Protein AF-0000000084954095 (afdb_homodimer)

pLDDT: mean 93.56, std 13.25, range [27.11, 98.94]

Secondary structure (DSSP, 8-state):
----SSSGGGGS--------------HHHHHHHTSGGGTT-EEEEEEEETTT--EEEEESTT--B--GGGHHHHHHHHHHHHT-TT---EEEEEE-SEEETTEEES-EEEE-SS-S-TT-TTS-SPTTHHHHHHHHHHHHTT-SEESS-EEEE-TTS-S--S-TTSBGGGTTSSS-----SS--GGGEEEEEEE--STTPPPEEEEEES--TT-EEEE--EE-S--TTSEEEEE-TT--EEEEEEEE-TT-S-EEEEEE-S-HHHHHHHHHHHHHHHTT-EE-SPPEEHHHHHHTT-------EEEEEEEPPPHHHHHHHHHHS--HHHHHHHHHHHHTT----TT----HHHHHHHHHHHHHHHTT---TT-B-S-SSS-STT-BB-HHHHHHHHHHHHHT-TTHHHHHHTSPBTTTSGGGTTTTTTSTTTTTEEEEEEEETTEEEEEEEEEETTEEEEEEEEEES--S-HHHHHHHHHHHHHHH-/----TTSSGGGS--------------HHHHHHHTSGGGTT-EEEEEEEETTT--EEEEESTT--B--GGGHHHHHHHHHHHHT-TT---EEEEEE-SEEETTEEES-EEEE-SS-S-TT-TTS-SPTTHHHHHHHHHHHHTT-SEESS-EEEE-TTS-S--S-TTSBGGGTTSSS-----SS--GGGEEEEEEE--STTSPPEEEEEES--TT-EEEE--EE-S--TTSEEEEE-TT--EEEEEEEE-TT-S-EEEEEE-S-HHHHHHHHHHHHHHHTT-EE-SPPEEHHHHHHTT-------EEEEEEEPPPHHHHHHHHHHS--HHHHHHHHHHHHTT----TT----HHHHHHHHHHHHHHHTT---TT-B-S-SSS-STT-BB-HHHHHHHHHHHHHT-TTHHHHHHHSPBTTTSGGGTTTTTTSTTTTTEEEEEEEETTEEEEEEEEEETTEEEEEEEEEES--S-HHHHHHHHHHHHHHH-

InterPro domains:
  IPR000667 Peptidase S13, D-Ala-D-Ala carboxypeptidase C [PF02113] (32-472)
  IPR000667 Peptidase S13, D-Ala-D-Ala carboxypeptidase C [PR00922] (65-84)
  IPR000667 Peptidase S13, D-Ala-D-Ala carboxypeptidase C [PR00922] (367-381)
  IPR000667 Peptidase S13, D-Ala-D-Ala carboxypeptidase C [PR00922] (382-396)
  IPR000667 Peptidase S13, D-Ala-D-Ala carboxypeptidase C [PTHR30023] (18-483)
  IPR000667 Peptidase S13, D-Ala-D-Ala carboxypeptidase C [TIGR00666] (53-467)
  IPR012338 Beta-lactamase/transpeptidase-like [G3DSA:3.40.710.10] (32-93)
  IPR012338 Beta-lactamase/transpeptidase-like [G3DSA:3.40.710.10] (299-486)
  IPR012338 Beta-lactamase/transpeptidase-like [SSF56601] (24-474)

Structure (mmCIF, N/CA/C/O backbone):
data_AF-0000000084954095-model_v1
#
loop_
_entity.id
_entity.type
_entity.pdbx_description
1 polymer 'D-alanyl-D-alanine carboxypeptidase/D-alanyl-D-alanine-endopeptidase'
#
loop_
_atom_site.group_PDB
_atom_site.id
_atom_site.type_symbol
_atom_site.label_atom_id
_atom_site.label_alt_id
_atom_site.label_comp_id
_atom_site.label_asym_id
_atom_site.label_entity_id
_atom_site.label_seq_id
_atom_site.pdbx_PDB_ins_code
_atom_site.Cartn_x
_atom_site.Cartn_y
_atom_site.Cartn_z
_atom_site.occupancy
_atom_site.B_iso_or_equiv
_atom_site.auth_seq_id
_atom_site.auth_comp_id
_atom_site.auth_asym_id
_atom_site.auth_atom_id
_atom_site.pdbx_PDB_model_num
ATOM 1 N N . MET A 1 1 ? -80.188 -20.078 -24.359 1 28.31 1 MET A N 1
ATOM 2 C CA . MET A 1 1 ? -79.625 -18.781 -23.938 1 28.31 1 MET A CA 1
ATOM 3 C C . MET A 1 1 ? -79.062 -18.859 -22.531 1 28.31 1 MET A C 1
ATOM 5 O O . MET A 1 1 ? -79 -17.844 -21.828 1 28.31 1 MET A O 1
ATOM 9 N N . ILE A 1 2 ? -78.75 -20.188 -22.078 1 27.12 2 ILE A N 1
ATOM 10 C CA . ILE A 1 2 ? -78.25 -20.531 -20.75 1 27.12 2 ILE A CA 1
ATOM 11 C C . ILE A 1 2 ? -77 -19.719 -20.422 1 27.12 2 ILE A C 1
ATOM 13 O O . ILE A 1 2 ? -76.375 -19.203 -21.328 1 27.12 2 ILE A O 1
ATOM 17 N N . ASP A 1 3 ? -76.188 -20.219 -19.453 1 28.67 3 ASP A N 1
ATOM 18 C CA . ASP A 1 3 ? -75.562 -19.938 -18.188 1 28.67 3 ASP A CA 1
ATOM 19 C C . ASP A 1 3 ? -74.062 -19.641 -18.406 1 28.67 3 ASP A C 1
ATOM 21 O O . ASP A 1 3 ? -73.25 -20.547 -18.344 1 28.67 3 ASP A O 1
ATOM 25 N N . ARG A 1 4 ? -73.688 -18.75 -19.5 1 38.44 4 ARG A N 1
ATOM 26 C CA . ARG A 1 4 ? -72.312 -18.344 -19.891 1 38.44 4 ARG A CA 1
ATOM 27 C C . ARG A 1 4 ? -71.625 -17.672 -18.719 1 38.44 4 ARG A C 1
ATOM 29 O O . ARG A 1 4 ? -70.5 -17.172 -18.891 1 38.44 4 ARG A O 1
ATOM 36 N N . TRP A 1 5 ? -72.438 -17.297 -17.672 1 32.91 5 TRP A N 1
ATOM 37 C CA . TRP A 1 5 ? -71.812 -16.375 -16.734 1 32.91 5 TRP A CA 1
ATOM 38 C C . TRP A 1 5 ? -70.812 -17.094 -15.836 1 32.91 5 TRP A C 1
ATOM 40 O O . TRP A 1 5 ? -70.188 -16.484 -14.953 1 32.91 5 TRP A O 1
ATOM 50 N N . LYS A 1 6 ? -70.812 -18.453 -15.711 1 36.31 6 LYS A N 1
ATOM 51 C CA . LYS A 1 6 ? -70.062 -19.094 -14.625 1 36.31 6 LYS A CA 1
ATOM 52 C C . LYS A 1 6 ? -68.562 -18.984 -14.844 1 36.31 6 LYS A C 1
ATOM 54 O O . LYS A 1 6 ? -67.812 -19.125 -13.898 1 36.31 6 LYS A O 1
ATOM 59 N N . ILE A 1 7 ? -68.125 -18.922 -16.078 1 35.81 7 ILE A N 1
ATOM 60 C CA . ILE A 1 7 ? -66.75 -19.344 -16.188 1 35.81 7 ILE A CA 1
ATOM 61 C C . ILE A 1 7 ? -65.812 -18.203 -15.781 1 35.81 7 ILE A C 1
ATOM 63 O O . ILE A 1 7 ? -64.625 -18.438 -15.461 1 35.81 7 ILE A O 1
ATOM 67 N N . ILE A 1 8 ? -66.375 -16.922 -15.859 1 37.31 8 ILE A N 1
ATOM 68 C CA . ILE A 1 8 ? -65.312 -15.938 -15.875 1 37.31 8 ILE A CA 1
ATOM 69 C C . ILE A 1 8 ? -64.75 -15.742 -14.453 1 37.31 8 ILE A C 1
ATOM 71 O O . ILE A 1 8 ? -63.688 -15.164 -14.266 1 37.31 8 ILE A O 1
ATOM 75 N N . LEU A 1 9 ? -65.562 -16.109 -13.414 1 33.28 9 LEU A N 1
ATOM 76 C CA . LEU A 1 9 ? -65.188 -15.5 -12.156 1 33.28 9 LEU A CA 1
ATOM 77 C C . LEU A 1 9 ? -63.938 -16.203 -11.594 1 33.28 9 LEU A C 1
ATOM 79 O O . LEU A 1 9 ? -63.312 -15.727 -10.633 1 33.28 9 LEU A O 1
ATOM 83 N N . ALA A 1 10 ? -63.719 -17.453 -11.727 1 36.88 10 ALA A N 1
ATOM 84 C CA . ALA A 1 10 ? -62.812 -18.172 -10.844 1 36.88 10 ALA A CA 1
ATOM 85 C C . ALA A 1 10 ? -61.344 -17.859 -11.195 1 36.88 10 ALA A C 1
ATOM 87 O O . ALA A 1 10 ? -60.438 -18.406 -10.594 1 36.88 10 ALA A O 1
ATOM 88 N N . ALA A 1 11 ? -61.156 -17.297 -12.336 1 38.41 11 ALA A N 1
ATOM 89 C CA . ALA A 1 11 ? -59.75 -17.25 -12.602 1 38.41 11 ALA A CA 1
ATOM 90 C C . ALA A 1 11 ? -59.062 -16.188 -11.742 1 38.41 11 ALA A C 1
ATOM 92 O O . ALA A 1 11 ? -57.938 -15.773 -12.016 1 38.41 11 ALA A O 1
ATOM 93 N N .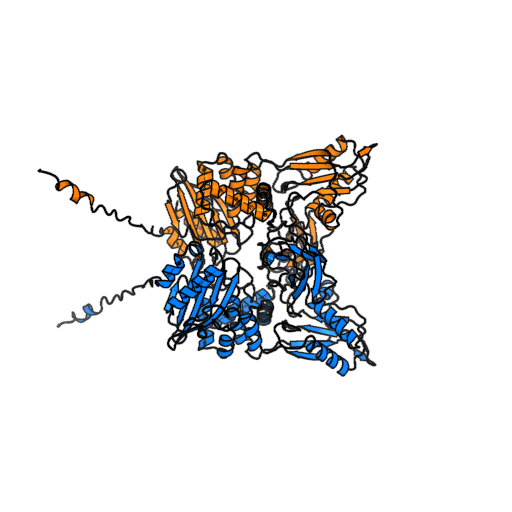 CYS A 1 12 ? -59.906 -15.414 -10.977 1 33.56 12 CYS A N 1
ATOM 94 C CA . CYS A 1 12 ? -59.188 -14.25 -10.492 1 33.56 12 CYS A CA 1
ATOM 95 C C . CYS A 1 12 ? -57.906 -14.672 -9.758 1 33.56 12 CYS A C 1
ATOM 97 O O . CYS A 1 12 ? -56.812 -14.195 -10.055 1 33.56 12 CYS A O 1
ATOM 99 N N . LEU A 1 13 ? -57.812 -14.391 -8.328 1 35.56 13 LEU A N 1
ATOM 100 C CA . LEU A 1 13 ? -56.812 -13.641 -7.57 1 35.56 13 LEU A CA 1
ATOM 101 C C . LEU A 1 13 ? -55.781 -14.578 -6.965 1 35.56 13 LEU A C 1
ATOM 103 O O . LEU A 1 13 ? -55.906 -15 -5.812 1 35.56 13 LEU A O 1
ATOM 107 N N . CYS A 1 14 ? -55.469 -15.734 -7.523 1 41.28 14 CYS A N 1
ATOM 108 C CA . CYS A 1 14 ? -54.344 -16.266 -6.793 1 41.28 14 CYS A CA 1
ATOM 109 C C . CYS A 1 14 ? -53.156 -15.32 -6.855 1 41.28 14 CYS A C 1
ATOM 111 O O . CYS A 1 14 ? -52.312 -15.414 -7.758 1 41.28 14 CYS A O 1
ATOM 113 N N . PHE A 1 15 ? -53.375 -14.062 -6.465 1 41.75 15 PHE A N 1
ATOM 114 C CA . PHE A 1 15 ? -52.125 -13.336 -6.145 1 41.75 15 PHE A CA 1
ATOM 115 C C . PHE A 1 15 ? -51.312 -14.102 -5.129 1 41.75 15 PHE A C 1
ATOM 117 O O . PHE A 1 15 ? -51.625 -14.141 -3.941 1 41.75 15 PHE A O 1
ATOM 124 N N . GLY A 1 16 ? -50.625 -15.156 -5.535 1 41.41 16 GLY A N 1
ATOM 125 C CA . GLY A 1 16 ? -49.562 -15.609 -4.676 1 41.41 16 GLY A CA 1
ATOM 126 C C . GLY A 1 16 ? -48.688 -14.469 -4.145 1 41.41 16 GLY A C 1
ATOM 127 O O . GLY A 1 16 ? -48.031 -13.773 -4.914 1 41.41 16 GLY A O 1
ATOM 128 N N . THR A 1 17 ? -49.062 -13.914 -3.035 1 39.91 17 THR A N 1
ATOM 129 C CA . THR A 1 17 ? -48.094 -13.133 -2.273 1 39.91 17 THR A CA 1
ATOM 130 C C . THR A 1 17 ? -46.781 -13.891 -2.148 1 39.91 17 THR A C 1
ATOM 132 O O . THR A 1 17 ? -46.688 -14.93 -1.484 1 39.91 17 THR A O 1
ATOM 135 N N . GLN A 1 18 ? -45.969 -13.805 -3.129 1 38.97 18 GLN A N 1
ATOM 136 C CA . GLN A 1 18 ? -44.562 -14.094 -2.793 1 38.97 18 GLN A CA 1
ATOM 137 C C . GLN A 1 18 ? -44.125 -13.305 -1.564 1 38.97 18 GLN A C 1
ATOM 139 O O . GLN A 1 18 ? -43.938 -12.086 -1.638 1 38.97 18 GLN A O 1
ATOM 144 N N . THR A 1 19 ? -44.406 -13.734 -0.431 1 38.66 19 THR A N 1
ATOM 145 C CA . THR A 1 19 ? -43.719 -13.219 0.749 1 38.66 19 THR A CA 1
ATOM 146 C C . THR A 1 19 ? -42.219 -13.156 0.517 1 38.66 19 THR A C 1
ATOM 148 O O . THR A 1 19 ? -41.562 -14.188 0.294 1 38.66 19 THR A O 1
ATOM 151 N N . ILE A 1 20 ? -41.812 -12.141 -0.044 1 39.41 20 ILE A N 1
ATOM 152 C CA . ILE A 1 20 ? -40.375 -11.883 0.166 1 39.41 20 ILE A CA 1
ATOM 153 C C . ILE A 1 20 ? -40.031 -12.094 1.638 1 39.41 20 ILE A C 1
ATOM 155 O O . ILE A 1 20 ? -40.406 -11.289 2.492 1 39.41 20 ILE A O 1
ATOM 159 N N . PHE A 1 21 ? -39.906 -13.266 2.092 1 37.78 21 PHE A N 1
ATOM 160 C CA . PHE A 1 21 ? -39.281 -13.508 3.387 1 37.78 21 PHE A CA 1
ATOM 161 C C . PHE A 1 21 ? -37.938 -12.75 3.5 1 37.78 21 PHE A C 1
ATOM 163 O O . PHE A 1 21 ? -37 -13.047 2.779 1 37.78 21 PHE A O 1
ATOM 170 N N . SER A 1 22 ? -38.031 -11.586 3.691 1 46.19 22 SER A N 1
ATOM 171 C CA . SER A 1 22 ? -36.781 -11.086 4.246 1 46.19 22 SER A CA 1
ATOM 172 C C . SER A 1 22 ? -36.188 -12.062 5.254 1 46.19 22 SER A C 1
ATOM 174 O O . SER A 1 22 ? -36.75 -12.312 6.309 1 46.19 22 SER A O 1
ATOM 176 N N . GLN A 1 23 ? -35.594 -13.125 4.863 1 54 23 GLN A N 1
ATOM 177 C CA . GLN A 1 23 ? -35.062 -14.125 5.777 1 54 23 GLN A CA 1
ATOM 178 C C . GLN A 1 23 ? -34.469 -13.477 7.016 1 54 23 GLN A C 1
ATOM 180 O O . GLN A 1 23 ? -33.562 -12.656 6.906 1 54 23 GLN A O 1
ATOM 185 N N . SER A 1 24 ? -35.094 -13.391 8.156 1 71.94 24 SER A N 1
ATOM 186 C CA . SER A 1 24 ? -34.656 -12.953 9.484 1 71.94 24 SER A CA 1
ATOM 187 C C . SER A 1 24 ? -33.25 -13.469 9.805 1 71.94 24 SER A C 1
ATOM 189 O O . SER A 1 24 ? -32.875 -14.562 9.375 1 71.94 24 SER A O 1
ATOM 191 N N . VAL A 1 25 ? -32.344 -12.594 10.266 1 87 25 VAL A N 1
ATOM 192 C CA . VAL A 1 25 ? -31 -12.961 10.711 1 87 25 VAL A CA 1
ATOM 193 C C . VAL A 1 25 ? -31.094 -14.062 11.766 1 87 25 VAL A C 1
ATOM 195 O O . VAL A 1 25 ? -31.75 -13.891 12.797 1 87 25 VAL A O 1
ATOM 198 N N . PRO A 1 26 ? -30.578 -15.258 11.453 1 90.81 26 PRO A N 1
ATOM 199 C CA . PRO A 1 26 ? -30.609 -16.312 12.461 1 90.81 26 PRO A CA 1
ATOM 200 C C . PRO A 1 26 ? -30.031 -15.875 13.805 1 90.81 26 PRO A C 1
ATOM 202 O O . PRO A 1 26 ? -29.109 -15.047 13.844 1 90.81 26 PRO A O 1
ATOM 205 N N . ALA A 1 27 ? -30.406 -16.438 14.852 1 92.31 27 ALA A N 1
ATOM 206 C CA . ALA A 1 27 ? -30.094 -16.016 16.219 1 92.31 27 ALA A CA 1
ATOM 207 C C . ALA A 1 27 ? -28.578 -16.047 16.453 1 92.31 27 ALA A C 1
ATOM 209 O O . ALA A 1 27 ? -28.016 -15.094 17 1 92.31 27 ALA A O 1
ATOM 210 N N . PRO A 1 28 ? -27.922 -17.156 16.078 1 94.81 28 PRO A N 1
ATOM 211 C CA . PRO A 1 28 ? -26.469 -17.156 16.312 1 94.81 28 PRO A CA 1
ATOM 212 C C . PRO A 1 28 ? -25.75 -16 15.617 1 94.81 28 PRO A C 1
ATOM 214 O O . PRO A 1 28 ? -24.797 -15.438 16.156 1 94.81 28 PRO A O 1
ATOM 217 N N . LEU A 1 29 ? -26.203 -15.633 14.438 1 96.31 29 LEU A N 1
ATOM 218 C CA . LEU A 1 29 ? -25.594 -14.523 13.711 1 96.31 29 LEU A CA 1
ATOM 219 C C . LEU A 1 29 ? -25.906 -13.195 14.383 1 96.31 29 LEU A C 1
ATOM 221 O O . LEU A 1 29 ? -25.062 -12.305 14.445 1 96.31 29 LEU A O 1
ATOM 225 N N . LYS A 1 30 ? -27.141 -13.102 14.82 1 95.94 30 LYS A N 1
ATOM 226 C CA . LYS A 1 30 ? -27.516 -11.883 15.539 1 95.94 30 LYS A CA 1
ATOM 227 C C . LYS A 1 30 ? -26.625 -11.672 16.75 1 95.94 30 LYS A C 1
ATOM 229 O O . LYS A 1 30 ? -26.141 -10.562 17 1 95.94 30 LYS A O 1
ATOM 234 N N . CYS A 1 31 ? -26.406 -12.75 17.531 1 96.44 31 CYS A N 1
ATOM 235 C CA . CYS A 1 31 ? -25.516 -12.695 18.703 1 96.44 31 CYS A CA 1
ATOM 236 C C . CYS A 1 31 ? -24.109 -12.266 18.297 1 96.44 31 CYS A C 1
ATOM 238 O O . CYS A 1 31 ? -23.469 -11.492 19 1 96.44 31 CYS A O 1
ATOM 240 N N . PHE A 1 32 ? -23.656 -12.758 17.188 1 97.56 32 PHE A N 1
ATOM 241 C CA . PHE A 1 32 ? -22.344 -12.422 16.672 1 97.56 32 PHE A CA 1
ATOM 242 C C . PHE A 1 32 ? -22.266 -10.945 16.297 1 97.56 32 PHE A C 1
ATOM 244 O O . PHE A 1 32 ? -21.312 -10.258 16.656 1 97.56 32 PHE A O 1
ATOM 251 N N . LEU A 1 33 ? -23.281 -10.438 15.594 1 96.88 33 LEU A N 1
ATOM 252 C CA . LEU A 1 33 ? -23.297 -9.07 15.078 1 96.88 33 LEU A CA 1
ATOM 253 C C . LEU A 1 33 ? -23.406 -8.062 16.219 1 96.88 33 LEU A C 1
ATOM 255 O O . LEU A 1 33 ? -22.969 -6.914 16.078 1 96.88 33 LEU A O 1
ATOM 259 N N . ASP A 1 34 ? -23.891 -8.508 17.375 1 95.81 34 ASP A N 1
ATOM 260 C CA . ASP A 1 34 ? -24.156 -7.609 18.5 1 95.81 34 ASP A CA 1
ATOM 261 C C . ASP A 1 34 ? -22.906 -7.457 19.359 1 95.81 34 ASP A C 1
ATOM 263 O O . ASP A 1 34 ? -22.859 -6.605 20.266 1 95.81 34 ASP A O 1
ATOM 267 N N . LYS A 1 35 ? -21.938 -8.242 19.062 1 96.38 35 LYS A N 1
ATOM 268 C CA . LYS A 1 35 ? -20.719 -8.133 19.844 1 96.38 35 LYS A CA 1
ATOM 269 C C . LYS A 1 35 ? -20.062 -6.766 19.656 1 96.38 35 LYS A C 1
ATOM 271 O O . LYS A 1 35 ? -20.047 -6.227 18.547 1 96.38 35 LYS A O 1
ATOM 276 N N . PRO A 1 36 ? -19.422 -6.234 20.719 1 94.56 36 PRO A N 1
ATOM 277 C CA . PRO A 1 36 ? -18.812 -4.902 20.641 1 94.56 36 PRO A CA 1
ATOM 278 C C . PRO A 1 36 ? -17.734 -4.809 19.562 1 94.56 36 PRO A C 1
ATOM 280 O O . PRO A 1 36 ? -17.641 -3.801 18.859 1 94.56 36 PRO A O 1
ATOM 283 N N . MET A 1 37 ? -17.031 -5.82 19.328 1 95.25 37 MET A N 1
ATOM 284 C CA . MET A 1 37 ? -15.914 -5.785 18.375 1 95.25 37 MET A CA 1
ATOM 285 C C . MET A 1 37 ? -16.422 -5.801 16.938 1 95.25 37 MET A C 1
ATOM 287 O O . MET A 1 37 ? -15.664 -5.535 16 1 95.25 37 MET A O 1
ATOM 291 N N . VAL A 1 38 ? -17.797 -6.023 16.781 1 96.94 38 VAL A N 1
ATOM 292 C CA . VAL A 1 38 ? -18.359 -6.148 15.43 1 96.94 38 VAL A CA 1
ATOM 293 C C . VAL A 1 38 ? -19.203 -4.922 15.117 1 96.94 38 VAL A C 1
ATOM 295 O O . VAL A 1 38 ? -19.703 -4.773 13.992 1 96.94 38 VAL A O 1
ATOM 298 N N . ARG A 1 39 ? -19.484 -3.996 16.047 1 91.19 39 ARG A N 1
ATOM 299 C CA . ARG A 1 39 ? -20.406 -2.873 15.922 1 91.19 39 ARG A CA 1
ATOM 300 C C . ARG A 1 39 ? -20.078 -2.031 14.695 1 91.19 39 ARG A C 1
ATOM 302 O O . ARG A 1 39 ? -20.984 -1.616 13.961 1 91.19 39 ARG A O 1
ATOM 309 N N . GLY A 1 40 ? -18.922 -1.797 14.328 1 95.06 40 GLY A N 1
ATOM 310 C CA . GLY A 1 40 ? -18.562 -0.995 13.172 1 95.06 40 GLY A CA 1
ATOM 311 C C . GLY A 1 40 ? -18 -1.817 12.031 1 95.06 40 GLY A C 1
ATOM 312 O O . GLY A 1 40 ? -17.672 -1.276 10.969 1 95.06 40 GLY A O 1
ATOM 313 N N . ALA A 1 41 ? -18.062 -3.133 12.164 1 97.69 41 ALA A N 1
ATOM 314 C CA . ALA A 1 41 ? -17.453 -4.023 11.172 1 97.69 41 ALA A CA 1
ATOM 315 C C . ALA A 1 41 ? -18.406 -4.289 10.016 1 97.69 41 ALA A C 1
ATOM 317 O O . ALA A 1 41 ? -19.609 -4 10.117 1 97.69 41 ALA A O 1
ATOM 318 N N . SER A 1 42 ? -17.922 -4.641 8.914 1 98.12 42 SER A N 1
ATOM 319 C CA . SER A 1 42 ? -18.688 -5.207 7.805 1 98.12 42 SER A CA 1
ATOM 320 C C . SER A 1 42 ? -18.594 -6.73 7.793 1 98.12 42 SER A C 1
ATOM 322 O O . SER A 1 42 ? -17.484 -7.289 7.809 1 98.12 42 SER A O 1
ATOM 324 N N . VAL A 1 43 ? -19.75 -7.344 7.797 1 98.38 43 VAL A N 1
ATOM 325 C CA . VAL A 1 43 ? -19.812 -8.805 7.859 1 98.38 43 VAL A CA 1
ATOM 326 C C . VAL A 1 43 ? -20.641 -9.336 6.695 1 98.38 43 VAL A C 1
ATOM 328 O O . VAL A 1 43 ? -21.672 -8.758 6.344 1 98.38 43 VAL A O 1
ATOM 331 N N . ALA A 1 44 ? -20.172 -10.344 6.066 1 98.5 44 ALA A N 1
ATOM 332 C CA . ALA A 1 44 ? -20.938 -11.102 5.078 1 98.5 44 ALA A CA 1
ATOM 333 C C . ALA A 1 44 ? -20.875 -12.602 5.371 1 98.5 44 ALA A C 1
ATOM 335 O O . ALA A 1 44 ? -19.828 -13.117 5.77 1 98.5 44 ALA A O 1
ATOM 336 N N . LEU A 1 45 ? -22 -13.25 5.258 1 98.56 45 LEU A N 1
ATOM 337 C CA . LEU A 1 45 ? -22.109 -14.688 5.488 1 98.56 45 LEU A CA 1
ATOM 338 C C . LEU A 1 45 ? -22.969 -15.344 4.418 1 98.56 45 LEU A C 1
ATOM 340 O O . LEU A 1 45 ? -24.016 -14.812 4.039 1 98.56 45 LEU A O 1
ATOM 344 N N . MET A 1 46 ? -22.5 -16.438 3.896 1 98.19 46 MET A N 1
ATOM 345 C CA . MET A 1 46 ? -23.344 -17.281 3.062 1 98.19 46 MET A CA 1
ATOM 346 C C . MET A 1 46 ? -23.031 -18.766 3.309 1 98.19 46 MET A C 1
ATOM 348 O O . MET A 1 46 ? -21.875 -19.141 3.43 1 98.19 46 MET A O 1
ATOM 352 N N . VAL A 1 47 ? -24.016 -19.562 3.5 1 98.19 47 VAL A N 1
ATOM 353 C CA . VAL A 1 47 ? -23.969 -21.016 3.574 1 98.19 47 VAL A CA 1
ATOM 354 C C . VAL A 1 47 ? -24.922 -21.625 2.535 1 98.19 47 VAL A C 1
ATOM 356 O O . VAL A 1 47 ? -26.125 -21.359 2.557 1 98.19 47 VAL A O 1
ATOM 359 N N . LYS A 1 48 ? -24.359 -22.391 1.662 1 97.69 48 LYS A N 1
ATOM 360 C CA . LYS A 1 48 ? -25.141 -23.062 0.618 1 97.69 48 LYS A CA 1
ATOM 361 C C . LYS A 1 48 ? -24.969 -24.578 0.698 1 97.69 48 LYS A C 1
ATOM 363 O O . LYS A 1 48 ? -23.859 -25.078 0.896 1 97.69 48 LYS A O 1
ATOM 368 N N . GLU A 1 49 ? -26.094 -25.266 0.604 1 98 49 GLU A N 1
ATOM 369 C CA . GLU A 1 49 ? -25.984 -26.703 0.401 1 98 49 GLU A CA 1
ATOM 370 C C . GLU A 1 49 ? -25.484 -27.031 -1.003 1 98 49 GLU A C 1
ATOM 372 O O . GLU A 1 49 ? -26.078 -26.609 -1.994 1 98 49 GLU A O 1
ATOM 377 N N . VAL A 1 50 ? -24.438 -27.766 -1.105 1 97.06 50 VAL A N 1
ATOM 378 C CA . VAL A 1 50 ? -23.672 -27.922 -2.334 1 97.06 50 VAL A CA 1
ATOM 379 C C . VAL A 1 50 ? -24.484 -28.703 -3.365 1 97.06 50 VAL A C 1
ATOM 381 O O . VAL A 1 50 ? -24.531 -28.328 -4.539 1 97.06 50 VAL A O 1
ATOM 384 N N . SER A 1 51 ? -25.203 -29.766 -3.029 1 93.94 51 SER A N 1
ATOM 385 C CA . SER A 1 51 ? -25.844 -30.688 -3.967 1 93.94 51 SER A CA 1
ATOM 386 C C . SER A 1 51 ? -27.047 -30.016 -4.641 1 93.94 51 SER A C 1
ATOM 388 O O . SER A 1 51 ? -27.234 -30.156 -5.852 1 93.94 51 SER A O 1
ATOM 390 N N . LYS A 1 52 ? -27.812 -29.141 -3.916 1 91.44 52 LYS A N 1
ATOM 391 C CA . LYS A 1 52 ? -29.031 -28.547 -4.449 1 91.44 52 LYS A CA 1
ATOM 392 C C . LYS A 1 52 ? -28.828 -27.062 -4.746 1 91.44 52 LYS A C 1
ATOM 394 O O . LYS A 1 52 ? -29.609 -26.453 -5.477 1 91.44 52 LYS A O 1
ATOM 399 N N . GLY A 1 53 ? -27.828 -26.578 -4.164 1 89.69 53 GLY A N 1
ATOM 400 C CA . GLY A 1 53 ? -27.562 -25.156 -4.367 1 89.69 53 GLY A CA 1
ATOM 401 C C . GLY A 1 53 ? -28.422 -24.25 -3.504 1 89.69 53 GLY A C 1
ATOM 402 O O . GLY A 1 53 ? -28.406 -23.031 -3.676 1 89.69 53 GLY A O 1
ATOM 403 N N . ASP A 1 54 ? -29.125 -24.781 -2.521 1 94.31 54 ASP A N 1
ATOM 404 C CA . ASP A 1 54 ? -30.016 -24.016 -1.659 1 94.31 54 ASP A CA 1
ATOM 405 C C . ASP A 1 54 ? -29.219 -23.125 -0.692 1 94.31 54 ASP A C 1
ATOM 407 O O . ASP A 1 54 ? -28.234 -23.578 -0.098 1 94.31 54 ASP A O 1
ATOM 411 N N . VAL A 1 55 ? -29.672 -21.922 -0.573 1 96.5 55 VAL A N 1
ATOM 412 C CA . VAL A 1 55 ? -29.109 -21.016 0.421 1 96.5 55 VAL A CA 1
ATOM 413 C C . VAL A 1 55 ? -29.719 -21.312 1.792 1 96.5 55 VAL A C 1
ATOM 415 O O . VAL A 1 55 ? -30.922 -21.203 1.977 1 96.5 55 VAL A O 1
ATOM 418 N N . ILE A 1 56 ? -28.875 -21.703 2.744 1 96.31 56 ILE A N 1
ATOM 419 C CA . ILE A 1 56 ? -29.328 -22.047 4.09 1 96.31 56 ILE A CA 1
ATOM 420 C C . ILE A 1 56 ? -29.25 -20.812 4.988 1 96.31 56 ILE A C 1
ATOM 422 O O . ILE A 1 56 ? -30.188 -20.547 5.754 1 96.31 56 ILE A O 1
ATOM 426 N N . TYR A 1 57 ? -28.156 -20.109 4.984 1 96.62 57 TYR A N 1
ATOM 427 C CA . TYR A 1 57 ? -27.953 -18.844 5.695 1 96.62 57 TYR A CA 1
ATOM 428 C C . TYR A 1 57 ? -27.359 -17.781 4.77 1 96.62 57 TYR A C 1
ATOM 430 O O . TYR A 1 57 ? -26.516 -18.094 3.928 1 96.62 57 TYR A O 1
ATOM 438 N N . GLU A 1 58 ? -27.875 -16.562 4.914 1 96.94 58 GLU A N 1
ATOM 439 C CA . GLU A 1 58 ? -27.375 -15.445 4.117 1 96.94 58 GLU A CA 1
ATOM 440 C C . GLU A 1 58 ? -27.438 -14.133 4.887 1 96.94 58 GLU A C 1
ATOM 442 O O . GLU A 1 58 ? -28.438 -13.867 5.57 1 96.94 58 GLU A O 1
ATOM 447 N N . TYR A 1 59 ? -26.391 -13.398 4.871 1 97.31 59 TYR A N 1
ATOM 448 C CA . TYR A 1 59 ? -26.328 -12.055 5.43 1 97.31 59 TYR A CA 1
ATOM 449 C C . TYR A 1 59 ? -25.359 -11.18 4.633 1 97.31 59 TYR A C 1
ATOM 451 O O . TYR A 1 59 ? -24.156 -11.461 4.582 1 97.31 59 TYR A O 1
ATOM 459 N N . GLU A 1 60 ? -25.844 -10.148 3.99 1 96.75 60 GLU A N 1
ATOM 460 C CA . GLU A 1 60 ? -25.062 -9.203 3.201 1 96.75 60 GLU A CA 1
ATOM 461 C C . GLU A 1 60 ? -24.125 -9.922 2.227 1 96.75 60 GLU A C 1
ATOM 463 O O . GLU A 1 60 ? -22.953 -9.562 2.104 1 96.75 60 GLU A O 1
ATOM 468 N N . SER A 1 61 ? -24.641 -10.93 1.575 1 97.19 61 SER A N 1
ATOM 469 C CA . SER A 1 61 ? -23.828 -11.82 0.756 1 97.19 61 SER A CA 1
ATOM 470 C C . SER A 1 61 ? -23.328 -11.117 -0.501 1 97.19 61 SER A C 1
ATOM 472 O O . SER A 1 61 ? -22.422 -11.602 -1.166 1 97.19 61 SER A O 1
ATOM 474 N N . LYS A 1 62 ? -23.906 -9.953 -0.83 1 97 62 LYS A N 1
ATOM 475 C CA . LYS A 1 62 ? -23.516 -9.242 -2.045 1 97 62 LYS A CA 1
ATOM 476 C C . LYS A 1 62 ? -22.594 -8.07 -1.728 1 97 62 LYS A C 1
ATOM 478 O O . LYS A 1 62 ? -22.141 -7.367 -2.633 1 97 62 LYS A O 1
ATOM 483 N N . ARG A 1 63 ? -22.266 -7.891 -0.43 1 97.56 63 ARG A N 1
ATOM 484 C CA . ARG A 1 63 ? -21.375 -6.816 -0.014 1 97.56 63 ARG A CA 1
ATOM 485 C C . ARG A 1 63 ? -19.938 -7.102 -0.438 1 97.56 63 ARG A C 1
ATOM 487 O O . ARG A 1 63 ? -19.453 -8.219 -0.257 1 97.56 63 ARG A O 1
ATOM 494 N N . LEU A 1 64 ? -19.328 -6.102 -1.065 1 98.19 64 LEU A N 1
ATOM 495 C CA . LEU A 1 64 ? -17.922 -6.23 -1.441 1 98.19 64 LEU A CA 1
ATOM 496 C C . LEU A 1 64 ? -17.016 -6.082 -0.224 1 98.19 64 LEU A C 1
ATOM 498 O O . LEU A 1 64 ? -17.016 -5.035 0.427 1 98.19 64 LEU A O 1
ATOM 502 N N . LEU A 1 65 ? -16.266 -7.137 0.07 1 98.62 65 LEU A N 1
ATOM 503 C CA . LEU A 1 65 ? -15.359 -7.117 1.219 1 98.62 65 LEU A CA 1
ATOM 504 C C . LEU A 1 65 ? -13.992 -7.684 0.849 1 98.62 65 LEU A C 1
ATOM 506 O O . LEU A 1 65 ? -13.859 -8.383 -0.161 1 98.62 65 LEU A O 1
ATOM 510 N N . THR A 1 66 ? -12.992 -7.297 1.581 1 98.69 66 THR A N 1
ATOM 511 C CA . THR A 1 66 ? -11.641 -7.828 1.44 1 98.69 66 THR A CA 1
ATOM 512 C C . THR A 1 66 ? -11.562 -9.258 1.963 1 98.69 66 THR A C 1
ATOM 514 O O . THR A 1 66 ? -11.852 -9.516 3.133 1 98.69 66 THR A O 1
ATOM 517 N N . PRO A 1 67 ? -11.133 -10.125 1.159 1 98.81 67 PRO A N 1
ATOM 518 C CA . PRO A 1 67 ? -11.117 -11.523 1.605 1 98.81 67 PRO A CA 1
ATOM 519 C C . PRO A 1 67 ? -9.789 -11.922 2.242 1 98.81 67 PRO A C 1
ATOM 521 O O . PRO A 1 67 ? -9.695 -12.977 2.865 1 98.81 67 PRO A O 1
ATOM 524 N N . ALA A 1 68 ? -8.734 -11.062 2.045 1 98.56 68 ALA A N 1
ATOM 525 C CA . ALA A 1 68 ? -7.375 -11.477 2.383 1 98.56 68 ALA A CA 1
ATOM 526 C C . ALA A 1 68 ? -7.008 -12.781 1.691 1 98.56 68 ALA A C 1
ATOM 528 O O . ALA A 1 68 ? -7.23 -12.938 0.489 1 98.56 68 ALA A O 1
ATOM 529 N N . SER A 1 69 ? -6.426 -13.789 2.385 1 98.69 69 SER A N 1
ATOM 530 C CA . SER A 1 69 ? -5.871 -14.992 1.778 1 98.69 69 SER A CA 1
ATOM 531 C C . SER A 1 69 ? -6.973 -15.945 1.335 1 98.69 69 SER A C 1
ATOM 533 O O . SER A 1 69 ? -6.699 -16.953 0.673 1 98.69 69 SER A O 1
ATOM 535 N N . VAL A 1 70 ? -8.195 -15.688 1.638 1 98.88 70 VAL A N 1
ATOM 536 C CA . VAL A 1 70 ? -9.266 -16.484 1.049 1 98.88 70 VAL A CA 1
ATOM 537 C C . VAL A 1 70 ? -9.242 -16.344 -0.472 1 98.88 70 VAL A C 1
ATOM 539 O O . VAL A 1 70 ? -9.703 -17.234 -1.192 1 98.88 70 VAL A O 1
ATOM 542 N N . MET A 1 71 ? -8.633 -15.273 -0.929 1 98.88 71 MET A N 1
ATOM 543 C CA . MET A 1 71 ? -8.461 -15.039 -2.359 1 98.88 71 MET A CA 1
ATOM 544 C C . MET A 1 71 ? -7.715 -16.203 -3.014 1 98.88 71 MET A C 1
ATOM 546 O O . MET A 1 71 ? -7.961 -16.531 -4.176 1 98.88 71 MET A O 1
ATOM 550 N N . LYS A 1 72 ? -6.867 -16.875 -2.279 1 98.88 72 LYS A N 1
ATOM 551 C CA . LYS A 1 72 ? -6.07 -17.969 -2.814 1 98.88 72 LYS A CA 1
ATOM 552 C C . LYS A 1 72 ? -6.965 -19.094 -3.316 1 98.88 72 LYS A C 1
ATOM 554 O O . LYS A 1 72 ? -6.566 -19.875 -4.195 1 98.88 72 LYS A O 1
ATOM 559 N N . THR A 1 73 ? -8.188 -19.203 -2.801 1 98.94 73 THR A N 1
ATOM 560 C CA . THR A 1 73 ? -9.086 -20.25 -3.256 1 98.94 73 THR A CA 1
ATOM 561 C C . THR A 1 73 ? -9.547 -20 -4.688 1 98.94 73 THR A C 1
ATOM 563 O O . THR A 1 73 ? -9.742 -20.922 -5.465 1 98.94 73 THR A O 1
ATOM 566 N N . ILE A 1 74 ? -9.695 -18.734 -5.031 1 98.94 74 ILE A N 1
ATOM 567 C CA . ILE A 1 74 ? -10.117 -18.375 -6.383 1 98.94 74 ILE A CA 1
ATOM 568 C C . ILE A 1 74 ? -8.977 -18.656 -7.363 1 98.94 74 ILE A C 1
ATOM 570 O O . ILE A 1 74 ? -9.203 -19.156 -8.461 1 98.94 74 ILE A O 1
ATOM 574 N N . THR A 1 75 ? -7.773 -18.344 -6.949 1 98.94 75 THR A N 1
ATOM 575 C CA . THR A 1 75 ? -6.594 -18.656 -7.754 1 98.94 75 THR A CA 1
ATOM 576 C C . THR A 1 75 ? -6.445 -20.156 -7.949 1 98.94 75 THR A C 1
ATOM 578 O O . THR A 1 75 ? -6.246 -20.625 -9.07 1 98.94 75 THR A O 1
ATOM 581 N N . ALA A 1 76 ? -6.594 -20.875 -6.867 1 98.94 76 ALA A N 1
ATOM 582 C CA . ALA A 1 76 ? -6.477 -22.328 -6.922 1 98.94 76 ALA A CA 1
ATOM 583 C C . ALA A 1 76 ? -7.543 -22.938 -7.836 1 98.94 76 ALA A C 1
ATOM 585 O O . ALA A 1 76 ? -7.23 -23.75 -8.711 1 98.94 76 ALA A O 1
ATOM 586 N N . ALA A 1 77 ? -8.773 -22.5 -7.645 1 98.94 77 ALA A N 1
ATOM 587 C CA . ALA A 1 77 ? -9.891 -23.031 -8.422 1 98.94 77 ALA A CA 1
ATOM 588 C C . ALA A 1 77 ? -9.688 -22.781 -9.914 1 98.94 77 ALA A C 1
ATOM 590 O O . ALA A 1 77 ? -9.781 -23.719 -10.719 1 98.94 77 ALA A O 1
ATOM 591 N N . ALA A 1 78 ? -9.375 -21.562 -10.266 1 98.94 78 ALA A N 1
ATOM 592 C CA . ALA A 1 78 ? -9.188 -21.219 -11.672 1 98.94 78 ALA A CA 1
ATOM 593 C C . ALA A 1 78 ? -8.008 -21.969 -12.266 1 98.94 78 ALA A C 1
ATOM 595 O O . ALA A 1 78 ? -8.078 -22.453 -13.398 1 98.94 78 ALA A O 1
ATOM 596 N N . ALA A 1 79 ? -6.945 -22.078 -11.516 1 98.94 79 ALA A N 1
ATOM 597 C CA . ALA A 1 79 ? -5.746 -22.734 -12.016 1 98.94 79 ALA A CA 1
ATOM 598 C C . ALA A 1 79 ? -6.008 -24.219 -12.281 1 98.94 79 ALA A C 1
ATOM 600 O O . ALA A 1 79 ? -5.598 -24.766 -13.305 1 98.94 79 ALA A O 1
ATOM 601 N N . LEU A 1 80 ? -6.648 -24.859 -11.352 1 98.94 80 LEU A N 1
ATOM 602 C CA . LEU A 1 80 ? -6.965 -26.281 -11.508 1 98.94 80 LEU A CA 1
ATOM 603 C C . LEU A 1 80 ? -7.863 -26.5 -12.719 1 98.94 80 LEU A C 1
ATOM 605 O O . LEU A 1 80 ? -7.699 -27.484 -13.445 1 98.94 80 LEU A O 1
ATOM 609 N N . GLU A 1 81 ? -8.75 -25.594 -12.945 1 98.81 81 GLU A N 1
ATOM 610 C CA . GLU A 1 81 ? -9.68 -25.703 -14.07 1 98.81 81 GLU A CA 1
ATOM 611 C C . GLU A 1 81 ? -8.984 -25.438 -15.398 1 98.81 81 GLU A C 1
ATOM 613 O O . GLU A 1 81 ? -9.227 -26.125 -16.391 1 98.81 81 GLU A O 1
ATOM 618 N N . ILE A 1 82 ? -8.109 -24.484 -15.43 1 98.75 82 ILE A N 1
ATOM 619 C CA . ILE A 1 82 ? -7.578 -23.969 -16.688 1 98.75 82 ILE A CA 1
ATOM 620 C C . ILE A 1 82 ? -6.297 -24.719 -17.047 1 98.75 82 ILE A C 1
ATOM 622 O O . ILE A 1 82 ? -6.129 -25.156 -18.188 1 98.75 82 ILE A O 1
ATOM 626 N N . LEU A 1 83 ? -5.43 -24.875 -16.062 1 98.75 83 LEU A N 1
ATOM 627 C CA . LEU A 1 83 ? -4.129 -25.484 -16.328 1 98.75 83 LEU A CA 1
ATOM 628 C C . LEU A 1 83 ? -4.184 -27 -16.156 1 98.75 83 LEU A C 1
ATOM 630 O O . LEU A 1 83 ? -3.408 -27.734 -16.766 1 98.75 83 LEU A O 1
ATOM 634 N N . GLY A 1 84 ? -5.098 -27.453 -15.273 1 98.62 84 GLY A N 1
ATOM 635 C CA . GLY A 1 84 ? -5.188 -28.875 -14.961 1 98.62 84 GLY A CA 1
ATOM 636 C C . GLY A 1 84 ? -4.355 -29.266 -13.758 1 98.62 84 GLY A C 1
ATOM 637 O O . GLY A 1 84 ? -3.312 -28.672 -13.492 1 98.62 84 GLY A O 1
ATOM 638 N N . GLU A 1 85 ? -4.754 -30.328 -13.094 1 98.12 85 GLU A N 1
ATOM 639 C CA . GLU A 1 85 ? -4.156 -30.75 -11.828 1 98.12 85 GLU A CA 1
ATOM 640 C C . GLU A 1 85 ? -2.727 -31.25 -12.031 1 98.12 85 GLU A C 1
ATOM 642 O O . GLU A 1 85 ? -1.915 -31.203 -11.102 1 98.12 85 GLU A O 1
ATOM 647 N N . ASN A 1 86 ? -2.377 -31.625 -13.258 1 98.5 86 ASN A N 1
ATOM 648 C CA . ASN A 1 86 ? -1.074 -32.219 -13.508 1 98.5 86 ASN A CA 1
ATOM 649 C C . ASN A 1 86 ? -0.105 -31.219 -14.133 1 98.5 86 ASN A C 1
ATOM 651 O O . ASN A 1 86 ? 1.03 -31.578 -14.461 1 98.5 86 ASN A O 1
ATOM 655 N N . PHE A 1 87 ? -0.572 -30.016 -14.281 1 98.69 87 PHE A N 1
ATOM 656 C CA . PHE A 1 87 ? 0.327 -28.969 -14.766 1 98.69 87 PHE A CA 1
ATOM 657 C C . PHE A 1 87 ? 1.581 -28.891 -13.898 1 98.69 87 PHE A C 1
ATOM 659 O O . PHE A 1 87 ? 1.508 -29.031 -12.68 1 98.69 87 PHE A O 1
ATOM 666 N N . ARG A 1 88 ? 2.723 -28.672 -14.523 1 98.88 88 ARG A N 1
ATOM 667 C CA . ARG A 1 88 ? 3.992 -28.438 -13.844 1 98.88 88 ARG A CA 1
ATOM 668 C C . ARG A 1 88 ? 4.738 -27.25 -14.453 1 98.88 88 ARG A C 1
ATOM 670 O O . ARG A 1 88 ? 4.723 -27.062 -15.672 1 98.88 88 ARG A O 1
ATOM 677 N N . PHE A 1 89 ? 5.355 -26.453 -13.602 1 98.81 89 PHE A N 1
ATOM 678 C CA . PHE A 1 89 ? 6.262 -25.422 -14.086 1 98.81 89 PHE A CA 1
ATOM 679 C C . PHE A 1 89 ? 7.531 -26.031 -14.656 1 98.81 89 PHE A C 1
ATOM 681 O O . PHE A 1 89 ? 8.055 -27 -14.109 1 98.81 89 PHE A O 1
ATOM 688 N N . GLU A 1 90 ? 8.008 -25.406 -15.695 1 98.5 90 GLU A N 1
ATOM 689 C CA . GLU A 1 90 ? 9.273 -25.828 -16.297 1 98.5 90 GLU A CA 1
ATOM 690 C C . GLU A 1 90 ? 10.375 -24.797 -16.031 1 98.5 90 GLU A C 1
ATOM 692 O O . GLU A 1 90 ? 10.133 -23.594 -16.062 1 98.5 90 GLU A O 1
ATOM 697 N N . THR A 1 91 ? 11.523 -25.266 -15.664 1 98.75 91 THR A N 1
ATOM 698 C CA . THR A 1 91 ? 12.75 -24.484 -15.656 1 98.75 91 THR A CA 1
ATOM 699 C C . THR A 1 91 ? 13.844 -25.188 -16.469 1 98.75 91 THR A C 1
ATOM 701 O O . THR A 1 91 ? 14.125 -26.375 -16.266 1 98.75 91 THR A O 1
ATOM 704 N N . SER A 1 92 ? 14.453 -24.453 -17.422 1 98.56 92 SER A N 1
ATOM 705 C CA . SER A 1 92 ? 15.422 -25.109 -18.281 1 98.56 92 SER A CA 1
ATOM 706 C C . SER A 1 92 ? 16.766 -24.375 -18.266 1 98.56 92 SER A C 1
ATOM 708 O O . SER A 1 92 ? 16.828 -23.188 -17.938 1 98.56 92 SER A O 1
ATOM 710 N N . VAL A 1 93 ? 17.797 -25.125 -18.531 1 98.81 93 VAL A N 1
ATOM 711 C CA . VAL A 1 93 ? 19.125 -24.578 -18.844 1 98.81 93 VAL A CA 1
ATOM 712 C C . VAL A 1 93 ? 19.391 -24.734 -20.344 1 98.81 93 VAL A C 1
ATOM 714 O O . VAL A 1 93 ? 19.266 -25.828 -20.891 1 98.81 93 VAL A O 1
ATOM 717 N N . SER A 1 94 ? 19.672 -23.609 -20.953 1 98.62 94 SER A N 1
ATOM 718 C CA . SER A 1 94 ? 19.984 -23.594 -22.375 1 98.62 94 SER A CA 1
ATOM 719 C C . SER A 1 94 ? 21.266 -22.828 -22.656 1 98.62 94 SER A C 1
ATOM 721 O O . SER A 1 94 ? 21.875 -22.266 -21.75 1 98.62 94 SER A O 1
ATOM 723 N N . TYR A 1 95 ? 21.766 -22.938 -23.859 1 98.56 95 TYR A N 1
ATOM 724 C CA . TYR A 1 95 ? 22.953 -22.172 -24.25 1 98.56 95 TYR A CA 1
ATOM 725 C C . TYR A 1 95 ? 22.828 -21.656 -25.672 1 98.56 95 TYR A C 1
ATOM 727 O O . TYR A 1 95 ? 22.047 -22.188 -26.469 1 98.56 95 TYR A O 1
ATOM 735 N N . ASP A 1 96 ? 23.453 -20.562 -25.953 1 98.12 96 ASP A N 1
ATOM 736 C CA . ASP A 1 96 ? 23.672 -20.094 -27.312 1 98.12 96 ASP A CA 1
ATOM 737 C C . ASP A 1 96 ? 25.141 -20.266 -27.719 1 98.12 96 ASP A C 1
ATOM 739 O O . ASP A 1 96 ? 25.969 -20.641 -26.906 1 98.12 96 ASP A O 1
ATOM 743 N N . GLY A 1 97 ? 25.406 -20.156 -29.031 1 97.5 97 GLY A N 1
ATOM 744 C CA . GLY A 1 97 ? 26.766 -20.328 -29.516 1 97.5 97 GLY A CA 1
ATOM 745 C C . GLY A 1 97 ? 27.141 -21.766 -29.797 1 97.5 97 GLY A C 1
ATOM 746 O O . GLY A 1 97 ? 26.281 -22.562 -30.188 1 97.5 97 GLY A O 1
ATOM 747 N N . GLU A 1 98 ? 28.594 -22.062 -29.641 1 97.69 98 GLU A N 1
ATOM 748 C CA . GLU A 1 98 ? 29.094 -23.375 -30.031 1 97.69 98 GLU A CA 1
ATOM 749 C C . GLU A 1 98 ? 29.984 -23.953 -28.938 1 97.69 98 GLU A C 1
ATOM 751 O O . GLU A 1 98 ? 30.688 -23.219 -28.234 1 97.69 98 GLU A O 1
ATOM 756 N N . ILE A 1 99 ? 29.938 -25.25 -28.859 1 98.06 99 ILE A N 1
ATOM 757 C CA . ILE A 1 99 ? 30.828 -25.969 -27.953 1 98.06 99 ILE A CA 1
ATOM 758 C C . ILE A 1 99 ? 32 -26.531 -28.734 1 98.06 99 ILE A C 1
ATOM 760 O O . ILE A 1 99 ? 31.844 -27.312 -29.672 1 98.06 99 ILE A O 1
ATOM 764 N N . ARG A 1 100 ? 33.219 -26.125 -28.391 1 98.06 100 ARG A N 1
ATOM 765 C CA . ARG A 1 100 ? 34.438 -26.609 -28.969 1 98.06 100 ARG A CA 1
ATOM 766 C C . ARG A 1 100 ? 35.469 -26.953 -27.891 1 98.06 100 ARG A C 1
ATOM 768 O O . ARG A 1 100 ? 35.812 -26.125 -27.062 1 98.06 100 ARG A O 1
ATOM 775 N N . ASP A 1 101 ? 35.875 -28.188 -27.938 1 97.31 101 ASP A N 1
ATOM 776 C CA . ASP A 1 101 ? 36.938 -28.656 -27.047 1 97.31 101 ASP A CA 1
ATOM 777 C C . ASP A 1 101 ? 36.562 -28.391 -25.578 1 97.31 101 ASP A C 1
ATOM 779 O O . ASP A 1 101 ? 37.375 -27.875 -24.828 1 97.31 101 ASP A O 1
ATOM 783 N N . GLY A 1 102 ? 35.25 -28.547 -25.281 1 97.81 102 GLY A N 1
ATOM 784 C CA . GLY A 1 102 ? 34.812 -28.453 -23.891 1 97.81 102 GLY A CA 1
ATOM 785 C C . GLY A 1 102 ? 34.5 -27.031 -23.469 1 97.81 102 GLY A C 1
ATOM 786 O O . GLY A 1 102 ? 34.125 -26.781 -22.328 1 97.81 102 GLY A O 1
ATOM 787 N N . ILE A 1 103 ? 34.719 -26.062 -24.391 1 98.56 103 ILE A N 1
ATOM 788 C CA . ILE A 1 103 ? 34.469 -24.656 -24.109 1 98.56 103 ILE A CA 1
ATOM 789 C C . ILE A 1 103 ? 33.219 -24.188 -24.859 1 98.56 103 ILE A C 1
ATOM 791 O O . ILE A 1 103 ? 33.125 -24.344 -26.078 1 98.56 103 ILE A O 1
ATOM 795 N N . LEU A 1 104 ? 32.219 -23.672 -24.078 1 98.75 104 LEU A N 1
ATOM 796 C CA . LEU A 1 104 ? 31.078 -23.016 -24.703 1 98.75 104 LEU A CA 1
ATOM 797 C C . LEU A 1 104 ? 31.406 -21.578 -25.094 1 98.75 104 LEU A C 1
ATOM 799 O O . LEU A 1 104 ? 31.625 -20.734 -24.234 1 98.75 104 LEU A O 1
ATOM 803 N N . HIS A 1 105 ? 31.516 -21.344 -26.422 1 98.38 105 HIS A N 1
ATOM 804 C CA . HIS A 1 105 ? 31.641 -19.984 -26.953 1 98.38 105 HIS A CA 1
ATOM 805 C C . HIS A 1 105 ? 30.266 -19.328 -27.094 1 98.38 105 HIS A C 1
ATOM 807 O O . HIS A 1 105 ? 29.781 -19.172 -28.219 1 98.38 105 HIS A O 1
ATOM 813 N N . GLY A 1 106 ? 29.75 -18.906 -26.094 1 98.12 106 GLY A N 1
ATOM 814 C CA . GLY A 1 106 ? 28.438 -18.328 -25.891 1 98.12 106 GLY A CA 1
ATOM 815 C C . GLY A 1 106 ? 28.047 -18.234 -24.422 1 98.12 106 GLY A C 1
ATOM 816 O O . GLY A 1 106 ? 28.922 -18.141 -23.547 1 98.12 106 GLY A O 1
ATOM 817 N N . ASN A 1 107 ? 26.734 -18.094 -24.172 1 98.69 107 ASN A N 1
ATOM 818 C CA . ASN A 1 107 ? 26.219 -17.938 -22.828 1 98.69 107 ASN A CA 1
ATOM 819 C C . ASN A 1 107 ? 25.375 -19.141 -22.406 1 98.69 107 ASN A C 1
ATOM 821 O O . ASN A 1 107 ? 24.891 -19.891 -23.25 1 98.69 107 ASN A O 1
ATOM 825 N N . LEU A 1 108 ? 25.297 -19.406 -21.141 1 98.69 108 LEU A N 1
ATOM 826 C CA . LEU A 1 108 ? 24.266 -20.25 -20.547 1 98.69 108 LEU A CA 1
ATOM 827 C C . LEU A 1 108 ? 23.062 -19.422 -20.109 1 98.69 108 LEU A C 1
ATOM 829 O O . LEU A 1 108 ? 23.219 -18.297 -19.641 1 98.69 108 LEU A O 1
ATOM 833 N N . TYR A 1 109 ? 21.906 -19.984 -20.25 1 98.81 109 TYR A N 1
ATOM 834 C CA . TYR A 1 109 ? 20.672 -19.328 -19.844 1 98.81 109 TYR A CA 1
ATOM 835 C C . TYR A 1 109 ? 19.891 -20.188 -18.859 1 98.81 109 TYR A C 1
ATOM 837 O O . TYR A 1 109 ? 19.703 -21.375 -19.078 1 98.81 109 TYR A O 1
ATOM 845 N N . LEU A 1 110 ? 19.578 -19.625 -17.75 1 98.81 110 LEU A N 1
ATOM 846 C CA . LEU A 1 110 ? 18.562 -20.188 -16.859 1 98.81 110 LEU A CA 1
ATOM 847 C C . LEU A 1 110 ? 17.188 -19.641 -17.188 1 98.81 110 LEU A C 1
ATOM 849 O O . LEU A 1 110 ? 16.844 -18.516 -16.828 1 98.81 110 LEU A O 1
ATOM 853 N N . CYS A 1 111 ? 16.359 -20.453 -17.75 1 98.62 111 CYS A N 1
ATOM 854 C CA . CYS A 1 111 ? 15.07 -20.016 -18.281 1 98.62 111 CYS A CA 1
ATOM 855 C C . CYS A 1 111 ? 13.945 -20.344 -17.312 1 98.62 111 CYS A C 1
ATOM 857 O O . CYS A 1 111 ? 13.641 -21.531 -17.094 1 98.62 111 CYS A O 1
ATOM 859 N N . GLY A 1 112 ? 13.328 -19.297 -16.797 1 98.62 112 GLY A N 1
ATOM 860 C CA . GLY A 1 112 ? 12.266 -19.5 -15.828 1 98.62 112 GLY A CA 1
ATOM 861 C C . GLY A 1 112 ? 10.875 -19.375 -16.438 1 98.62 112 GLY A C 1
ATOM 862 O O . GLY A 1 112 ? 10.672 -18.625 -17.391 1 98.62 112 GLY A O 1
ATOM 863 N N . SER A 1 113 ? 9.945 -20.078 -15.812 1 98.56 113 SER A N 1
ATOM 864 C CA . SER A 1 113 ? 8.547 -20.016 -16.203 1 98.56 113 SER A CA 1
ATOM 865 C C . SER A 1 113 ? 7.672 -19.516 -15.062 1 98.56 113 SER A C 1
ATOM 867 O O . SER A 1 113 ? 6.453 -19.688 -15.086 1 98.56 113 SER A O 1
ATOM 869 N N . GLY A 1 114 ? 8.281 -18.984 -14.047 1 98.75 114 GLY A N 1
ATOM 870 C CA . GLY A 1 114 ? 7.551 -18.516 -12.875 1 98.75 114 GLY A CA 1
ATOM 871 C C . GLY A 1 114 ? 7.527 -19.531 -11.742 1 98.75 114 GLY A C 1
ATOM 872 O O . GLY A 1 114 ? 6.906 -19.297 -10.703 1 98.75 114 GLY A O 1
ATOM 873 N N . ASP A 1 115 ? 8.281 -20.656 -11.836 1 98.81 115 ASP A N 1
ATOM 874 C CA . ASP A 1 115 ? 8.32 -21.734 -10.852 1 98.81 115 ASP A CA 1
ATOM 875 C C . ASP A 1 115 ? 8.695 -21.203 -9.469 1 98.81 115 ASP A C 1
ATOM 877 O O . ASP A 1 115 ? 9.812 -20.719 -9.273 1 98.81 115 ASP A O 1
ATOM 881 N N . PRO A 1 116 ? 7.785 -21.375 -8.523 1 98.69 116 PRO A N 1
ATOM 882 C CA . PRO A 1 116 ? 8.109 -20.875 -7.188 1 98.69 116 PRO A CA 1
ATOM 883 C C . PRO A 1 116 ? 8.859 -21.906 -6.34 1 98.69 116 PRO A C 1
ATOM 885 O O . PRO A 1 1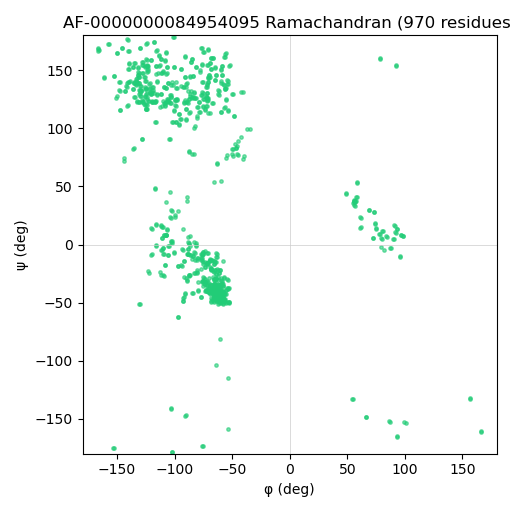16 ? 9.156 -21.641 -5.168 1 98.69 116 PRO A O 1
ATOM 888 N N . THR A 1 117 ? 9.266 -23.047 -6.863 1 98.5 117 THR A N 1
ATOM 889 C CA . THR A 1 117 ? 9.578 -24.188 -6.004 1 98.5 117 THR A CA 1
ATOM 890 C C . THR A 1 117 ? 11.086 -24.391 -5.914 1 98.5 117 THR A C 1
ATOM 892 O O . THR A 1 117 ? 11.555 -25.203 -5.113 1 98.5 117 THR A O 1
ATOM 895 N N . LEU A 1 118 ? 11.883 -23.672 -6.73 1 98.19 118 LEU A N 1
ATOM 896 C CA . LEU A 1 118 ? 13.32 -23.891 -6.707 1 98.19 118 LEU A CA 1
ATOM 897 C C . LEU A 1 118 ? 13.891 -23.625 -5.32 1 98.19 118 LEU A C 1
ATOM 899 O O . LEU A 1 118 ? 13.836 -22.5 -4.824 1 98.19 118 LEU A O 1
ATOM 903 N N . ASN A 1 119 ? 14.414 -24.688 -4.633 1 98.12 119 ASN A N 1
ATOM 904 C CA . ASN A 1 119 ? 14.977 -24.641 -3.287 1 98.12 119 ASN A CA 1
ATOM 905 C C . ASN A 1 119 ? 13.977 -24.062 -2.287 1 98.12 119 ASN A C 1
ATOM 907 O O . ASN A 1 119 ? 14.352 -23.328 -1.378 1 98.12 119 ASN A O 1
ATOM 911 N N . SER A 1 120 ? 12.719 -24.328 -2.49 1 97.94 120 SER A N 1
ATOM 912 C CA . SER A 1 120 ? 11.672 -23.875 -1.578 1 97.94 120 SER A CA 1
ATOM 913 C C . SER A 1 120 ? 11.711 -24.641 -0.261 1 97.94 120 SER A C 1
ATOM 915 O O . SER A 1 120 ? 11.945 -25.859 -0.25 1 97.94 120 SER A O 1
ATOM 917 N N . SER A 1 121 ? 11.43 -23.938 0.808 1 95.88 121 SER A N 1
ATOM 918 C CA . SER A 1 121 ? 11.375 -24.562 2.125 1 95.88 121 SER A CA 1
ATOM 919 C C . SER A 1 121 ? 10.094 -25.375 2.301 1 95.88 121 SER A C 1
ATOM 921 O O . SER A 1 121 ? 9.969 -26.156 3.25 1 95.88 121 SER A O 1
ATOM 923 N N . GLU A 1 122 ? 9.211 -25.266 1.385 1 95.88 122 GLU A N 1
ATOM 924 C CA . GLU A 1 122 ? 7.914 -25.922 1.491 1 95.88 122 GLU A CA 1
ATOM 925 C C . GLU A 1 122 ? 7.969 -27.328 0.903 1 95.88 122 GLU A C 1
ATOM 927 O O . GLU A 1 122 ? 7.012 -28.109 1.03 1 95.88 122 GLU A O 1
ATOM 932 N N . LEU A 1 123 ? 9.055 -27.625 0.277 1 96.19 123 LEU A N 1
ATOM 933 C CA . LEU A 1 123 ? 9.219 -28.938 -0.33 1 96.19 123 LEU A CA 1
ATOM 934 C C . LEU A 1 123 ? 10.258 -29.766 0.429 1 96.19 123 LEU A C 1
ATOM 936 O O . LEU A 1 123 ? 11.227 -29.203 0.961 1 96.19 123 LEU A O 1
ATOM 940 N N . ASP A 1 124 ? 10.039 -31.094 0.414 1 91.81 124 ASP A N 1
ATOM 941 C CA . ASP A 1 124 ? 10.992 -32 1.053 1 91.81 124 ASP A CA 1
ATOM 942 C C . ASP A 1 124 ? 12.086 -32.438 0.08 1 91.81 124 ASP A C 1
ATOM 944 O O . ASP A 1 124 ? 12.625 -33.531 0.183 1 91.81 124 ASP A O 1
ATOM 948 N N . THR A 1 125 ? 12.508 -31.641 -0.723 1 92.31 125 THR A N 1
ATOM 949 C CA . THR A 1 125 ? 13.617 -31.922 -1.635 1 92.31 125 THR A CA 1
ATOM 950 C C . THR A 1 125 ? 14.922 -31.344 -1.091 1 92.31 125 THR A C 1
ATOM 952 O O . THR A 1 125 ? 14.938 -30.25 -0.529 1 92.31 125 THR A O 1
ATOM 955 N N . PRO A 1 126 ? 16 -32.094 -1.235 1 95.94 126 PRO A N 1
ATOM 956 C CA . PRO A 1 126 ? 17.281 -31.562 -0.739 1 95.94 126 PRO A CA 1
ATOM 957 C C . PRO A 1 126 ? 17.672 -30.25 -1.399 1 95.94 126 PRO A C 1
ATOM 959 O O . PRO A 1 126 ? 17.469 -30.078 -2.604 1 95.94 126 PRO A O 1
ATOM 962 N N . LYS A 1 127 ? 18.188 -29.406 -0.616 1 96.88 127 LYS A N 1
ATOM 963 C CA . LYS A 1 127 ? 18.719 -28.141 -1.136 1 96.88 127 LYS A CA 1
ATOM 964 C C . LYS A 1 127 ? 19.656 -28.391 -2.314 1 96.88 127 LYS A C 1
ATOM 966 O O . LYS A 1 127 ? 20.516 -29.266 -2.262 1 96.88 127 LYS A O 1
ATOM 971 N N . ASP A 1 128 ? 19.5 -27.75 -3.408 1 98.06 128 ASP A N 1
ATOM 972 C CA . ASP A 1 128 ? 20.359 -27.688 -4.59 1 98.06 128 ASP A CA 1
ATOM 973 C C . ASP A 1 128 ? 20.266 -28.969 -5.402 1 98.06 128 ASP A C 1
ATOM 975 O O . ASP A 1 128 ? 21.109 -29.234 -6.262 1 98.06 128 ASP A O 1
ATOM 979 N N . SER A 1 129 ? 19.266 -29.797 -5.102 1 97.88 129 SER A N 1
ATOM 980 C CA . SER A 1 129 ? 19.109 -31.031 -5.863 1 97.88 129 SER A CA 1
ATOM 981 C C . SER A 1 129 ? 18.844 -30.75 -7.34 1 97.88 129 SER A C 1
ATOM 983 O O . SER A 1 129 ? 19.391 -31.422 -8.211 1 97.88 129 SER A O 1
ATOM 985 N N . VAL A 1 130 ? 18.078 -29.75 -7.59 1 98.06 130 VAL A N 1
ATOM 986 C CA . VAL A 1 130 ? 17.797 -29.375 -8.969 1 98.06 130 VAL A CA 1
ATOM 987 C C . VAL A 1 130 ? 19.062 -28.828 -9.625 1 98.06 130 VAL A C 1
ATOM 989 O O . VAL A 1 130 ? 19.328 -29.094 -10.797 1 98.06 130 VAL A O 1
ATOM 992 N N . LEU A 1 131 ? 19.828 -28.062 -8.898 1 98.44 131 LEU A N 1
ATOM 993 C CA . LEU A 1 131 ? 21.062 -27.5 -9.422 1 98.44 131 LEU A CA 1
ATOM 994 C C . LEU A 1 131 ? 22.047 -28.609 -9.773 1 98.44 131 LEU A C 1
ATOM 996 O O . LEU A 1 131 ? 22.812 -28.5 -10.734 1 98.44 131 LEU A O 1
ATOM 1000 N N . MET A 1 132 ? 22.047 -29.672 -8.977 1 98.38 132 MET A N 1
ATOM 1001 C CA . MET A 1 132 ? 22.891 -30.828 -9.266 1 98.38 132 MET A CA 1
ATOM 1002 C C . MET A 1 132 ? 22.516 -31.453 -10.609 1 98.38 132 MET A C 1
ATOM 1004 O O . MET A 1 132 ? 23.391 -31.844 -11.383 1 98.38 132 MET A O 1
ATOM 1008 N N . LEU A 1 133 ? 21.219 -31.484 -10.867 1 98.44 133 LEU A N 1
ATOM 1009 C CA . LEU A 1 133 ? 20.766 -32 -12.156 1 98.44 133 LEU A CA 1
ATOM 1010 C C . LEU A 1 133 ? 21.203 -31.094 -13.297 1 98.44 133 LEU A C 1
ATOM 1012 O O . LEU A 1 133 ? 21.609 -31.578 -14.359 1 98.44 133 LEU A O 1
ATOM 1016 N N . TRP A 1 134 ? 21.125 -29.812 -13.086 1 98.62 134 TRP A N 1
ATOM 1017 C CA . TRP A 1 134 ? 21.578 -28.859 -14.102 1 98.62 134 TRP A CA 1
ATOM 1018 C C . TRP A 1 134 ? 23.062 -29.031 -14.391 1 98.62 134 TRP A C 1
ATOM 1020 O O . TRP A 1 134 ? 23.484 -29.047 -15.555 1 98.62 134 TRP A O 1
ATOM 1030 N N . ALA A 1 135 ? 23.891 -29.172 -13.344 1 98.5 135 ALA A N 1
ATOM 1031 C CA . ALA A 1 135 ? 25.328 -29.391 -13.508 1 98.5 135 ALA A CA 1
ATOM 1032 C C . ALA A 1 135 ? 25.594 -30.672 -14.312 1 98.5 135 ALA A C 1
ATOM 1034 O O . ALA A 1 135 ? 26.453 -30.688 -15.195 1 98.5 135 ALA A O 1
ATOM 1035 N N . ALA A 1 136 ? 24.859 -31.656 -14 1 98.19 136 ALA A N 1
ATOM 1036 C CA . ALA A 1 136 ? 25 -32.938 -14.711 1 98.19 136 ALA A CA 1
ATOM 1037 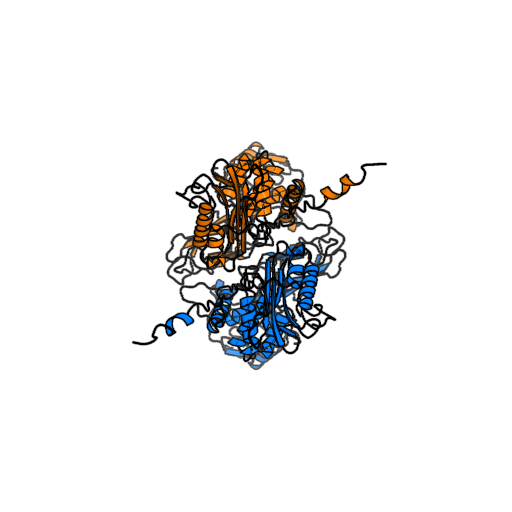C C . ALA A 1 136 ? 24.641 -32.781 -16.188 1 98.19 136 ALA A C 1
ATOM 1039 O O . ALA A 1 136 ? 25.312 -33.344 -17.062 1 98.19 136 ALA A O 1
ATOM 1040 N N . GLY A 1 137 ? 23.562 -32 -16.391 1 98.12 137 GLY A N 1
ATOM 1041 C CA . GLY A 1 137 ? 23.156 -31.734 -17.766 1 98.12 137 GLY A CA 1
ATOM 1042 C C . GLY A 1 137 ? 24.203 -30.969 -18.547 1 98.12 137 GLY A C 1
ATOM 1043 O O . GLY A 1 137 ? 24.453 -31.266 -19.719 1 98.12 137 GLY A O 1
ATOM 1044 N N . ILE A 1 138 ? 24.812 -30.047 -17.953 1 98.62 138 ILE A N 1
ATOM 1045 C CA . ILE A 1 138 ? 25.844 -29.25 -18.578 1 98.62 138 ILE A CA 1
ATOM 1046 C C . ILE A 1 138 ? 27.062 -30.125 -18.875 1 98.62 138 ILE A C 1
ATOM 1048 O O . ILE A 1 138 ? 27.609 -30.062 -19.984 1 98.62 138 ILE A O 1
ATOM 1052 N N . ARG A 1 139 ? 27.453 -31 -18.016 1 97.69 139 ARG A N 1
ATOM 1053 C CA . ARG A 1 139 ? 28.594 -31.891 -18.188 1 97.69 139 ARG A CA 1
ATOM 1054 C C . ARG A 1 139 ? 28.328 -32.906 -19.297 1 97.69 139 ARG A C 1
ATOM 1056 O O . ARG A 1 139 ? 29.234 -33.25 -20.062 1 97.69 139 ARG A O 1
ATOM 1063 N N . LYS A 1 140 ? 27.141 -33.312 -19.297 1 97.75 140 LYS A N 1
ATOM 1064 C CA . LYS A 1 140 ? 26.766 -34.312 -20.312 1 97.75 140 LYS A CA 1
ATOM 1065 C C . LYS A 1 140 ? 26.938 -33.75 -21.719 1 97.75 140 LYS A C 1
ATOM 1067 O O . LYS A 1 140 ? 27.25 -34.469 -22.656 1 97.75 140 LYS A O 1
ATOM 1072 N N . ALA A 1 141 ? 26.797 -32.469 -21.781 1 97.5 141 ALA A N 1
ATOM 1073 C CA . ALA A 1 141 ? 26.953 -31.797 -23.078 1 97.5 141 ALA A CA 1
ATOM 1074 C C . ALA A 1 141 ? 28.422 -31.547 -23.406 1 97.5 141 ALA A C 1
ATOM 1076 O O . ALA A 1 141 ? 28.75 -31.062 -24.484 1 97.5 141 ALA A O 1
ATOM 1077 N N . GLY A 1 142 ? 29.281 -31.812 -22.484 1 97.25 142 GLY A N 1
ATOM 1078 C CA . GLY A 1 142 ? 30.719 -31.688 -22.703 1 97.25 142 GLY A CA 1
ATOM 1079 C C . GLY A 1 142 ? 31.25 -30.312 -22.328 1 97.25 142 GLY A C 1
ATOM 1080 O O . GLY A 1 142 ? 32.375 -29.953 -22.703 1 97.25 142 GLY A O 1
ATOM 1081 N N . ILE A 1 143 ? 30.484 -29.562 -21.594 1 98.44 143 ILE A N 1
ATOM 1082 C CA . ILE A 1 143 ? 30.891 -28.203 -21.266 1 98.44 143 ILE A CA 1
ATOM 1083 C C . ILE A 1 143 ? 31.656 -28.203 -19.953 1 98.44 143 ILE A C 1
ATOM 1085 O O . ILE A 1 143 ? 31.125 -28.562 -18.906 1 98.44 143 ILE A O 1
ATOM 1089 N N . ARG A 1 144 ? 32.844 -27.719 -20.016 1 97.88 144 ARG A N 1
ATOM 1090 C CA . ARG A 1 144 ? 33.688 -27.562 -18.828 1 97.88 144 ARG A CA 1
ATOM 1091 C C . ARG A 1 144 ? 33.906 -26.094 -18.516 1 97.88 144 ARG A C 1
ATOM 1093 O O . ARG A 1 144 ? 34.219 -25.719 -17.375 1 97.88 144 ARG A O 1
ATOM 1100 N N . GLU A 1 145 ? 33.812 -25.328 -19.562 1 98.44 145 GLU A N 1
ATOM 1101 C CA . GLU A 1 145 ? 34.031 -23.891 -19.453 1 98.44 145 GLU A CA 1
ATOM 1102 C C . GLU A 1 145 ? 33.062 -23.109 -20.328 1 98.44 145 GLU A C 1
ATOM 1104 O O . GLU A 1 145 ? 32.75 -23.531 -21.438 1 98.44 145 GLU A O 1
ATOM 1109 N N . VAL A 1 146 ? 32.594 -22.047 -19.781 1 98.81 146 VAL A N 1
ATOM 1110 C CA . VAL A 1 146 ? 31.719 -21.109 -20.516 1 98.81 146 VAL A CA 1
ATOM 1111 C C . VAL A 1 146 ? 32.469 -19.797 -20.75 1 98.81 146 VAL A C 1
ATOM 1113 O O . VAL A 1 146 ? 32.781 -19.078 -19.797 1 98.81 146 VAL A O 1
ATOM 1116 N N . ALA A 1 147 ? 32.656 -19.438 -21.969 1 98.56 147 ALA A N 1
ATOM 1117 C CA . ALA A 1 147 ? 33.375 -18.188 -22.281 1 98.56 147 ALA A CA 1
ATOM 1118 C C . ALA A 1 147 ? 32.5 -16.969 -21.984 1 98.56 147 ALA A C 1
ATOM 1120 O O . ALA A 1 147 ? 33.031 -15.906 -21.641 1 98.56 147 ALA A O 1
ATOM 1121 N N . GLY A 1 148 ? 31.25 -17.188 -22.125 1 98.38 148 GLY A N 1
ATOM 1122 C CA . GLY A 1 148 ? 30.297 -16.125 -21.828 1 98.38 148 GLY A CA 1
ATOM 1123 C C . GLY A 1 148 ? 29.828 -16.141 -20.391 1 98.38 148 GLY A C 1
ATOM 1124 O O . GLY A 1 148 ? 30.609 -16.375 -19.469 1 98.38 148 GLY A O 1
ATOM 1125 N N . ALA A 1 149 ? 28.547 -15.719 -20.266 1 98.62 149 ALA A N 1
ATOM 1126 C CA . ALA A 1 149 ? 27.969 -15.531 -18.938 1 98.62 149 ALA A CA 1
ATOM 1127 C C . ALA A 1 149 ? 26.859 -16.531 -18.672 1 98.62 149 ALA A C 1
ATOM 1129 O O . ALA A 1 149 ? 26.438 -17.266 -19.578 1 98.62 149 ALA A O 1
ATOM 1130 N N . LEU A 1 150 ? 26.516 -16.703 -17.406 1 98.81 150 LEU A N 1
ATOM 1131 C CA . LEU A 1 150 ? 25.25 -17.297 -17 1 98.81 150 LEU A CA 1
ATOM 1132 C C . LEU A 1 150 ? 24.172 -16.219 -16.844 1 98.81 150 LEU A C 1
ATOM 1134 O O . LEU A 1 150 ? 24.297 -15.336 -16 1 98.81 150 LEU A O 1
ATOM 1138 N N . ILE A 1 151 ? 23.125 -16.266 -17.656 1 98.81 151 ILE A N 1
ATOM 1139 C CA . ILE A 1 151 ? 22.109 -15.227 -17.734 1 98.81 151 ILE A CA 1
ATOM 1140 C C . ILE A 1 151 ? 20.766 -15.805 -17.312 1 98.81 151 ILE A C 1
ATOM 1142 O O . ILE A 1 151 ? 20.312 -16.828 -17.844 1 98.81 151 ILE A O 1
ATOM 1146 N N . ALA A 1 152 ? 20.156 -15.227 -16.312 1 98.88 152 ALA A N 1
ATOM 1147 C CA . ALA A 1 152 ? 18.797 -15.578 -15.969 1 98.88 152 ALA A CA 1
ATOM 1148 C C . ALA A 1 152 ? 17.797 -14.977 -16.953 1 98.88 152 ALA A C 1
ATOM 1150 O O . ALA A 1 152 ? 17.828 -13.773 -17.234 1 98.88 152 ALA A O 1
ATOM 1151 N N . ASP A 1 153 ? 17.016 -15.789 -17.5 1 98.75 153 ASP A N 1
ATOM 1152 C CA . ASP A 1 153 ? 15.938 -15.352 -18.391 1 98.75 153 ASP A CA 1
ATOM 1153 C C . ASP A 1 153 ? 14.586 -15.422 -17.688 1 98.75 153 ASP A C 1
ATOM 1155 O O . ASP A 1 153 ? 13.914 -16.453 -17.719 1 98.75 153 ASP A O 1
ATOM 1159 N N . GLU A 1 154 ? 14.227 -14.297 -17.062 1 98.5 154 GLU A N 1
ATOM 1160 C CA . GLU A 1 154 ? 12.977 -14.195 -16.312 1 98.5 154 GLU A CA 1
ATOM 1161 C C . GLU A 1 154 ? 11.898 -13.492 -17.141 1 98.5 154 GLU A C 1
ATOM 1163 O O . GLU A 1 154 ? 10.891 -13.039 -16.594 1 98.5 154 GLU A O 1
ATOM 1168 N N . SER A 1 155 ? 11.977 -13.5 -18.453 1 97.62 155 SER A N 1
ATOM 1169 C CA . SER A 1 155 ? 11.219 -12.602 -19.328 1 97.62 155 SER A CA 1
ATOM 1170 C C . SER A 1 155 ? 9.797 -13.125 -19.547 1 97.62 155 SER A C 1
ATOM 1172 O O . SER A 1 155 ? 9 -12.484 -20.234 1 97.62 155 SER A O 1
ATOM 1174 N N . ILE A 1 156 ? 9.461 -14.25 -18.922 1 97.94 156 ILE A N 1
ATOM 1175 C CA . ILE A 1 156 ? 8.109 -14.797 -19.062 1 97.94 156 ILE A CA 1
ATOM 1176 C C . ILE A 1 156 ? 7.102 -13.852 -18.422 1 97.94 156 ILE A C 1
ATOM 1178 O O . ILE A 1 156 ? 5.934 -13.82 -18.812 1 97.94 156 ILE A O 1
ATOM 1182 N N . PHE A 1 157 ? 7.559 -13.117 -17.391 1 97.94 157 PHE A N 1
ATOM 1183 C CA . PHE A 1 157 ? 6.746 -12.094 -16.75 1 97.94 157 PHE A CA 1
ATOM 1184 C C . PHE A 1 157 ? 7.363 -10.711 -16.953 1 97.94 157 PHE A C 1
ATOM 1186 O O . PHE A 1 157 ? 8.508 -10.594 -17.375 1 97.94 157 PHE A O 1
ATOM 1193 N N . ASP A 1 158 ? 6.566 -9.664 -16.641 1 95.12 158 ASP A N 1
ATOM 1194 C CA . ASP A 1 158 ? 7.074 -8.297 -16.672 1 95.12 158 ASP A CA 1
ATOM 1195 C C . ASP A 1 158 ? 7.945 -8.016 -15.445 1 95.12 158 ASP A C 1
ATOM 1197 O O . ASP A 1 158 ? 8.312 -8.938 -14.711 1 95.12 158 ASP A O 1
ATOM 1201 N N . THR A 1 159 ? 8.359 -6.801 -15.266 1 93.25 159 THR A N 1
ATOM 1202 C CA . THR A 1 159 ? 9.266 -6.426 -14.188 1 93.25 159 THR A CA 1
ATOM 1203 C C . THR A 1 159 ? 8.492 -6.082 -12.922 1 93.25 159 THR A C 1
ATOM 1205 O O . THR A 1 159 ? 9.086 -5.699 -11.906 1 93.25 159 THR A O 1
ATOM 1208 N N . GLU A 1 160 ? 7.168 -6.195 -12.984 1 94.44 160 GLU A N 1
ATOM 1209 C CA . GLU A 1 160 ? 6.344 -5.93 -11.805 1 94.44 160 GLU A CA 1
ATOM 1210 C C . GLU A 1 160 ? 6.184 -7.184 -10.953 1 94.44 160 GLU A C 1
ATOM 1212 O O . GLU A 1 160 ? 5.129 -7.82 -10.969 1 94.44 160 GLU A O 1
ATOM 1217 N N . GLY A 1 161 ? 7.219 -7.422 -10.164 1 96.75 161 GLY A N 1
ATOM 1218 C CA . GLY A 1 161 ? 7.195 -8.602 -9.312 1 96.75 161 GLY A CA 1
ATOM 1219 C C . GLY A 1 161 ? 6.254 -8.469 -8.133 1 96.75 161 GLY A C 1
ATOM 1220 O O . GLY A 1 161 ? 5.887 -9.461 -7.508 1 96.75 161 GLY A O 1
ATOM 1221 N N . VAL A 1 162 ? 5.883 -7.23 -7.773 1 97.75 162 VAL A N 1
ATOM 1222 C CA . VAL A 1 162 ? 4.957 -6.934 -6.684 1 97.75 162 VAL A CA 1
ATOM 1223 C C . VAL A 1 162 ? 3.787 -6.109 -7.207 1 97.75 162 VAL A C 1
ATOM 1225 O O . VAL A 1 162 ? 3.934 -5.359 -8.18 1 97.75 162 VAL A O 1
ATOM 1228 N N . SER A 1 163 ? 2.648 -6.289 -6.602 1 97.75 163 SER A N 1
ATOM 1229 C CA . SER A 1 163 ? 1.445 -5.582 -7.031 1 97.75 163 SER A CA 1
ATOM 1230 C C . SER A 1 163 ? 1.527 -4.098 -6.695 1 97.75 163 SER A C 1
ATOM 1232 O O . SER A 1 163 ? 2.07 -3.717 -5.66 1 97.75 163 SER A O 1
ATOM 1234 N N . MET A 1 164 ? 0.923 -3.283 -7.586 1 96.31 164 MET A N 1
ATOM 1235 C CA . MET A 1 164 ? 0.814 -1.844 -7.363 1 96.31 164 MET A CA 1
ATOM 1236 C C . MET A 1 164 ? -0.073 -1.544 -6.16 1 96.31 164 MET A C 1
ATOM 1238 O O . MET A 1 164 ? -0.038 -0.438 -5.617 1 96.31 164 MET A O 1
ATOM 1242 N N . LYS A 1 165 ? -0.803 -2.562 -5.73 1 97.62 165 LYS A N 1
ATOM 1243 C CA . LYS A 1 165 ? -1.818 -2.336 -4.707 1 97.62 165 LYS A CA 1
ATOM 1244 C C . LYS A 1 165 ? -1.38 -2.91 -3.361 1 97.62 165 LYS A C 1
ATOM 1246 O O . LYS A 1 165 ? -2.174 -2.979 -2.42 1 97.62 165 LYS A O 1
ATOM 1251 N N . TRP A 1 166 ? -0.135 -3.352 -3.252 1 98.19 166 TRP A N 1
ATOM 1252 C CA . TRP A 1 166 ? 0.406 -3.758 -1.959 1 98.19 166 TRP A CA 1
ATOM 1253 C C . TRP A 1 166 ? 0.865 -2.545 -1.156 1 98.19 166 TRP A C 1
ATOM 1255 O O . TRP A 1 166 ? 1.235 -1.518 -1.728 1 98.19 166 TRP A O 1
ATOM 1265 N N . MET A 1 167 ? 0.854 -2.658 0.139 1 97.31 167 MET A N 1
ATOM 1266 C CA . MET A 1 167 ? 1.227 -1.567 1.034 1 97.31 167 MET A CA 1
ATOM 1267 C C . MET A 1 167 ? 2.738 -1.522 1.235 1 97.31 167 MET A C 1
ATOM 1269 O O . MET A 1 167 ? 3.42 -2.535 1.077 1 97.31 167 MET A O 1
ATOM 1273 N N . ARG A 1 168 ? 3.188 -0.406 1.647 1 96.62 168 ARG A N 1
ATOM 1274 C CA . ARG A 1 168 ? 4.609 -0.251 1.943 1 96.62 168 ARG A CA 1
ATOM 1275 C C . ARG A 1 168 ? 5.074 -1.295 2.953 1 96.62 168 ARG A C 1
ATOM 1277 O O . ARG A 1 168 ? 6.156 -1.864 2.809 1 96.62 168 ARG A O 1
ATOM 1284 N N . GLU A 1 169 ? 4.273 -1.589 3.938 1 95.56 169 GLU A N 1
ATOM 1285 C CA . GLU A 1 169 ? 4.676 -2.512 4.996 1 95.56 169 GLU A CA 1
ATOM 1286 C C . GLU A 1 169 ? 4.871 -3.922 4.453 1 95.56 169 GLU A C 1
ATOM 1288 O O . GLU A 1 169 ? 5.512 -4.758 5.098 1 95.56 169 GLU A O 1
ATOM 1293 N N . ASP A 1 170 ? 4.312 -4.172 3.236 1 96.75 170 ASP A N 1
ATOM 1294 C CA . ASP A 1 170 ? 4.441 -5.492 2.631 1 96.75 170 ASP A CA 1
ATOM 1295 C C . ASP A 1 170 ? 5.73 -5.602 1.822 1 96.75 170 ASP A C 1
ATOM 1297 O O . ASP A 1 170 ? 6.254 -6.699 1.622 1 96.75 170 ASP A O 1
ATOM 1301 N N . LEU A 1 171 ? 6.207 -4.504 1.341 1 97.5 171 LEU A N 1
ATOM 1302 C CA . LEU A 1 171 ? 7.336 -4.508 0.416 1 97.5 171 LEU A CA 1
ATOM 1303 C C . LEU A 1 171 ? 8.633 -4.859 1.14 1 97.5 171 LEU A C 1
ATOM 1305 O O . LEU A 1 171 ? 9.039 -4.164 2.072 1 97.5 171 LEU A O 1
ATOM 1309 N N . GLY A 1 172 ? 9.242 -5.93 0.715 1 96.75 172 GLY A N 1
ATOM 1310 C CA . GLY A 1 172 ? 10.5 -6.355 1.312 1 96.75 172 GLY A CA 1
ATOM 1311 C C . GLY A 1 172 ? 10.312 -7.293 2.488 1 96.75 172 GLY A C 1
ATOM 1312 O O . GLY A 1 172 ? 11.289 -7.73 3.102 1 96.75 172 GLY A O 1
ATOM 1313 N N . SER A 1 173 ? 9.117 -7.664 2.752 1 94.94 173 SER A N 1
ATOM 1314 C CA . SER A 1 173 ? 8.789 -8.469 3.924 1 94.94 173 SER A CA 1
ATOM 1315 C C . SER A 1 173 ? 8.578 -9.93 3.549 1 94.94 173 SER A C 1
ATOM 1317 O O . SER A 1 173 ? 8.695 -10.305 2.377 1 94.94 173 SER A O 1
ATOM 1319 N N . GLU A 1 174 ? 8.25 -10.688 4.539 1 91.88 174 GLU A N 1
ATOM 1320 C CA . GLU A 1 174 ? 7.977 -12.109 4.363 1 91.88 174 GLU A CA 1
ATOM 1321 C C . GLU A 1 174 ? 6.715 -12.328 3.535 1 91.88 174 GLU A C 1
ATOM 1323 O O . GLU A 1 174 ? 6.574 -13.352 2.867 1 91.88 174 GLU A O 1
ATOM 1328 N N . TYR A 1 175 ? 5.848 -11.352 3.498 1 91.88 175 TYR A N 1
ATOM 1329 C CA . TYR A 1 175 ? 4.57 -11.516 2.814 1 91.88 175 TYR A CA 1
ATOM 1330 C C . TYR A 1 175 ? 4.621 -10.938 1.407 1 91.88 175 TYR A C 1
ATOM 1332 O O . TYR A 1 175 ? 3.777 -11.258 0.566 1 91.88 175 TYR A O 1
ATOM 1340 N N . GLY A 1 176 ? 5.609 -10.078 1.197 1 95.81 176 GLY A N 1
ATOM 1341 C CA . GLY A 1 176 ? 5.688 -9.391 -0.082 1 95.81 176 GLY A CA 1
ATOM 1342 C C . GLY A 1 176 ? 6.945 -9.727 -0.863 1 95.81 176 GLY A C 1
ATOM 1343 O O . GLY A 1 176 ? 7.652 -8.828 -1.321 1 95.81 176 GLY A O 1
ATOM 1344 N N . GLN A 1 177 ? 7.254 -10.977 -0.981 1 95.12 177 GLN A N 1
ATOM 1345 C CA . GLN A 1 177 ? 8.484 -11.414 -1.618 1 95.12 177 GLN A CA 1
ATOM 1346 C C . GLN A 1 177 ? 8.438 -11.203 -3.129 1 95.12 177 GLN A C 1
ATOM 1348 O O . GLN A 1 177 ? 9.477 -11.148 -3.789 1 95.12 177 GLN A O 1
ATOM 1353 N N . GLY A 1 178 ? 7.344 -10.992 -3.686 1 96.94 178 GLY A N 1
ATOM 1354 C CA . GLY A 1 178 ? 7.199 -10.805 -5.121 1 96.94 178 GLY A CA 1
ATOM 1355 C C . GLY A 1 178 ? 7.238 -12.109 -5.898 1 96.94 178 GLY A C 1
ATOM 1356 O O . GLY A 1 178 ? 7.68 -13.133 -5.379 1 96.94 178 GLY A O 1
ATOM 1357 N N . SER A 1 179 ? 6.727 -12.094 -7.09 1 98.69 179 SER A N 1
ATOM 1358 C CA . SER A 1 179 ? 6.715 -13.227 -8.016 1 98.69 179 SER A CA 1
ATOM 1359 C C . SER A 1 179 ? 7.336 -12.844 -9.359 1 98.69 179 SER A C 1
ATOM 1361 O O . SER A 1 179 ? 6.871 -11.914 -10.023 1 98.69 179 SER A O 1
ATOM 1363 N N . TYR A 1 180 ? 8.367 -13.547 -9.695 1 98.69 180 TYR A N 1
ATOM 1364 C CA . TYR A 1 180 ? 9.141 -13.242 -10.898 1 98.69 180 TYR A CA 1
ATOM 1365 C C . TYR A 1 180 ? 9.227 -14.461 -11.812 1 98.69 180 TYR A C 1
ATOM 1367 O O . TYR A 1 180 ? 8.711 -15.531 -11.484 1 98.69 180 TYR A O 1
ATOM 1375 N N . GLY A 1 181 ? 9.812 -14.188 -13.016 1 98.81 181 GLY A N 1
ATOM 1376 C CA . GLY A 1 181 ? 9.961 -15.297 -13.945 1 98.81 181 GLY A CA 1
ATOM 1377 C C . GLY A 1 181 ? 10.883 -16.391 -13.43 1 98.81 181 GLY A C 1
ATOM 1378 O O . GLY A 1 181 ? 10.797 -17.547 -13.859 1 98.81 181 GLY A O 1
ATOM 1379 N N . LEU A 1 182 ? 11.773 -16.016 -12.555 1 98.81 182 LEU A N 1
ATOM 1380 C CA . LEU A 1 182 ? 12.633 -16.953 -11.82 1 98.81 182 LEU A CA 1
ATOM 1381 C C . LEU A 1 182 ? 12.586 -16.656 -10.328 1 98.81 182 LEU A C 1
ATOM 1383 O O . LEU A 1 182 ? 12.75 -15.516 -9.898 1 98.81 182 LEU A O 1
ATOM 1387 N N . ASN A 1 183 ? 12.305 -17.703 -9.562 1 98.81 183 ASN A N 1
ATOM 1388 C CA . ASN A 1 183 ? 12.227 -17.656 -8.102 1 98.81 183 ASN A CA 1
ATOM 1389 C C . ASN A 1 183 ? 13.094 -18.719 -7.453 1 98.81 183 ASN A C 1
ATOM 1391 O O . ASN A 1 183 ? 13.258 -19.812 -8.008 1 98.81 183 ASN A O 1
ATOM 1395 N N . ILE A 1 184 ? 13.602 -18.391 -6.312 1 98.69 184 ILE A N 1
ATOM 1396 C CA . ILE A 1 184 ? 14.43 -19.359 -5.586 1 98.69 184 ILE A CA 1
ATOM 1397 C C . ILE A 1 184 ? 14.352 -19.062 -4.086 1 98.69 184 ILE A C 1
ATOM 1399 O O . ILE A 1 184 ? 14.195 -17.922 -3.678 1 98.69 184 ILE A O 1
ATOM 1403 N N . PHE A 1 185 ? 14.391 -20.094 -3.281 1 98.5 185 PHE A N 1
ATOM 1404 C CA . PHE A 1 185 ? 14.375 -19.969 -1.828 1 98.5 185 PHE A CA 1
ATOM 1405 C C . PHE A 1 185 ? 13.148 -19.203 -1.363 1 98.5 185 PHE A C 1
ATOM 1407 O O . PHE A 1 185 ? 13.25 -18.312 -0.519 1 98.5 185 PHE A O 1
ATOM 1414 N N . ASP A 1 186 ? 11.984 -19.406 -2.031 1 98.5 186 ASP A N 1
ATOM 1415 C CA . ASP A 1 186 ? 10.742 -18.734 -1.665 1 98.5 186 ASP A CA 1
ATOM 1416 C C . ASP A 1 186 ? 10.883 -17.219 -1.803 1 98.5 186 ASP A C 1
ATOM 1418 O O . ASP A 1 186 ? 10.102 -16.469 -1.217 1 98.5 186 ASP A O 1
ATOM 1422 N N . ASN A 1 187 ? 11.969 -16.75 -2.521 1 98.69 187 ASN A N 1
ATOM 1423 C CA . ASN A 1 187 ? 12.336 -15.352 -2.666 1 98.69 187 ASN A CA 1
ATOM 1424 C C . ASN A 1 187 ? 12.516 -14.68 -1.31 1 98.69 187 ASN A C 1
ATOM 1426 O O . ASN A 1 187 ? 12.102 -13.531 -1.12 1 98.69 187 ASN A O 1
ATOM 1430 N N . GLN A 1 188 ? 13.094 -15.477 -0.369 1 98.12 188 GLN A N 1
ATOM 1431 C CA . GLN A 1 188 ? 13.234 -14.953 0.989 1 98.12 188 GLN A CA 1
ATOM 1432 C C . GLN A 1 188 ? 14.641 -15.18 1.527 1 98.12 188 GLN A C 1
ATOM 1434 O O . GLN A 1 188 ? 15.352 -16.078 1.061 1 98.12 188 GLN A O 1
ATOM 1439 N N . PHE A 1 189 ? 15.023 -14.336 2.402 1 98 189 PHE A N 1
ATOM 1440 C CA . PHE A 1 189 ? 16.172 -14.594 3.27 1 98 189 PHE A CA 1
ATOM 1441 C C . PHE A 1 189 ? 15.789 -14.406 4.734 1 98 189 PHE A C 1
ATOM 1443 O O . PHE A 1 189 ? 14.773 -13.773 5.043 1 98 189 PHE A O 1
ATOM 1450 N N . ARG A 1 190 ? 16.516 -15.016 5.602 1 97.56 190 ARG A N 1
ATOM 1451 C CA . ARG A 1 190 ? 16.391 -14.867 7.047 1 97.56 190 ARG A CA 1
ATOM 1452 C C . ARG A 1 190 ? 17.5 -14 7.613 1 97.56 190 ARG A C 1
ATOM 1454 O O . ARG A 1 190 ? 18.688 -14.242 7.348 1 97.56 190 ARG A O 1
ATOM 1461 N N . LEU A 1 191 ? 17.078 -12.945 8.25 1 97.56 191 LEU A N 1
ATOM 1462 C CA . LEU A 1 191 ? 18.016 -12.055 8.93 1 97.56 191 LEU A CA 1
ATOM 1463 C C . LEU A 1 191 ? 18.078 -12.359 10.422 1 97.56 191 LEU A C 1
ATOM 1465 O O . LEU A 1 191 ? 17.047 -12.367 11.102 1 97.56 191 LEU A O 1
ATOM 1469 N N . TYR A 1 192 ? 19.234 -12.617 10.906 1 97.56 192 TYR A N 1
ATOM 1470 C CA . TYR A 1 192 ? 19.406 -12.938 12.312 1 97.56 192 TYR A CA 1
ATOM 1471 C C . TYR A 1 192 ? 20 -11.75 13.07 1 97.56 192 TYR A C 1
ATOM 1473 O O . TYR A 1 192 ? 20.984 -11.148 12.633 1 97.56 192 TYR A O 1
ATOM 1481 N N . LEU A 1 193 ? 19.312 -11.414 14.156 1 97 193 LEU A N 1
ATOM 1482 C CA . LEU A 1 193 ? 19.672 -10.25 14.961 1 97 193 LEU A CA 1
ATOM 1483 C C . LEU A 1 193 ? 19.938 -10.648 16.406 1 97 193 LEU A C 1
ATOM 1485 O O . LEU A 1 193 ? 19.453 -11.688 16.875 1 97 193 LEU A O 1
ATOM 1489 N N . GLU A 1 194 ? 20.734 -9.891 17.078 1 97.44 194 GLU A N 1
ATOM 1490 C CA . GLU A 1 194 ? 20.984 -9.984 18.516 1 97.44 194 GLU A CA 1
ATOM 1491 C C . GLU A 1 194 ? 20.594 -8.688 19.219 1 97.44 194 GLU A C 1
ATOM 1493 O O . GLU A 1 194 ? 21.016 -7.602 18.812 1 97.44 194 GLU A O 1
ATOM 1498 N N . SER A 1 195 ? 19.703 -8.805 20.172 1 94.94 195 SER A N 1
ATOM 1499 C CA . SER A 1 195 ? 19.266 -7.613 20.891 1 94.94 195 SER A CA 1
ATOM 1500 C C . SER A 1 195 ? 19.844 -7.582 22.297 1 94.94 195 SER A C 1
ATOM 1502 O O . SER A 1 195 ? 20.078 -8.633 22.906 1 94.94 195 SER A O 1
ATOM 1504 N N . GLY A 1 196 ? 20.125 -6.371 22.828 1 94.94 196 GLY A N 1
ATOM 1505 C CA . GLY A 1 196 ? 20.594 -6.145 24.188 1 94.94 196 GLY A CA 1
ATOM 1506 C C . GLY A 1 196 ? 19.5 -5.621 25.109 1 94.94 196 GLY A C 1
ATOM 1507 O O . GLY A 1 196 ? 18.375 -6.109 25.094 1 94.94 196 GLY A O 1
ATOM 1508 N N . VAL A 1 197 ? 19.922 -4.715 25.953 1 92.31 197 VAL A N 1
ATOM 1509 C CA . VAL A 1 197 ? 19 -4.156 26.938 1 92.31 197 VAL A CA 1
ATOM 1510 C C . VAL A 1 197 ? 18.047 -3.174 26.25 1 92.31 197 VAL A C 1
ATOM 1512 O O . VAL A 1 197 ? 18.281 -2.764 25.109 1 92.31 197 VAL A O 1
ATOM 1515 N N . ALA A 1 198 ? 17 -2.834 26.938 1 90.56 198 ALA A N 1
ATOM 1516 C CA . ALA A 1 198 ? 15.969 -1.942 26.406 1 90.56 198 ALA A CA 1
ATOM 1517 C C . ALA A 1 198 ? 16.578 -0.625 25.938 1 90.56 198 ALA A C 1
ATOM 1519 O O . ALA A 1 198 ? 17.438 -0.056 26.609 1 90.56 198 ALA A O 1
ATOM 1520 N N . GLY A 1 199 ? 16.125 -0.215 24.75 1 88.88 199 GLY A N 1
ATOM 1521 C CA . GLY A 1 199 ? 16.547 1.074 24.234 1 88.88 199 GLY A CA 1
ATOM 1522 C C . GLY A 1 199 ? 17.734 0.976 23.281 1 88.88 199 GLY A C 1
ATOM 1523 O O . GLY A 1 199 ? 18.031 1.922 22.562 1 88.88 199 GLY A O 1
ATOM 1524 N N . THR A 1 200 ? 18.328 -0.182 23.234 1 92 200 THR A N 1
ATOM 1525 C CA . THR A 1 200 ? 19.5 -0.345 22.375 1 92 200 THR A CA 1
ATOM 1526 C C . THR A 1 200 ? 19.094 -0.819 20.984 1 92 200 THR A C 1
ATOM 1528 O O . THR A 1 200 ? 17.969 -1.305 20.797 1 92 200 THR A O 1
ATOM 1531 N N . THR A 1 201 ? 20 -0.622 20.078 1 93.06 201 THR A N 1
ATOM 1532 C CA . THR A 1 201 ? 19.781 -1.091 18.703 1 93.06 201 THR A CA 1
ATOM 1533 C C . THR A 1 201 ? 20.266 -2.527 18.547 1 93.06 201 THR A C 1
ATOM 1535 O O . THR A 1 201 ? 21.438 -2.82 18.781 1 93.06 201 THR A O 1
ATOM 1538 N N . PRO A 1 202 ? 19.406 -3.418 18.156 1 95.75 202 PRO A N 1
ATOM 1539 C CA . PRO A 1 202 ? 19.844 -4.793 17.922 1 95.75 202 PRO A CA 1
ATOM 1540 C C . PRO A 1 202 ? 20.938 -4.887 16.859 1 95.75 202 PRO A C 1
ATOM 1542 O O . PRO A 1 202 ? 20.906 -4.152 15.867 1 95.75 202 PRO A O 1
ATOM 1545 N N . ALA A 1 203 ? 21.844 -5.812 17.031 1 97.44 203 ALA A N 1
ATOM 1546 C CA . ALA A 1 203 ? 22.922 -6.016 16.062 1 97.44 203 ALA A CA 1
ATOM 1547 C C . ALA A 1 203 ? 22.516 -7.008 14.984 1 97.44 203 ALA A C 1
ATOM 1549 O O . ALA A 1 203 ? 21.859 -8.008 15.266 1 97.44 203 ALA A O 1
ATOM 1550 N N . ILE A 1 204 ? 22.875 -6.715 13.781 1 97.19 204 ILE A N 1
ATOM 1551 C CA . ILE A 1 204 ? 22.688 -7.641 12.672 1 97.19 204 ILE A CA 1
ATOM 1552 C C . ILE A 1 204 ? 23.828 -8.656 12.648 1 97.19 204 ILE A C 1
ATOM 1554 O O . ILE A 1 204 ? 25 -8.281 12.578 1 97.19 204 ILE A O 1
ATOM 1558 N N . LYS A 1 205 ? 23.5 -9.898 12.641 1 97.06 205 LYS A N 1
ATOM 1559 C CA . LYS A 1 205 ? 24.531 -10.93 12.688 1 97.06 205 LYS A CA 1
ATOM 1560 C C . LYS A 1 205 ? 24.844 -11.453 11.297 1 97.06 205 LYS A C 1
ATOM 1562 O O . LYS A 1 205 ? 25.969 -11.297 10.805 1 97.06 205 LYS A O 1
ATOM 1567 N N . TYR A 1 206 ? 23.891 -12.031 10.664 1 96.56 206 TYR A N 1
ATOM 1568 C CA . TYR A 1 206 ? 24.047 -12.555 9.312 1 96.56 206 TYR A CA 1
ATOM 1569 C C . TYR A 1 206 ? 22.688 -12.859 8.688 1 96.56 206 TYR A C 1
ATOM 1571 O O . TYR A 1 206 ? 21.656 -12.75 9.352 1 96.56 206 TYR A O 1
ATOM 1579 N N . CYS A 1 207 ? 22.656 -13.094 7.375 1 96.69 207 CYS A N 1
ATOM 1580 C CA . CYS A 1 207 ? 21.438 -13.555 6.73 1 96.69 207 CYS A CA 1
ATOM 1581 C C . CYS A 1 207 ? 21.672 -14.852 5.969 1 96.69 207 CYS A C 1
ATOM 1583 O O . CYS A 1 207 ? 22.812 -15.18 5.637 1 96.69 207 CYS A O 1
ATOM 1585 N N . GLU A 1 208 ? 20.609 -15.633 5.805 1 97 208 GLU A N 1
ATOM 1586 C CA . GLU A 1 208 ? 20.609 -16.891 5.062 1 97 208 GLU A CA 1
ATOM 1587 C C . GLU A 1 208 ? 19.469 -16.922 4.055 1 97 208 GLU A C 1
ATOM 1589 O O . GLU A 1 208 ? 18.297 -16.766 4.426 1 97 208 GLU A O 1
ATOM 1594 N N . PRO A 1 209 ? 19.734 -17.297 2.795 1 97.12 209 PRO A N 1
ATOM 1595 C CA . PRO A 1 209 ? 21.078 -17.375 2.203 1 97.12 209 PRO A CA 1
ATOM 1596 C C . PRO A 1 209 ? 21.828 -16.062 2.293 1 97.12 209 PRO A C 1
ATOM 1598 O O . PRO A 1 209 ? 21.234 -15.016 2.555 1 97.12 209 PRO A O 1
ATOM 1601 N N . ASP A 1 210 ? 23.109 -16.141 2.086 1 96.31 210 ASP A N 1
ATOM 1602 C CA . ASP A 1 210 ? 23.953 -14.938 2.096 1 96.31 210 ASP A CA 1
ATOM 1603 C C . ASP A 1 210 ? 23.719 -14.094 0.842 1 96.31 210 ASP A C 1
ATOM 1605 O O . ASP A 1 210 ? 23.719 -14.617 -0.274 1 96.31 210 ASP A O 1
ATOM 1609 N N . ILE A 1 211 ? 23.438 -12.844 1.084 1 97 211 ILE A N 1
ATOM 1610 C CA . ILE A 1 211 ? 23.281 -11.867 0.011 1 97 211 ILE A CA 1
ATOM 1611 C C . ILE A 1 211 ? 24.156 -10.648 0.29 1 97 211 ILE A C 1
ATOM 1613 O O . ILE A 1 211 ? 23.672 -9.625 0.771 1 97 211 ILE A O 1
ATOM 1617 N N . PRO A 1 212 ? 25.359 -10.641 -0.173 1 95.19 212 PRO A N 1
ATOM 1618 C CA . PRO A 1 212 ? 26.328 -9.633 0.235 1 95.19 212 PRO A CA 1
ATOM 1619 C C . PRO A 1 212 ? 25.984 -8.234 -0.27 1 95.19 212 PRO A C 1
ATOM 1621 O O . PRO A 1 212 ? 26.453 -7.238 0.296 1 95.19 212 PRO A O 1
ATOM 1624 N N . SER A 1 213 ? 25.219 -8.164 -1.254 1 95.06 213 SER A N 1
ATOM 1625 C CA . SER A 1 213 ? 24.922 -6.875 -1.863 1 95.06 213 SER A CA 1
ATOM 1626 C C . SER A 1 213 ? 23.922 -6.082 -1.021 1 95.06 213 SER A C 1
ATOM 1628 O O . SER A 1 213 ? 23.719 -4.891 -1.249 1 95.06 213 SER A O 1
ATOM 1630 N N . LEU A 1 214 ? 23.281 -6.703 -0.031 1 97.25 214 LEU A N 1
ATOM 1631 C CA . LEU A 1 214 ? 22.266 -6.02 0.768 1 97.25 214 LEU A CA 1
ATOM 1632 C C . LEU A 1 214 ? 22.906 -4.996 1.698 1 97.25 214 LEU A C 1
ATOM 1634 O O . LEU A 1 214 ? 23.984 -5.246 2.254 1 97.25 214 LEU A O 1
ATOM 1638 N N . THR A 1 215 ? 22.281 -3.836 1.788 1 96.19 215 THR A N 1
ATOM 1639 C CA . THR A 1 215 ? 22.609 -2.805 2.766 1 96.19 215 THR A CA 1
ATOM 1640 C C . THR A 1 215 ? 21.453 -2.586 3.729 1 96.19 215 THR A C 1
ATOM 1642 O O . THR A 1 215 ? 20.328 -2.332 3.301 1 96.19 215 THR A O 1
ATOM 1645 N N . PHE A 1 216 ? 21.734 -2.617 5.062 1 96.56 216 PHE A N 1
ATOM 1646 C CA . PHE A 1 216 ? 20.688 -2.504 6.062 1 96.56 216 PHE A CA 1
ATOM 1647 C C . PHE A 1 216 ? 20.75 -1.16 6.777 1 96.56 216 PHE A C 1
ATOM 1649 O O . PHE A 1 216 ? 21.828 -0.749 7.23 1 96.56 216 PHE A O 1
ATOM 1656 N N . HIS A 1 217 ? 19.688 -0.425 6.715 1 95.81 217 HIS A N 1
ATOM 1657 C CA . HIS A 1 217 ? 19.469 0.727 7.582 1 95.81 217 HIS A CA 1
ATOM 1658 C C . HIS A 1 217 ? 18.656 0.341 8.82 1 95.81 217 HIS A C 1
ATOM 1660 O O . HIS A 1 217 ? 17.438 0.111 8.727 1 95.81 217 HIS A O 1
ATOM 1666 N N . ASN A 1 218 ? 19.328 0.299 9.977 1 95.38 218 ASN A N 1
ATOM 1667 C CA . ASN A 1 218 ? 18.781 -0.335 11.172 1 95.38 218 ASN A CA 1
ATOM 1668 C C . ASN A 1 218 ? 18.234 0.698 12.156 1 95.38 218 ASN A C 1
ATOM 1670 O O . ASN A 1 218 ? 19 1.363 12.852 1 95.38 218 ASN A O 1
ATOM 1674 N N . TYR A 1 219 ? 16.922 0.773 12.203 1 92.69 219 TYR A N 1
ATOM 1675 C CA . TYR A 1 219 ? 16.266 1.682 13.133 1 92.69 219 TYR A CA 1
ATOM 1676 C C . TYR A 1 219 ? 15.523 0.908 14.219 1 92.69 219 TYR A C 1
ATOM 1678 O O . TYR A 1 219 ? 14.68 1.467 14.922 1 92.69 219 TYR A O 1
ATOM 1686 N N . LEU A 1 220 ? 15.82 -0.357 14.391 1 93.62 220 LEU A N 1
ATOM 1687 C CA . LEU A 1 220 ? 15.188 -1.209 15.383 1 93.62 220 LEU A CA 1
ATOM 1688 C C . LEU A 1 220 ? 15.578 -0.788 16.797 1 93.62 220 LEU A C 1
ATOM 1690 O O . LEU A 1 220 ? 16.688 -0.27 17.016 1 93.62 220 LEU A O 1
ATOM 1694 N N . LYS A 1 221 ? 14.656 -1.057 17.672 1 92.56 221 LYS A N 1
ATOM 1695 C CA . LYS A 1 221 ? 14.93 -0.905 19.109 1 92.56 221 LYS A CA 1
ATOM 1696 C C . LYS A 1 221 ? 14.633 -2.197 19.859 1 92.56 221 LYS A C 1
ATOM 1698 O O . LYS A 1 221 ? 13.664 -2.895 19.547 1 92.56 221 LYS A O 1
ATOM 1703 N N . ALA A 1 222 ? 15.516 -2.504 20.844 1 93.19 222 ALA A N 1
ATOM 1704 C CA . ALA A 1 222 ? 15.203 -3.551 21.812 1 93.19 222 ALA A CA 1
ATOM 1705 C C . ALA A 1 222 ? 14.234 -3.041 22.875 1 93.19 222 ALA A C 1
ATOM 1707 O O . ALA A 1 222 ? 14.531 -2.074 23.578 1 93.19 222 ALA A O 1
ATOM 1708 N N . LEU A 1 223 ? 13.055 -3.582 22.875 1 91.75 223 LEU A N 1
ATOM 1709 C CA . LEU A 1 223 ? 12.016 -3.217 23.828 1 91.75 223 LEU A CA 1
ATOM 1710 C C . LEU A 1 223 ? 11.258 -4.449 24.312 1 91.75 223 LEU A C 1
ATOM 1712 O O . LEU A 1 223 ? 11.305 -5.5 23.656 1 91.75 223 LEU A O 1
ATOM 1716 N N . PRO A 1 224 ? 10.641 -4.305 25.594 1 83 224 PRO A N 1
ATOM 1717 C CA . PRO A 1 224 ? 9.734 -5.402 25.953 1 83 224 PRO A CA 1
ATOM 1718 C C . PRO A 1 224 ? 8.539 -5.508 25.016 1 83 224 PRO A C 1
ATOM 1720 O O . PRO A 1 224 ? 7.492 -4.906 25.281 1 83 224 PRO A O 1
ATOM 1723 N N . ALA A 1 225 ? 8.766 -5.879 23.891 1 72.25 225 ALA A N 1
ATOM 1724 C CA . ALA A 1 225 ? 7.773 -5.867 22.812 1 72.25 225 ALA A CA 1
ATOM 1725 C C . ALA A 1 225 ? 7.473 -7.281 22.328 1 72.25 225 ALA A C 1
ATOM 1727 O O . ALA A 1 225 ? 8.234 -8.211 22.609 1 72.25 225 ALA A O 1
ATOM 1728 N N . SER A 1 226 ? 6.215 -7.312 21.797 1 66.75 226 SER A N 1
ATOM 1729 C CA . SER A 1 226 ? 5.879 -8.547 21.094 1 66.75 226 SER A CA 1
ATOM 1730 C C . SER A 1 226 ? 6.672 -8.688 19.797 1 66.75 226 SER A C 1
ATOM 1732 O O . SER A 1 226 ? 7.246 -7.715 19.312 1 66.75 226 SER A O 1
ATOM 1734 N N . THR A 1 227 ? 6.832 -9.891 19.328 1 53.62 227 THR A N 1
ATOM 1735 C CA . THR A 1 227 ? 7.633 -10.234 18.172 1 53.62 227 THR A CA 1
ATOM 1736 C C . THR A 1 227 ? 7.055 -9.602 16.906 1 53.62 227 THR A C 1
ATOM 1738 O O . THR A 1 227 ? 7.742 -9.5 15.883 1 53.62 227 THR A O 1
ATOM 1741 N N . ASP A 1 228 ? 5.941 -9.094 16.969 1 61.53 228 ASP A N 1
ATOM 1742 C CA . ASP A 1 228 ? 5.301 -8.633 15.742 1 61.53 228 ASP A CA 1
ATOM 1743 C C . ASP A 1 228 ? 5.395 -7.113 15.609 1 61.53 228 ASP A C 1
ATOM 1745 O O . ASP A 1 228 ? 4.637 -6.5 14.852 1 61.53 228 ASP A O 1
ATOM 1749 N N . SER A 1 229 ? 6.32 -6.625 16.109 1 78.12 229 SER A N 1
ATOM 1750 C CA . SER A 1 229 ? 6.379 -5.168 16.156 1 78.12 229 SER A CA 1
ATOM 1751 C C . SER A 1 229 ? 7.551 -4.637 15.336 1 78.12 229 SER A C 1
ATOM 1753 O O . SER A 1 229 ? 8.055 -3.543 15.602 1 78.12 229 SER A O 1
ATOM 1755 N N . CYS A 1 230 ? 8.047 -5.562 14.445 1 88.56 230 CYS A N 1
ATOM 1756 C CA . CYS A 1 230 ? 9.172 -5.102 13.633 1 88.56 230 CYS A CA 1
ATOM 1757 C C . CYS A 1 230 ? 8.906 -5.352 12.156 1 88.56 230 CYS A C 1
ATOM 1759 O O . CYS A 1 230 ? 8.078 -6.195 11.797 1 88.56 230 CYS A O 1
ATOM 1761 N N . PHE A 1 231 ? 9.562 -4.531 11.312 1 89.69 231 PHE A N 1
ATOM 1762 C CA . PHE A 1 231 ? 9.383 -4.57 9.867 1 89.69 231 PHE A CA 1
ATOM 1763 C C . PHE A 1 231 ? 10.734 -4.547 9.156 1 89.69 231 PHE A C 1
ATOM 1765 O O . PHE A 1 231 ? 11.656 -3.859 9.594 1 89.69 231 PHE A O 1
ATOM 1772 N N . ILE A 1 232 ? 10.875 -5.336 8.148 1 95.75 232 ILE A N 1
ATOM 1773 C CA . ILE A 1 232 ? 11.891 -5.121 7.125 1 95.75 232 ILE A CA 1
ATOM 1774 C C . ILE A 1 232 ? 11.234 -4.613 5.844 1 95.75 232 ILE A C 1
ATOM 1776 O O . ILE A 1 232 ? 10.312 -5.234 5.32 1 95.75 232 ILE A O 1
ATOM 1780 N N . ILE A 1 233 ? 11.688 -3.465 5.387 1 96.19 233 ILE A N 1
ATOM 1781 C CA . ILE A 1 233 ? 11.07 -2.781 4.254 1 96.19 233 ILE A CA 1
ATOM 1782 C C . ILE A 1 233 ? 12.109 -2.576 3.15 1 96.19 233 ILE A C 1
ATOM 1784 O O . ILE A 1 233 ? 13.266 -2.25 3.43 1 96.19 233 ILE A O 1
ATOM 1788 N N . GLY A 1 234 ? 11.68 -2.797 1.968 1 96.25 234 GLY A N 1
ATOM 1789 C CA . GLY A 1 234 ? 12.531 -2.545 0.816 1 96.25 234 GLY A CA 1
ATOM 1790 C C . GLY A 1 234 ? 11.773 -2.541 -0.498 1 96.25 234 GLY A C 1
ATOM 1791 O O . GLY A 1 234 ? 10.594 -2.889 -0.539 1 96.25 234 GLY A O 1
ATOM 1792 N N . PHE A 1 235 ? 12.406 -2.102 -1.527 1 96.25 235 PHE A N 1
ATOM 1793 C CA . PHE A 1 235 ? 11.812 -1.987 -2.855 1 96.25 235 PHE A CA 1
ATOM 1794 C C . PHE A 1 235 ? 12.422 -3.006 -3.811 1 96.25 235 PHE A C 1
ATOM 1796 O O . PHE A 1 235 ? 13.609 -3.342 -3.697 1 96.25 235 PHE A O 1
ATOM 1803 N N . PRO A 1 236 ? 11.617 -3.492 -4.77 1 96 236 PRO A N 1
ATOM 1804 C CA . PRO A 1 236 ? 12.172 -4.414 -5.762 1 96 236 PRO A CA 1
ATOM 1805 C C . PRO A 1 236 ? 13.406 -3.846 -6.473 1 96 236 PRO A C 1
ATOM 1807 O O . PRO A 1 236 ? 13.453 -2.648 -6.762 1 96 236 PRO A O 1
ATOM 1810 N N . PHE A 1 237 ? 14.43 -4.645 -6.688 1 96.44 237 PHE A N 1
ATOM 1811 C CA . PHE A 1 237 ? 15.625 -4.379 -7.477 1 96.44 237 PHE A CA 1
ATOM 1812 C C . PHE A 1 237 ? 16.531 -3.387 -6.766 1 96.44 237 PHE A C 1
ATOM 1814 O O . PHE A 1 237 ? 17.5 -2.898 -7.348 1 96.44 237 PHE A O 1
ATOM 1821 N N . SER A 1 238 ? 16.156 -3.021 -5.527 1 95.69 238 SER A N 1
ATOM 1822 C CA . SER A 1 238 ? 17.031 -2.219 -4.68 1 95.69 238 SER A CA 1
ATOM 1823 C C . SER A 1 238 ? 17.656 -3.062 -3.57 1 95.69 238 SER A C 1
ATOM 1825 O O . SER A 1 238 ? 16.969 -3.879 -2.947 1 95.69 238 SER A O 1
ATOM 1827 N N . ASN A 1 239 ? 18.922 -2.854 -3.281 1 95.94 239 ASN A N 1
ATOM 1828 C CA . ASN A 1 239 ? 19.609 -3.631 -2.262 1 95.94 239 ASN A CA 1
ATOM 1829 C C . ASN A 1 239 ? 19.422 -3.035 -0.871 1 95.94 239 ASN A C 1
ATOM 1831 O O . ASN A 1 239 ? 19.766 -3.66 0.132 1 95.94 239 ASN A O 1
ATOM 1835 N N . GLU A 1 240 ? 18.844 -1.838 -0.771 1 96.12 240 GLU A N 1
ATOM 1836 C CA . GLU A 1 240 ? 18.609 -1.192 0.519 1 96.12 240 GLU A CA 1
ATOM 1837 C C . GLU A 1 240 ? 17.438 -1.828 1.254 1 96.12 240 GLU A C 1
ATOM 1839 O O . GLU A 1 240 ? 16.375 -2.045 0.667 1 96.12 240 GLU A O 1
ATOM 1844 N N . ARG A 1 241 ? 17.641 -2.174 2.52 1 97 241 ARG A N 1
ATOM 1845 C CA . ARG A 1 241 ? 16.609 -2.658 3.43 1 97 241 ARG A CA 1
ATOM 1846 C C . ARG A 1 241 ? 16.562 -1.812 4.695 1 97 241 ARG A C 1
ATOM 1848 O O . ARG A 1 241 ? 17.594 -1.455 5.254 1 97 241 ARG A O 1
ATOM 1855 N N . TYR A 1 242 ? 15.383 -1.461 5.062 1 96.31 242 TYR A N 1
ATOM 1856 C CA . TYR A 1 242 ? 15.164 -0.649 6.254 1 96.31 242 TYR A CA 1
ATOM 1857 C C . TYR A 1 242 ? 14.469 -1.457 7.344 1 96.31 242 TYR A C 1
ATOM 1859 O O . TYR A 1 242 ? 13.469 -2.129 7.086 1 96.31 242 TYR A O 1
ATOM 1867 N N . LEU A 1 243 ? 15.016 -1.428 8.555 1 96.38 243 LEU A N 1
ATOM 1868 C CA . LEU A 1 243 ? 14.477 -2.146 9.703 1 96.38 243 LEU A CA 1
ATOM 1869 C C . LEU A 1 243 ? 13.844 -1.18 10.703 1 96.38 243 LEU A C 1
ATOM 1871 O O . LEU A 1 243 ? 14.516 -0.271 11.203 1 96.38 243 LEU A O 1
ATOM 1875 N N . TYR A 1 244 ? 12.586 -1.357 10.938 1 93.75 244 TYR A N 1
ATOM 1876 C CA . TYR A 1 244 ? 11.852 -0.49 11.844 1 93.75 244 TYR A CA 1
ATOM 1877 C C . TYR A 1 244 ? 11.18 -1.302 12.945 1 93.75 244 TYR A C 1
ATOM 1879 O O . TYR A 1 244 ? 10.961 -2.506 12.797 1 93.75 244 TYR A O 1
ATOM 1887 N N . GLY A 1 245 ? 10.859 -0.648 14.031 1 92.25 245 GLY A N 1
ATOM 1888 C CA . GLY A 1 245 ? 10.062 -1.248 15.086 1 92.25 245 GLY A CA 1
ATOM 1889 C C . GLY A 1 245 ? 10.898 -1.726 16.266 1 92.25 245 GLY A C 1
ATOM 1890 O O . GLY A 1 245 ? 11.914 -1.111 16.594 1 92.25 245 GLY A O 1
ATOM 1891 N N . ALA A 1 246 ? 10.367 -2.732 16.969 1 92.94 246 ALA A N 1
ATOM 1892 C CA . ALA A 1 246 ? 11 -3.221 18.188 1 92.94 246 ALA A CA 1
ATOM 1893 C C . ALA A 1 246 ? 11.078 -4.746 18.188 1 92.94 246 ALA A C 1
ATOM 1895 O O . ALA A 1 246 ? 10.195 -5.422 17.656 1 92.94 246 ALA A O 1
ATOM 1896 N N . ILE A 1 247 ? 12.164 -5.219 18.719 1 93.12 247 ILE A N 1
ATOM 1897 C CA . ILE A 1 247 ? 12.289 -6.648 18.953 1 93.12 247 ILE A CA 1
ATOM 1898 C C . ILE A 1 247 ? 12.523 -6.898 20.453 1 93.12 247 ILE A C 1
ATOM 1900 O O . ILE A 1 247 ? 12.93 -5.988 21.172 1 93.12 247 ILE A O 1
ATOM 1904 N N . PRO A 1 248 ? 12.25 -8.07 20.953 1 92.62 248 PRO A N 1
ATOM 1905 C CA . PRO A 1 248 ? 12.43 -8.344 22.375 1 92.62 248 PRO A CA 1
ATOM 1906 C C . PRO A 1 248 ? 13.867 -8.125 22.844 1 92.62 248 PRO A C 1
ATOM 1908 O O . PRO A 1 248 ? 14.812 -8.32 22.062 1 92.62 248 PRO A O 1
ATOM 1911 N N . THR A 1 249 ? 13.953 -7.816 24.141 1 92.5 249 THR A N 1
ATOM 1912 C CA . THR A 1 249 ? 15.258 -7.535 24.734 1 92.5 249 THR A CA 1
ATOM 1913 C C . THR A 1 249 ? 16.016 -8.828 25 1 92.5 249 THR A C 1
ATOM 1915 O O . THR A 1 249 ? 15.414 -9.883 25.188 1 92.5 249 THR A O 1
ATOM 1918 N N . ARG A 1 250 ? 17.312 -8.789 24.922 1 94.31 250 ARG A N 1
ATOM 1919 C CA . ARG A 1 250 ? 18.234 -9.844 25.328 1 94.31 250 ARG A CA 1
ATOM 1920 C C . ARG A 1 250 ? 17.953 -11.141 24.578 1 94.31 250 ARG A C 1
ATOM 1922 O O . ARG A 1 250 ? 17.828 -12.203 25.188 1 94.31 250 ARG A O 1
ATOM 1929 N N . CYS A 1 251 ? 17.672 -10.961 23.328 1 93.12 251 CYS A N 1
ATOM 1930 C CA . CYS A 1 251 ? 17.516 -12.102 22.438 1 93.12 251 CYS A CA 1
ATOM 1931 C C . CYS A 1 251 ? 18.781 -12.336 21.625 1 93.12 251 CYS A C 1
ATOM 1933 O O . CYS A 1 251 ? 19.25 -11.43 20.922 1 93.12 251 CYS A O 1
ATOM 1935 N N . SER A 1 252 ? 19.312 -13.523 21.719 1 93.38 252 SER A N 1
ATOM 1936 C CA . SER A 1 252 ? 20.578 -13.812 21.047 1 93.38 252 SER A CA 1
ATOM 1937 C C . SER A 1 252 ? 20.359 -14.148 19.578 1 93.38 252 SER A C 1
ATOM 1939 O O . SER A 1 252 ? 21.266 -13.992 18.766 1 93.38 252 SER A O 1
ATOM 1941 N N . HIS A 1 253 ? 19.172 -14.617 19.281 1 93.56 253 HIS A N 1
ATOM 1942 C CA . HIS A 1 253 ? 18.922 -15.07 17.922 1 93.56 253 HIS A CA 1
ATOM 1943 C C . HIS A 1 253 ? 17.484 -14.75 17.484 1 93.56 253 HIS A C 1
ATOM 1945 O O . HIS A 1 253 ? 16.688 -15.648 17.25 1 93.56 253 HIS A O 1
ATOM 1951 N N . PHE A 1 254 ? 17.281 -13.484 17.219 1 94.19 254 PHE A N 1
ATOM 1952 C CA . PHE A 1 254 ? 15.984 -13.078 16.688 1 94.19 254 PHE A CA 1
ATOM 1953 C C . PHE A 1 254 ? 15.977 -13.172 15.164 1 94.19 254 PHE A C 1
ATOM 1955 O O . PHE A 1 254 ? 16.922 -12.734 14.5 1 94.19 254 PHE A O 1
ATOM 1962 N N . LYS A 1 255 ? 14.961 -13.781 14.656 1 94.75 255 LYS A N 1
ATOM 1963 C CA . LYS A 1 255 ? 14.867 -14.016 13.211 1 94.75 255 LYS A CA 1
ATOM 1964 C C . LYS A 1 255 ? 13.844 -13.086 12.57 1 94.75 255 LYS A C 1
ATOM 1966 O O . LYS A 1 255 ? 12.695 -13.008 13.016 1 94.75 255 LYS A O 1
ATOM 1971 N N . LEU A 1 256 ? 14.266 -12.375 11.594 1 94.56 256 LEU A N 1
ATOM 1972 C CA . LEU A 1 256 ? 13.406 -11.562 10.734 1 94.56 256 LEU A CA 1
ATOM 1973 C C . LEU A 1 256 ? 13.5 -12.023 9.281 1 94.56 256 LEU A C 1
ATOM 1975 O O . LEU A 1 256 ? 14.594 -12.328 8.797 1 94.56 256 LEU A O 1
ATOM 1979 N N . ILE A 1 257 ? 12.406 -12.148 8.586 1 96.5 257 ILE A N 1
ATOM 1980 C CA . ILE A 1 257 ? 12.414 -12.648 7.215 1 96.5 257 ILE A CA 1
ATOM 1981 C C . ILE A 1 257 ? 12.25 -11.492 6.234 1 96.5 257 ILE A C 1
ATOM 1983 O O . ILE A 1 257 ? 11.359 -10.656 6.402 1 96.5 257 ILE A O 1
ATOM 1987 N N . GLY A 1 258 ? 13.109 -11.352 5.285 1 97.56 258 GLY A N 1
ATOM 1988 C CA . GLY A 1 258 ? 13.039 -10.391 4.195 1 97.56 258 GLY A CA 1
ATOM 1989 C C . GLY A 1 258 ? 12.961 -11.039 2.828 1 97.56 258 GLY A C 1
ATOM 1990 O O . GLY A 1 258 ? 13.008 -12.266 2.715 1 97.56 258 GLY A O 1
ATOM 1991 N N . ASP A 1 259 ? 12.773 -10.211 1.815 1 98.12 259 ASP A N 1
ATOM 1992 C CA . ASP A 1 259 ? 12.68 -10.727 0.453 1 98.12 259 ASP A CA 1
ATOM 1993 C C . ASP A 1 259 ? 14.031 -10.68 -0.25 1 98.12 259 ASP A C 1
ATOM 1995 O O . ASP A 1 259 ? 14.906 -9.898 0.131 1 98.12 259 ASP A O 1
ATOM 1999 N N . ILE A 1 260 ? 14.258 -11.562 -1.163 1 98.38 260 ILE A N 1
ATOM 2000 C CA . ILE A 1 260 ? 15.312 -11.383 -2.148 1 98.38 260 ILE A CA 1
ATOM 2001 C C . ILE A 1 260 ? 14.891 -10.328 -3.172 1 98.38 260 ILE A C 1
ATOM 2003 O O . ILE A 1 260 ? 13.961 -10.547 -3.947 1 98.38 260 ILE A O 1
ATOM 2007 N N . PRO A 1 261 ? 15.57 -9.211 -3.252 1 97 261 PRO A N 1
ATOM 2008 C CA . PRO A 1 261 ? 15.086 -8.07 -4.035 1 97 261 PRO A CA 1
ATOM 2009 C C . PRO A 1 261 ? 15.016 -8.367 -5.531 1 97 261 PRO A C 1
ATOM 2011 O O . PRO A 1 261 ? 14.195 -7.785 -6.242 1 97 261 PRO A O 1
ATOM 2014 N N . ASP A 1 262 ? 15.914 -9.172 -6.02 1 97.94 262 ASP A N 1
ATOM 2015 C CA . ASP A 1 262 ? 16.031 -9.531 -7.43 1 97.94 262 ASP A CA 1
ATOM 2016 C C . ASP A 1 262 ? 16.266 -11.031 -7.598 1 97.94 262 ASP A C 1
ATOM 2018 O O . ASP A 1 262 ? 17.375 -11.461 -7.887 1 97.94 262 ASP A O 1
ATOM 2022 N N . PRO A 1 263 ? 15.18 -11.742 -7.547 1 98.62 263 PRO A N 1
ATOM 2023 C CA . PRO A 1 263 ? 15.336 -13.195 -7.527 1 98.62 263 PRO A CA 1
ATOM 2024 C C . PRO A 1 263 ? 16 -13.734 -8.789 1 98.62 263 PRO A C 1
ATOM 2026 O O . PRO A 1 263 ? 16.766 -14.703 -8.727 1 98.62 263 PRO A O 1
ATOM 2029 N N . ALA A 1 264 ? 15.75 -13.125 -9.93 1 98.75 264 ALA A N 1
ATOM 2030 C CA . ALA A 1 264 ? 16.359 -13.602 -11.164 1 98.75 264 ALA A CA 1
ATOM 2031 C C . ALA A 1 264 ? 17.875 -13.406 -11.133 1 98.75 264 ALA A C 1
ATOM 2033 O O . ALA A 1 264 ? 18.641 -14.344 -11.398 1 98.75 264 ALA A O 1
ATOM 2034 N N . LEU A 1 265 ? 18.328 -12.211 -10.773 1 98.69 265 LEU A N 1
ATOM 2035 C CA . LEU A 1 265 ? 19.75 -11.945 -10.68 1 98.69 265 LEU A CA 1
ATOM 2036 C C . LEU A 1 265 ? 20.391 -12.805 -9.594 1 98.69 265 LEU A C 1
ATOM 2038 O O . LEU A 1 265 ? 21.484 -13.336 -9.781 1 98.69 265 LEU A O 1
ATOM 2042 N N . PHE A 1 266 ? 19.75 -12.961 -8.484 1 98.69 266 PHE A N 1
ATOM 2043 C CA . PHE A 1 266 ? 20.25 -13.797 -7.398 1 98.69 266 PHE A CA 1
ATOM 2044 C C . PHE A 1 266 ? 20.406 -15.242 -7.859 1 98.69 266 PHE A C 1
ATOM 2046 O O . PHE A 1 266 ? 21.391 -15.898 -7.539 1 98.69 266 PHE A O 1
ATOM 2053 N N . SER A 1 267 ? 19.406 -15.719 -8.602 1 98.81 267 SER A N 1
ATOM 2054 C CA . SER A 1 267 ? 19.469 -17.078 -9.125 1 98.81 267 SER A CA 1
ATOM 2055 C C . SER A 1 267 ? 20.703 -17.266 -10.008 1 98.81 267 SER A C 1
ATOM 2057 O O . SER A 1 267 ? 21.406 -18.281 -9.891 1 98.81 267 SER A O 1
ATOM 2059 N N . ALA A 1 268 ? 20.922 -16.297 -10.898 1 98.81 268 ALA A N 1
ATOM 2060 C CA . ALA A 1 268 ? 22.078 -16.375 -11.773 1 98.81 268 ALA A CA 1
ATOM 2061 C C . ALA A 1 268 ? 23.375 -16.422 -10.953 1 98.81 268 ALA A C 1
ATOM 2063 O O . ALA A 1 268 ? 24.266 -17.234 -11.219 1 98.81 268 ALA A O 1
ATOM 2064 N N . ARG A 1 269 ? 23.469 -15.57 -9.945 1 98.62 269 ARG A N 1
ATOM 2065 C CA . ARG A 1 269 ? 24.656 -15.5 -9.102 1 98.62 269 ARG A CA 1
ATOM 2066 C C . ARG A 1 269 ? 24.828 -16.781 -8.297 1 98.62 269 ARG A C 1
ATOM 2068 O O . ARG A 1 269 ? 25.938 -17.312 -8.195 1 98.62 269 ARG A O 1
ATOM 2075 N N . TYR A 1 270 ? 23.75 -17.234 -7.715 1 98.62 270 TYR A N 1
ATOM 2076 C CA . TYR A 1 270 ? 23.75 -18.438 -6.883 1 98.62 270 TYR A CA 1
ATOM 2077 C C . TYR A 1 270 ? 24.156 -19.656 -7.691 1 98.62 270 TYR A C 1
ATOM 2079 O O . TYR A 1 270 ? 25 -20.438 -7.266 1 98.62 270 TYR A O 1
ATOM 2087 N N . VAL A 1 271 ? 23.609 -19.828 -8.867 1 98.69 271 VAL A N 1
ATOM 2088 C CA . VAL A 1 271 ? 23.891 -20.984 -9.727 1 98.69 271 VAL A CA 1
ATOM 2089 C C . VAL A 1 271 ? 25.297 -20.875 -10.289 1 98.69 271 VAL A C 1
ATOM 2091 O O . VAL A 1 271 ? 26 -21.875 -10.438 1 98.69 271 VAL A O 1
ATOM 2094 N N . HIS A 1 272 ? 25.688 -19.625 -10.672 1 98.62 272 HIS A N 1
ATOM 2095 C CA . HIS A 1 272 ? 27.062 -19.391 -11.117 1 98.62 272 HIS A CA 1
ATOM 2096 C C . HIS A 1 272 ? 28.062 -19.906 -10.094 1 98.62 272 HIS A C 1
ATOM 2098 O O . HIS A 1 272 ? 28.984 -20.656 -10.445 1 98.62 272 HIS A O 1
ATOM 2104 N N . THR A 1 273 ? 27.891 -19.547 -8.859 1 98.19 273 THR A N 1
ATOM 2105 C CA . THR A 1 273 ? 28.781 -19.969 -7.781 1 98.19 273 THR A CA 1
ATOM 2106 C C . THR A 1 273 ? 28.719 -21.469 -7.586 1 98.19 273 THR A C 1
ATOM 2108 O O . THR A 1 273 ? 29.75 -22.125 -7.379 1 98.19 273 THR A O 1
ATOM 2111 N N . PHE A 1 274 ? 27.531 -22.031 -7.609 1 98.38 274 PHE A N 1
ATOM 2112 C CA . PHE A 1 274 ? 27.344 -23.469 -7.457 1 98.38 274 PHE A CA 1
ATOM 2113 C C . PHE A 1 274 ? 28.094 -24.234 -8.539 1 98.38 274 PHE A C 1
ATOM 2115 O O . PHE A 1 274 ? 28.797 -25.203 -8.25 1 98.38 274 PHE A O 1
ATOM 2122 N N . LEU A 1 275 ? 27.953 -23.797 -9.82 1 98.5 275 LEU A N 1
ATOM 2123 C CA . LEU A 1 275 ? 28.594 -24.484 -10.945 1 98.5 275 LEU A CA 1
ATOM 2124 C C . LEU A 1 275 ? 30.109 -24.391 -10.852 1 98.5 275 LEU A C 1
ATOM 2126 O O . LEU A 1 275 ? 30.812 -25.344 -11.18 1 98.5 275 LEU A O 1
ATOM 2130 N N . GLN A 1 276 ? 30.547 -23.266 -10.391 1 97.69 276 GLN A N 1
ATOM 2131 C CA . GLN A 1 276 ? 31.984 -23.125 -10.18 1 97.69 276 GLN A CA 1
ATOM 2132 C C . GLN A 1 276 ? 32.469 -24.156 -9.164 1 97.69 276 GLN A C 1
ATOM 2134 O O . GLN A 1 276 ? 33.531 -24.781 -9.359 1 97.69 276 GLN A O 1
ATOM 2139 N N . ARG A 1 277 ? 31.75 -24.328 -8.156 1 97.25 277 ARG A N 1
ATOM 2140 C CA . ARG A 1 277 ? 32.094 -25.312 -7.133 1 97.25 277 ARG A CA 1
ATOM 2141 C C . ARG A 1 277 ? 32.062 -26.719 -7.703 1 97.25 277 ARG A C 1
ATOM 2143 O O . ARG A 1 277 ? 32.812 -27.594 -7.254 1 97.25 277 ARG A O 1
ATOM 2150 N N . GLU A 1 278 ? 31.234 -26.922 -8.68 1 97 278 GLU A N 1
ATOM 2151 C CA . GLU A 1 278 ? 31.094 -28.219 -9.32 1 97 278 GLU A CA 1
ATOM 2152 C C . GLU A 1 278 ? 32.094 -28.391 -10.453 1 97 278 GLU A C 1
ATOM 2154 O O . GLU A 1 278 ? 32.062 -29.375 -11.195 1 97 278 GLU A O 1
ATOM 2159 N N . GLY A 1 279 ? 32.906 -27.422 -10.695 1 96.94 279 GLY A N 1
ATOM 2160 C CA . GLY A 1 279 ? 34 -27.562 -11.625 1 96.94 279 GLY A CA 1
ATOM 2161 C C . GLY A 1 279 ? 33.719 -27.016 -13.008 1 96.94 279 GLY A C 1
ATOM 2162 O O . GLY A 1 279 ? 34.469 -27.25 -13.961 1 96.94 279 GLY A O 1
ATOM 2163 N N . ILE A 1 280 ? 32.625 -26.375 -13.172 1 98.38 280 ILE A N 1
ATOM 2164 C CA . ILE A 1 280 ? 32.281 -25.719 -14.43 1 98.38 280 ILE A CA 1
ATOM 2165 C C . ILE A 1 280 ? 32.656 -24.234 -14.352 1 98.38 280 ILE A C 1
ATOM 2167 O O . ILE A 1 280 ? 32.031 -23.469 -13.625 1 98.38 280 ILE A O 1
ATOM 2171 N N . ARG A 1 281 ? 33.625 -23.766 -15.102 1 97.75 281 ARG A N 1
ATOM 2172 C CA . ARG A 1 281 ? 34.125 -22.406 -15.039 1 97.75 281 ARG A CA 1
ATOM 2173 C C . ARG A 1 281 ? 33.312 -21.484 -15.945 1 97.75 281 ARG A C 1
ATOM 2175 O O . ARG A 1 281 ? 33.094 -21.797 -17.109 1 97.75 281 ARG A O 1
ATOM 2182 N N . ILE A 1 282 ? 32.875 -20.438 -15.445 1 98.69 282 ILE A N 1
ATOM 2183 C CA . ILE A 1 282 ? 32.156 -19.438 -16.234 1 98.69 282 ILE A CA 1
ATOM 2184 C C . ILE A 1 282 ? 32.906 -18.109 -16.188 1 98.69 282 ILE A C 1
ATOM 2186 O O . ILE A 1 282 ? 33.062 -17.516 -15.109 1 98.69 282 ILE A O 1
ATOM 2190 N N . LYS A 1 283 ? 33.281 -17.516 -17.25 1 98.38 283 LYS A N 1
ATOM 2191 C CA . LYS A 1 283 ? 34.156 -16.359 -17.312 1 98.38 283 LYS A CA 1
ATOM 2192 C C . LYS A 1 283 ? 33.406 -15.062 -17.125 1 98.38 283 LYS A C 1
ATOM 2194 O O . LYS A 1 283 ? 33.875 -14.148 -16.438 1 98.38 283 LYS A O 1
ATOM 2199 N N . GLY A 1 284 ? 32.281 -15.047 -17.766 1 98.31 284 GLY A N 1
ATOM 2200 C CA . GLY A 1 284 ? 31.5 -13.82 -17.688 1 98.31 284 GLY A CA 1
ATOM 2201 C C . GLY A 1 284 ? 30.781 -13.648 -16.375 1 98.31 284 GLY A C 1
ATOM 2202 O O . GLY A 1 284 ? 30.484 -14.625 -15.68 1 98.31 284 GLY A O 1
ATOM 2203 N N . ALA A 1 285 ? 30.469 -12.398 -15.953 1 98.12 285 ALA A N 1
ATOM 2204 C CA . ALA A 1 285 ? 29.672 -12.109 -14.758 1 98.12 285 ALA A CA 1
ATOM 2205 C C . ALA A 1 285 ? 28.203 -12.492 -14.961 1 98.12 285 ALA A C 1
ATOM 2207 O O . ALA A 1 285 ? 27.656 -12.305 -16.047 1 98.12 285 ALA A O 1
ATOM 2208 N N . PRO A 1 286 ? 27.594 -13.07 -13.914 1 98.56 286 PRO A N 1
ATOM 2209 C CA . PRO A 1 286 ? 26.172 -13.367 -14.031 1 98.56 286 PRO A CA 1
ATOM 2210 C C . PRO A 1 286 ? 25.328 -12.125 -14.281 1 98.56 286 PRO A C 1
ATOM 2212 O O . PRO A 1 286 ? 25.672 -11.031 -13.828 1 98.56 286 PRO A O 1
ATOM 2215 N N . SER A 1 287 ? 24.203 -12.25 -14.977 1 98.5 287 SER A N 1
ATOM 2216 C CA . SER A 1 287 ? 23.266 -11.18 -15.273 1 98.5 287 SER A CA 1
ATOM 2217 C C . SER A 1 287 ? 21.859 -11.727 -15.453 1 98.5 287 SER A C 1
ATOM 2219 O O . SER A 1 287 ? 21.578 -12.875 -15.109 1 98.5 287 SER A O 1
ATOM 2221 N N . CYS A 1 288 ? 20.953 -10.898 -15.82 1 98.5 288 CYS A N 1
ATOM 2222 C CA . CYS A 1 288 ? 19.594 -11.344 -16.062 1 98.5 288 CYS A CA 1
ATOM 2223 C C . CYS A 1 288 ? 18.953 -10.547 -17.203 1 98.5 288 CYS A C 1
ATOM 2225 O O . CYS A 1 288 ? 19.531 -9.555 -17.672 1 98.5 288 CYS A O 1
ATOM 2227 N N . HIS A 1 289 ? 17.875 -10.969 -17.641 1 98.31 289 HIS A N 1
ATOM 2228 C CA . HIS A 1 289 ? 17.188 -10.375 -18.781 1 98.31 289 HIS A CA 1
ATOM 2229 C C . HIS A 1 289 ? 16.922 -8.891 -18.562 1 98.31 289 HIS A C 1
ATOM 2231 O O . HIS A 1 289 ? 17.172 -8.07 -19.438 1 98.31 289 HIS A O 1
ATOM 2237 N N . ARG A 1 290 ? 16.406 -8.477 -17.391 1 96.88 290 ARG A N 1
ATOM 2238 C CA . ARG A 1 290 ? 16.031 -7.094 -17.109 1 96.88 290 ARG A CA 1
ATOM 2239 C C . ARG A 1 290 ? 17.219 -6.164 -17.297 1 96.88 290 ARG A C 1
ATOM 2241 O O . ARG A 1 290 ? 17.125 -5.141 -17.969 1 96.88 290 ARG A O 1
ATOM 2248 N N . ILE A 1 291 ? 18.328 -6.535 -16.719 1 97 291 ILE A N 1
ATOM 2249 C CA . ILE A 1 291 ? 19.516 -5.699 -16.75 1 97 291 ILE A CA 1
ATOM 2250 C C . ILE A 1 291 ? 20.031 -5.562 -18.172 1 97 291 ILE A C 1
ATOM 2252 O O . ILE A 1 291 ? 20.328 -4.457 -18.641 1 97 291 ILE A O 1
ATOM 2256 N N . LEU A 1 292 ? 20.109 -6.695 -18.891 1 97.69 292 LEU A N 1
ATOM 2257 C CA . LEU A 1 292 ? 20.625 -6.672 -20.266 1 97.69 292 LEU A CA 1
ATOM 2258 C C . LEU A 1 292 ? 19.672 -5.914 -21.188 1 97.69 292 LEU A C 1
ATOM 2260 O O . LEU A 1 292 ? 20.109 -5.188 -22.078 1 97.69 292 LEU A O 1
ATOM 2264 N N . SER A 1 293 ? 18.359 -6.082 -20.969 1 95.5 293 SER A N 1
ATOM 2265 C CA . SER A 1 293 ? 17.375 -5.375 -21.797 1 95.5 293 SER A CA 1
ATOM 2266 C C . SER A 1 293 ? 17.453 -3.867 -21.562 1 95.5 293 SER A C 1
ATOM 2268 O O . SER A 1 293 ? 17.391 -3.084 -22.516 1 95.5 293 SER A O 1
ATOM 2270 N N . GLN A 1 294 ? 17.562 -3.465 -20.344 1 91.44 294 GLN A N 1
ATOM 2271 C CA . GLN A 1 294 ? 17.656 -2.049 -20 1 91.44 294 GLN A CA 1
ATOM 2272 C C . GLN A 1 294 ? 18.906 -1.412 -20.594 1 91.44 294 GLN A C 1
ATOM 2274 O O . GLN A 1 294 ? 18.906 -0.233 -20.953 1 91.44 294 GLN A O 1
ATOM 2279 N N . ALA A 1 295 ? 19.922 -2.262 -20.719 1 93.94 295 ALA A N 1
ATOM 2280 C CA . ALA A 1 295 ? 21.188 -1.771 -21.281 1 93.94 295 ALA A CA 1
ATOM 2281 C C . ALA A 1 295 ? 21.203 -1.88 -22.797 1 93.94 295 ALA A C 1
ATOM 2283 O O . ALA A 1 295 ? 22.188 -1.507 -23.453 1 93.94 295 ALA A O 1
ATOM 2284 N N . GLY A 1 296 ? 20.203 -2.436 -23.422 1 93.38 296 GLY A N 1
ATOM 2285 C CA . GLY A 1 296 ? 20.156 -2.658 -24.859 1 93.38 296 GLY A CA 1
ATOM 2286 C C . GLY A 1 296 ? 21.078 -3.779 -25.312 1 93.38 296 GLY A C 1
ATOM 2287 O O . GLY A 1 296 ? 21.531 -3.785 -26.453 1 93.38 296 GLY A O 1
ATOM 2288 N N . GLN A 1 297 ? 21.312 -4.734 -24.406 1 95.25 297 GLN A N 1
ATOM 2289 C CA . GLN A 1 297 ? 22.312 -5.766 -24.688 1 95.25 297 GLN A CA 1
ATOM 2290 C C . GLN A 1 297 ? 21.656 -7.145 -24.766 1 95.25 297 GLN A C 1
ATOM 2292 O O . GLN A 1 297 ? 22.344 -8.141 -25 1 95.25 297 GLN A O 1
ATOM 2297 N N . TRP A 1 298 ? 20.344 -7.168 -24.547 1 95.75 298 TRP A N 1
ATOM 2298 C CA . TRP A 1 298 ? 19.656 -8.453 -24.688 1 95.75 298 TRP A CA 1
ATOM 2299 C C . TRP A 1 298 ? 19.562 -8.867 -26.141 1 95.75 298 TRP A C 1
ATOM 2301 O O . TRP A 1 298 ? 19.062 -8.109 -26.984 1 95.75 298 TRP A O 1
ATOM 2311 N N . LYS A 1 299 ? 20 -10.008 -26.5 1 90.81 299 LYS A N 1
ATOM 2312 C CA . LYS A 1 299 ? 19.984 -10.508 -27.875 1 90.81 299 LYS A CA 1
ATOM 2313 C C . LYS A 1 299 ? 19.156 -11.781 -27.984 1 90.81 299 LYS A C 1
ATOM 2315 O O . LYS A 1 299 ? 19.234 -12.656 -27.125 1 90.81 299 LYS A O 1
ATOM 2320 N N . GLU A 1 300 ? 18.297 -11.742 -29 1 90.38 300 GLU A N 1
ATOM 2321 C CA . GLU A 1 300 ? 17.578 -12.977 -29.297 1 90.38 300 GLU A CA 1
ATOM 2322 C C . GLU A 1 300 ? 18.422 -13.906 -30.156 1 90.38 300 GLU A C 1
ATOM 2324 O O . GLU A 1 300 ? 18.609 -13.664 -31.344 1 90.38 300 GLU A O 1
ATOM 2329 N N . THR A 1 301 ? 18.969 -14.859 -29.562 1 92.62 301 THR A N 1
ATOM 2330 C CA . THR A 1 301 ? 19.781 -15.859 -30.266 1 92.62 301 THR A CA 1
ATOM 2331 C C . THR A 1 301 ? 19.141 -17.234 -30.156 1 92.62 301 THR A C 1
ATOM 2333 O O . THR A 1 301 ? 18.438 -17.531 -29.188 1 92.62 301 THR A O 1
ATOM 2336 N N . PRO A 1 302 ? 19.359 -17.984 -31.266 1 96.44 302 PRO A N 1
ATOM 2337 C CA . PRO A 1 302 ? 18.906 -19.359 -31.109 1 96.44 302 PRO A CA 1
ATOM 2338 C C . PRO A 1 302 ? 19.578 -20.078 -29.922 1 96.44 302 PRO A C 1
ATOM 2340 O O . PRO A 1 302 ? 20.766 -19.906 -29.688 1 96.44 302 PRO A O 1
ATOM 2343 N N . ARG A 1 303 ? 18.781 -20.812 -29.219 1 97.88 303 ARG A N 1
ATOM 2344 C CA . ARG A 1 303 ? 19.281 -21.5 -28.047 1 97.88 303 ARG A CA 1
ATOM 2345 C C . ARG A 1 303 ? 18.969 -23 -28.109 1 97.88 303 ARG A C 1
ATOM 2347 O O . ARG A 1 303 ? 17.984 -23.406 -28.719 1 97.88 303 ARG A O 1
ATOM 2354 N N . LYS A 1 304 ? 19.859 -23.734 -27.625 1 98.19 304 LYS A N 1
ATOM 2355 C CA . LYS A 1 304 ? 19.641 -25.172 -27.453 1 98.19 304 LYS A CA 1
ATOM 2356 C C . LYS A 1 304 ? 19.453 -25.547 -25.984 1 98.19 304 LYS A C 1
ATOM 2358 O O . LYS A 1 304 ? 20.234 -25.109 -25.125 1 98.19 304 LYS A O 1
ATOM 2363 N N . THR A 1 305 ? 18.469 -26.359 -25.703 1 98.56 305 THR A N 1
ATOM 2364 C CA . THR A 1 305 ? 18.172 -26.766 -24.328 1 98.56 305 THR A CA 1
ATOM 2365 C C . THR A 1 305 ? 19.062 -27.922 -23.906 1 98.56 305 THR A C 1
ATOM 2367 O O . THR A 1 305 ? 19.188 -28.922 -24.609 1 98.56 305 THR A O 1
ATOM 2370 N N . LEU A 1 306 ? 19.656 -27.797 -22.781 1 98.56 306 LEU A N 1
ATOM 2371 C CA . LEU A 1 306 ? 20.484 -28.859 -22.219 1 98.56 306 LEU A CA 1
ATOM 2372 C C . LEU A 1 306 ? 19.656 -29.766 -21.328 1 98.56 306 LEU A C 1
ATOM 2374 O O . LEU A 1 306 ? 19.828 -30.984 -21.344 1 98.56 306 LEU A O 1
ATOM 2378 N N . ILE A 1 307 ? 18.797 -29.188 -20.531 1 98.5 307 ILE A N 1
ATOM 2379 C CA . ILE A 1 307 ? 18.016 -29.938 -19.562 1 98.5 307 ILE A CA 1
ATOM 2380 C C . ILE A 1 307 ? 16.812 -29.109 -19.109 1 98.5 307 ILE A C 1
ATOM 2382 O O . ILE A 1 307 ? 16.891 -27.891 -19.031 1 98.5 307 ILE A O 1
ATOM 2386 N N . THR A 1 308 ? 15.711 -29.766 -18.891 1 98.69 308 THR A N 1
ATOM 2387 C CA . THR A 1 308 ? 14.5 -29.188 -18.312 1 98.69 308 THR A CA 1
ATOM 2388 C C . THR A 1 308 ? 14.117 -29.906 -17.031 1 98.69 308 THR A C 1
ATOM 2390 O O . THR A 1 308 ? 14.164 -31.125 -16.969 1 98.69 308 THR A O 1
ATOM 2393 N N . THR A 1 309 ? 13.891 -29.188 -16 1 98.44 309 THR A N 1
ATOM 2394 C CA . THR A 1 309 ? 13.375 -29.719 -14.75 1 98.44 309 THR A CA 1
ATOM 2395 C C . THR A 1 309 ? 11.961 -29.219 -14.484 1 98.44 309 THR A C 1
ATOM 2397 O O . THR A 1 309 ? 11.539 -28.203 -15.055 1 98.44 309 THR A O 1
ATOM 2400 N N . TYR A 1 310 ? 11.211 -29.938 -13.609 1 98.38 310 TYR A N 1
ATOM 2401 C CA . TYR A 1 310 ? 9.789 -29.656 -13.43 1 98.38 310 TYR A CA 1
ATOM 2402 C C . TYR A 1 310 ? 9.445 -29.531 -11.953 1 98.38 310 TYR A C 1
ATOM 2404 O O . TYR A 1 310 ? 10.023 -30.219 -11.109 1 98.38 310 TYR A O 1
ATOM 2412 N N . SER A 1 311 ? 8.547 -28.656 -11.672 1 98.56 311 SER A N 1
ATOM 2413 C CA . SER A 1 311 ? 7.98 -28.562 -10.328 1 98.56 311 SER A CA 1
ATOM 2414 C C . SER A 1 311 ? 7.078 -29.75 -10.023 1 98.56 311 SER A C 1
ATOM 2416 O O . SER A 1 311 ? 6.762 -30.531 -10.914 1 98.56 311 SER A O 1
ATOM 2418 N N . PRO A 1 312 ? 6.672 -29.922 -8.703 1 98.44 312 PRO A N 1
ATOM 2419 C CA . PRO A 1 312 ? 5.535 -30.812 -8.445 1 98.44 312 PRO A CA 1
ATOM 2420 C C . PRO A 1 312 ? 4.277 -30.391 -9.203 1 98.44 312 PRO A C 1
ATOM 2422 O O . PRO A 1 312 ? 4.203 -29.281 -9.719 1 98.44 312 PRO A O 1
ATOM 2425 N N . PRO A 1 313 ? 3.35 -31.312 -9.328 1 98.75 313 PRO A N 1
ATOM 2426 C CA . PRO A 1 313 ? 2.129 -30.969 -10.062 1 98.75 313 PRO A CA 1
ATOM 2427 C C . PRO A 1 313 ? 1.287 -29.922 -9.336 1 98.75 313 PRO A C 1
ATOM 2429 O O . PRO A 1 313 ? 1.425 -29.734 -8.125 1 98.75 313 PRO A O 1
ATOM 2432 N N . LEU A 1 314 ? 0.408 -29.266 -10.047 1 98.88 314 LEU A N 1
ATOM 2433 C CA . LEU A 1 314 ? -0.388 -28.141 -9.57 1 98.88 314 LEU A CA 1
ATOM 2434 C C . LEU A 1 314 ? -1.246 -28.547 -8.375 1 98.88 314 LEU A C 1
ATOM 2436 O O . LEU A 1 314 ? -1.47 -27.75 -7.461 1 98.88 314 LEU A O 1
ATOM 2440 N N . LYS A 1 315 ? -1.751 -29.797 -8.336 1 98.56 315 LYS A N 1
ATOM 2441 C CA . LYS A 1 315 ? -2.562 -30.234 -7.203 1 98.56 315 LYS A CA 1
ATOM 2442 C C . LYS A 1 315 ? -1.777 -30.156 -5.898 1 98.56 315 LYS A C 1
ATOM 2444 O O . LYS A 1 315 ? -2.338 -29.828 -4.848 1 98.56 315 LYS A O 1
ATOM 2449 N N . GLU A 1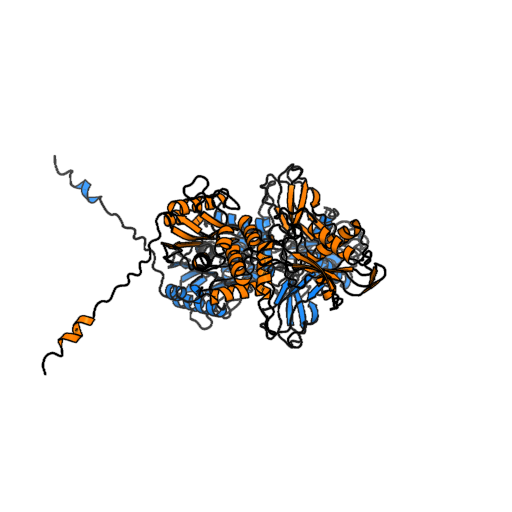 316 ? -0.486 -30.344 -5.98 1 98.25 316 GLU A N 1
ATOM 2450 C CA . GLU A 1 316 ? 0.365 -30.219 -4.801 1 98.25 316 GLU A CA 1
ATOM 2451 C C . GLU A 1 316 ? 0.668 -28.75 -4.492 1 98.25 316 GLU A C 1
ATOM 2453 O O . GLU A 1 316 ? 0.713 -28.359 -3.326 1 98.25 316 GLU A O 1
ATOM 2458 N N . LEU A 1 317 ? 0.901 -27.984 -5.539 1 98.69 317 LEU A N 1
ATOM 2459 C CA . LEU A 1 317 ? 1.206 -26.578 -5.348 1 98.69 317 LEU A CA 1
ATOM 2460 C C . LEU A 1 317 ? 0.021 -25.844 -4.73 1 98.69 317 LEU A C 1
ATOM 2462 O O . LEU A 1 317 ? 0.198 -25 -3.846 1 98.69 317 LEU A O 1
ATOM 2466 N N . THR A 1 318 ? -1.212 -26.125 -5.184 1 98.5 318 THR A N 1
ATOM 2467 C CA . THR A 1 318 ? -2.4 -25.5 -4.621 1 98.5 318 THR A CA 1
ATOM 2468 C C . THR A 1 318 ? -2.564 -25.859 -3.15 1 98.5 318 THR A C 1
ATOM 2470 O O . THR A 1 318 ? -2.986 -25.031 -2.34 1 98.5 318 THR A O 1
ATOM 2473 N N . ARG A 1 319 ? -2.234 -27.094 -2.805 1 97.56 319 ARG A N 1
ATOM 2474 C CA . ARG A 1 319 ? -2.273 -27.5 -1.401 1 97.56 319 ARG A CA 1
ATOM 2475 C C . ARG A 1 319 ? -1.293 -26.672 -0.573 1 97.56 319 ARG A C 1
ATOM 2477 O O . ARG A 1 319 ? -1.643 -26.172 0.498 1 97.56 319 ARG A O 1
ATOM 2484 N N . ILE A 1 320 ? -0.127 -26.469 -1.097 1 96.56 320 ILE A N 1
ATOM 2485 C CA . ILE A 1 320 ? 0.904 -25.734 -0.372 1 96.56 320 ILE A CA 1
ATOM 2486 C C . ILE A 1 320 ? 0.422 -24.312 -0.09 1 96.56 320 ILE A C 1
ATOM 2488 O O . ILE A 1 320 ? 0.402 -23.875 1.063 1 96.56 320 ILE A O 1
ATOM 2492 N N . PHE A 1 321 ? -0.086 -23.562 -1.147 1 96.25 321 PHE A N 1
ATOM 2493 C CA . PHE A 1 321 ? -0.325 -22.141 -0.893 1 96.25 321 PHE A CA 1
ATOM 2494 C C . PHE A 1 321 ? -1.663 -21.938 -0.195 1 96.25 321 PHE A C 1
ATOM 2496 O O . PHE A 1 321 ? -1.914 -20.875 0.378 1 96.25 321 PHE A O 1
ATOM 2503 N N . CYS A 1 322 ? -2.523 -22.953 -0.146 1 97.44 322 CYS A N 1
ATOM 2504 C CA . CYS A 1 322 ? -3.746 -22.828 0.64 1 97.44 322 CYS A CA 1
ATOM 2505 C C . CYS A 1 322 ? -3.518 -23.281 2.076 1 97.44 322 CYS A C 1
ATOM 2507 O O . CYS A 1 322 ? -4.133 -22.75 3.004 1 97.44 322 CYS A O 1
ATOM 2509 N N . PHE A 1 323 ? -2.605 -24.266 2.295 1 95.5 323 PHE A N 1
ATOM 2510 C CA . PHE A 1 323 ? -2.381 -24.859 3.611 1 95.5 323 PHE A CA 1
ATOM 2511 C C . PHE A 1 323 ? -1.557 -23.922 4.484 1 95.5 323 PHE A C 1
ATOM 2513 O O . PHE A 1 323 ? -1.884 -23.703 5.656 1 95.5 323 PHE A O 1
ATOM 2520 N N . VAL A 1 324 ? -0.516 -23.391 3.887 1 94 324 VAL A N 1
ATOM 2521 C CA . VAL A 1 324 ? 0.374 -22.562 4.699 1 94 324 VAL A CA 1
ATOM 2522 C C . VAL A 1 324 ? 0.253 -21.109 4.277 1 94 324 VAL A C 1
ATOM 2524 O O . VAL A 1 324 ? 1.002 -20.25 4.758 1 94 324 VAL A O 1
ATOM 2527 N N . SER A 1 325 ? -0.658 -20.875 3.395 1 96.88 325 SER A N 1
ATOM 2528 C CA . SER A 1 325 ? -0.966 -19.531 2.936 1 96.88 325 SER A CA 1
ATOM 2529 C C . SER A 1 325 ? 0.266 -18.859 2.344 1 96.88 325 SER A C 1
ATOM 2531 O O . SER A 1 325 ? 0.589 -17.719 2.705 1 96.88 325 SER A O 1
ATOM 2533 N N . HIS A 1 326 ? 0.925 -19.5 1.368 1 97.75 326 HIS A N 1
ATOM 2534 C CA . HIS A 1 326 ? 2.164 -19.031 0.764 1 97.75 326 HIS A CA 1
ATOM 2535 C C . HIS A 1 326 ? 1.882 -18.078 -0.4 1 97.75 326 HIS A C 1
ATOM 2537 O O . HIS A 1 326 ? 1.477 -18.531 -1.479 1 97.75 326 HIS A O 1
ATOM 2543 N N . ASN A 1 327 ? 2.229 -16.844 -0.264 1 98.62 327 ASN A N 1
ATOM 2544 C CA . ASN A 1 327 ? 1.842 -15.812 -1.215 1 98.62 327 ASN A CA 1
ATOM 2545 C C . ASN A 1 327 ? 2.572 -15.977 -2.547 1 98.62 327 ASN A C 1
ATOM 2547 O O . ASN A 1 327 ? 1.961 -15.859 -3.611 1 98.62 327 ASN A O 1
ATOM 2551 N N . LEU A 1 328 ? 3.84 -16.312 -2.557 1 98.69 328 LEU A N 1
ATOM 2552 C CA . LEU A 1 328 ? 4.609 -16.438 -3.789 1 98.69 328 LEU A CA 1
ATOM 2553 C C . LEU A 1 328 ? 4.012 -17.516 -4.688 1 98.69 328 LEU A C 1
ATOM 2555 O O . LEU A 1 328 ? 3.838 -17.312 -5.887 1 98.69 328 LEU A O 1
ATOM 2559 N N . TYR A 1 329 ? 3.68 -18.672 -4.098 1 98.75 329 TYR A N 1
ATOM 2560 C CA . TYR A 1 329 ? 3.107 -19.766 -4.879 1 98.75 329 TYR A CA 1
ATOM 2561 C C . TYR A 1 329 ? 1.818 -19.328 -5.562 1 98.75 329 TYR A C 1
ATOM 2563 O O . TYR A 1 329 ? 1.63 -19.562 -6.758 1 98.75 329 TYR A O 1
ATOM 2571 N N . ALA A 1 330 ? 0.954 -18.672 -4.812 1 98.88 330 ALA A N 1
ATOM 2572 C CA . ALA A 1 330 ? -0.329 -18.234 -5.355 1 98.88 330 ALA A CA 1
ATOM 2573 C C . ALA A 1 330 ? -0.133 -17.234 -6.484 1 98.88 330 ALA A C 1
ATOM 2575 O O . ALA A 1 330 ? -0.769 -17.328 -7.535 1 98.88 330 ALA A O 1
ATOM 2576 N N . ASP A 1 331 ? 0.775 -16.328 -6.289 1 98.94 331 ASP A N 1
ATOM 2577 C CA . ASP A 1 331 ? 0.98 -15.273 -7.27 1 98.94 331 ASP A CA 1
ATOM 2578 C C . ASP A 1 331 ? 1.695 -15.797 -8.508 1 98.94 331 ASP A C 1
ATOM 2580 O O . ASP A 1 331 ? 1.448 -15.328 -9.625 1 98.94 331 ASP A O 1
ATOM 2584 N N . ALA A 1 332 ? 2.592 -16.766 -8.336 1 98.94 332 ALA A N 1
ATOM 2585 C CA . ALA A 1 332 ? 3.223 -17.406 -9.484 1 98.94 332 ALA A CA 1
ATOM 2586 C C . ALA A 1 332 ? 2.186 -18.094 -10.367 1 98.94 332 ALA A C 1
ATOM 2588 O O . ALA A 1 332 ? 2.199 -17.938 -11.594 1 98.94 332 ALA A O 1
ATOM 2589 N N . VAL A 1 333 ? 1.297 -18.812 -9.742 1 98.94 333 VAL A N 1
ATOM 2590 C CA . VAL A 1 333 ? 0.229 -19.5 -10.461 1 98.94 333 VAL A CA 1
ATOM 2591 C C . VAL A 1 333 ? -0.696 -18.484 -11.117 1 98.94 333 VAL A C 1
ATOM 2593 O O . VAL A 1 333 ? -1.08 -18.641 -12.281 1 98.94 333 VAL A O 1
ATOM 2596 N N . PHE A 1 334 ? -1.008 -17.422 -10.438 1 98.94 334 PHE A N 1
ATOM 2597 C CA . PHE A 1 334 ? -1.864 -16.344 -10.914 1 98.94 334 PHE A CA 1
ATOM 2598 C C . PHE A 1 334 ? -1.288 -15.711 -12.172 1 98.94 334 PHE A C 1
ATOM 2600 O O . PHE A 1 334 ? -1.998 -15.531 -13.164 1 98.94 334 PHE A O 1
ATOM 2607 N N . LYS A 1 335 ? -0.007 -15.375 -12.148 1 98.94 335 LYS A N 1
ATOM 2608 C CA . LYS A 1 335 ? 0.652 -14.766 -13.305 1 98.94 335 LYS A CA 1
ATOM 2609 C C . LYS A 1 335 ? 0.771 -15.766 -14.453 1 98.94 335 LYS A C 1
ATOM 2611 O O . LYS A 1 335 ? 0.695 -15.383 -15.625 1 98.94 335 LYS A O 1
ATOM 2616 N N . THR A 1 336 ? 0.969 -17.016 -14.141 1 98.94 336 THR A N 1
ATOM 2617 C CA . THR A 1 336 ? 1.026 -18.062 -15.164 1 98.94 336 THR A CA 1
ATOM 2618 C C . THR A 1 336 ? -0.309 -18.172 -15.891 1 98.94 336 THR A C 1
ATOM 2620 O O . THR A 1 336 ? -0.344 -18.312 -17.125 1 98.94 336 THR A O 1
ATOM 2623 N N . LEU A 1 337 ? -1.434 -18.125 -15.141 1 98.88 337 LEU A N 1
ATOM 2624 C CA . LEU A 1 337 ? -2.74 -18.062 -15.789 1 98.88 337 LEU A CA 1
ATOM 2625 C C . LEU A 1 337 ? -2.807 -16.891 -16.766 1 98.88 337 LEU A C 1
ATOM 2627 O O . LEU A 1 337 ? -3.373 -17.016 -17.859 1 98.88 337 LEU A O 1
ATOM 2631 N N . GLY A 1 338 ? -2.168 -15.805 -16.359 1 98.75 338 GLY A N 1
ATOM 2632 C CA . GLY A 1 338 ? -2.195 -14.586 -17.156 1 98.75 338 GLY A CA 1
ATOM 2633 C C . GLY A 1 338 ? -1.556 -14.75 -18.516 1 98.75 338 GLY A C 1
ATOM 2634 O O . GLY A 1 338 ? -1.818 -13.961 -19.422 1 98.75 338 GLY A O 1
ATOM 2635 N N . LEU A 1 339 ? -0.718 -15.742 -18.672 1 98.12 339 LEU A N 1
ATOM 2636 C CA . LEU A 1 339 ? -0.049 -15.977 -19.953 1 98.12 339 LEU A CA 1
ATOM 2637 C C . LEU A 1 339 ? -1.057 -16.344 -21.031 1 98.12 339 LEU A C 1
ATOM 2639 O O . LEU A 1 339 ? -0.75 -16.281 -22.219 1 98.12 339 LEU A O 1
ATOM 2643 N N . ARG A 1 340 ? -2.246 -16.688 -20.625 1 97.44 340 ARG A N 1
ATOM 2644 C CA . ARG A 1 340 ? -3.289 -17.062 -21.578 1 97.44 340 ARG A CA 1
ATOM 2645 C C . ARG A 1 340 ? -4.012 -15.828 -22.125 1 97.44 340 ARG A C 1
ATOM 2647 O O . ARG A 1 340 ? -4.836 -15.93 -23.031 1 97.44 340 ARG A O 1
ATOM 2654 N N . TYR A 1 341 ? -3.73 -14.711 -21.531 1 95.56 341 TYR A N 1
ATOM 2655 C CA . TYR A 1 341 ? -4.32 -13.453 -21.969 1 95.56 341 TYR A CA 1
ATOM 2656 C C . TYR A 1 341 ? -3.477 -12.812 -23.062 1 95.56 341 TYR A C 1
ATOM 2658 O O . TYR A 1 341 ? -2.268 -12.633 -22.906 1 95.56 341 TYR A O 1
ATOM 2666 N N . ALA A 1 342 ? -4.086 -12.523 -24.172 1 91.25 342 ALA A N 1
ATOM 2667 C CA . ALA A 1 342 ? -3.408 -11.82 -25.266 1 91.25 342 ALA A CA 1
ATOM 2668 C C . ALA A 1 342 ? -3.695 -10.32 -25.203 1 91.25 342 ALA A C 1
ATOM 2670 O O . ALA A 1 342 ? -4.773 -9.875 -25.609 1 91.25 342 ALA A O 1
ATOM 2671 N N . PRO A 1 343 ? -2.717 -9.641 -24.734 1 85.31 343 PRO A N 1
ATOM 2672 C CA . PRO A 1 343 ? -2.957 -8.203 -24.641 1 85.31 343 PRO A CA 1
ATOM 2673 C C . PRO A 1 343 ? -3.139 -7.547 -26.016 1 85.31 343 PRO A C 1
ATOM 2675 O O . PRO A 1 343 ? -2.488 -7.945 -26.984 1 85.31 343 PRO A O 1
ATOM 2678 N N . SER A 1 344 ? -4.047 -6.613 -26.047 1 82.06 344 SER A N 1
ATOM 2679 C CA . SER A 1 344 ? -4.195 -5.805 -27.25 1 82.06 344 SER A CA 1
ATOM 2680 C C . SER A 1 344 ? -3.021 -4.844 -27.422 1 82.06 344 SER A C 1
ATOM 2682 O O . SER A 1 344 ? -2.348 -4.5 -26.453 1 82.06 344 SER A O 1
ATOM 2684 N N . SER A 1 345 ? -2.781 -4.477 -28.672 1 75.81 345 SER A N 1
ATOM 2685 C CA . SER A 1 345 ? -1.728 -3.506 -28.953 1 75.81 345 SER A CA 1
ATOM 2686 C C . SER A 1 345 ? -2.037 -2.152 -28.328 1 75.81 345 SER A C 1
ATOM 2688 O O . SER A 1 345 ? -1.162 -1.289 -28.234 1 75.81 345 SER A O 1
ATOM 2690 N N . LYS A 1 346 ? -3.201 -2.021 -27.812 1 76.06 346 LYS A N 1
ATOM 2691 C CA . LYS A 1 346 ? -3.631 -0.738 -27.266 1 76.06 346 LYS A CA 1
ATOM 2692 C C . LYS A 1 346 ? -3.734 -0.795 -25.75 1 76.06 346 LYS A C 1
ATOM 2694 O O . LYS A 1 346 ? -4.395 0.046 -25.125 1 76.06 346 LYS A O 1
ATOM 2699 N N . GLU A 1 347 ? -3.119 -1.844 -25.234 1 82.38 347 GLU A N 1
ATOM 2700 C CA . GLU A 1 347 ? -3.256 -1.981 -23.797 1 82.38 347 GLU A CA 1
ATOM 2701 C C . GLU A 1 347 ? -1.896 -2.18 -23.125 1 82.38 347 GLU A C 1
ATOM 2703 O O . GLU A 1 347 ? -1.02 -2.848 -23.688 1 82.38 347 GLU A O 1
ATOM 2708 N N . ALA A 1 348 ? -1.696 -1.411 -22.078 1 85.69 348 ALA A N 1
ATOM 2709 C CA . ALA A 1 348 ? -0.6 -1.707 -21.156 1 85.69 348 ALA A CA 1
ATOM 2710 C C . ALA A 1 348 ? -1.104 -2.451 -19.922 1 85.69 348 ALA A C 1
ATOM 2712 O O . ALA A 1 348 ? -1.824 -1.885 -19.094 1 85.69 348 ALA A O 1
ATOM 2713 N N . ILE A 1 349 ? -0.814 -3.738 -19.891 1 91 349 ILE A N 1
ATOM 2714 C CA . ILE A 1 349 ? -1.325 -4.566 -18.797 1 91 349 ILE A CA 1
ATOM 2715 C C . ILE A 1 349 ? -0.188 -5.395 -18.203 1 91 349 ILE A C 1
ATOM 2717 O O . ILE A 1 349 ? 0.652 -5.926 -18.938 1 91 349 ILE A O 1
ATOM 2721 N N . SER A 1 350 ? -0.085 -5.402 -16.906 1 94.31 350 SER A N 1
ATOM 2722 C CA . SER A 1 350 ? 0.95 -6.148 -16.203 1 94.31 350 SER A CA 1
ATOM 2723 C C . SER A 1 350 ? 0.628 -7.641 -16.172 1 94.31 350 SER A C 1
ATOM 2725 O O . SER A 1 350 ? -0.486 -8.047 -16.5 1 94.31 350 SER A O 1
ATOM 2727 N N . SER A 1 351 ? 1.647 -8.422 -15.742 1 97.25 351 SER A N 1
ATOM 2728 C CA . SER A 1 351 ? 1.418 -9.844 -15.547 1 97.25 351 SER A CA 1
ATOM 2729 C C . SER A 1 351 ? 0.331 -10.102 -14.508 1 97.25 351 SER A C 1
ATOM 2731 O O . SER A 1 351 ? -0.476 -11.016 -14.656 1 97.25 351 SER A O 1
ATOM 2733 N N . PHE A 1 352 ? 0.244 -9.297 -13.453 1 98.19 352 PHE A N 1
ATOM 2734 C CA . PHE A 1 352 ? -0.842 -9.398 -12.484 1 98.19 352 PHE A CA 1
ATOM 2735 C C . PHE A 1 352 ? -2.184 -9.094 -13.141 1 98.19 352 PHE A C 1
ATOM 2737 O O . PHE A 1 352 ? -3.162 -9.812 -12.93 1 98.19 352 PHE A O 1
ATOM 2744 N N . GLY A 1 353 ? -2.174 -8.008 -13.898 1 97.25 353 GLY A N 1
ATOM 2745 C CA . GLY A 1 353 ? -3.406 -7.633 -14.578 1 97.25 353 GLY A CA 1
ATOM 2746 C C . GLY A 1 353 ? -3.932 -8.719 -15.5 1 97.25 353 GLY A C 1
ATOM 2747 O O . GLY A 1 353 ? -5.141 -8.961 -15.555 1 97.25 353 GLY A O 1
ATOM 2748 N N . ARG A 1 354 ? -3.012 -9.375 -16.219 1 98 354 ARG A N 1
ATOM 2749 C CA . ARG A 1 354 ? -3.389 -10.461 -17.125 1 98 354 ARG A CA 1
ATOM 2750 C C . ARG A 1 354 ? -4.008 -11.625 -16.344 1 98 354 ARG A C 1
ATOM 2752 O O . ARG A 1 354 ? -5 -12.211 -16.781 1 98 354 ARG A O 1
ATOM 2759 N N . GLY A 1 355 ? -3.391 -11.945 -15.219 1 98.81 355 GLY A N 1
ATOM 2760 C CA . GLY A 1 355 ? -3.961 -12.984 -14.375 1 98.81 355 GLY A CA 1
ATOM 2761 C C . GLY A 1 355 ? -5.387 -12.688 -13.945 1 98.81 355 GLY A C 1
ATOM 2762 O O . GLY A 1 355 ? -6.254 -13.555 -14.016 1 98.81 355 GLY A O 1
ATOM 2763 N N . ALA A 1 356 ? -5.645 -11.453 -13.578 1 98.69 356 ALA A N 1
ATOM 2764 C CA . ALA A 1 356 ? -6.977 -11.031 -13.148 1 98.69 356 ALA A CA 1
ATOM 2765 C C . ALA A 1 356 ? -7.984 -11.156 -14.289 1 98.69 356 ALA A C 1
ATOM 2767 O O . ALA A 1 356 ? -9.109 -11.625 -14.078 1 98.69 356 ALA A O 1
ATOM 2768 N N . GLN A 1 357 ? -7.578 -10.805 -15.469 1 97.94 357 GLN A N 1
ATOM 2769 C CA . GLN A 1 357 ? -8.469 -10.875 -16.625 1 97.94 357 GLN A CA 1
ATOM 2770 C C . GLN A 1 357 ? -8.844 -12.312 -16.938 1 97.94 357 GLN A C 1
ATOM 2772 O O . GLN A 1 357 ? -10.016 -12.617 -17.172 1 97.94 357 GLN A O 1
ATOM 2777 N N . VAL A 1 358 ? -7.863 -13.18 -16.906 1 98.81 358 VAL A N 1
ATOM 2778 C CA . VAL A 1 358 ? -8.102 -14.578 -17.266 1 98.81 358 VAL A CA 1
ATOM 2779 C C . VAL A 1 358 ? -9.07 -15.203 -16.266 1 98.81 358 VAL A C 1
ATOM 2781 O O . VAL A 1 358 ? -10.016 -15.891 -16.656 1 98.81 358 VAL A O 1
ATOM 2784 N N . ILE A 1 359 ? -8.891 -14.953 -15.008 1 98.88 359 ILE A N 1
ATOM 2785 C CA . ILE A 1 359 ? -9.727 -15.547 -13.969 1 98.88 359 ILE A CA 1
ATOM 2786 C C . ILE A 1 359 ? -11.141 -14.984 -14.07 1 98.88 359 ILE A C 1
ATOM 2788 O O . ILE A 1 359 ? -12.117 -15.742 -14.023 1 98.88 359 ILE A O 1
ATOM 2792 N N . THR A 1 360 ? -11.266 -13.695 -14.203 1 98.62 360 THR A N 1
ATOM 2793 C CA . THR A 1 360 ? -12.57 -13.062 -14.32 1 98.62 360 THR A CA 1
ATOM 2794 C C . THR A 1 360 ? -13.336 -13.617 -15.516 1 98.62 360 THR A C 1
ATOM 2796 O O . THR A 1 360 ? -14.508 -13.984 -15.391 1 98.62 360 THR A O 1
ATOM 2799 N N . GLN A 1 361 ? -12.695 -13.727 -16.641 1 98.12 361 GLN A N 1
ATOM 2800 C CA . GLN A 1 361 ? -13.328 -14.211 -17.859 1 98.12 361 GLN A CA 1
ATOM 2801 C C . GLN A 1 361 ? -13.727 -15.68 -17.734 1 98.12 361 GLN A C 1
ATOM 2803 O O . GLN A 1 361 ? -14.789 -16.078 -18.219 1 98.12 361 GLN A O 1
ATOM 2808 N N . TYR A 1 362 ? -12.883 -16.469 -17.172 1 98.62 362 TYR A N 1
ATOM 2809 C CA . TYR A 1 362 ? -13.172 -17.891 -17.031 1 98.62 362 TYR A CA 1
ATOM 2810 C C . TYR A 1 362 ? -14.469 -18.109 -16.25 1 98.62 362 TYR A C 1
ATOM 2812 O O . TYR A 1 362 ? -15.359 -18.828 -16.703 1 98.62 362 TYR A O 1
ATOM 2820 N N . TRP A 1 363 ? -14.578 -17.469 -15.094 1 98.75 363 TRP A N 1
ATOM 2821 C CA . TRP A 1 363 ? -15.742 -17.703 -14.25 1 98.75 363 TRP A CA 1
ATOM 2822 C C . TRP A 1 363 ? -17 -17.109 -14.875 1 98.75 363 TRP A C 1
ATOM 2824 O O . TRP A 1 363 ? -18.094 -17.672 -14.75 1 98.75 363 TRP A O 1
ATOM 2834 N N . LYS A 1 364 ? -16.828 -15.961 -15.508 1 98.44 364 LYS A N 1
ATOM 2835 C CA . LYS A 1 364 ? -17.953 -15.406 -16.266 1 98.44 364 LYS A CA 1
ATOM 2836 C C . LYS A 1 364 ? -18.469 -16.406 -17.281 1 98.44 364 LYS A C 1
ATOM 2838 O O . LYS A 1 364 ? -19.672 -16.594 -17.422 1 98.44 364 LYS A O 1
ATOM 2843 N N . GLN A 1 365 ? -17.609 -17.078 -17.969 1 98.19 365 GLN A N 1
ATOM 2844 C CA . GLN A 1 365 ? -17.969 -18.078 -18.984 1 98.19 365 GLN A CA 1
ATOM 2845 C C . GLN A 1 365 ? -18.672 -19.281 -18.359 1 98.19 365 GLN A C 1
ATOM 2847 O O . GLN A 1 365 ? -19.484 -19.922 -19.016 1 98.19 365 GLN A O 1
ATOM 2852 N N . LYS A 1 366 ? -18.328 -19.531 -17.188 1 98.12 366 LYS A N 1
ATOM 2853 C CA . LYS A 1 366 ? -18.969 -20.641 -16.484 1 98.12 366 LYS A CA 1
ATOM 2854 C C . LYS A 1 366 ? -20.312 -20.234 -15.906 1 98.12 366 LYS A C 1
ATOM 2856 O O . LYS A 1 366 ? -20.953 -21.016 -15.195 1 98.12 366 LYS A O 1
ATOM 2861 N N . GLY A 1 367 ? -20.75 -18.984 -16.078 1 97.75 367 GLY A N 1
ATOM 2862 C CA . GLY A 1 367 ? -22.047 -18.516 -15.656 1 97.75 367 GLY A CA 1
ATOM 2863 C C . GLY A 1 367 ? -22.062 -17.938 -14.25 1 97.75 367 GLY A C 1
ATOM 2864 O O . GLY A 1 367 ? -23.125 -17.719 -13.672 1 97.75 367 GLY A O 1
ATOM 2865 N N . ILE A 1 368 ? -20.938 -17.734 -13.695 1 97.81 368 ILE A N 1
ATOM 2866 C CA . ILE A 1 368 ? -20.844 -17.109 -12.375 1 97.81 368 ILE A CA 1
ATOM 2867 C C . ILE A 1 368 ? -20.703 -15.602 -12.523 1 97.81 368 ILE A C 1
ATOM 2869 O O . ILE A 1 368 ? -19.969 -15.117 -13.398 1 97.81 368 ILE A O 1
ATOM 2873 N N . ASP A 1 369 ? -21.438 -14.828 -11.727 1 96.56 369 ASP A N 1
ATOM 2874 C CA . ASP A 1 369 ? -21.391 -13.367 -11.781 1 96.56 369 ASP A CA 1
ATOM 2875 C C . ASP A 1 369 ? -20.062 -12.836 -11.266 1 96.56 369 ASP A C 1
ATOM 2877 O O . ASP A 1 369 ? -19.766 -12.93 -10.07 1 96.56 369 ASP A O 1
ATOM 2881 N N . THR A 1 370 ? -19.297 -12.242 -12.164 1 96.94 370 THR A N 1
ATOM 2882 C CA . THR A 1 370 ? -17.969 -11.75 -11.789 1 96.94 370 THR A CA 1
ATOM 2883 C C . THR A 1 370 ? -17.969 -10.227 -11.695 1 96.94 370 THR A C 1
ATOM 2885 O O . THR A 1 370 ? -16.906 -9.609 -11.609 1 96.94 370 THR A O 1
ATOM 2888 N N . SER A 1 371 ? -19.078 -9.562 -11.688 1 91.94 371 SER A N 1
ATOM 2889 C CA . SER A 1 371 ? -19.172 -8.109 -11.711 1 91.94 371 SER A CA 1
ATOM 2890 C C . SER A 1 371 ? -18.578 -7.504 -10.445 1 91.94 371 SER A C 1
ATOM 2892 O O . SER A 1 371 ? -18.109 -6.359 -10.453 1 91.94 371 SER A O 1
ATOM 2894 N N . SER A 1 372 ? -18.547 -8.359 -9.438 1 88.5 372 SER A N 1
ATOM 2895 C CA . SER A 1 372 ? -18.094 -7.871 -8.141 1 88.5 372 SER A CA 1
ATOM 2896 C C . SER A 1 372 ? -16.641 -8.266 -7.875 1 88.5 372 SER A C 1
ATOM 2898 O O . SER A 1 372 ? -16.047 -7.84 -6.887 1 88.5 372 SER A O 1
ATOM 2900 N N . LEU A 1 373 ? -16.078 -9.047 -8.719 1 96.62 373 LEU A N 1
ATOM 2901 C CA . LEU A 1 373 ? -14.734 -9.578 -8.469 1 96.62 373 LEU A CA 1
ATOM 2902 C C . LEU A 1 373 ? -13.672 -8.539 -8.789 1 96.62 373 LEU A C 1
ATOM 2904 O O . LEU A 1 373 ? -13.656 -7.965 -9.875 1 96.62 373 LEU A O 1
ATOM 2908 N N . ARG A 1 374 ? -12.852 -8.211 -7.812 1 97.19 374 ARG A N 1
ATOM 2909 C CA . ARG A 1 374 ? -11.68 -7.359 -7.992 1 97.19 374 ARG A CA 1
ATOM 2910 C C . ARG A 1 374 ? -10.414 -8.062 -7.516 1 97.19 374 ARG A C 1
ATOM 2912 O O . ARG A 1 374 ? -10.289 -8.391 -6.336 1 97.19 374 ARG A O 1
ATOM 2919 N N . MET A 1 375 ? -9.508 -8.297 -8.469 1 98.44 375 MET A N 1
ATOM 2920 C CA . MET A 1 375 ? -8.25 -8.969 -8.156 1 98.44 375 MET A CA 1
ATOM 2921 C C . MET A 1 375 ? -7.055 -8.125 -8.594 1 98.44 375 MET A C 1
ATOM 2923 O O . MET A 1 375 ? -6.992 -7.672 -9.734 1 98.44 375 MET A O 1
ATOM 2927 N N . PHE A 1 376 ? -6.121 -7.934 -7.684 1 98.5 376 PHE A N 1
ATOM 2928 C CA . PHE A 1 376 ? -4.887 -7.223 -7.996 1 98.5 376 PHE A CA 1
ATOM 2929 C C . PHE A 1 376 ? -3.674 -8.117 -7.762 1 98.5 376 PHE A C 1
ATOM 2931 O O . PHE A 1 376 ? -2.545 -7.738 -8.078 1 98.5 376 PHE A O 1
ATOM 2938 N N . ASP A 1 377 ? -3.865 -9.258 -7.195 1 98.75 377 ASP A N 1
ATOM 2939 C CA . ASP A 1 377 ? -2.916 -10.352 -7.012 1 98.75 377 ASP A CA 1
ATOM 2940 C C . ASP A 1 377 ? -3.645 -11.68 -6.805 1 98.75 377 ASP A C 1
ATOM 2942 O O . ASP A 1 377 ? -4.875 -11.727 -6.809 1 98.75 377 ASP A O 1
ATOM 2946 N N . GLY A 1 378 ? -2.926 -12.727 -6.777 1 98.81 378 GLY A N 1
ATOM 2947 C CA . GLY A 1 378 ? -3.518 -14.039 -6.578 1 98.81 378 GLY A CA 1
ATOM 2948 C C . GLY A 1 378 ? -3.514 -14.484 -5.129 1 98.81 378 GLY A C 1
ATOM 2949 O O . GLY A 1 378 ? -4.227 -15.422 -4.758 1 98.81 378 GLY A O 1
ATOM 2950 N N . SER A 1 379 ? -2.725 -13.883 -4.305 1 98.81 379 SER A N 1
ATOM 2951 C CA . SER A 1 379 ? -2.521 -14.305 -2.922 1 98.81 379 SER A CA 1
ATOM 2952 C C . SER A 1 379 ? -3.555 -13.68 -1.994 1 98.81 379 SER A C 1
ATOM 2954 O O . SER A 1 379 ? -3.85 -14.219 -0.927 1 98.81 379 SER A O 1
ATOM 2956 N N . GLY A 1 380 ? -4.105 -12.508 -2.357 1 98.75 380 GLY A N 1
ATOM 2957 C CA . GLY A 1 380 ? -5.02 -11.789 -1.485 1 98.75 380 GLY A CA 1
ATOM 2958 C C . GLY A 1 380 ? -4.328 -10.758 -0.609 1 98.75 380 GLY A C 1
ATOM 2959 O O . GLY A 1 380 ? -4.941 -10.203 0.306 1 98.75 380 GLY A O 1
ATOM 2960 N N . LEU A 1 381 ? -3.059 -10.438 -0.927 1 98.62 381 LEU A N 1
ATOM 2961 C CA . LEU A 1 381 ? -2.289 -9.508 -0.108 1 98.62 381 LEU A CA 1
ATOM 2962 C C . LEU A 1 381 ? -2.775 -8.078 -0.308 1 98.62 381 LEU A C 1
ATOM 2964 O O . LEU A 1 381 ? -2.727 -7.262 0.618 1 98.62 381 LEU A O 1
ATOM 2968 N N . ALA A 1 382 ? -3.238 -7.738 -1.5 1 98.56 382 ALA A N 1
ATOM 2969 C CA . ALA A 1 382 ? -3.775 -6.406 -1.758 1 98.56 382 ALA A CA 1
ATOM 2970 C C . ALA A 1 382 ? -5.07 -6.176 -0.985 1 98.56 382 ALA A C 1
ATOM 2972 O O . ALA A 1 382 ? -6.062 -6.875 -1.205 1 98.56 382 ALA A O 1
ATOM 2973 N N . ILE A 1 383 ? -5.105 -5.188 -0.16 1 97.94 383 ILE A N 1
ATOM 2974 C CA . ILE A 1 383 ? -6.27 -4.922 0.679 1 97.94 383 ILE A CA 1
ATOM 2975 C C . ILE A 1 383 ? -7.441 -4.477 -0.191 1 97.94 383 ILE A C 1
ATOM 2977 O O . ILE A 1 383 ? -8.594 -4.516 0.243 1 97.94 383 ILE A O 1
ATOM 2981 N N . THR A 1 384 ? -7.188 -4.145 -1.435 1 97.75 384 THR A N 1
ATOM 2982 C CA . THR A 1 384 ? -8.211 -3.646 -2.346 1 97.75 384 THR A CA 1
ATOM 2983 C C . THR A 1 384 ? -8.828 -4.793 -3.15 1 97.75 384 THR A C 1
ATOM 2985 O O . THR A 1 384 ? -9.734 -4.574 -3.953 1 97.75 384 THR A O 1
ATOM 2988 N N . ASN A 1 385 ? -8.281 -6.004 -2.963 1 98.62 385 ASN A N 1
ATOM 2989 C CA . ASN A 1 385 ? -9.055 -7.145 -3.449 1 98.62 385 ASN A CA 1
ATOM 2990 C C . ASN A 1 385 ? -10.453 -7.172 -2.846 1 98.62 385 ASN A C 1
ATOM 2992 O O . ASN A 1 385 ? -10.625 -6.926 -1.651 1 98.62 385 ASN A O 1
ATOM 2996 N N . LYS A 1 386 ? -11.469 -7.41 -3.732 1 98.5 386 LYS A N 1
ATOM 2997 C CA . LYS A 1 386 ? -12.844 -7.477 -3.234 1 98.5 386 LYS A CA 1
ATOM 2998 C C . LYS A 1 386 ? -13.586 -8.664 -3.842 1 98.5 386 LYS A C 1
ATOM 3000 O O . LYS A 1 386 ? -13.438 -8.953 -5.031 1 98.5 386 LYS A O 1
ATOM 3005 N N . VAL A 1 387 ? -14.336 -9.289 -3.02 1 98.5 387 VAL A N 1
ATOM 3006 C CA . VAL A 1 387 ? -15.242 -10.359 -3.416 1 98.5 387 VAL A CA 1
ATOM 3007 C C . VAL A 1 387 ? -16.562 -10.242 -2.639 1 98.5 387 VAL A C 1
ATOM 3009 O O . VAL A 1 387 ? -16.656 -9.445 -1.702 1 98.5 387 VAL A O 1
ATOM 3012 N N . THR A 1 388 ? -17.531 -10.945 -3.078 1 98.5 388 THR A N 1
ATOM 3013 C CA . THR A 1 388 ? -18.75 -11.172 -2.293 1 98.5 388 THR A CA 1
ATOM 3014 C C . THR A 1 388 ? -18.781 -12.602 -1.759 1 98.5 388 THR A C 1
ATOM 3016 O O . THR A 1 388 ? -18.172 -13.5 -2.332 1 98.5 388 THR A O 1
ATOM 3019 N N . ALA A 1 389 ? -19.469 -12.75 -0.641 1 98.62 389 ALA A N 1
ATOM 3020 C CA . ALA A 1 389 ? -19.688 -14.109 -0.148 1 98.62 389 ALA A CA 1
ATOM 3021 C C . ALA A 1 389 ? -20.406 -14.961 -1.182 1 98.62 389 ALA A C 1
ATOM 3023 O O . ALA A 1 389 ? -20.125 -16.141 -1.334 1 98.62 389 ALA A O 1
ATOM 3024 N N . GLU A 1 390 ? -21.281 -14.359 -1.929 1 98.25 390 GLU A N 1
ATOM 3025 C CA . GLU A 1 390 ? -22.047 -15.047 -2.963 1 98.25 390 GLU A CA 1
ATOM 3026 C C . GLU A 1 390 ? -21.125 -15.578 -4.066 1 98.25 390 GLU A C 1
ATOM 3028 O O . GLU A 1 390 ? -21.234 -16.734 -4.457 1 98.25 390 GLU A O 1
ATOM 3033 N N . PHE A 1 391 ? -20.266 -14.766 -4.551 1 98.44 391 PHE A N 1
ATOM 3034 C CA . PHE A 1 391 ? -19.344 -15.18 -5.594 1 98.44 391 PHE A CA 1
ATOM 3035 C C . PHE A 1 391 ? -18.5 -16.375 -5.133 1 98.44 391 PHE A C 1
ATOM 3037 O O . PHE A 1 391 ? -18.359 -17.359 -5.863 1 98.44 391 PHE A O 1
ATOM 3044 N N . LEU A 1 392 ? -17.953 -16.266 -3.912 1 98.75 392 LEU A N 1
ATOM 3045 C CA . LEU A 1 392 ? -17.109 -17.344 -3.377 1 98.75 392 LEU A CA 1
ATOM 3046 C C . LEU A 1 392 ? -17.906 -18.641 -3.275 1 98.75 392 LEU A C 1
ATOM 3048 O O . LEU A 1 392 ? -17.438 -19.688 -3.729 1 98.75 392 LEU A O 1
ATOM 3052 N N . CYS A 1 393 ? -19.109 -18.578 -2.783 1 98.44 393 CYS A N 1
ATOM 3053 C CA . CYS A 1 393 ? -19.922 -19.766 -2.619 1 98.44 393 CYS A CA 1
ATOM 3054 C C . CYS A 1 393 ? -20.266 -20.375 -3.971 1 98.44 393 CYS A C 1
ATOM 3056 O O . CYS A 1 393 ? -20.344 -21.609 -4.102 1 98.44 393 CYS A O 1
ATOM 3058 N N . ASP A 1 394 ? -20.469 -19.516 -4.914 1 98.38 394 ASP A N 1
ATOM 3059 C CA . ASP A 1 394 ? -20.781 -20.016 -6.25 1 98.38 394 ASP A CA 1
ATOM 3060 C C . ASP A 1 394 ? -19.594 -20.781 -6.84 1 98.38 394 ASP A C 1
ATOM 3062 O O . ASP A 1 394 ? -19.766 -21.828 -7.441 1 98.38 394 ASP A O 1
ATOM 3066 N N . VAL A 1 395 ? -18.406 -20.266 -6.672 1 98.69 395 VAL A N 1
ATOM 3067 C CA . VAL A 1 395 ? -17.203 -20.938 -7.156 1 98.69 395 VAL A CA 1
ATOM 3068 C C . VAL A 1 395 ? -17.016 -22.25 -6.414 1 98.69 395 VAL A C 1
ATOM 3070 O O . VAL A 1 395 ? -16.719 -23.281 -7.031 1 98.69 395 VAL A O 1
ATOM 3073 N N . TYR A 1 396 ? -17.203 -22.234 -5.105 1 98.81 396 TYR A N 1
ATOM 3074 C CA . TYR A 1 396 ? -17.047 -23.453 -4.309 1 98.81 396 TYR A CA 1
ATOM 3075 C C . TYR A 1 396 ? -18.047 -24.516 -4.734 1 98.81 396 TYR A C 1
ATOM 3077 O O . TYR A 1 396 ? -17.703 -25.703 -4.836 1 98.81 396 TYR A O 1
ATOM 3085 N N . THR A 1 397 ? -19.266 -24.047 -4.945 1 98.5 397 THR A N 1
ATOM 3086 C CA . THR A 1 397 ? -20.297 -24.984 -5.387 1 98.5 397 THR A CA 1
ATOM 3087 C C . THR A 1 397 ? -19.938 -25.578 -6.742 1 98.5 397 THR A C 1
ATOM 3089 O O . THR A 1 397 ? -20.047 -26.797 -6.938 1 98.5 397 THR A O 1
ATOM 3092 N N . TYR A 1 398 ? -19.531 -24.734 -7.625 1 98.38 398 TYR A N 1
ATOM 3093 C CA . TYR A 1 398 ? -19.094 -25.219 -8.93 1 98.38 398 TYR A CA 1
ATOM 3094 C C . TYR A 1 398 ? -17.984 -26.266 -8.789 1 98.38 398 TYR A C 1
ATOM 3096 O O . TYR A 1 398 ? -18.062 -27.328 -9.398 1 98.38 398 TYR A O 1
ATOM 3104 N N . MET A 1 399 ? -16.953 -25.953 -8.031 1 98.62 399 MET A N 1
ATOM 3105 C CA . MET A 1 399 ? -15.805 -26.844 -7.891 1 98.62 399 MET A CA 1
ATOM 3106 C C . MET A 1 399 ? -16.219 -28.188 -7.301 1 98.62 399 MET A C 1
ATOM 3108 O O . MET A 1 399 ? -15.711 -29.234 -7.703 1 98.62 399 MET A O 1
ATOM 3112 N N . ALA A 1 400 ? -17.141 -28.172 -6.418 1 98.06 400 ALA A N 1
ATOM 3113 C CA . ALA A 1 400 ? -17.562 -29.391 -5.75 1 98.06 400 ALA A CA 1
ATOM 3114 C C . ALA A 1 400 ? -18.422 -30.25 -6.676 1 98.06 400 ALA A C 1
ATOM 3116 O O . ALA A 1 400 ? -18.344 -31.484 -6.645 1 98.06 400 ALA A O 1
ATOM 3117 N N . MET A 1 401 ? -19.188 -29.625 -7.582 1 96.81 401 MET A N 1
ATOM 3118 C CA . MET A 1 401 ? -20.25 -30.359 -8.258 1 96.81 401 MET A CA 1
ATOM 3119 C C . MET A 1 401 ? -19.906 -30.594 -9.727 1 96.81 401 MET A C 1
ATOM 3121 O O . MET A 1 401 ? -20.344 -31.578 -10.32 1 96.81 401 MET A O 1
ATOM 3125 N N . ARG A 1 402 ? -19.125 -29.734 -10.266 1 96.81 402 ARG A N 1
ATOM 3126 C CA . ARG A 1 402 ? -19.016 -29.766 -11.719 1 96.81 402 ARG A CA 1
ATOM 3127 C C . ARG A 1 402 ? -17.562 -29.953 -12.156 1 96.81 402 ARG A C 1
ATOM 3129 O O . ARG A 1 402 ? -17.312 -30.469 -13.25 1 96.81 402 ARG A O 1
ATOM 3136 N N . SER A 1 403 ? -16.672 -29.609 -11.328 1 97.81 403 SER A N 1
ATOM 3137 C CA . SER A 1 403 ? -15.266 -29.609 -11.727 1 97.81 403 SER A CA 1
ATOM 3138 C C . SER A 1 403 ? -14.711 -31.031 -11.773 1 97.81 403 SER A C 1
ATOM 3140 O O . SER A 1 403 ? -14.992 -31.844 -10.891 1 97.81 403 SER A O 1
ATOM 3142 N N . LYS A 1 404 ? -13.891 -31.297 -12.781 1 97.75 404 LYS A N 1
ATOM 3143 C CA . LYS A 1 404 ? -13.141 -32.562 -12.828 1 97.75 404 LYS A CA 1
ATOM 3144 C C . LYS A 1 404 ? -12.031 -32.562 -11.773 1 97.75 404 LYS A C 1
ATOM 3146 O O . LYS A 1 404 ? -11.5 -33.625 -11.438 1 97.75 404 LYS A O 1
ATOM 3151 N N . ALA A 1 405 ? -11.664 -31.359 -11.234 1 98.31 405 ALA A N 1
ATOM 3152 C CA . ALA A 1 405 ? -10.602 -31.234 -10.242 1 98.31 405 ALA A CA 1
ATOM 3153 C C . ALA A 1 405 ? -11.18 -31.031 -8.844 1 98.31 405 ALA A C 1
ATOM 3155 O O . ALA A 1 405 ? -10.523 -30.469 -7.965 1 98.31 405 ALA A O 1
ATOM 3156 N N . SER A 1 406 ? -12.398 -31.438 -8.617 1 98.44 406 SER A N 1
ATOM 3157 C CA . SER A 1 406 ? -13.086 -31.25 -7.348 1 98.44 406 SER A CA 1
ATOM 3158 C C . SER A 1 406 ? -12.258 -31.781 -6.18 1 98.44 406 SER A C 1
ATOM 3160 O O . SER A 1 406 ? -12.055 -31.078 -5.188 1 98.44 406 SER A O 1
ATOM 3162 N N . GLU A 1 407 ? -11.781 -33 -6.309 1 98.12 407 GLU A N 1
ATOM 3163 C CA . GLU A 1 407 ? -11.031 -33.625 -5.223 1 98.12 407 GLU A CA 1
ATOM 3164 C C . GLU A 1 407 ? -9.766 -32.844 -4.902 1 98.12 407 GLU A C 1
ATOM 3166 O O . GLU A 1 407 ? -9.461 -32.594 -3.736 1 98.12 407 GLU A O 1
ATOM 3171 N N . ALA A 1 408 ? -9 -32.469 -5.965 1 98.5 408 ALA A N 1
ATOM 3172 C CA . ALA A 1 408 ? -7.777 -31.688 -5.766 1 98.5 408 ALA A CA 1
ATOM 3173 C C . ALA A 1 408 ? -8.07 -30.375 -5.062 1 98.5 408 ALA A C 1
ATOM 3175 O O . ALA A 1 408 ? -7.324 -29.953 -4.176 1 98.5 408 ALA A O 1
ATOM 3176 N N . PHE A 1 409 ? -9.188 -29.75 -5.445 1 98.75 409 PHE A N 1
ATOM 3177 C CA . PHE A 1 409 ? -9.547 -28.469 -4.859 1 98.75 409 PHE A CA 1
ATOM 3178 C C . PHE A 1 409 ? -9.93 -28.625 -3.395 1 98.75 409 PHE A C 1
ATOM 3180 O O . PHE A 1 409 ? -9.43 -27.906 -2.529 1 98.75 409 PHE A O 1
ATOM 3187 N N . VAL A 1 410 ? -10.789 -29.547 -3.113 1 98.25 410 VAL A N 1
ATOM 3188 C CA . VAL A 1 410 ? -11.266 -29.75 -1.752 1 98.25 410 VAL A CA 1
ATOM 3189 C C . VAL A 1 410 ? -10.102 -30.109 -0.839 1 98.25 410 VAL A C 1
ATOM 3191 O O . VAL A 1 410 ? -10 -29.609 0.281 1 98.25 410 VAL A O 1
ATOM 3194 N N . HIS A 1 411 ? -9.18 -30.859 -1.337 1 96.62 411 HIS A N 1
ATOM 3195 C CA . HIS A 1 411 ? -8.062 -31.328 -0.528 1 96.62 411 HIS A CA 1
ATOM 3196 C C . HIS A 1 411 ? -6.996 -30.25 -0.383 1 96.62 411 HIS A C 1
ATOM 3198 O O . HIS A 1 411 ? -6.055 -30.406 0.401 1 96.62 411 HIS A O 1
ATOM 3204 N N . SER A 1 412 ? -7.102 -29.188 -1.17 1 97.81 412 SER A N 1
ATOM 3205 C CA . SER A 1 412 ? -6.168 -28.078 -1.015 1 97.81 412 SER A CA 1
ATOM 3206 C C . SER A 1 412 ? -6.52 -27.234 0.198 1 97.81 412 SER A C 1
ATOM 3208 O O . SER A 1 412 ? -5.711 -26.406 0.646 1 97.81 412 SER A O 1
ATOM 3210 N N . LEU A 1 413 ? -7.68 -27.391 0.77 1 98.38 413 LEU A N 1
ATOM 3211 C CA . LEU A 1 413 ? -8.125 -26.578 1.903 1 98.38 413 LEU A CA 1
ATOM 3212 C C . LEU A 1 413 ? -7.805 -27.281 3.223 1 98.38 413 LEU A C 1
ATOM 3214 O O . LEU A 1 413 ? -8.016 -28.484 3.359 1 98.38 413 LEU A O 1
ATOM 3218 N N . PRO A 1 414 ? -7.305 -26.531 4.184 1 97.56 414 PRO A N 1
ATOM 3219 C CA . PRO A 1 414 ? -6.98 -27.125 5.477 1 97.56 414 PRO A CA 1
ATOM 3220 C C . PRO A 1 414 ? -8.219 -27.641 6.215 1 97.56 414 PRO A C 1
ATOM 3222 O O . PRO A 1 414 ? -9.312 -27.094 6.051 1 97.56 414 PRO A O 1
ATOM 3225 N N . GLN A 1 415 ? -7.969 -28.672 7.055 1 97.12 415 GLN A N 1
ATOM 3226 C CA . GLN A 1 415 ? -9.031 -29.266 7.855 1 97.12 415 GLN A CA 1
ATOM 3227 C C . GLN A 1 415 ? -9.023 -28.703 9.281 1 97.12 415 GLN A C 1
ATOM 3229 O O . GLN A 1 415 ? -7.969 -28.641 9.922 1 97.12 415 GLN A O 1
ATOM 3234 N N . ALA A 1 416 ? -10.203 -28.375 9.711 1 97 416 ALA A N 1
ATOM 3235 C CA . ALA A 1 416 ? -10.352 -27.766 11.031 1 97 416 ALA A CA 1
ATOM 3236 C C . ALA A 1 416 ? -9.867 -28.703 12.133 1 97 416 ALA A C 1
ATOM 3238 O O . ALA A 1 416 ? -10.281 -29.859 12.203 1 97 416 ALA A O 1
ATOM 3239 N N . GLY A 1 417 ? -9.016 -28.203 12.984 1 96.06 417 GLY A N 1
ATOM 3240 C CA . GLY A 1 417 ? -8.531 -28.938 14.141 1 96.06 417 GLY A CA 1
ATOM 3241 C C . GLY A 1 417 ? -7.469 -29.953 13.797 1 96.06 417 GLY A C 1
ATOM 3242 O O . GLY A 1 417 ? -7.02 -30.719 14.664 1 96.06 417 GLY A O 1
ATOM 3243 N N . ILE A 1 418 ? -6.957 -29.953 12.547 1 93.81 418 ILE A N 1
ATOM 3244 C CA . ILE A 1 418 ? -6.074 -31.047 12.125 1 93.81 418 ILE A CA 1
ATOM 3245 C C . ILE A 1 418 ? -4.809 -30.469 11.492 1 93.81 418 ILE A C 1
ATOM 3247 O O . ILE A 1 418 ? -3.695 -30.766 11.922 1 93.81 418 ILE A O 1
ATOM 3251 N N . ASP A 1 419 ? -5 -29.578 10.547 1 90.69 419 ASP A N 1
ATOM 3252 C CA . ASP A 1 419 ? -3.787 -29.219 9.82 1 90.69 419 ASP A CA 1
ATOM 3253 C C . ASP A 1 419 ? -3.859 -27.781 9.305 1 90.69 419 ASP A C 1
ATOM 3255 O O . ASP A 1 419 ? -4.887 -27.109 9.453 1 90.69 419 ASP A O 1
ATOM 3259 N N . GLY A 1 420 ? -2.66 -27.266 8.914 1 88.56 420 GLY A N 1
ATOM 3260 C CA . GLY A 1 420 ? -2.555 -25.969 8.266 1 88.56 420 GLY A CA 1
ATOM 3261 C C . GLY A 1 420 ? -2.934 -24.812 9.18 1 88.56 420 GLY A C 1
ATOM 3262 O O . GLY A 1 420 ? -2.682 -24.859 10.383 1 88.56 420 GLY A O 1
ATOM 3263 N N . THR A 1 421 ? -3.475 -23.812 8.562 1 87.69 421 THR A N 1
ATOM 3264 C CA . THR A 1 421 ? -3.838 -22.594 9.273 1 87.69 421 THR A CA 1
ATOM 3265 C C . THR A 1 421 ? -5.047 -22.828 10.172 1 87.69 421 THR A C 1
ATOM 3267 O O . THR A 1 421 ? -5.371 -22 11.016 1 87.69 421 THR A O 1
ATOM 3270 N N . LEU A 1 422 ? -5.684 -24.016 10.07 1 92.56 422 LEU A N 1
ATOM 3271 C CA . LEU A 1 422 ? -6.879 -24.312 10.852 1 92.56 422 LEU A CA 1
ATOM 3272 C C . LEU A 1 422 ? -6.574 -25.312 11.961 1 92.56 422 LEU A C 1
ATOM 3274 O O . LEU A 1 422 ? -7.48 -25.766 12.664 1 92.56 422 LEU A O 1
ATOM 3278 N N . ARG A 1 423 ? -5.34 -25.656 12.211 1 91.31 423 ARG A N 1
ATOM 3279 C CA . ARG A 1 423 ? -4.941 -26.703 13.133 1 91.31 423 ARG A CA 1
ATOM 3280 C C . ARG A 1 423 ? -5.555 -26.484 14.516 1 91.31 423 ARG A C 1
ATOM 3282 O O . ARG A 1 423 ? -5.859 -27.453 15.219 1 91.31 423 ARG A O 1
ATOM 3289 N N . ASN A 1 424 ? -5.789 -25.203 14.891 1 92.44 424 ASN A N 1
ATOM 3290 C CA . ASN A 1 424 ? -6.281 -24.891 16.234 1 92.44 424 ASN A CA 1
ATOM 3291 C C . ASN A 1 424 ? -7.727 -24.406 16.203 1 92.44 424 ASN A C 1
ATOM 3293 O O . ASN A 1 424 ? -8.32 -24.156 17.266 1 92.44 424 ASN A O 1
ATOM 3297 N N . MET A 1 425 ? -8.258 -24.297 15.047 1 94.38 425 MET A N 1
ATOM 3298 C CA . MET A 1 425 ? -9.633 -23.828 14.922 1 94.38 425 MET A CA 1
ATOM 3299 C C . MET A 1 425 ? -10.625 -24.984 15.086 1 94.38 425 MET A C 1
ATOM 3301 O O . MET A 1 425 ? -10.492 -26.016 14.43 1 94.38 425 MET A O 1
ATOM 3305 N N . MET A 1 426 ? -11.594 -24.844 16 1 95.94 426 MET A N 1
ATOM 3306 C CA . MET A 1 426 ? -12.68 -25.781 16.281 1 95.94 426 MET A CA 1
ATOM 3307 C C . MET A 1 426 ? -12.125 -27.125 16.75 1 95.94 426 MET A C 1
ATOM 3309 O O . MET A 1 426 ? -12.727 -28.156 16.5 1 95.94 426 MET A O 1
ATOM 3313 N N . LYS A 1 427 ? -10.922 -27.125 17.281 1 94.94 427 LYS A N 1
ATOM 3314 C CA . LYS A 1 427 ? -10.328 -28.344 17.844 1 94.94 427 LYS A CA 1
ATOM 3315 C C . LYS A 1 427 ? -11.156 -28.859 19.016 1 94.94 427 LYS A C 1
ATOM 3317 O O . LYS A 1 427 ? -11.547 -28.094 19.891 1 94.94 427 LYS A O 1
ATOM 3322 N N . GLY A 1 428 ? -11.398 -30.109 18.984 1 95.5 428 GLY A N 1
ATOM 3323 C CA . GLY A 1 428 ? -12.156 -30.719 20.062 1 95.5 428 GLY A CA 1
ATOM 3324 C C . GLY A 1 428 ? -13.656 -30.5 19.938 1 95.5 428 GLY A C 1
ATOM 3325 O O . GLY A 1 428 ? -14.422 -30.969 20.781 1 95.5 428 GLY A O 1
ATOM 3326 N N . SER A 1 429 ? -14.055 -29.906 18.844 1 96.31 429 SER A N 1
ATOM 3327 C CA . SER A 1 429 ? -15.477 -29.625 18.656 1 96.31 429 SER A CA 1
ATOM 3328 C C . SER A 1 429 ? -16.125 -30.641 17.734 1 96.31 429 SER A C 1
ATOM 3330 O O . SER A 1 429 ? -15.477 -31.578 17.266 1 96.31 429 SER A O 1
ATOM 3332 N N . SER A 1 430 ? -17.422 -30.5 17.516 1 94.94 430 SER A N 1
ATOM 3333 C CA . SER A 1 430 ? -18.203 -31.375 16.641 1 94.94 430 SER A CA 1
ATOM 3334 C C . SER A 1 430 ? -17.828 -31.188 15.172 1 94.94 430 SER A C 1
ATOM 3336 O O . SER A 1 430 ? -18.141 -32.031 14.328 1 94.94 430 SER A O 1
ATOM 3338 N N . LEU A 1 431 ? -17.062 -30.078 14.867 1 96.31 431 LEU A N 1
ATOM 3339 C CA . LEU A 1 431 ? -16.719 -29.797 13.484 1 96.31 431 LEU A CA 1
ATOM 3340 C C . LEU A 1 431 ? -15.273 -30.141 13.188 1 96.31 431 LEU A C 1
ATOM 3342 O O . LEU A 1 431 ? -14.797 -29.969 12.062 1 96.31 431 LEU A O 1
ATOM 3346 N N . GLN A 1 432 ? -14.547 -30.609 14.234 1 96.5 432 GLN A N 1
ATOM 3347 C CA . GLN A 1 432 ? -13.195 -31.078 13.977 1 96.5 432 GLN A CA 1
ATOM 3348 C C . GLN A 1 432 ? -13.172 -32.156 12.891 1 96.5 432 GLN A C 1
ATOM 3350 O O . GLN A 1 432 ? -13.938 -33.125 12.953 1 96.5 432 GLN A O 1
ATOM 3355 N N . GLY A 1 433 ? -12.383 -31.906 11.859 1 96.44 433 GLY A N 1
ATOM 3356 C CA . GLY A 1 433 ? -12.234 -32.875 10.781 1 96.44 433 GLY A CA 1
ATOM 3357 C C . GLY A 1 433 ? -13.367 -32.812 9.773 1 96.44 433 GLY A C 1
ATOM 3358 O O . GLY A 1 433 ? -13.32 -33.5 8.742 1 96.44 433 GLY A O 1
ATOM 3359 N N . LYS A 1 434 ? -14.352 -31.984 10.055 1 97.69 434 LYS A N 1
ATOM 3360 C CA . LYS A 1 434 ? -15.531 -31.969 9.195 1 97.69 434 LYS A CA 1
ATOM 3361 C C . LYS A 1 434 ? -15.594 -30.656 8.398 1 97.69 434 LYS A C 1
ATOM 3363 O O . LYS A 1 434 ? -16.484 -30.484 7.555 1 97.69 434 LYS A O 1
ATOM 3368 N N . ALA A 1 435 ? -14.664 -29.781 8.695 1 98.06 435 ALA A N 1
ATOM 3369 C CA . ALA A 1 435 ? -14.594 -28.5 7.98 1 98.06 435 ALA A CA 1
ATOM 3370 C C . ALA A 1 435 ? -13.258 -28.359 7.25 1 98.06 435 ALA A C 1
ATOM 3372 O O . ALA A 1 435 ? -12.203 -28.703 7.793 1 98.06 435 ALA A O 1
ATOM 3373 N N . ARG A 1 436 ? -13.305 -28.016 6.012 1 98.25 436 ARG A N 1
ATOM 3374 C CA . ARG A 1 436 ? -12.164 -27.625 5.203 1 98.25 436 ARG A CA 1
ATOM 3375 C C . ARG A 1 436 ? -12.289 -26.172 4.75 1 98.25 436 ARG A C 1
ATOM 3377 O O . ARG A 1 436 ? -13.086 -25.859 3.863 1 98.25 436 ARG A O 1
ATOM 3384 N N . LEU A 1 437 ? -11.508 -25.297 5.379 1 98.56 437 LEU A N 1
ATOM 3385 C CA . LEU A 1 437 ? -11.648 -23.859 5.148 1 98.56 437 LEU A CA 1
ATOM 3386 C C . LEU A 1 437 ? -10.297 -23.203 4.91 1 98.56 437 LEU A C 1
ATOM 3388 O O . LEU A 1 437 ? -9.305 -23.578 5.539 1 98.56 437 LEU A O 1
ATOM 3392 N N . LYS A 1 438 ? -10.203 -22.312 3.992 1 98.56 438 LYS A N 1
ATOM 3393 C CA . LYS A 1 438 ? -9.086 -21.375 3.871 1 98.56 438 LYS A CA 1
ATOM 3394 C C . LYS A 1 438 ? -9.297 -20.156 4.766 1 98.56 438 LYS A C 1
ATOM 3396 O O . LYS A 1 438 ? -10.352 -19.516 4.727 1 98.56 438 LYS A O 1
ATOM 3401 N N . SER A 1 439 ? -8.305 -19.891 5.574 1 98.06 439 SER A N 1
ATOM 3402 C CA . SER A 1 439 ? -8.344 -18.672 6.383 1 98.06 439 SER A CA 1
ATOM 3403 C C . SER A 1 439 ? -7.766 -17.484 5.617 1 98.06 439 SER A C 1
ATOM 3405 O O . SER A 1 439 ? -6.945 -17.656 4.715 1 98.06 439 SER A O 1
ATOM 3407 N N . GLY A 1 440 ? -8.273 -16.344 5.793 1 98.12 440 GLY A N 1
ATOM 3408 C CA . GLY A 1 440 ? -7.73 -15.062 5.344 1 98.12 440 GLY A CA 1
ATOM 3409 C C . GLY A 1 440 ? -7.707 -14.016 6.438 1 98.12 440 GLY A C 1
ATOM 3410 O O . GLY A 1 440 ? -8.742 -13.703 7.031 1 98.12 440 GLY A O 1
ATOM 3411 N N . SER A 1 441 ? -6.484 -13.508 6.684 1 96.81 441 SER A N 1
ATOM 3412 C CA . SER A 1 441 ? -6.395 -12.539 7.773 1 96.81 441 SER A CA 1
ATOM 3413 C C . SER A 1 441 ? -5.414 -11.422 7.438 1 96.81 441 SER A C 1
ATOM 3415 O O . SER A 1 441 ? -4.402 -11.648 6.773 1 96.81 441 SER A O 1
ATOM 3417 N N . MET A 1 442 ? -5.734 -10.234 7.695 1 95.5 442 MET A N 1
ATOM 3418 C CA . MET A 1 442 ? -4.91 -9.039 7.852 1 95.5 442 MET A CA 1
ATOM 3419 C C . MET A 1 442 ? -5.434 -8.164 8.984 1 95.5 442 MET A C 1
ATOM 3421 O O . MET A 1 442 ? -6.418 -8.516 9.641 1 95.5 442 MET A O 1
ATOM 3425 N N . SER A 1 443 ? -4.715 -7.117 9.227 1 93.44 443 SER A N 1
ATOM 3426 C CA . SER A 1 443 ? -5.16 -6.254 10.312 1 93.44 443 SER A CA 1
ATOM 3427 C C . SER A 1 443 ? -6.645 -5.934 10.188 1 93.44 443 SER A C 1
ATOM 3429 O O . SER A 1 443 ? -7.078 -5.344 9.203 1 93.44 443 SER A O 1
ATOM 3431 N N . ARG A 1 444 ? -7.48 -6.453 11.07 1 96.12 444 ARG A N 1
ATOM 3432 C CA . ARG A 1 444 ? -8.898 -6.184 11.25 1 96.12 444 ARG A CA 1
ATOM 3433 C C . ARG A 1 444 ? -9.727 -6.84 10.141 1 96.12 444 ARG A C 1
ATOM 3435 O O . ARG A 1 444 ? -10.836 -6.391 9.836 1 96.12 444 ARG A O 1
ATOM 3442 N N . VAL A 1 445 ? -9.172 -7.75 9.492 1 98.31 445 VAL A N 1
ATOM 3443 C CA . VAL A 1 445 ? -9.836 -8.594 8.516 1 98.31 445 VAL A CA 1
ATOM 3444 C C . VAL A 1 445 ? -9.688 -10.062 8.906 1 98.31 445 VAL A C 1
ATOM 3446 O O . VAL A 1 445 ? -8.578 -10.531 9.164 1 98.31 445 VAL A O 1
ATOM 3449 N N . LEU A 1 446 ? -10.719 -10.727 9.047 1 98.62 446 LEU A N 1
ATOM 3450 C CA . LEU A 1 446 ? -10.695 -12.156 9.312 1 98.62 446 LEU A CA 1
ATOM 3451 C C . LEU A 1 446 ? -11.805 -12.867 8.547 1 98.62 446 LEU A C 1
ATOM 3453 O O . LEU A 1 446 ? -12.984 -12.578 8.742 1 98.62 446 LEU A O 1
ATOM 3457 N N . CYS A 1 447 ? -11.422 -13.789 7.684 1 98.81 447 CYS A N 1
ATOM 3458 C CA . CYS A 1 447 ? -12.336 -14.445 6.762 1 98.81 447 CYS A CA 1
ATOM 3459 C C . CYS A 1 447 ? -12.078 -15.945 6.719 1 98.81 447 CYS A C 1
ATOM 3461 O O . CYS A 1 447 ? -10.984 -16.406 7.035 1 98.81 447 CYS A O 1
ATOM 3463 N N . TYR A 1 448 ? -13.086 -16.672 6.41 1 98.75 448 TYR A N 1
ATOM 3464 C CA . TYR A 1 448 ? -13 -18.094 6.152 1 98.75 448 TYR A CA 1
ATOM 3465 C C . TYR A 1 448 ? -13.883 -18.5 4.973 1 98.75 448 TYR A C 1
ATOM 3467 O O . TYR A 1 448 ? -14.984 -17.969 4.809 1 98.75 448 TYR A O 1
ATOM 3475 N N . GLY A 1 449 ? -13.422 -19.375 4.141 1 98.81 449 GLY A N 1
ATOM 3476 C CA . GLY A 1 449 ? -14.18 -19.906 3.014 1 98.81 449 GLY A CA 1
ATOM 3477 C C . GLY A 1 449 ? -13.828 -21.344 2.682 1 98.81 449 GLY A C 1
ATOM 3478 O O . GLY A 1 449 ? -12.664 -21.75 2.771 1 98.81 449 GLY A O 1
ATOM 3479 N N . GLY A 1 450 ? -14.789 -22.141 2.359 1 98.81 450 GLY A N 1
ATOM 3480 C CA . GLY A 1 450 ? -14.586 -23.531 2.008 1 98.81 450 GLY A CA 1
ATOM 3481 C C . GLY A 1 450 ? -15.828 -24.391 2.215 1 98.81 450 GLY A C 1
ATOM 3482 O O . GLY A 1 450 ? -16.922 -24.016 1.772 1 98.81 450 GLY A O 1
ATOM 3483 N N . TYR A 1 451 ? -15.594 -25.578 2.895 1 98.81 451 TYR A N 1
ATOM 3484 C CA . TYR A 1 451 ? -16.688 -26.547 2.996 1 98.81 451 TYR A CA 1
ATOM 3485 C C . TYR A 1 451 ? -16.844 -27.031 4.43 1 98.81 451 TYR A C 1
ATOM 3487 O O . TYR A 1 451 ? -15.867 -27.172 5.16 1 98.81 451 TYR A O 1
ATOM 3495 N N . ILE A 1 452 ? -18.047 -27.297 4.812 1 98.62 452 ILE A N 1
ATOM 3496 C CA . ILE A 1 452 ? -18.375 -28 6.047 1 98.62 452 ILE A CA 1
ATOM 3497 C C . ILE A 1 452 ? -19.297 -29.172 5.746 1 98.62 452 ILE A C 1
ATOM 3499 O O . ILE A 1 452 ? -20.328 -29.016 5.086 1 98.62 452 ILE A O 1
ATOM 3503 N N . ASP A 1 453 ? -18.922 -30.344 6.121 1 97.88 453 ASP A N 1
ATOM 3504 C CA . ASP A 1 453 ? -19.766 -31.531 6.055 1 97.88 453 ASP A CA 1
ATOM 3505 C C . ASP A 1 453 ? -20.562 -31.719 7.348 1 97.88 453 ASP A C 1
ATOM 3507 O O . ASP A 1 453 ? -19.969 -31.75 8.438 1 97.88 453 ASP A O 1
ATOM 3511 N N . HIS A 1 454 ? -21.828 -31.766 7.219 1 96.75 454 HIS A N 1
ATOM 3512 C CA . HIS A 1 454 ? -22.703 -31.859 8.383 1 96.75 454 HIS A CA 1
ATOM 3513 C C . HIS A 1 454 ? -24 -32.594 8.047 1 96.75 454 HIS A C 1
ATOM 3515 O O . HIS A 1 454 ? -24.672 -32.281 7.07 1 96.75 454 HIS A O 1
ATOM 3521 N N . ASP A 1 455 ? -24.344 -33.688 8.859 1 95.44 455 ASP A N 1
ATOM 3522 C CA . ASP A 1 455 ? -25.562 -34.438 8.75 1 95.44 455 ASP A CA 1
ATOM 3523 C C . ASP A 1 455 ? -25.719 -35.031 7.344 1 95.44 455 ASP A C 1
ATOM 3525 O O . ASP A 1 455 ? -26.781 -34.906 6.734 1 95.44 455 ASP A O 1
ATOM 3529 N N . GLY A 1 456 ? -24.688 -35.438 6.793 1 95.81 456 GLY A N 1
ATOM 3530 C CA . GLY A 1 456 ? -24.672 -36.156 5.523 1 95.81 456 GLY A CA 1
ATOM 3531 C C . GLY A 1 456 ? -24.703 -35.25 4.32 1 95.81 456 GLY A C 1
ATOM 3532 O O . GLY A 1 456 ? -24.828 -35.688 3.182 1 95.81 456 GLY A O 1
ATOM 3533 N N . LYS A 1 457 ? -24.594 -34 4.555 1 97.25 457 LYS A N 1
ATOM 3534 C CA . LYS A 1 457 ? -24.609 -33 3.48 1 97.25 457 LYS A CA 1
ATOM 3535 C C . LYS A 1 457 ? -23.344 -32.156 3.512 1 97.25 457 LYS A C 1
ATOM 3537 O O . LYS A 1 457 ? -22.75 -31.938 4.574 1 97.25 457 LYS A O 1
ATOM 3542 N N . ARG A 1 458 ? -22.953 -31.672 2.297 1 98 458 ARG A N 1
ATOM 3543 C CA . ARG A 1 458 ? -21.844 -30.734 2.197 1 98 458 ARG A CA 1
ATOM 3544 C C . ARG A 1 458 ? -22.344 -29.312 1.984 1 98 458 ARG A C 1
ATOM 3546 O O . ARG A 1 458 ? -23.234 -29.078 1.164 1 98 458 ARG A O 1
ATOM 3553 N N . TYR A 1 459 ? -21.703 -28.406 2.709 1 98.62 459 TYR A N 1
ATOM 3554 C CA . TYR A 1 459 ? -22.062 -26.984 2.596 1 98.62 459 TYR A CA 1
ATOM 3555 C C . TYR A 1 459 ? -20.859 -26.156 2.156 1 98.62 459 TYR A C 1
ATOM 3557 O O . TYR A 1 459 ? -19.75 -26.344 2.654 1 98.62 459 TYR A O 1
ATOM 3565 N N . ALA A 1 460 ? -21.094 -25.312 1.133 1 98.81 460 ALA A N 1
ATOM 3566 C CA . ALA A 1 460 ? -20.172 -24.219 0.898 1 98.81 460 ALA A CA 1
ATOM 3567 C C . ALA A 1 460 ? -20.391 -23.094 1.907 1 98.81 460 ALA A C 1
ATOM 3569 O O . ALA A 1 460 ? -21.516 -22.641 2.104 1 98.81 460 ALA A O 1
ATOM 3570 N N . VAL A 1 461 ? -19.344 -22.656 2.561 1 98.81 461 VAL A N 1
ATOM 3571 C CA . VAL A 1 461 ? -19.453 -21.703 3.66 1 98.81 461 VAL A CA 1
ATOM 3572 C C . VAL A 1 461 ? -18.469 -20.547 3.449 1 98.81 461 VAL A C 1
ATOM 3574 O O . VAL A 1 461 ? -17.297 -20.781 3.148 1 98.81 461 VAL A O 1
ATOM 3577 N N . VAL A 1 462 ? -18.953 -19.312 3.559 1 98.81 462 VAL A N 1
ATOM 3578 C CA . VAL A 1 462 ? -18.109 -18.125 3.504 1 98.81 462 VAL A CA 1
ATOM 3579 C C . VAL A 1 462 ? -18.516 -17.156 4.621 1 98.81 462 VAL A C 1
ATOM 3581 O O . VAL A 1 462 ? -19.703 -16.859 4.797 1 98.81 462 VAL A O 1
ATOM 3584 N N . ILE A 1 463 ? -17.594 -16.734 5.422 1 98.81 463 ILE A N 1
ATOM 3585 C CA . ILE A 1 463 ? -17.766 -15.633 6.359 1 98.81 463 ILE A CA 1
ATOM 3586 C C . ILE A 1 463 ? -16.641 -14.617 6.176 1 98.81 463 ILE A C 1
ATOM 3588 O O . ILE A 1 463 ? -15.461 -14.969 6.246 1 98.81 463 ILE A O 1
ATOM 3592 N N . LEU A 1 464 ? -16.969 -13.398 5.898 1 98.88 464 LEU A N 1
ATOM 3593 C CA . LEU A 1 464 ? -16.031 -12.289 5.738 1 98.88 464 LEU A CA 1
ATOM 3594 C C . LEU A 1 464 ? -16.281 -11.219 6.805 1 98.88 464 LEU A C 1
ATOM 3596 O O . LEU A 1 464 ? -17.406 -10.719 6.941 1 98.88 464 LEU A O 1
ATOM 3600 N N . VAL A 1 465 ? -15.273 -10.898 7.566 1 98.81 465 VAL A N 1
ATOM 3601 C CA . VAL A 1 465 ? -15.367 -9.844 8.57 1 98.81 465 VAL A CA 1
ATOM 3602 C C . VAL A 1 465 ? -14.281 -8.805 8.344 1 98.81 465 VAL A C 1
ATOM 3604 O O . VAL A 1 465 ? -13.086 -9.117 8.383 1 98.81 465 VAL A O 1
ATOM 3607 N N . ASN A 1 466 ? -14.68 -7.594 8.039 1 98.56 466 ASN A N 1
ATOM 3608 C CA . ASN A 1 466 ? -13.766 -6.473 7.828 1 98.56 466 ASN A CA 1
ATOM 3609 C C . ASN A 1 466 ? -13.961 -5.391 8.883 1 98.56 466 ASN A C 1
ATOM 3611 O O . ASN A 1 466 ? -15.086 -5.113 9.297 1 98.56 466 ASN A O 1
ATOM 3615 N N . ASN A 1 467 ? -12.859 -4.816 9.344 1 97.62 467 ASN A N 1
ATOM 3616 C CA . ASN A 1 467 ? -12.82 -3.623 10.188 1 97.62 467 ASN A CA 1
ATOM 3617 C C . ASN A 1 467 ? -13.367 -3.904 11.578 1 97.62 467 ASN A C 1
ATOM 3619 O O . ASN A 1 467 ? -14.062 -3.064 12.164 1 97.62 467 ASN A O 1
ATOM 3623 N N . PHE A 1 468 ? -13.219 -5.16 12.031 1 97.19 468 PHE A N 1
ATOM 3624 C CA . PHE A 1 468 ? -13.555 -5.426 13.422 1 97.19 468 PHE A CA 1
ATOM 3625 C C . PHE A 1 468 ? -12.57 -4.746 14.359 1 97.19 468 PHE A C 1
ATOM 3627 O O . PHE A 1 468 ? -11.5 -4.312 13.93 1 97.19 468 PHE A O 1
ATOM 3634 N N . THR A 1 469 ? -12.977 -4.574 15.57 1 92.62 469 THR A N 1
ATOM 3635 C CA . THR A 1 469 ? -12.094 -3.967 16.562 1 92.62 469 THR A CA 1
ATOM 3636 C C . THR A 1 469 ? -11.617 -5.004 17.578 1 92.62 469 THR A C 1
ATOM 3638 O O . THR A 1 469 ? -12.164 -6.109 17.641 1 92.62 469 THR A O 1
ATOM 3641 N N . GLY A 1 470 ? -10.586 -4.75 18.203 1 89.19 470 GLY A N 1
ATOM 3642 C CA . GLY A 1 470 ? -10.055 -5.68 19.188 1 89.19 470 GLY A CA 1
ATOM 3643 C C . GLY A 1 470 ? -9.031 -6.641 18.609 1 89.19 470 GLY A C 1
ATOM 3644 O O . GLY A 1 470 ? -8.492 -6.41 17.531 1 89.19 470 GLY A O 1
ATOM 3645 N N . LYS A 1 471 ? -8.75 -7.695 19.391 1 91.38 471 LYS A N 1
ATOM 3646 C CA . LYS A 1 471 ? -7.711 -8.648 19.016 1 91.38 471 LYS A CA 1
ATOM 3647 C C . LYS A 1 471 ? -8.242 -9.703 18.062 1 91.38 471 LYS A C 1
ATOM 3649 O O . LYS A 1 471 ? -9.383 -10.156 18.203 1 91.38 471 LYS A O 1
ATOM 3654 N N . SER A 1 472 ? -7.465 -10.141 17.156 1 93.69 472 SER A N 1
ATOM 3655 C CA . SER A 1 472 ? -7.82 -11.141 16.156 1 93.69 472 SER A CA 1
ATOM 3656 C C . SER A 1 472 ? -8.188 -12.469 16.812 1 93.69 472 SER A C 1
ATOM 3658 O O . SER A 1 472 ? -9.07 -13.18 16.344 1 93.69 472 SER A O 1
ATOM 3660 N N . ARG A 1 473 ? -7.484 -12.758 17.938 1 94.06 473 ARG A N 1
ATOM 3661 C CA . ARG A 1 473 ? -7.754 -14.016 18.625 1 94.06 473 ARG A CA 1
ATOM 3662 C C . ARG A 1 473 ? -9.195 -14.062 19.125 1 94.06 473 ARG A C 1
ATOM 3664 O O . ARG A 1 473 ? -9.836 -15.117 19.078 1 94.06 473 ARG A O 1
ATOM 3671 N N . ARG A 1 474 ? -9.711 -12.914 19.562 1 95.94 474 ARG A N 1
ATOM 3672 C CA . ARG A 1 474 ? -11.086 -12.852 20.047 1 95.94 474 ARG A CA 1
ATOM 3673 C C . ARG A 1 474 ? -12.086 -12.961 18.906 1 95.94 474 ARG A C 1
ATOM 3675 O O . ARG A 1 474 ? -13.133 -13.594 19.047 1 95.94 474 ARG A O 1
ATOM 3682 N N . MET A 1 475 ? -11.773 -12.352 17.844 1 97.25 475 MET A N 1
ATOM 3683 C CA . MET A 1 475 ? -12.633 -12.453 16.656 1 97.25 475 MET A CA 1
ATOM 3684 C C . MET A 1 475 ? -12.672 -13.891 16.141 1 97.25 475 MET A C 1
ATOM 3686 O O . MET A 1 475 ? -13.734 -14.391 15.773 1 97.25 475 MET A O 1
ATOM 3690 N N . LYS A 1 476 ? -11.5 -14.57 16.141 1 97.31 476 LYS A N 1
ATOM 3691 C CA . LYS A 1 476 ? -11.445 -15.969 15.719 1 97.31 476 LYS A CA 1
ATOM 3692 C C . LYS A 1 476 ? -12.359 -16.844 16.594 1 97.31 476 LYS A C 1
ATOM 3694 O O . LYS A 1 476 ? -13.141 -17.641 16.078 1 97.31 476 LYS A O 1
ATOM 3699 N N . ALA A 1 477 ? -12.25 -16.594 17.875 1 97.06 477 ALA A N 1
ATOM 3700 C CA . ALA A 1 477 ? -13.086 -17.344 18.812 1 97.06 477 ALA A CA 1
ATOM 3701 C C . ALA A 1 477 ? -14.562 -17.078 18.547 1 97.06 477 ALA A C 1
ATOM 3703 O O . ALA A 1 477 ? -15.391 -18 18.625 1 97.06 477 ALA A O 1
ATOM 3704 N N . SER A 1 478 ? -14.859 -15.859 18.25 1 97.75 478 SER A N 1
ATOM 3705 C CA . SER A 1 478 ? -16.25 -15.484 17.984 1 97.75 478 SER A CA 1
ATOM 3706 C C . SER A 1 478 ? -16.766 -16.141 16.719 1 97.75 478 SER A C 1
ATOM 3708 O O . SER A 1 478 ? -17.922 -16.578 16.672 1 97.75 478 SER A O 1
ATOM 3710 N N . ILE A 1 479 ? -16.016 -16.219 15.703 1 98.12 479 ILE A N 1
ATOM 3711 C CA . ILE A 1 479 ? -16.406 -16.859 14.453 1 98.12 479 ILE A CA 1
ATOM 3712 C C . ILE A 1 479 ? -16.562 -18.359 14.664 1 98.12 479 ILE A C 1
ATOM 3714 O O . ILE A 1 479 ? -17.5 -18.984 14.141 1 98.12 479 ILE A O 1
ATOM 3718 N N . GLU A 1 480 ? -15.648 -18.938 15.469 1 97.38 480 GLU A N 1
ATOM 3719 C CA . GLU A 1 480 ? -15.766 -20.359 15.82 1 97.38 480 GLU A CA 1
ATOM 3720 C C . GLU A 1 480 ? -17.109 -20.641 16.484 1 97.38 480 GLU A C 1
ATOM 3722 O O . GLU A 1 480 ? -17.797 -21.594 16.109 1 97.38 480 GLU A O 1
ATOM 3727 N N . GLU A 1 481 ? -17.406 -19.812 17.406 1 97.44 481 GLU A N 1
ATOM 3728 C CA . GLU A 1 481 ? -18.672 -19.969 18.109 1 97.44 481 GLU A CA 1
ATOM 3729 C C . GLU A 1 481 ? -19.859 -19.859 17.156 1 97.44 481 GLU A C 1
ATOM 3731 O O . GLU A 1 481 ? -20.812 -20.641 17.25 1 97.44 481 GLU A O 1
ATOM 3736 N N . LEU A 1 482 ? -19.781 -18.938 16.281 1 98.06 482 LEU A N 1
ATOM 3737 C CA . LEU A 1 482 ? -20.828 -18.75 15.281 1 98.06 482 LEU A CA 1
ATOM 3738 C C . LEU A 1 482 ? -21 -20 14.43 1 98.06 482 LEU A C 1
ATOM 3740 O O . LEU A 1 482 ? -22.125 -20.5 14.266 1 98.06 482 LEU A O 1
ATOM 3744 N N . LEU A 1 483 ? -19.938 -20.547 13.891 1 97.62 483 LEU A N 1
ATOM 3745 C CA . LEU A 1 483 ? -20 -21.703 13.008 1 97.62 483 LEU A CA 1
ATOM 3746 C C . LEU A 1 483 ? -20.5 -22.938 13.75 1 97.62 483 LEU A C 1
ATOM 3748 O O . LEU A 1 483 ? -21.312 -23.703 13.219 1 97.62 483 LEU A O 1
ATOM 3752 N N . LEU A 1 484 ? -20.078 -23.109 15 1 97.38 484 LEU A N 1
ATOM 3753 C CA . LEU A 1 484 ? -20.531 -24.25 15.805 1 97.38 484 LEU A CA 1
ATOM 3754 C C . LEU A 1 484 ? -22.016 -24.156 16.078 1 97.38 484 LEU A C 1
ATOM 3756 O O . LEU A 1 484 ? -22.703 -25.172 16.156 1 97.38 484 LEU A O 1
ATOM 3760 N N . SER A 1 485 ? -22.453 -22.922 16.219 1 97.19 485 SER A N 1
ATOM 3761 C CA . SER A 1 485 ? -23.859 -22.719 16.516 1 97.19 485 SER A CA 1
ATOM 3762 C C . SER A 1 485 ? -24.719 -22.922 15.266 1 97.19 485 SER A C 1
ATOM 3764 O O . SER A 1 485 ? -25.875 -23.359 15.352 1 97.19 485 SER A O 1
ATOM 3766 N N . LEU A 1 486 ? -24.188 -22.609 14.125 1 96.38 486 LEU A N 1
ATOM 3767 C CA . LEU A 1 486 ? -24.922 -22.75 12.875 1 96.38 486 LEU A CA 1
ATOM 3768 C C . LEU A 1 486 ? -25 -24.203 12.453 1 96.38 486 LEU A C 1
ATOM 3770 O O . LEU A 1 486 ? -25.938 -24.609 11.75 1 96.38 486 LEU A O 1
ATOM 3774 N N . PHE A 1 487 ? -24.016 -24.984 12.859 1 95.75 487 PHE A N 1
ATOM 3775 C CA . PHE A 1 487 ? -23.938 -26.375 12.438 1 95.75 487 PHE A CA 1
ATOM 3776 C C . PHE A 1 487 ? -23.984 -27.312 13.641 1 95.75 487 PHE A C 1
ATOM 3778 O O . PHE A 1 487 ? -24.469 -28.438 13.547 1 95.75 487 PHE A O 1
ATOM 3785 N N . MET B 1 1 ? -57.812 4.793 60.938 1 27.11 1 MET B N 1
ATOM 3786 C CA . MET B 1 1 ? -57.281 3.564 60.344 1 27.11 1 MET B CA 1
ATOM 3787 C C . MET B 1 1 ? -57.688 3.445 58.875 1 27.11 1 MET B C 1
ATOM 3789 O O . MET B 1 1 ? -57.594 2.361 58.312 1 27.11 1 MET B O 1
ATOM 3793 N N . ILE B 1 2 ? -58.25 4.57 58.312 1 27.19 2 ILE B N 1
ATOM 3794 C CA . ILE B 1 2 ? -58.938 4.633 57.031 1 27.19 2 ILE B CA 1
ATOM 3795 C C . ILE B 1 2 ? -57.938 4.305 55.906 1 27.19 2 ILE B C 1
ATOM 3797 O O . ILE B 1 2 ? -58.219 3.42 55.094 1 27.19 2 ILE B O 1
ATOM 3801 N N . ASP B 1 3 ? -57.438 5.273 55.156 1 29.41 3 ASP B N 1
ATOM 3802 C CA . ASP B 1 3 ? -57.562 5.559 53.719 1 29.41 3 ASP B CA 1
ATOM 3803 C C . ASP B 1 3 ? -56.25 5.242 53 1 29.41 3 ASP B C 1
ATOM 3805 O O . ASP B 1 3 ? -55.562 6.148 52.5 1 29.41 3 ASP B O 1
ATOM 3809 N N . ARG B 1 4 ? -55.469 4.074 53.469 1 36.5 4 ARG B N 1
ATOM 3810 C CA . ARG B 1 4 ? -54.156 3.631 53 1 36.5 4 ARG B CA 1
ATOM 3811 C C . ARG B 1 4 ? -54.188 3.24 51.531 1 36.5 4 ARG B C 1
ATOM 3813 O O . ARG B 1 4 ? -53.188 3.33 50.812 1 36.5 4 ARG B O 1
ATOM 3820 N N . TRP B 1 5 ? -55.25 2.564 51.125 1 34.16 5 TRP B N 1
ATOM 3821 C CA . TRP B 1 5 ? -54.969 1.63 50.031 1 34.16 5 TRP B CA 1
ATOM 3822 C C . TRP B 1 5 ? -55.031 2.326 48.688 1 34.16 5 TRP B C 1
ATOM 3824 O O . TRP B 1 5 ? -54.938 1.678 47.656 1 34.16 5 TRP B O 1
ATOM 3834 N N . LYS B 1 6 ? -55.531 3.541 48.5 1 37.88 6 LYS B N 1
ATOM 3835 C CA . LYS B 1 6 ? -55.781 4.078 47.156 1 37.88 6 LYS B CA 1
ATOM 3836 C C . LYS B 1 6 ? -54.438 4.402 46.469 1 37.88 6 LYS B C 1
ATOM 3838 O O . LYS B 1 6 ? -54.438 4.773 45.312 1 37.88 6 LYS B O 1
ATOM 3843 N N . ILE B 1 7 ? -53.375 4.465 47.25 1 35.84 7 ILE B N 1
ATOM 3844 C CA . ILE B 1 7 ? -52.281 5.164 46.594 1 35.84 7 ILE B CA 1
ATOM 3845 C C . ILE B 1 7 ? -51.562 4.215 45.625 1 35.84 7 ILE B C 1
ATOM 3847 O O . ILE B 1 7 ? -50.906 4.652 44.688 1 35.84 7 ILE B O 1
ATOM 3851 N N . ILE B 1 8 ? -51.688 2.836 45.906 1 38.56 8 ILE B N 1
ATOM 3852 C CA . ILE B 1 8 ? -50.594 2.076 45.281 1 38.56 8 ILE B CA 1
ATOM 3853 C C . ILE B 1 8 ? -50.906 1.837 43.812 1 38.56 8 ILE B C 1
ATOM 3855 O O . ILE B 1 8 ? -50 1.553 43.031 1 38.56 8 ILE B O 1
ATOM 3859 N N . LEU B 1 9 ? -52.188 1.852 43.406 1 34.44 9 LEU B N 1
ATOM 3860 C CA . LEU B 1 9 ? -52.406 1.171 42.125 1 34.44 9 LEU B CA 1
ATOM 3861 C C . LEU B 1 9 ? -52 2.064 40.969 1 34.44 9 LEU B C 1
ATOM 3863 O O . LEU B 1 9 ? -51.938 1.605 39.812 1 34.44 9 LEU B O 1
ATOM 3867 N N . ALA B 1 10 ? -52.094 3.344 40.969 1 37.56 10 ALA B N 1
ATOM 3868 C CA . ALA B 1 10 ? -52.031 4.145 39.75 1 37.56 10 ALA B CA 1
ATOM 3869 C C . ALA B 1 10 ? -50.625 4.223 39.188 1 37.56 10 ALA B C 1
ATOM 3871 O O . ALA B 1 10 ? -50.375 4.855 38.156 1 37.56 10 ALA B O 1
ATOM 3872 N N . ALA B 1 11 ? -49.688 3.861 40 1 39 11 ALA B N 1
ATOM 3873 C CA . ALA B 1 11 ? -48.375 4.207 39.438 1 39 11 ALA B CA 1
ATOM 3874 C C . ALA B 1 11 ? -47.969 3.223 38.344 1 39 11 ALA B C 1
ATOM 3876 O O . ALA B 1 11 ? -46.812 3.242 37.875 1 39 11 ALA B O 1
ATOM 3877 N N . CYS B 1 12 ? -48.781 2.113 38.188 1 35.19 12 CYS B N 1
ATOM 3878 C CA . CYS B 1 12 ? -48.094 1.104 37.406 1 35.19 12 CYS B CA 1
ATOM 3879 C C . CYS B 1 12 ? -47.75 1.635 36 1 35.19 12 CYS B C 1
ATOM 3881 O O . CYS B 1 12 ? -46.656 1.423 35.5 1 35.19 12 CYS B O 1
ATOM 3883 N N . LEU B 1 13 ? -48.719 1.641 34.969 1 37.19 13 LEU B N 1
ATOM 3884 C CA . LEU B 1 13 ? -48.438 1.055 33.656 1 37.19 13 LEU B CA 1
ATOM 3885 C C . LEU B 1 13 ? -47.906 2.109 32.688 1 37.19 13 LEU B C 1
ATOM 3887 O O . LEU B 1 13 ? -48.594 2.459 31.719 1 37.19 13 LEU B O 1
ATOM 3891 N N . CYS B 1 14 ? -47.5 3.264 33.062 1 41.41 14 CYS B N 1
ATOM 3892 C CA . CYS B 1 14 ? -47.031 4.008 31.906 1 41.41 14 CYS B CA 1
ATOM 3893 C C . CYS B 1 14 ? -45.781 3.346 31.312 1 41.41 14 CYS B C 1
ATOM 3895 O O . CYS B 1 14 ? -44.656 3.697 31.656 1 41.41 14 CYS B O 1
ATOM 3897 N N . PHE B 1 15 ? -45.875 2.043 31 1 42.56 15 PHE B N 1
ATOM 3898 C CA . PHE B 1 15 ? -44.844 1.578 30.094 1 42.56 15 PHE B CA 1
ATOM 3899 C C . PHE B 1 15 ? -44.812 2.414 28.828 1 42.56 15 PHE B C 1
ATOM 3901 O O . PHE B 1 15 ? -45.688 2.268 27.969 1 42.56 15 PHE B O 1
ATOM 3908 N N . GLY B 1 16 ? -44.312 3.631 28.844 1 42.03 16 GLY B N 1
ATOM 3909 C CA . GLY B 1 16 ? -43.938 4.254 27.578 1 42.03 16 GLY B CA 1
ATOM 3910 C C . GLY B 1 16 ? -43.219 3.312 26.641 1 42.03 16 GLY B C 1
ATOM 3911 O O . GLY B 1 16 ? -42.125 2.83 26.953 1 42.03 16 GLY B O 1
ATOM 3912 N N . THR B 1 17 ? -43.906 2.633 25.766 1 40.78 17 THR B N 1
ATOM 3913 C CA . THR B 1 17 ? -43.281 2.037 24.594 1 40.78 17 THR B CA 1
ATOM 3914 C C . THR B 1 17 ? -42.344 3.037 23.906 1 40.78 17 THR B C 1
ATOM 3916 O O . THR B 1 17 ? -42.812 4.043 23.359 1 40.78 17 THR B O 1
ATOM 3919 N N . GLN B 1 18 ? -41.188 3.168 24.344 1 39.66 18 GLN B N 1
ATOM 3920 C CA . GLN B 1 18 ? -40.188 3.729 23.422 1 39.66 18 GLN B CA 1
ATOM 3921 C C . GLN B 1 18 ? -40.219 3 22.078 1 39.66 18 GLN B C 1
ATOM 3923 O O . GLN B 1 18 ? -39.75 1.863 21.969 1 39.66 18 GLN B O 1
ATOM 3928 N N . THR B 1 19 ? -41.062 3.307 21.219 1 39.19 19 THR B N 1
ATOM 3929 C CA . THR B 1 19 ? -40.906 2.898 19.828 1 39.19 19 THR B CA 1
ATOM 3930 C C . THR B 1 19 ? -39.5 3.191 19.312 1 39.19 19 THR B C 1
ATOM 3932 O O . THR B 1 19 ? -39.094 4.348 19.266 1 39.19 19 THR B O 1
ATOM 3935 N N . ILE B 1 20 ? -38.656 2.314 19.531 1 39.91 20 ILE B N 1
ATOM 3936 C CA . ILE B 1 20 ? -37.5 2.373 18.688 1 39.91 20 ILE B CA 1
ATOM 3937 C C . ILE B 1 20 ? -37.906 2.584 17.234 1 39.91 20 ILE B C 1
ATOM 3939 O O . ILE B 1 20 ? -38.469 1.676 16.594 1 39.91 20 ILE B O 1
ATOM 3943 N N . PHE B 1 21 ? -38.25 3.729 16.812 1 38.34 21 PHE B N 1
ATOM 3944 C CA . PHE B 1 21 ? -38.375 4.043 15.391 1 38.34 21 PHE B CA 1
ATOM 3945 C C . PHE B 1 21 ? -37.125 3.602 14.641 1 38.34 21 PHE B C 1
ATOM 3947 O O . PHE B 1 21 ? -36.031 4.141 14.859 1 38.34 21 PHE B O 1
ATOM 3954 N N . SER B 1 22 ? -37.031 2.445 14.406 1 46.75 22 SER B N 1
ATOM 3955 C CA . SER B 1 22 ? -36.094 2.199 13.312 1 46.75 22 SER B CA 1
ATOM 3956 C C . SER B 1 22 ? -36.25 3.225 12.195 1 46.75 22 SER B C 1
ATOM 3958 O O . SER B 1 22 ? -37.312 3.271 11.547 1 46.75 22 SER B O 1
ATOM 3960 N N . GLN B 1 23 ? -35.844 4.406 12.328 1 54.25 23 GLN B N 1
ATOM 3961 C CA . GLN B 1 23 ? -36 5.449 11.328 1 54.25 23 GLN B CA 1
ATOM 3962 C C . GLN B 1 23 ? -35.906 4.887 9.922 1 54.25 23 GLN B C 1
ATOM 3964 O O . GLN B 1 23 ? -34.906 4.293 9.555 1 54.25 23 GLN B O 1
ATOM 3969 N N . SER B 1 24 ? -36.969 4.621 9.18 1 72.06 24 SER B N 1
ATOM 3970 C CA . SER B 1 24 ? -37.094 4.223 7.781 1 72.06 24 SER B CA 1
ATOM 3971 C C . SER B 1 24 ? -36.156 5.016 6.887 1 72.06 24 SER B C 1
ATOM 3973 O O . SER B 1 24 ? -35.844 6.184 7.152 1 72.06 24 SER B O 1
ATOM 3975 N N . VAL B 1 25 ? -35.375 4.328 5.996 1 86.88 25 VAL B N 1
ATOM 3976 C CA . VAL B 1 25 ? -34.5 4.957 5.008 1 86.88 25 VAL B CA 1
ATOM 3977 C C . VAL B 1 25 ? -35.312 5.949 4.164 1 86.88 25 VAL B C 1
ATOM 3979 O O . VAL B 1 25 ? -36.281 5.578 3.525 1 86.88 25 VAL B O 1
ATOM 3982 N N . PRO B 1 26 ? -34.969 7.258 4.273 1 90.81 26 PRO B N 1
ATOM 3983 C CA . PRO B 1 26 ? -35.688 8.227 3.443 1 90.81 26 PRO B CA 1
ATOM 3984 C C . PRO B 1 26 ? -35.688 7.848 1.965 1 90.81 26 PRO B C 1
ATOM 3986 O O . PRO B 1 26 ? -34.719 7.238 1.478 1 90.81 26 PRO B O 1
ATOM 3989 N N . ALA B 1 27 ? -36.625 8.242 1.225 1 92.31 27 ALA B N 1
ATOM 3990 C CA . ALA B 1 27 ? -36.844 7.832 -0.156 1 92.31 27 ALA B CA 1
ATOM 3991 C C . ALA B 1 27 ? -35.656 8.18 -1.047 1 92.31 27 ALA B C 1
ATOM 3993 O O . ALA B 1 27 ? -35.188 7.352 -1.832 1 92.31 27 ALA B O 1
ATOM 3994 N N . PRO B 1 28 ? -35.156 9.43 -0.947 1 94.81 28 PRO B N 1
ATOM 3995 C CA . PRO B 1 28 ? -34 9.734 -1.803 1 94.81 28 PRO B CA 1
ATOM 3996 C C . PRO B 1 28 ? -32.812 8.805 -1.562 1 94.81 28 PRO B C 1
ATOM 3998 O O . PRO B 1 28 ? -32.094 8.445 -2.504 1 94.81 28 PRO B O 1
ATOM 4001 N N . LEU B 1 29 ? -32.594 8.406 -0.334 1 96.25 29 LEU B N 1
ATOM 4002 C CA . LEU B 1 29 ? -31.5 7.504 -0.02 1 96.25 29 LEU B CA 1
ATOM 4003 C C . LEU B 1 29 ? -31.781 6.102 -0.544 1 96.25 29 LEU B C 1
ATOM 4005 O O . LEU B 1 29 ? -30.875 5.418 -1.028 1 96.25 29 LEU B O 1
ATOM 4009 N N . LYS B 1 30 ? -33.031 5.715 -0.392 1 95.94 30 LYS B N 1
ATOM 4010 C CA . LYS B 1 30 ? -33.406 4.41 -0.936 1 95.94 30 LYS B CA 1
ATOM 4011 C C . LYS B 1 30 ? -33.125 4.344 -2.436 1 95.94 30 LYS B C 1
ATOM 4013 O O . LYS B 1 30 ? -32.562 3.354 -2.928 1 95.94 30 LYS B O 1
ATOM 4018 N N . CYS B 1 31 ? -33.5 5.402 -3.166 1 96.31 31 CYS B N 1
ATOM 4019 C CA . CYS B 1 31 ? -33.25 5.48 -4.602 1 96.31 31 CYS B CA 1
ATOM 4020 C C . CYS B 1 31 ? -31.766 5.398 -4.895 1 96.31 31 CYS B C 1
ATOM 4022 O O . CYS B 1 31 ? -31.359 4.746 -5.855 1 96.31 31 CYS B O 1
ATOM 4024 N N . PHE B 1 32 ? -31 6.027 -4.09 1 97.62 32 PHE B N 1
ATOM 4025 C CA . PHE B 1 32 ? -29.547 6.02 -4.227 1 97.62 32 PHE B CA 1
ATOM 4026 C C . PHE B 1 32 ? -28.984 4.621 -4.008 1 97.62 32 PHE B C 1
ATOM 4028 O O . PHE B 1 32 ? -28.172 4.137 -4.801 1 97.62 32 PHE B O 1
ATOM 4035 N N . LEU B 1 33 ? -29.438 3.936 -2.951 1 96.88 33 LEU B N 1
ATOM 4036 C CA . LEU B 1 33 ? -28.922 2.629 -2.555 1 96.88 33 LEU B CA 1
ATOM 4037 C C . LEU B 1 33 ? -29.297 1.563 -3.578 1 96.88 33 LEU B C 1
ATOM 4039 O O . LEU B 1 33 ? -28.609 0.551 -3.711 1 96.88 33 LEU B O 1
ATOM 4043 N N . ASP B 1 34 ? -30.344 1.836 -4.375 1 95.81 34 ASP B N 1
ATOM 4044 C CA . ASP B 1 34 ? -30.875 0.849 -5.312 1 95.81 34 ASP B CA 1
ATOM 4045 C C . ASP B 1 34 ? -30.141 0.93 -6.656 1 95.81 34 ASP B C 1
ATOM 4047 O O . ASP B 1 34 ? -30.328 0.066 -7.516 1 95.81 34 ASP B O 1
ATOM 4051 N N . LYS B 1 35 ? -29.344 1.923 -6.77 1 96.44 35 LYS B N 1
ATOM 4052 C CA . LYS B 1 35 ? -28.609 2.041 -8.023 1 96.44 35 LYS B CA 1
ATOM 4053 C C . LYS B 1 35 ? -27.656 0.864 -8.219 1 96.44 35 LYS B C 1
ATOM 4055 O O . LYS B 1 35 ? -27.031 0.399 -7.262 1 96.44 35 LYS B O 1
ATOM 4060 N N . PRO B 1 36 ? -27.469 0.433 -9.477 1 94.56 36 PRO B N 1
ATOM 4061 C CA . PRO B 1 36 ? -26.625 -0.72 -9.75 1 94.56 36 PRO B CA 1
ATOM 4062 C C . PRO B 1 36 ? -25.188 -0.515 -9.273 1 94.56 36 PRO B C 1
ATOM 4064 O O . PRO B 1 36 ? -24.562 -1.442 -8.742 1 94.56 36 PRO B O 1
ATOM 4067 N N . MET B 1 37 ? -24.688 0.636 -9.328 1 95.31 37 MET B N 1
ATOM 4068 C CA . MET B 1 37 ? -23.297 0.899 -8.984 1 95.31 37 MET B CA 1
ATOM 4069 C C . MET B 1 37 ? -23.094 0.874 -7.473 1 95.31 37 MET B C 1
ATOM 4071 O O . MET B 1 37 ? -21.953 0.831 -6.996 1 95.31 37 MET B O 1
ATOM 4075 N N . VAL B 1 38 ? -24.25 0.796 -6.695 1 97 38 VAL B N 1
ATOM 4076 C CA . VAL B 1 38 ? -24.156 0.859 -5.238 1 97 38 VAL B CA 1
ATOM 4077 C C . VAL B 1 38 ? -24.484 -0.509 -4.641 1 97 38 VAL B C 1
ATOM 4079 O O . VAL B 1 38 ? -24.344 -0.71 -3.43 1 97 38 VAL B O 1
ATOM 4082 N N . ARG B 1 39 ? -24.953 -1.526 -5.383 1 91.12 39 ARG B N 1
ATOM 4083 C CA . ARG B 1 39 ? -25.438 -2.82 -4.918 1 91.12 39 ARG B CA 1
ATOM 4084 C C . ARG B 1 39 ? -24.422 -3.504 -4.02 1 91.12 39 ARG B C 1
ATOM 4086 O O . ARG B 1 39 ? -24.766 -4.074 -2.986 1 91.12 39 ARG B O 1
ATOM 4093 N N . GLY B 1 40 ? -23.188 -3.439 -4.238 1 95.12 40 GLY B N 1
ATOM 4094 C CA . GLY B 1 40 ? -22.172 -4.078 -3.414 1 95.12 40 GLY B CA 1
ATOM 4095 C C . GLY B 1 40 ? -21.344 -3.092 -2.607 1 95.12 40 GLY B C 1
ATOM 4096 O O . GLY B 1 40 ? -20.469 -3.49 -1.841 1 95.12 40 GLY B O 1
ATOM 4097 N N . ALA B 1 41 ? -21.75 -1.838 -2.623 1 97.69 41 ALA B N 1
ATOM 4098 C CA . ALA B 1 41 ? -20.984 -0.786 -1.964 1 97.69 41 ALA B CA 1
ATOM 4099 C C . ALA B 1 41 ? -21.359 -0.678 -0.488 1 97.69 41 ALA B C 1
ATOM 4101 O O . ALA B 1 41 ? -22.375 -1.231 -0.055 1 97.69 41 ALA B O 1
ATOM 4102 N N . SER B 1 42 ? -20.516 -0.159 0.302 1 98.12 42 SER B N 1
ATOM 4103 C CA . SER B 1 42 ? -20.812 0.286 1.661 1 98.12 42 SER B CA 1
ATOM 4104 C C . SER B 1 42 ? -21.047 1.79 1.709 1 98.12 42 SER B C 1
ATOM 4106 O O . SER B 1 42 ? -20.234 2.574 1.235 1 98.12 42 SER B O 1
ATOM 4108 N N . VAL B 1 43 ? -22.203 2.131 2.26 1 98.38 43 VAL B N 1
ATOM 4109 C CA . VAL B 1 43 ? -22.609 3.531 2.309 1 98.38 43 VAL B CA 1
ATOM 4110 C C . VAL B 1 43 ? -22.922 3.932 3.75 1 98.38 43 VAL B C 1
ATOM 4112 O O . VAL B 1 43 ? -23.516 3.16 4.496 1 98.38 43 VAL B O 1
ATOM 4115 N N . ALA B 1 44 ? -22.453 5.047 4.152 1 98.5 44 ALA B N 1
ATOM 4116 C CA . ALA B 1 44 ? -22.828 5.672 5.414 1 98.5 44 ALA B CA 1
ATOM 4117 C C . ALA B 1 44 ? -23.234 7.129 5.203 1 98.5 44 ALA B C 1
ATOM 4119 O O . ALA B 1 44 ? -22.625 7.84 4.402 1 98.5 44 ALA B O 1
ATOM 4120 N N . LEU B 1 45 ? -24.312 7.516 5.852 1 98.62 45 LEU B N 1
ATOM 4121 C CA . LEU B 1 45 ? -24.828 8.875 5.766 1 98.62 45 LEU B CA 1
ATOM 4122 C C . LEU B 1 45 ? -25.234 9.391 7.141 1 98.62 45 LEU B C 1
ATOM 4124 O O . LEU B 1 45 ? -25.844 8.656 7.926 1 98.62 45 LEU B O 1
ATOM 4128 N N . MET B 1 46 ? -24.844 10.586 7.445 1 98.25 46 MET B N 1
ATOM 4129 C CA . MET B 1 46 ? -25.375 11.281 8.617 1 98.25 46 MET B CA 1
ATOM 4130 C C . MET B 1 46 ? -25.547 12.766 8.336 1 98.25 46 MET B C 1
ATOM 4132 O O . MET B 1 46 ? -24.688 13.391 7.723 1 98.25 46 MET B O 1
ATOM 4136 N N . VAL B 1 47 ? -26.656 13.32 8.656 1 98.25 47 VAL B N 1
ATOM 4137 C CA . VAL B 1 47 ? -26.969 14.742 8.648 1 98.25 47 VAL B CA 1
ATOM 4138 C C . VAL B 1 47 ? -27.469 15.172 10.031 1 98.25 47 VAL B C 1
ATOM 4140 O O . VAL B 1 47 ? -28.453 14.648 10.531 1 98.25 47 VAL B O 1
ATOM 4143 N N . LYS B 1 48 ? -26.766 16.094 10.602 1 97.69 48 LYS B N 1
ATOM 4144 C CA . LYS B 1 48 ? -27.109 16.625 11.914 1 97.69 48 LYS B CA 1
ATOM 4145 C C . LYS B 1 48 ? -27.328 18.125 11.852 1 97.69 48 LYS B C 1
ATOM 4147 O O . LYS B 1 48 ? -26.562 18.859 11.203 1 97.69 48 LYS B O 1
ATOM 4152 N N . GLU B 1 49 ? -28.422 18.562 12.484 1 98 49 GLU B N 1
ATOM 4153 C CA . GLU B 1 49 ? -28.547 20 12.688 1 98 49 GLU B CA 1
ATOM 4154 C C . GLU B 1 49 ? -27.547 20.5 13.734 1 98 49 GLU B C 1
ATOM 4156 O O . GLU B 1 49 ? -27.531 20 14.859 1 98 49 GLU B O 1
ATOM 4161 N N . VAL B 1 50 ? -26.781 21.453 13.391 1 97.06 50 VAL B N 1
ATOM 4162 C CA . VAL B 1 50 ? -25.594 21.844 14.148 1 97.06 50 VAL B CA 1
ATOM 4163 C C . VAL B 1 50 ? -26 22.469 15.477 1 97.06 50 VAL B C 1
ATOM 4165 O O . VAL B 1 50 ? -25.438 22.156 16.531 1 97.06 50 VAL B O 1
ATOM 4168 N N . SER B 1 51 ? -27.016 23.344 15.562 1 93.88 51 SER B N 1
ATOM 4169 C CA . SER B 1 51 ? -27.344 24.141 16.734 1 93.88 51 SER B CA 1
ATOM 4170 C C . SER B 1 51 ? -27.938 23.266 17.844 1 93.88 51 SER B C 1
ATOM 4172 O O . SER B 1 51 ? -27.594 23.422 19.016 1 93.88 51 SER B O 1
ATOM 4174 N N . LYS B 1 52 ? -28.734 22.203 17.484 1 91.25 52 LYS B N 1
ATOM 4175 C CA . LYS B 1 52 ? -29.406 21.375 18.484 1 91.25 52 LYS B CA 1
ATOM 4176 C C . LYS B 1 52 ? -28.781 20 18.578 1 91.25 52 LYS B C 1
ATOM 4178 O O . LYS B 1 52 ? -29 19.266 19.547 1 91.25 52 LYS B O 1
ATOM 4183 N N . GLY B 1 53 ? -28.078 19.703 17.578 1 89.62 53 GLY B N 1
ATOM 4184 C CA . GLY B 1 53 ? -27.438 18.391 17.562 1 89.62 53 GLY B CA 1
ATOM 4185 C C . GLY B 1 53 ? -28.375 17.281 17.125 1 89.62 53 GLY B C 1
ATOM 4186 O O . GLY B 1 53 ? -28.016 16.094 17.219 1 89.62 53 GLY B O 1
ATOM 4187 N N . ASP B 1 54 ? -29.531 17.578 16.594 1 94.31 54 ASP B N 1
ATOM 4188 C CA . ASP B 1 54 ? -30.516 16.594 16.188 1 94.31 54 ASP B CA 1
ATOM 4189 C C . ASP B 1 54 ? -30.078 15.859 14.922 1 94.31 54 ASP B C 1
ATOM 4191 O O . ASP B 1 54 ? -29.594 16.484 13.977 1 94.31 54 ASP B O 1
ATOM 4195 N N . VAL B 1 55 ? -30.25 14.578 14.953 1 96.5 55 VAL B N 1
ATOM 4196 C CA . VAL B 1 55 ? -30.016 13.766 13.766 1 96.5 55 VAL B CA 1
ATOM 4197 C C . VAL B 1 55 ? -31.219 13.852 12.828 1 96.5 55 VAL B C 1
ATOM 4199 O O . VAL B 1 55 ? -32.344 13.477 13.203 1 96.5 55 VAL B O 1
ATOM 4202 N N . ILE B 1 56 ? -31 14.359 11.633 1 96.31 56 ILE B N 1
ATOM 4203 C CA . ILE B 1 56 ? -32.062 14.531 10.641 1 96.31 56 ILE B CA 1
ATOM 4204 C C . ILE B 1 56 ? -32.125 13.297 9.742 1 96.31 56 ILE B C 1
ATOM 4206 O O . ILE B 1 56 ? -33.219 12.797 9.453 1 96.31 56 ILE B O 1
ATOM 4210 N N . TYR B 1 57 ? -31.031 12.844 9.219 1 96.62 57 TYR B N 1
ATOM 4211 C CA . TYR B 1 57 ? -30.891 11.633 8.422 1 96.62 57 TYR B CA 1
ATOM 4212 C C . TYR B 1 57 ? -29.734 10.773 8.93 1 96.62 57 TYR B C 1
ATOM 4214 O O . TYR B 1 57 ? -28.688 11.305 9.32 1 96.62 57 TYR B O 1
ATOM 4222 N N . GLU B 1 58 ? -29.969 9.461 8.961 1 96.94 58 GLU B N 1
ATOM 4223 C CA . GLU B 1 58 ? -28.922 8.539 9.383 1 96.94 58 GLU B CA 1
ATOM 4224 C C . GLU B 1 58 ? -29.047 7.199 8.656 1 96.94 58 GLU B C 1
ATOM 4226 O O . GLU B 1 58 ? -30.156 6.684 8.469 1 96.94 58 GLU B O 1
ATOM 4231 N N . TYR B 1 59 ? -27.969 6.715 8.156 1 97.38 59 TYR B N 1
ATOM 4232 C CA . TYR B 1 59 ? -27.875 5.391 7.559 1 97.38 59 TYR B CA 1
ATOM 4233 C C . TYR B 1 59 ? -26.484 4.797 7.789 1 97.38 59 TYR B C 1
ATOM 4235 O O . TYR B 1 59 ? -25.484 5.332 7.305 1 97.38 59 TYR B O 1
ATOM 4243 N N . GLU B 1 60 ? -26.375 3.723 8.523 1 96.75 60 GLU B N 1
ATOM 4244 C CA . GLU B 1 60 ? -25.141 3.01 8.836 1 96.75 60 GLU B CA 1
ATOM 4245 C C . GLU B 1 60 ? -24.062 3.969 9.328 1 96.75 60 GLU B C 1
ATOM 4247 O O . GLU B 1 60 ? -22.906 3.889 8.891 1 96.75 60 GLU B O 1
ATOM 4252 N N . SER B 1 61 ? -24.438 4.871 10.188 1 97.25 61 SER B N 1
ATOM 4253 C CA . SER B 1 61 ? -23.578 5.965 10.609 1 97.25 61 SER B CA 1
ATOM 4254 C C . SER B 1 61 ? -22.422 5.457 11.469 1 97.25 61 SER B C 1
ATOM 4256 O O . SER B 1 61 ? -21.438 6.164 11.672 1 97.25 61 SER B O 1
ATOM 4258 N N . LYS B 1 62 ? -22.516 4.215 11.953 1 97.06 62 LYS B N 1
ATOM 4259 C CA . LYS B 1 62 ? -21.469 3.676 12.828 1 97.06 62 LYS B CA 1
ATOM 4260 C C . LYS B 1 62 ? -20.562 2.721 12.07 1 97.06 62 LYS B C 1
ATOM 4262 O O . LYS B 1 62 ? -19.609 2.172 12.648 1 97.06 62 LYS B O 1
ATOM 4267 N N . ARG B 1 63 ? -20.812 2.547 10.758 1 97.62 63 ARG B N 1
ATOM 4268 C CA . ARG B 1 63 ? -19.984 1.673 9.93 1 97.62 63 ARG B CA 1
ATOM 4269 C C . ARG B 1 63 ? -18.625 2.291 9.68 1 97.62 63 ARG B C 1
ATOM 4271 O O . ARG B 1 63 ? -18.516 3.477 9.359 1 97.62 63 ARG B O 1
ATOM 4278 N N . LEU B 1 64 ? -17.594 1.48 9.914 1 98.19 64 LEU B N 1
ATOM 4279 C CA . LEU B 1 64 ? -16.234 1.934 9.633 1 98.19 64 LEU B CA 1
ATOM 4280 C C . LEU B 1 64 ? -15.961 1.922 8.133 1 98.19 64 LEU B C 1
ATOM 4282 O O . LEU B 1 64 ? -16.016 0.868 7.492 1 98.19 64 LEU B O 1
ATOM 4286 N N . LEU B 1 65 ? -15.656 3.107 7.578 1 98.62 65 LEU B N 1
ATOM 4287 C CA . LEU B 1 65 ? -15.391 3.227 6.148 1 98.62 65 LEU B CA 1
ATOM 4288 C C . LEU B 1 65 ? -14.164 4.102 5.895 1 98.62 65 LEU B C 1
ATOM 4290 O O . LEU B 1 65 ? -13.742 4.859 6.773 1 98.62 65 LEU B O 1
ATOM 4294 N N . THR B 1 66 ? -13.547 3.904 4.77 1 98.69 66 THR B N 1
ATOM 4295 C CA . THR B 1 66 ? -12.43 4.727 4.312 1 98.69 66 THR B CA 1
ATOM 4296 C C . THR B 1 66 ? -12.914 6.109 3.891 1 98.69 66 THR B C 1
ATOM 4298 O O . THR B 1 66 ? -13.75 6.23 2.99 1 98.69 66 THR B O 1
ATOM 4301 N N . PRO B 1 67 ? -12.375 7.094 4.465 1 98.81 67 PRO B N 1
ATOM 4302 C CA . PRO B 1 67 ? -12.875 8.43 4.129 1 98.81 67 PRO B CA 1
ATOM 4303 C C . PRO B 1 67 ? -12.094 9.078 2.986 1 98.81 67 PRO B C 1
ATOM 4305 O O . PRO B 1 67 ? -12.531 10.102 2.441 1 98.81 67 PRO B O 1
ATOM 4308 N N . ALA B 1 68 ? -10.898 8.492 2.66 1 98.56 68 ALA B N 1
ATOM 4309 C CA . ALA B 1 68 ? -9.961 9.172 1.769 1 98.56 68 ALA B CA 1
ATOM 4310 C C . ALA B 1 68 ? -9.625 10.562 2.289 1 98.56 68 ALA B C 1
ATOM 4312 O O . ALA B 1 68 ? -9.32 10.734 3.473 1 98.56 68 ALA B O 1
ATOM 4313 N N . SER B 1 69 ? -9.656 11.633 1.446 1 98.69 69 SER B N 1
ATOM 4314 C CA . SER B 1 69 ? -9.164 12.961 1.801 1 98.69 69 SER B CA 1
ATOM 4315 C C . SER B 1 69 ? -10.133 13.672 2.742 1 98.69 69 SER B C 1
ATOM 4317 O O . SER B 1 69 ? -9.82 14.742 3.27 1 98.69 69 SER B O 1
ATOM 4319 N N . VAL B 1 70 ? -11.273 13.141 3.006 1 98.88 70 VAL B N 1
ATOM 4320 C CA . VAL B 1 70 ? -12.117 13.703 4.055 1 98.88 70 VAL B CA 1
ATOM 4321 C C . VAL B 1 70 ? -11.383 13.656 5.391 1 98.88 70 VAL B C 1
ATOM 4323 O O . VAL B 1 70 ? -11.656 14.453 6.289 1 98.88 70 VAL B O 1
ATOM 4326 N N . MET B 1 71 ? -10.414 12.766 5.473 1 98.88 71 MET B N 1
ATOM 4327 C CA . MET B 1 71 ? -9.578 12.656 6.66 1 98.88 71 MET B CA 1
ATOM 4328 C C . MET B 1 71 ? -8.891 13.984 6.969 1 98.88 71 MET B C 1
ATOM 4330 O O . MET B 1 71 ? -8.656 14.312 8.133 1 98.88 71 MET B O 1
ATOM 4334 N N . LYS B 1 72 ? -8.641 14.797 5.977 1 98.88 72 LYS B N 1
ATOM 4335 C CA . LYS B 1 72 ? -7.953 16.078 6.152 1 98.88 72 LYS B CA 1
ATOM 4336 C C . LYS B 1 72 ? -8.75 17 7.062 1 98.88 72 LYS B C 1
ATOM 4338 O O . LYS B 1 72 ? -8.18 17.891 7.707 1 98.88 72 LYS B O 1
ATOM 4343 N N . THR B 1 73 ? -10.055 16.797 7.156 1 98.94 73 THR B N 1
ATOM 4344 C CA . THR B 1 73 ? -10.867 17.656 8.023 1 98.94 73 THR B CA 1
ATOM 4345 C C . THR B 1 73 ? -10.57 17.359 9.492 1 98.94 73 THR B C 1
ATOM 4347 O O . THR B 1 73 ? -10.594 18.281 10.32 1 98.94 73 THR B O 1
ATOM 4350 N N . ILE B 1 74 ? -10.258 16.125 9.797 1 98.94 74 ILE B N 1
ATOM 4351 C CA . ILE B 1 74 ? -9.93 15.758 11.172 1 98.94 74 ILE B CA 1
ATOM 4352 C C . ILE B 1 74 ? -8.57 16.328 11.555 1 98.94 74 ILE B C 1
ATOM 4354 O O . ILE B 1 74 ? -8.383 16.828 12.664 1 98.94 74 ILE B O 1
ATOM 4358 N N . THR B 1 75 ? -7.648 16.281 10.617 1 98.94 75 THR B N 1
ATOM 4359 C CA . THR B 1 75 ? -6.332 16.875 10.82 1 98.94 75 THR B CA 1
ATOM 4360 C C . THR B 1 75 ? -6.445 18.391 11.008 1 98.94 75 THR B C 1
ATOM 4362 O O . THR B 1 75 ? -5.871 18.953 11.938 1 98.94 75 THR B O 1
ATOM 4365 N N . ALA B 1 76 ? -7.227 19 10.148 1 98.94 76 ALA B N 1
ATOM 4366 C CA . ALA B 1 76 ? -7.418 20.453 10.227 1 98.94 76 ALA B CA 1
ATOM 4367 C C . ALA B 1 76 ? -8.062 20.844 11.547 1 98.94 76 ALA B C 1
ATOM 4369 O O . ALA B 1 76 ? -7.578 21.75 12.227 1 98.94 76 ALA B O 1
ATOM 4370 N N . ALA B 1 77 ? -9.117 20.141 11.906 1 98.94 77 ALA B N 1
ATOM 4371 C CA . ALA B 1 77 ? -9.859 20.453 13.125 1 98.94 77 ALA B CA 1
ATOM 4372 C C . ALA B 1 77 ? -8.953 20.328 14.352 1 98.94 77 ALA B C 1
ATOM 4374 O O . ALA B 1 77 ? -8.875 21.266 15.164 1 98.94 77 ALA B O 1
ATOM 4375 N N . ALA B 1 78 ? -8.258 19.234 14.461 1 98.94 78 ALA B N 1
ATOM 4376 C CA . ALA B 1 78 ? -7.387 19.016 15.609 1 98.94 78 ALA B CA 1
ATOM 4377 C C . ALA B 1 78 ? -6.266 20.047 15.648 1 98.94 78 ALA B C 1
ATOM 4379 O O . ALA B 1 78 ? -5.922 20.547 16.719 1 98.94 78 ALA B O 1
ATOM 4380 N N . ALA B 1 79 ? -5.707 20.328 14.508 1 98.94 79 ALA B N 1
ATOM 4381 C CA . ALA B 1 79 ? -4.59 21.281 14.453 1 98.94 79 ALA B CA 1
ATOM 4382 C C . ALA B 1 79 ? -5.027 22.672 14.883 1 98.94 79 ALA B C 1
ATOM 4384 O O . ALA B 1 79 ? -4.328 23.344 15.648 1 98.94 79 ALA B O 1
ATOM 4385 N N . LEU B 1 80 ? -6.137 23.094 14.383 1 98.94 80 LEU B N 1
ATOM 4386 C CA . LEU B 1 80 ? -6.652 24.422 14.734 1 98.94 80 LEU B CA 1
ATOM 4387 C C . LEU B 1 80 ? -6.938 24.5 16.234 1 98.94 80 LEU B C 1
ATOM 4389 O O . LEU B 1 80 ? -6.691 25.531 16.859 1 98.94 80 LEU B O 1
ATOM 4393 N N . GLU B 1 81 ? -7.41 23.438 16.781 1 98.81 81 GLU B N 1
ATOM 4394 C CA . GLU B 1 81 ? -7.738 23.406 18.203 1 98.81 81 GLU B CA 1
ATOM 4395 C C . GLU B 1 81 ? -6.477 23.359 19.062 1 98.81 81 GLU B C 1
ATOM 4397 O O . GLU B 1 81 ? -6.395 24.016 20.094 1 98.81 81 GLU B O 1
ATOM 4402 N N . ILE B 1 82 ? -5.5 22.625 18.656 1 98.75 82 ILE B N 1
ATOM 4403 C CA . ILE B 1 82 ? -4.359 22.312 19.5 1 98.75 82 ILE B CA 1
ATOM 4404 C C . ILE B 1 82 ? -3.252 23.328 19.297 1 98.75 82 ILE B C 1
ATOM 4406 O O . ILE B 1 82 ? -2.693 23.859 20.266 1 98.75 82 ILE B O 1
ATOM 4410 N N . LEU B 1 83 ? -2.979 23.641 18.031 1 98.75 83 LEU B N 1
ATOM 4411 C CA . LEU B 1 83 ? -1.867 24.531 17.719 1 98.75 83 LEU B CA 1
ATOM 4412 C C . LEU B 1 83 ? -2.332 25.984 17.656 1 98.75 83 LEU B C 1
ATOM 4414 O O . LEU B 1 83 ? -1.546 26.891 17.906 1 98.75 83 LEU B O 1
ATOM 4418 N N . GLY B 1 84 ? -3.613 26.172 17.312 1 98.62 84 GLY B N 1
ATOM 4419 C CA . GLY B 1 84 ? -4.148 27.516 17.141 1 98.62 84 GLY B CA 1
ATOM 4420 C C . GLY B 1 84 ? -4.062 28.031 15.719 1 98.62 84 GLY B C 1
ATOM 4421 O O . GLY B 1 84 ? -3.148 27.656 14.977 1 98.62 84 GLY B O 1
ATOM 4422 N N . GLU B 1 85 ? -4.934 28.938 15.367 1 98.12 85 GLU B N 1
ATOM 4423 C CA . GLU B 1 85 ? -5.074 29.406 13.992 1 98.12 85 GLU B CA 1
ATOM 4424 C C . GLU B 1 85 ? -3.857 30.219 13.555 1 98.12 85 GLU B C 1
ATOM 4426 O O . GLU B 1 85 ? -3.564 30.312 12.359 1 98.12 85 GLU B O 1
ATOM 4431 N N . ASN B 1 86 ? -3.096 30.719 14.508 1 98.56 86 ASN B N 1
ATOM 4432 C CA . ASN B 1 86 ? -1.985 31.609 14.18 1 98.56 86 ASN B CA 1
ATOM 4433 C C . ASN B 1 86 ? -0.646 30.891 14.258 1 98.56 86 ASN B C 1
ATOM 4435 O O . ASN B 1 86 ? 0.407 31.5 14.062 1 98.56 86 ASN B O 1
ATOM 4439 N N . PHE B 1 87 ? -0.716 29.609 14.531 1 98.69 87 PHE B N 1
ATOM 4440 C CA . PHE B 1 87 ? 0.511 28.828 14.508 1 98.69 87 PHE B CA 1
ATOM 4441 C C . PHE B 1 87 ? 1.229 28.984 13.172 1 98.69 87 PHE B C 1
ATOM 4443 O O . PHE B 1 87 ? 0.588 29.031 12.125 1 98.69 87 PHE B O 1
ATOM 4450 N N . ARG B 1 88 ? 2.547 29.047 13.203 1 98.88 88 ARG B N 1
ATOM 4451 C CA . ARG B 1 88 ? 3.393 29.078 12.016 1 98.88 88 ARG B CA 1
ATOM 4452 C C . ARG B 1 88 ? 4.574 28.125 12.164 1 98.88 88 ARG B C 1
ATOM 4454 O O . ARG B 1 88 ? 5.141 28 13.25 1 98.88 88 ARG B O 1
ATOM 4461 N N . PHE B 1 89 ? 4.902 27.422 11.086 1 98.81 89 PHE B N 1
ATOM 4462 C CA . PHE B 1 89 ? 6.133 26.641 11.055 1 98.81 89 PHE B CA 1
ATOM 4463 C C . PHE B 1 89 ? 7.355 27.562 11.023 1 98.81 89 PHE B C 1
ATOM 4465 O O . PHE B 1 89 ? 7.348 28.594 10.352 1 98.81 89 PHE B O 1
ATOM 4472 N N . GLU B 1 90 ? 8.375 27.109 11.703 1 98.5 90 GLU B N 1
ATOM 4473 C CA . GLU B 1 90 ? 9.648 27.828 11.703 1 98.5 90 GLU B CA 1
ATOM 4474 C C . GLU B 1 90 ? 10.711 27.062 10.914 1 98.5 90 GLU B C 1
ATOM 4476 O O . GLU B 1 90 ? 10.789 25.828 10.992 1 98.5 90 GLU B O 1
ATOM 4481 N N . THR B 1 91 ? 11.438 27.75 10.102 1 98.75 91 THR B N 1
ATOM 4482 C CA . THR B 1 91 ? 12.672 27.266 9.5 1 98.75 91 THR B CA 1
ATOM 4483 C C . THR B 1 91 ? 13.828 28.219 9.773 1 98.75 91 THR B C 1
ATOM 4485 O O . THR B 1 91 ? 13.711 29.422 9.516 1 98.75 91 THR B O 1
ATOM 4488 N N . SER B 1 92 ? 14.938 27.703 10.305 1 98.5 92 SER B N 1
ATOM 4489 C CA . SER B 1 92 ? 16.031 28.594 10.672 1 98.5 92 SER B CA 1
ATOM 4490 C C . SER B 1 92 ? 17.344 28.172 10.016 1 98.5 92 SER B C 1
ATOM 4492 O O . SER B 1 92 ? 17.5 27.016 9.625 1 98.5 92 SER B O 1
ATOM 4494 N N . VAL B 1 93 ? 18.203 29.141 9.82 1 98.81 93 VAL B N 1
ATOM 4495 C CA . VAL B 1 93 ? 19.609 28.922 9.484 1 98.81 93 VAL B CA 1
ATOM 4496 C C . VAL B 1 93 ? 20.484 29.203 10.703 1 98.81 93 VAL B C 1
ATOM 4498 O O . VAL B 1 93 ? 20.391 30.266 11.305 1 98.81 93 VAL B O 1
ATOM 4501 N N . SER B 1 94 ? 21.234 28.203 11.055 1 98.62 94 SER B N 1
ATOM 4502 C CA . SER B 1 94 ? 22.156 28.344 12.188 1 98.62 94 SER B CA 1
ATOM 4503 C C . SER B 1 94 ? 23.562 27.891 11.82 1 98.62 94 SER B C 1
ATOM 4505 O O . SER B 1 94 ? 23.797 27.422 10.703 1 98.62 94 SER B O 1
ATOM 4507 N N . TYR B 1 95 ? 24.516 28.172 12.68 1 98.56 95 TYR B N 1
ATOM 4508 C CA . TYR B 1 95 ? 25.875 27.719 12.453 1 98.56 95 TYR B CA 1
ATOM 4509 C C . TYR B 1 95 ? 26.516 27.25 13.75 1 98.56 95 TYR B C 1
ATOM 4511 O O . TYR B 1 95 ? 26.078 27.625 14.844 1 98.56 95 TYR B O 1
ATOM 4519 N N . ASP B 1 96 ? 27.422 26.344 13.656 1 98.19 96 ASP B N 1
ATOM 4520 C CA . ASP B 1 96 ? 28.328 26 14.75 1 98.19 96 ASP B CA 1
ATOM 4521 C C . ASP B 1 96 ? 29.75 26.516 14.477 1 98.19 96 ASP B C 1
ATOM 4523 O O . ASP B 1 96 ? 30.016 27.016 13.383 1 98.19 96 ASP B O 1
ATOM 4527 N N . GLY B 1 97 ? 30.594 26.547 15.516 1 97.5 97 GLY B N 1
ATOM 4528 C CA . GLY B 1 97 ? 31.953 27.031 15.352 1 97.5 97 GLY B CA 1
ATOM 4529 C C . GLY B 1 97 ? 32.062 28.531 15.516 1 97.5 97 GLY B C 1
ATOM 4530 O O . GLY B 1 97 ? 31.328 29.141 16.297 1 97.5 97 GLY B O 1
ATOM 4531 N N . GLU B 1 98 ? 33.219 29.125 14.742 1 97.69 98 GLU B N 1
ATOM 4532 C CA . GLU B 1 98 ? 33.531 30.547 14.922 1 97.69 98 GLU B CA 1
ATOM 4533 C C . GLU B 1 98 ? 33.688 31.25 13.586 1 97.69 98 GLU B C 1
ATOM 4535 O O . GLU B 1 98 ? 34.156 30.641 12.609 1 97.69 98 GLU B O 1
ATOM 4540 N N . ILE B 1 99 ? 33.312 32.5 13.609 1 98.06 99 ILE B N 1
ATOM 4541 C CA . ILE B 1 99 ? 33.5 33.344 12.445 1 98.06 99 ILE B CA 1
ATOM 4542 C C . ILE B 1 99 ? 34.781 34.188 12.633 1 98.06 99 ILE B C 1
ATOM 4544 O O . ILE B 1 99 ? 34.875 34.969 13.594 1 98.06 99 ILE B O 1
ATOM 4548 N N . ARG B 1 100 ? 35.75 34.031 11.766 1 98.06 100 ARG B N 1
ATOM 4549 C CA . ARG B 1 100 ? 36.969 34.812 11.758 1 98.06 100 ARG B CA 1
ATOM 4550 C C . ARG B 1 100 ? 37.281 35.312 10.359 1 98.06 100 ARG B C 1
ATOM 4552 O O . ARG B 1 100 ? 37.406 34.531 9.414 1 98.06 100 ARG B O 1
ATOM 4559 N N . ASP B 1 101 ? 37.406 36.625 10.273 1 97.31 101 ASP B N 1
ATOM 4560 C CA . ASP B 1 101 ? 37.812 37.25 9.031 1 97.31 101 ASP B CA 1
ATOM 4561 C C . ASP B 1 101 ? 36.906 36.844 7.875 1 97.31 101 ASP B C 1
ATOM 4563 O O . ASP B 1 101 ? 37.375 36.469 6.805 1 97.31 101 ASP B O 1
ATOM 4567 N N . GLY B 1 102 ? 35.594 36.688 8.203 1 97.81 102 GLY B N 1
ATOM 4568 C CA . GLY B 1 102 ? 34.625 36.438 7.168 1 97.81 102 GLY B CA 1
ATOM 4569 C C . GLY B 1 102 ? 34.469 34.969 6.855 1 97.81 102 GLY B C 1
ATOM 4570 O O . GLY B 1 102 ? 33.688 34.562 5.98 1 97.81 102 GLY B O 1
ATOM 4571 N N . ILE B 1 103 ? 35.281 34.094 7.531 1 98.5 103 ILE B N 1
ATOM 4572 C CA . ILE B 1 103 ? 35.25 32.656 7.309 1 98.5 103 ILE B CA 1
ATOM 4573 C C . ILE B 1 103 ? 34.625 31.969 8.516 1 98.5 103 ILE B C 1
ATOM 4575 O O . ILE B 1 103 ? 35.031 32.156 9.648 1 98.5 103 ILE B O 1
ATOM 4579 N N . LEU B 1 104 ? 33.5 31.203 8.234 1 98.75 104 LEU B N 1
ATOM 4580 C CA . LEU B 1 104 ? 32.938 30.359 9.266 1 98.75 104 LEU B CA 1
ATOM 4581 C C . LEU B 1 104 ? 33.719 29.047 9.391 1 98.75 104 LEU B C 1
ATOM 4583 O O . LEU B 1 104 ? 33.719 28.219 8.477 1 98.75 104 LEU B O 1
ATOM 4587 N N . HIS B 1 105 ? 34.438 28.906 10.516 1 98.31 105 HIS B N 1
ATOM 4588 C CA . HIS B 1 105 ? 35.094 27.641 10.852 1 98.31 105 HIS B CA 1
ATOM 4589 C C . HIS B 1 105 ? 34.125 26.703 11.57 1 98.31 105 HIS B C 1
ATOM 4591 O O . HIS B 1 105 ? 34.219 26.5 12.773 1 98.31 105 HIS B O 1
ATOM 4597 N N . GLY B 1 106 ? 33.312 26.125 10.883 1 98.06 106 GLY B N 1
ATOM 4598 C CA . GLY B 1 106 ? 32.219 25.266 11.258 1 98.06 106 GLY B CA 1
ATOM 4599 C C . GLY B 1 106 ? 31.234 25.016 10.117 1 98.06 106 GLY B C 1
ATOM 4600 O O . GLY B 1 106 ? 31.625 25.062 8.953 1 98.06 106 GLY B O 1
ATOM 4601 N N . ASN B 1 107 ? 30.016 24.562 10.484 1 98.69 107 ASN B N 1
ATOM 4602 C CA . ASN B 1 107 ? 29 24.234 9.5 1 98.69 107 ASN B CA 1
ATOM 4603 C C . ASN B 1 107 ? 27.828 25.188 9.562 1 98.69 107 ASN B C 1
ATOM 4605 O O . ASN B 1 107 ? 27.625 25.859 10.578 1 98.69 107 ASN B O 1
ATOM 4609 N N . LEU B 1 108 ? 27.125 25.359 8.484 1 98.69 108 LEU B N 1
ATOM 4610 C CA . LEU B 1 108 ? 25.781 25.922 8.453 1 98.69 108 LEU B CA 1
ATOM 4611 C C . LEU B 1 108 ? 24.719 24.828 8.57 1 98.69 108 LEU B C 1
ATOM 4613 O O . LEU B 1 108 ? 24.891 23.75 8.008 1 98.69 108 LEU B O 1
ATOM 4617 N N . TYR B 1 109 ? 23.656 25.141 9.25 1 98.75 109 TYR B N 1
ATOM 4618 C CA . TYR B 1 109 ? 22.547 24.203 9.398 1 98.75 109 TYR B CA 1
ATOM 4619 C C . TYR B 1 109 ? 21.25 24.812 8.914 1 98.75 109 TYR B C 1
ATOM 4621 O O . TYR B 1 109 ? 20.922 25.953 9.258 1 98.75 109 TYR B O 1
ATOM 4629 N N . LEU B 1 110 ? 20.594 24.141 8.047 1 98.81 110 LEU B N 1
ATOM 4630 C CA . LEU B 1 110 ? 19.188 24.406 7.723 1 98.81 110 LEU B CA 1
ATOM 4631 C C . LEU B 1 110 ? 18.266 23.594 8.609 1 98.81 110 LEU B C 1
ATOM 4633 O O . LEU B 1 110 ? 18.062 22.406 8.375 1 98.81 110 LEU B O 1
ATOM 4637 N N . CYS B 1 111 ? 17.625 24.25 9.539 1 98.62 111 CYS B N 1
ATOM 4638 C CA . CYS B 1 111 ? 16.844 23.547 10.555 1 98.62 111 CYS B CA 1
ATOM 4639 C C . CYS B 1 111 ? 15.359 23.578 10.219 1 98.62 111 CYS B C 1
ATOM 4641 O O . CYS B 1 111 ? 14.734 24.641 10.219 1 98.62 111 CYS B O 1
ATOM 4643 N N . GLY B 1 112 ? 14.828 22.375 9.977 1 98.62 112 GLY B N 1
ATOM 4644 C CA . GLY B 1 112 ? 13.43 22.297 9.602 1 98.62 112 GLY B CA 1
ATOM 4645 C C . GLY B 1 112 ? 12.523 21.906 10.758 1 98.62 112 GLY B C 1
ATOM 4646 O O . GLY B 1 112 ? 12.938 21.172 11.664 1 98.62 112 GLY B O 1
ATOM 4647 N N . SER B 1 113 ? 11.289 22.344 10.656 1 98.56 113 SER B N 1
ATOM 4648 C CA . SER B 1 113 ? 10.266 21.984 11.633 1 98.56 113 SER B CA 1
ATOM 4649 C C . SER B 1 113 ? 9.102 21.25 10.977 1 98.56 113 SER B C 1
ATOM 4651 O O . SER B 1 113 ? 8.016 21.156 11.547 1 98.56 113 SER B O 1
ATOM 4653 N N . GLY B 1 114 ? 9.297 20.812 9.766 1 98.75 114 GLY B N 1
ATOM 4654 C CA . GLY B 1 114 ? 8.242 20.141 9.023 1 98.75 114 GLY B CA 1
ATOM 4655 C C . GLY B 1 114 ? 7.492 21.062 8.086 1 98.75 114 GLY B C 1
ATOM 4656 O O . GLY B 1 114 ? 6.535 20.641 7.43 1 98.75 114 GLY B O 1
ATOM 4657 N N . ASP B 1 115 ? 7.938 22.328 7.883 1 98.81 115 ASP B N 1
ATOM 4658 C CA . ASP B 1 115 ? 7.285 23.344 7.051 1 98.81 115 ASP B CA 1
ATOM 4659 C C . ASP B 1 115 ? 7.113 22.844 5.617 1 98.81 115 ASP B C 1
ATOM 4661 O O . ASP B 1 115 ? 8.094 22.594 4.918 1 98.81 115 ASP B O 1
ATOM 4665 N N . PRO B 1 116 ? 5.859 22.734 5.195 1 98.62 116 PRO B N 1
ATOM 4666 C CA . PRO B 1 116 ? 5.648 22.25 3.828 1 98.62 116 PRO B CA 1
ATOM 4667 C C . PRO B 1 116 ? 5.684 23.375 2.793 1 98.62 116 PRO B C 1
ATOM 4669 O O . PRO B 1 116 ? 5.469 23.125 1.604 1 98.62 116 PRO B O 1
ATOM 4672 N N . THR B 1 117 ? 6.023 24.609 3.139 1 98.5 117 THR B N 1
ATOM 4673 C CA . THR B 1 117 ? 5.656 25.75 2.295 1 98.5 117 THR B CA 1
ATOM 4674 C C . THR B 1 117 ? 6.875 26.281 1.547 1 98.5 117 THR B C 1
ATOM 4676 O O . THR B 1 117 ? 6.742 27.125 0.663 1 98.5 117 THR B O 1
ATOM 4679 N N . LEU B 1 118 ? 8.094 25.797 1.872 1 98.19 118 LEU B N 1
ATOM 4680 C CA . LEU B 1 118 ? 9.281 26.328 1.215 1 98.19 118 LEU B CA 1
ATOM 4681 C C . LEU B 1 118 ? 9.211 26.125 -0.293 1 98.19 118 LEU B C 1
ATOM 4683 O O . LEU B 1 118 ? 9.18 24.984 -0.765 1 98.19 118 LEU B O 1
ATOM 4687 N N . ASN B 1 119 ? 9.117 27.234 -1.079 1 98.06 119 ASN B N 1
ATOM 4688 C CA . ASN B 1 119 ? 9.016 27.234 -2.535 1 98.06 119 ASN B CA 1
ATOM 4689 C C . ASN B 1 119 ? 7.82 26.406 -3.006 1 98.06 119 ASN B C 1
ATOM 4691 O O . ASN B 1 119 ? 7.906 25.703 -4.023 1 98.06 119 ASN B O 1
ATOM 4695 N N . SER B 1 120 ? 6.766 26.391 -2.252 1 97.88 120 SER B N 1
ATOM 4696 C CA . SER B 1 120 ? 5.551 25.672 -2.619 1 97.88 120 SER B CA 1
ATOM 4697 C C . SER B 1 120 ? 4.828 26.359 -3.773 1 97.88 120 SER B C 1
ATOM 4699 O O . SER B 1 120 ? 4.762 27.594 -3.828 1 97.88 120 SER B O 1
ATOM 4701 N N . SER B 1 121 ? 4.25 25.562 -4.633 1 95.88 121 SER B N 1
ATOM 4702 C CA . SER B 1 121 ? 3.473 26.078 -5.75 1 95.88 121 SER B CA 1
ATOM 4703 C C . SER B 1 121 ? 2.107 26.578 -5.289 1 95.88 121 SER B C 1
ATOM 4705 O O . SER B 1 121 ? 1.398 27.25 -6.039 1 95.88 121 SER B O 1
ATOM 4707 N N . GLU B 1 122 ? 1.79 26.312 -4.078 1 95.81 122 GLU B N 1
ATOM 4708 C CA . GLU B 1 122 ? 0.474 26.672 -3.555 1 95.81 122 GLU B CA 1
ATOM 4709 C C . GLU B 1 122 ? 0.471 28.078 -2.979 1 95.81 122 GLU B C 1
ATOM 4711 O O . GLU B 1 122 ? -0.584 28.609 -2.621 1 95.81 122 GLU B O 1
ATOM 4716 N N . LEU B 1 123 ? 1.619 28.641 -2.887 1 96.12 123 LEU B N 1
ATOM 4717 C CA . LEU B 1 123 ? 1.742 29.984 -2.35 1 96.12 123 LEU B CA 1
ATOM 4718 C C . LEU B 1 123 ? 2.127 30.969 -3.447 1 96.12 123 LEU B C 1
ATOM 4720 O O . LEU B 1 123 ? 2.863 30.625 -4.371 1 96.12 123 LEU B O 1
ATOM 4724 N N . ASP B 1 124 ? 1.635 32.219 -3.264 1 91.81 124 ASP B N 1
ATOM 4725 C CA . ASP B 1 124 ? 1.974 33.281 -4.207 1 91.81 124 ASP B CA 1
ATOM 4726 C C . ASP B 1 124 ? 3.258 34 -3.791 1 91.81 124 ASP B C 1
ATOM 4728 O O . ASP B 1 124 ? 3.367 35.219 -3.926 1 91.81 124 ASP B O 1
ATOM 4732 N N . THR B 1 125 ? 4.18 33.375 -3.365 1 92.31 125 THR B N 1
ATOM 4733 C CA . THR B 1 125 ? 5.48 33.938 -3.029 1 92.31 125 THR B CA 1
ATOM 4734 C C . THR B 1 125 ? 6.5 33.625 -4.129 1 92.31 125 THR B C 1
ATOM 4736 O O . THR B 1 125 ? 6.508 32.531 -4.703 1 92.31 125 THR B O 1
ATOM 4739 N N . PRO B 1 126 ? 7.332 34.625 -4.434 1 95.88 126 PRO B N 1
ATOM 4740 C CA . PRO B 1 126 ? 8.328 34.375 -5.473 1 95.88 126 PRO B CA 1
ATOM 4741 C C . PRO B 1 126 ? 9.266 33.219 -5.133 1 95.88 126 PRO B C 1
ATOM 4743 O O . PRO B 1 126 ? 9.664 33.062 -3.977 1 95.88 126 PRO B O 1
ATOM 4746 N N . LYS B 1 127 ? 9.547 32.438 -6.109 1 96.75 127 LYS B N 1
ATOM 4747 C CA . LYS B 1 127 ? 10.508 31.359 -5.945 1 96.75 127 LYS B CA 1
ATOM 4748 C C . LYS B 1 127 ? 11.797 31.859 -5.305 1 96.75 127 LYS B C 1
ATOM 4750 O O . LYS B 1 127 ? 12.32 32.906 -5.684 1 96.75 127 LYS B O 1
ATOM 4755 N N . ASP B 1 128 ? 12.289 31.266 -4.293 1 98 128 ASP B N 1
ATOM 4756 C CA . ASP B 1 128 ? 13.578 31.453 -3.625 1 98 128 ASP B CA 1
ATOM 4757 C C . ASP B 1 128 ? 13.578 32.75 -2.793 1 98 128 ASP B C 1
ATOM 4759 O O . ASP B 1 128 ? 14.641 33.219 -2.389 1 98 128 ASP B O 1
ATOM 4763 N N . SER B 1 129 ? 12.398 33.312 -2.57 1 97.81 129 SER B N 1
ATOM 4764 C CA . SER B 1 129 ? 12.336 34.5 -1.756 1 97.81 129 SER B CA 1
ATOM 4765 C C . SER B 1 129 ? 12.844 34.25 -0.341 1 97.81 129 SER B C 1
ATOM 4767 O O . SER B 1 129 ? 13.562 35.094 0.226 1 97.81 129 SER B O 1
ATOM 4769 N N . VAL B 1 130 ? 12.508 33.125 0.17 1 98.06 130 VAL B N 1
ATOM 4770 C CA . VAL B 1 130 ? 12.961 32.781 1.512 1 98.06 130 VAL B CA 1
ATOM 4771 C C . VAL B 1 130 ? 14.469 32.531 1.505 1 98.06 130 VAL B C 1
ATOM 4773 O O . VAL B 1 130 ? 15.164 32.938 2.445 1 98.06 130 VAL B O 1
ATOM 4776 N N . LEU B 1 131 ? 14.977 31.922 0.472 1 98.44 131 LEU B N 1
ATOM 4777 C CA . LEU B 1 131 ? 16.406 31.688 0.35 1 98.44 131 LEU B CA 1
ATOM 4778 C C . LEU B 1 131 ? 17.172 33 0.276 1 98.44 131 LEU B C 1
ATOM 4780 O O . LEU B 1 131 ? 18.297 33.125 0.786 1 98.44 131 LEU B O 1
ATOM 4784 N N . MET B 1 132 ? 16.578 34 -0.379 1 98.38 132 MET B N 1
ATOM 4785 C CA . MET B 1 132 ? 17.188 35.312 -0.432 1 98.38 132 MET B CA 1
ATOM 4786 C C . MET B 1 132 ? 17.328 35.906 0.967 1 98.38 132 MET B C 1
ATOM 4788 O O . MET B 1 132 ? 18.344 36.531 1.282 1 98.38 132 MET B O 1
ATOM 4792 N N . LEU B 1 133 ? 16.312 35.688 1.781 1 98.38 133 LEU B N 1
ATOM 4793 C CA . LEU B 1 133 ? 16.375 36.156 3.162 1 98.38 133 LEU B CA 1
ATOM 4794 C C . LEU B 1 133 ? 17.469 35.438 3.93 1 98.38 133 LEU B C 1
ATOM 4796 O O . LEU B 1 133 ? 18.188 36.031 4.727 1 98.38 133 LEU B O 1
ATOM 4800 N N . TRP B 1 134 ? 17.609 34.156 3.705 1 98.62 134 TRP B N 1
ATOM 4801 C CA . TRP B 1 134 ? 18.656 33.375 4.363 1 98.62 134 TRP B CA 1
ATOM 4802 C C . TRP B 1 134 ? 20.047 33.875 3.965 1 98.62 134 TRP B C 1
ATOM 4804 O O . TRP B 1 134 ? 20.922 34.031 4.816 1 98.62 134 TRP B O 1
ATOM 4814 N N . ALA B 1 135 ? 20.266 34.156 2.668 1 98.44 135 ALA B N 1
ATOM 4815 C CA . ALA B 1 135 ? 21.531 34.688 2.186 1 98.44 135 ALA B CA 1
ATOM 4816 C C . ALA B 1 135 ? 21.844 36.031 2.848 1 98.44 135 ALA B C 1
ATOM 4818 O O . ALA B 1 135 ? 22.969 36.281 3.254 1 98.44 135 ALA B O 1
ATOM 4819 N N . ALA B 1 136 ? 20.844 36.812 2.947 1 98.12 136 ALA B N 1
ATOM 4820 C CA . ALA B 1 136 ? 21.016 38.125 3.58 1 98.12 136 ALA B CA 1
ATOM 4821 C C . ALA B 1 136 ? 21.391 37.969 5.051 1 98.12 136 ALA B C 1
ATOM 4823 O O . ALA B 1 136 ? 22.234 38.719 5.559 1 98.12 136 ALA B O 1
ATOM 4824 N N . GLY B 1 137 ? 20.719 37 5.676 1 98.06 137 GLY B N 1
ATOM 4825 C CA . GLY B 1 137 ? 21.047 36.719 7.066 1 98.06 137 GLY B CA 1
ATOM 4826 C C . GLY B 1 137 ? 22.469 36.25 7.266 1 98.06 137 GLY B C 1
ATOM 4827 O O . GLY B 1 137 ? 23.141 36.656 8.211 1 98.06 137 GLY B O 1
ATOM 4828 N N . ILE B 1 138 ? 22.922 35.469 6.414 1 98.56 138 ILE B N 1
ATOM 4829 C CA . ILE B 1 138 ? 24.281 34.938 6.465 1 98.56 138 ILE B CA 1
ATOM 4830 C C . ILE B 1 138 ? 25.281 36.062 6.234 1 98.56 138 ILE B C 1
ATOM 4832 O O . ILE B 1 138 ? 26.266 36.188 6.969 1 98.56 138 ILE B O 1
ATOM 4836 N N . ARG B 1 139 ? 25.047 36.969 5.332 1 97.62 139 ARG B N 1
ATOM 4837 C CA . ARG B 1 139 ? 25.922 38.094 5.023 1 97.62 139 ARG B CA 1
ATOM 4838 C C . ARG B 1 139 ? 25.953 39.094 6.184 1 97.62 139 ARG B C 1
ATOM 4840 O O . ARG B 1 139 ? 27.016 39.656 6.484 1 97.62 139 ARG B O 1
ATOM 4847 N N . LYS B 1 140 ? 24.828 39.25 6.73 1 97.69 140 LYS B N 1
ATOM 4848 C CA . LYS B 1 140 ? 24.734 40.156 7.852 1 97.69 140 LYS B CA 1
ATOM 4849 C C . LYS B 1 140 ? 25.641 39.719 9.008 1 97.69 140 LYS B C 1
ATOM 4851 O O . LYS B 1 140 ? 26.172 40.562 9.734 1 97.69 140 LYS B O 1
ATOM 4856 N N . ALA B 1 141 ? 25.844 38.469 9.062 1 97.44 141 ALA B N 1
ATOM 4857 C CA . ALA B 1 141 ? 26.688 37.906 10.117 1 97.44 141 ALA B CA 1
ATOM 4858 C C . ALA B 1 141 ? 28.172 38 9.734 1 97.44 141 ALA B C 1
ATOM 4860 O O . ALA B 1 141 ? 29.047 37.656 10.531 1 97.44 141 ALA B O 1
ATOM 4861 N N . GLY B 1 142 ? 28.453 38.406 8.562 1 97.19 142 GLY B N 1
ATOM 4862 C CA . GLY B 1 142 ? 29.812 38.625 8.102 1 97.19 142 GLY B CA 1
ATOM 4863 C C . GLY B 1 142 ? 30.422 37.375 7.461 1 97.19 142 GLY B C 1
ATOM 4864 O O . GLY B 1 142 ? 31.625 37.312 7.27 1 97.19 142 GLY B O 1
ATOM 4865 N N . ILE B 1 143 ? 29.578 36.438 7.105 1 98.38 143 ILE B N 1
ATOM 4866 C CA . ILE B 1 143 ? 30.094 35.188 6.559 1 98.38 143 ILE B CA 1
ATOM 4867 C C . ILE B 1 143 ? 30.172 35.281 5.035 1 98.38 143 ILE B C 1
ATOM 4869 O O . ILE B 1 143 ? 29.156 35.469 4.363 1 98.38 143 ILE B O 1
ATOM 4873 N N . ARG B 1 144 ? 31.344 35.094 4.535 1 97.88 144 ARG B N 1
ATOM 4874 C CA . ARG B 1 144 ? 31.547 35.062 3.094 1 97.88 144 ARG B CA 1
ATOM 4875 C C . ARG B 1 144 ? 31.953 33.656 2.635 1 97.88 144 ARG B C 1
ATOM 4877 O O . ARG B 1 144 ? 31.781 33.312 1.463 1 97.88 144 ARG B O 1
ATOM 4884 N N . GLU B 1 145 ? 32.5 32.938 3.566 1 98.44 145 GLU B N 1
ATOM 4885 C CA . GLU B 1 145 ? 32.969 31.578 3.293 1 98.44 145 GLU B CA 1
ATOM 4886 C C . GLU B 1 145 ? 32.656 30.656 4.473 1 98.44 145 GLU B C 1
ATOM 4888 O O . GLU B 1 145 ? 32.781 31.047 5.629 1 98.44 145 GLU B O 1
ATOM 4893 N N . VAL B 1 146 ? 32.25 29.469 4.141 1 98.75 146 VAL B N 1
ATOM 4894 C CA . VAL B 1 146 ? 32.031 28.422 5.129 1 98.75 146 VAL B CA 1
ATOM 4895 C C . VAL B 1 146 ? 33.062 27.312 4.938 1 98.75 146 VAL B C 1
ATOM 4897 O O . VAL B 1 146 ? 33.062 26.641 3.904 1 98.75 146 VAL B O 1
ATOM 4900 N N . ALA B 1 147 ? 33.875 27.062 5.902 1 98.56 147 ALA B N 1
ATOM 4901 C CA . ALA B 1 147 ? 34.906 26.031 5.809 1 98.56 147 ALA B CA 1
ATOM 4902 C C . ALA B 1 147 ? 34.281 24.641 5.867 1 98.56 147 ALA B C 1
ATOM 4904 O O . ALA B 1 147 ? 34.812 23.688 5.27 1 98.56 147 ALA B O 1
ATOM 4905 N N . GLY B 1 148 ? 33.219 24.578 6.57 1 98.31 148 GLY B N 1
ATOM 4906 C CA . GLY B 1 148 ? 32.5 23.312 6.676 1 98.31 148 GLY B CA 1
ATOM 4907 C C . GLY B 1 148 ? 31.438 23.141 5.605 1 98.31 148 GLY B C 1
ATOM 4908 O O . GLY B 1 148 ? 31.656 23.5 4.445 1 98.31 148 GLY B O 1
ATOM 4909 N N . ALA B 1 149 ? 30.359 22.438 6.047 1 98.62 149 ALA B N 1
ATOM 4910 C CA . ALA B 1 149 ? 29.312 22.062 5.098 1 98.62 149 ALA B CA 1
ATOM 4911 C C . ALA B 1 149 ? 28 22.781 5.418 1 98.62 149 ALA B C 1
ATOM 4913 O O . ALA B 1 149 ? 27.891 23.438 6.453 1 98.62 149 ALA B O 1
ATOM 4914 N N . LEU B 1 150 ? 27.094 22.797 4.449 1 98.81 150 LEU B N 1
ATOM 4915 C CA . LEU B 1 150 ? 25.688 23.078 4.695 1 98.81 150 LEU B CA 1
ATOM 4916 C C . LEU B 1 150 ? 24.922 21.797 4.98 1 98.81 150 LEU B C 1
ATOM 4918 O O . LEU B 1 150 ? 24.844 20.906 4.125 1 98.81 150 LEU B O 1
ATOM 4922 N N . ILE B 1 151 ? 24.375 21.656 6.176 1 98.81 151 ILE B N 1
ATOM 4923 C CA . ILE B 1 151 ? 23.75 20.422 6.645 1 98.81 151 ILE B CA 1
ATOM 4924 C C . ILE B 1 151 ? 22.266 20.656 6.91 1 98.81 151 ILE B C 1
ATOM 4926 O O . ILE B 1 151 ? 21.906 21.594 7.637 1 98.81 151 ILE B O 1
ATOM 4930 N N . ALA B 1 152 ? 21.438 19.906 6.258 1 98.88 152 ALA B N 1
ATOM 4931 C CA . ALA B 1 152 ? 20.016 19.922 6.586 1 98.88 152 ALA B CA 1
ATOM 4932 C C . ALA B 1 152 ? 19.734 19.188 7.887 1 98.88 152 ALA B C 1
ATOM 4934 O O . ALA B 1 152 ? 20.156 18.031 8.055 1 98.88 152 ALA B O 1
ATOM 4935 N N . ASP B 1 153 ? 19.109 19.828 8.766 1 98.75 153 ASP B N 1
ATOM 4936 C CA . ASP B 1 153 ? 18.688 19.219 10.016 1 98.75 153 ASP B CA 1
ATOM 4937 C C . ASP B 1 153 ? 17.172 18.953 10 1 98.75 153 ASP B C 1
ATOM 4939 O O . ASP B 1 153 ? 16.391 19.828 10.391 1 98.75 153 ASP B O 1
ATOM 4943 N N . GLU B 1 154 ? 16.828 17.75 9.539 1 98.5 154 GLU B N 1
ATOM 4944 C CA . GLU B 1 154 ? 15.43 17.328 9.438 1 98.5 154 GLU B CA 1
ATOM 4945 C C . GLU B 1 154 ? 15.031 16.453 10.609 1 98.5 154 GLU B C 1
ATOM 4947 O O . GLU B 1 154 ? 14.008 15.758 10.555 1 98.5 154 GLU B O 1
ATOM 4952 N N . SER B 1 155 ? 15.672 16.547 11.758 1 97.56 155 SER B N 1
ATOM 4953 C CA . SER B 1 155 ? 15.602 15.547 12.82 1 97.56 155 SER B CA 1
ATOM 4954 C C . SER B 1 155 ? 14.359 15.75 13.68 1 97.56 155 SER B C 1
ATOM 4956 O O . SER B 1 155 ? 14.125 14.992 14.633 1 97.56 155 SER B O 1
ATOM 4958 N N . ILE B 1 156 ? 13.531 16.734 13.336 1 97.88 156 ILE B N 1
ATOM 4959 C CA . ILE B 1 156 ? 12.312 16.969 14.094 1 97.88 156 ILE B CA 1
ATOM 4960 C C . ILE B 1 156 ? 11.352 15.797 13.922 1 97.88 156 ILE B C 1
ATOM 4962 O O . ILE B 1 156 ? 10.531 15.523 14.797 1 97.88 156 ILE B O 1
ATOM 4966 N N . PHE B 1 157 ? 11.453 15.117 12.766 1 97.94 157 PHE B N 1
ATOM 4967 C CA . PHE B 1 157 ? 10.695 13.906 12.5 1 97.94 157 PHE B CA 1
ATOM 4968 C C . PHE B 1 157 ? 11.617 12.703 12.328 1 97.94 157 PHE B C 1
ATOM 4970 O O . PHE B 1 157 ? 12.836 12.867 12.188 1 97.94 157 PHE B O 1
ATOM 4977 N N . ASP B 1 158 ? 11.023 11.5 12.359 1 95.19 158 ASP B N 1
ATOM 4978 C CA . ASP B 1 158 ? 11.781 10.281 12.078 1 95.19 158 ASP B CA 1
ATOM 4979 C C . ASP B 1 158 ? 12.047 10.141 10.586 1 95.19 158 ASP B C 1
ATOM 4981 O O . ASP B 1 158 ? 11.828 11.078 9.812 1 95.19 158 ASP B O 1
ATOM 4985 N N . THR B 1 159 ? 12.602 9.039 10.172 1 93.31 159 THR B N 1
ATOM 4986 C CA . THR B 1 159 ? 12.984 8.82 8.781 1 93.31 159 THR B CA 1
ATOM 4987 C C . THR B 1 159 ? 11.828 8.234 7.988 1 93.31 159 THR B C 1
ATOM 4989 O O . THR B 1 159 ? 11.969 7.93 6.801 1 93.31 159 THR B O 1
ATOM 4992 N N . GLU B 1 160 ? 10.68 8.062 8.641 1 94.38 160 GLU B N 1
ATOM 4993 C CA . GLU B 1 160 ? 9.492 7.559 7.953 1 94.38 160 GLU B CA 1
ATOM 4994 C C . GLU B 1 160 ? 8.695 8.695 7.328 1 94.38 160 GLU B C 1
ATOM 4996 O O . GLU B 1 160 ? 7.637 9.07 7.84 1 94.38 160 GLU B O 1
ATOM 5001 N N . GLY B 1 161 ? 9.195 9.125 6.18 1 96.69 161 GLY B N 1
ATOM 5002 C CA . GLY B 1 161 ? 8.531 10.227 5.496 1 96.69 161 GLY B CA 1
ATOM 5003 C C . GLY B 1 161 ? 7.219 9.82 4.852 1 96.69 161 GLY B C 1
ATOM 5004 O O . GLY B 1 161 ? 6.398 10.68 4.512 1 96.69 161 GLY B O 1
ATOM 5005 N N . VAL B 1 162 ? 7.012 8.508 4.633 1 97.69 162 VAL B N 1
ATOM 5006 C CA . VAL B 1 162 ? 5.789 7.961 4.059 1 97.69 162 VAL B CA 1
ATOM 5007 C C . VAL B 1 162 ? 5.191 6.922 5.004 1 97.69 162 VAL B C 1
ATOM 5009 O O . VAL B 1 162 ? 5.922 6.273 5.762 1 97.69 162 VAL B O 1
ATOM 5012 N N . SER B 1 163 ? 3.891 6.82 4.98 1 97.75 163 SER B N 1
ATOM 5013 C CA . SER B 1 163 ? 3.199 5.891 5.867 1 97.75 163 SER B CA 1
ATOM 5014 C C . SER B 1 163 ? 3.445 4.445 5.453 1 97.75 163 SER B C 1
ATOM 5016 O O . SER B 1 163 ? 3.531 4.141 4.262 1 97.75 163 SER B O 1
ATOM 5018 N N . MET B 1 164 ? 3.502 3.562 6.48 1 96.38 164 MET B N 1
ATOM 5019 C CA . MET B 1 164 ? 3.627 2.125 6.254 1 96.38 164 MET B CA 1
ATOM 5020 C C . MET B 1 164 ? 2.385 1.573 5.562 1 96.38 164 MET B C 1
ATOM 5022 O O . MET B 1 164 ? 2.414 0.475 5.004 1 96.38 164 MET B O 1
ATOM 5026 N N . LYS B 1 165 ? 1.335 2.379 5.559 1 97.69 165 LYS B N 1
ATOM 5027 C CA . LYS B 1 165 ? 0.046 1.88 5.09 1 97.69 165 LYS B CA 1
ATOM 5028 C C . LYS B 1 165 ? -0.304 2.465 3.723 1 97.69 165 LYS B C 1
ATOM 5030 O O . LYS B 1 165 ? -1.425 2.295 3.238 1 97.69 165 LYS B O 1
ATOM 5035 N N . TRP B 1 166 ? 0.625 3.16 3.094 1 98.19 166 TRP B N 1
ATOM 5036 C CA . TRP B 1 166 ? 0.423 3.607 1.719 1 98.19 166 TRP B CA 1
ATOM 5037 C C . TRP B 1 166 ? 0.729 2.486 0.731 1 98.19 166 TRP B C 1
ATOM 5039 O O . TRP B 1 166 ? 1.532 1.597 1.022 1 98.19 166 TRP B O 1
ATOM 5049 N N . MET B 1 167 ? 0.114 2.525 -0.417 1 97.31 167 MET B N 1
ATOM 5050 C CA . MET B 1 167 ? 0.276 1.494 -1.438 1 97.31 167 MET B CA 1
ATOM 5051 C C . MET B 1 167 ? 1.498 1.776 -2.307 1 97.31 167 MET B C 1
ATOM 5053 O O . MET B 1 167 ? 1.932 2.924 -2.422 1 97.31 167 MET B O 1
ATOM 5057 N N . ARG B 1 168 ? 1.945 0.764 -2.932 1 96.62 168 ARG B N 1
ATOM 5058 C CA . ARG B 1 168 ? 3.074 0.91 -3.846 1 96.62 168 ARG B CA 1
ATOM 5059 C C . ARG B 1 168 ? 2.791 1.975 -4.898 1 96.62 168 ARG B C 1
ATOM 5061 O O . ARG B 1 168 ? 3.666 2.777 -5.23 1 96.62 168 ARG B O 1
ATOM 5068 N N . GLU B 1 169 ? 1.596 2.039 -5.398 1 95.5 169 GLU B N 1
ATOM 5069 C CA . GLU B 1 169 ? 1.259 2.969 -6.473 1 95.5 169 GLU B CA 1
ATOM 5070 C C . GLU B 1 169 ? 1.362 4.418 -6 1 95.5 169 GLU B C 1
ATOM 5072 O O . GLU B 1 169 ? 1.438 5.336 -6.816 1 95.5 169 GLU B O 1
ATOM 5077 N N . ASP B 1 170 ? 1.377 4.594 -4.648 1 96.69 170 ASP B N 1
ATOM 5078 C CA . ASP B 1 170 ? 1.47 5.941 -4.094 1 96.69 170 ASP B CA 1
ATOM 5079 C C . ASP B 1 170 ? 2.928 6.375 -3.945 1 96.69 170 ASP B C 1
ATOM 5081 O O . ASP B 1 170 ? 3.227 7.57 -3.936 1 96.69 170 ASP B O 1
ATOM 5085 N N . LEU B 1 171 ? 3.797 5.438 -3.801 1 97.5 171 LEU B N 1
ATOM 5086 C CA . LEU B 1 171 ? 5.188 5.738 -3.477 1 97.5 171 LEU B CA 1
ATOM 5087 C C . LEU B 1 171 ? 5.91 6.332 -4.684 1 97.5 171 LEU B C 1
ATOM 5089 O O . LEU B 1 171 ? 6.012 5.688 -5.73 1 97.5 171 LEU B O 1
ATOM 5093 N N . GLY B 1 172 ? 6.383 7.543 -4.516 1 96.75 172 GLY B N 1
ATOM 5094 C CA . GLY B 1 172 ? 7.109 8.203 -5.586 1 96.75 172 GLY B CA 1
ATOM 5095 C C . GLY B 1 172 ? 6.211 9.016 -6.504 1 96.75 172 GLY B C 1
ATOM 5096 O O . GLY B 1 172 ? 6.688 9.625 -7.465 1 96.75 172 GLY B O 1
ATOM 5097 N N . SER B 1 173 ? 4.977 9.086 -6.172 1 94.75 173 SER B N 1
ATOM 5098 C CA . SER B 1 173 ? 3.992 9.734 -7.031 1 94.75 173 SER B CA 1
ATOM 5099 C C . SER B 1 173 ? 3.648 11.133 -6.52 1 94.75 173 SER B C 1
ATOM 5101 O O . SER B 1 173 ? 4.188 11.578 -5.5 1 94.75 173 SER B O 1
ATOM 5103 N N . GLU B 1 174 ? 2.758 11.742 -7.219 1 91.62 174 GLU B N 1
ATOM 5104 C CA . GLU B 1 174 ? 2.277 13.07 -6.863 1 91.62 174 GLU B CA 1
ATOM 5105 C C . GLU B 1 174 ? 1.519 13.055 -5.539 1 91.62 174 GLU B C 1
ATOM 5107 O O . GLU B 1 174 ? 1.49 14.055 -4.82 1 91.62 174 GLU B O 1
ATOM 5112 N N . TYR B 1 175 ? 0.99 11.906 -5.18 1 91.81 175 TYR B N 1
ATOM 5113 C CA . TYR B 1 175 ? 0.161 11.828 -3.982 1 91.81 175 TYR B CA 1
ATOM 5114 C C . TYR B 1 175 ? 0.972 11.344 -2.789 1 91.81 175 TYR B C 1
ATOM 5116 O O . TYR B 1 175 ? 0.556 11.508 -1.64 1 91.81 175 TYR B O 1
ATOM 5124 N N . GLY B 1 176 ? 2.105 10.734 -3.092 1 95.81 176 GLY B N 1
ATOM 5125 C CA . GLY B 1 176 ? 2.902 10.148 -2.027 1 95.81 176 GLY B CA 1
ATOM 5126 C C . GLY B 1 176 ? 4.266 10.789 -1.876 1 95.81 176 GLY B C 1
ATOM 5127 O O . GLY B 1 176 ? 5.285 10.094 -1.836 1 95.81 176 GLY B O 1
ATOM 5128 N N . GLN B 1 177 ? 4.312 12.086 -1.851 1 95.25 177 GLN B N 1
ATOM 5129 C CA . GLN B 1 177 ? 5.57 12.82 -1.814 1 95.25 177 GLN B CA 1
ATOM 5130 C C . GLN B 1 177 ? 6.25 12.688 -0.454 1 95.25 177 GLN B C 1
ATOM 5132 O O . GLN B 1 177 ? 7.453 12.922 -0.329 1 95.25 177 GLN B O 1
ATOM 5137 N N . GLY B 1 178 ? 5.59 12.273 0.53 1 97 178 GLY B N 1
ATOM 5138 C CA . GLY B 1 178 ? 6.152 12.141 1.864 1 97 178 GLY B CA 1
ATOM 5139 C C . GLY B 1 178 ? 6.242 13.461 2.607 1 97 178 GLY B C 1
ATOM 5140 O O . GLY B 1 178 ? 6.137 14.531 2 1 97 178 GLY B O 1
ATOM 5141 N N . SER B 1 179 ? 6.352 13.398 3.896 1 98.69 179 SER B N 1
ATOM 5142 C CA . SER B 1 179 ? 6.508 14.547 4.789 1 98.69 179 SER B CA 1
ATOM 5143 C C . SER B 1 179 ? 7.73 14.391 5.688 1 98.69 179 SER B C 1
ATOM 5145 O O . SER B 1 179 ? 7.832 13.422 6.441 1 98.69 179 SER B O 1
ATOM 5147 N N . TYR B 1 180 ? 8.617 15.32 5.574 1 98.69 180 TYR B N 1
ATOM 5148 C CA . TYR B 1 180 ? 9.898 15.258 6.277 1 98.69 180 TYR B CA 1
ATOM 5149 C C . TYR B 1 180 ? 10.117 16.516 7.113 1 98.69 180 TYR B C 1
ATOM 5151 O O . TYR B 1 180 ? 9.289 17.422 7.105 1 98.69 180 TYR B O 1
ATOM 5159 N N . GLY B 1 181 ? 11.219 16.438 7.91 1 98.81 181 GLY B N 1
ATOM 5160 C CA . GLY B 1 181 ? 11.516 17.609 8.727 1 98.81 181 GLY B CA 1
ATOM 5161 C C . GLY B 1 181 ? 11.844 18.844 7.91 1 98.81 181 GLY B C 1
ATOM 5162 O O . GLY B 1 181 ? 11.703 19.969 8.398 1 98.81 181 GLY B O 1
ATOM 5163 N N . LEU B 1 182 ? 12.312 18.641 6.715 1 98.81 182 LEU B N 1
ATOM 5164 C CA . LEU B 1 182 ? 12.516 19.688 5.727 1 98.81 182 LEU B CA 1
ATOM 5165 C C . LEU B 1 182 ? 11.867 19.312 4.395 1 98.81 182 LEU B C 1
ATOM 5167 O O . LEU B 1 182 ? 12.086 18.219 3.879 1 98.81 182 LEU B O 1
ATOM 5171 N N . ASN B 1 183 ? 11.047 20.234 3.895 1 98.81 183 ASN B N 1
ATOM 5172 C CA . ASN B 1 183 ? 10.336 20.078 2.631 1 98.81 183 ASN B CA 1
ATOM 5173 C C . ASN B 1 183 ? 10.562 21.281 1.717 1 98.81 183 ASN B C 1
ATOM 5175 O O . ASN B 1 183 ? 10.711 22.406 2.191 1 98.81 183 ASN B O 1
ATOM 5179 N N . ILE B 1 184 ? 10.57 21.016 0.448 1 98.69 184 ILE B N 1
ATOM 5180 C CA . ILE B 1 184 ? 10.742 22.094 -0.523 1 98.69 184 ILE B CA 1
ATOM 5181 C C . ILE B 1 184 ? 10.062 21.719 -1.838 1 98.69 184 ILE B C 1
ATOM 5183 O O . ILE B 1 184 ? 10 20.531 -2.191 1 98.69 184 ILE B O 1
ATOM 5187 N N . PHE B 1 185 ? 9.508 22.688 -2.514 1 98.5 185 PHE B N 1
ATOM 5188 C CA . PHE B 1 185 ? 8.867 22.469 -3.809 1 98.5 185 PHE B CA 1
ATOM 5189 C C . PHE B 1 185 ? 7.766 21.422 -3.711 1 98.5 185 PHE B C 1
ATOM 5191 O O . PHE B 1 185 ? 7.676 20.531 -4.559 1 98.5 185 PHE B O 1
ATOM 5198 N N . ASP B 1 186 ? 7.012 21.422 -2.584 1 98.5 186 ASP B N 1
ATOM 5199 C CA . ASP B 1 186 ? 5.922 20.469 -2.387 1 98.5 186 ASP B CA 1
ATOM 5200 C C . ASP B 1 186 ? 6.438 19.031 -2.404 1 98.5 186 ASP B C 1
ATOM 5202 O O . ASP B 1 186 ? 5.668 18.094 -2.617 1 98.5 186 ASP B O 1
ATOM 5206 N N . ASN B 1 187 ? 7.805 18.859 -2.283 1 98.69 187 ASN B N 1
ATOM 5207 C CA . ASN B 1 187 ? 8.5 17.578 -2.391 1 98.69 187 ASN B CA 1
ATOM 5208 C C . ASN B 1 187 ? 8.195 16.891 -3.719 1 98.69 187 ASN B C 1
ATOM 5210 O O . ASN B 1 187 ? 8.008 15.672 -3.762 1 98.69 187 ASN B O 1
ATOM 5214 N N . GLN B 1 188 ? 8.102 17.734 -4.77 1 98.12 188 GLN B N 1
ATOM 5215 C CA . GLN B 1 188 ? 7.723 17.203 -6.066 1 98.12 188 GLN B CA 1
ATOM 5216 C C . GLN B 1 188 ? 8.656 17.703 -7.168 1 98.12 188 GLN B C 1
ATOM 5218 O O . GLN B 1 188 ? 9.281 18.75 -7.023 1 98.12 188 GLN B O 1
ATOM 5223 N N . PHE B 1 189 ? 8.773 16.906 -8.172 1 97.94 189 PHE B N 1
ATOM 5224 C CA . PHE B 1 189 ? 9.32 17.375 -9.445 1 97.94 189 PHE B CA 1
ATOM 5225 C C . PHE B 1 189 ? 8.375 17.016 -10.586 1 97.94 189 PHE B C 1
ATOM 5227 O O . PHE B 1 189 ? 7.504 16.156 -10.445 1 97.94 189 PHE B O 1
ATOM 5234 N N . ARG B 1 190 ? 8.484 17.734 -11.641 1 97.56 190 ARG B N 1
ATOM 5235 C CA . ARG B 1 190 ? 7.754 17.484 -12.883 1 97.56 190 ARG B CA 1
ATOM 5236 C C . ARG B 1 190 ? 8.656 16.844 -13.93 1 97.56 190 ARG B C 1
ATOM 5238 O O . ARG B 1 190 ? 9.742 17.359 -14.211 1 97.56 190 ARG B O 1
ATOM 5245 N N . LEU B 1 191 ? 8.242 15.695 -14.375 1 97.5 191 LEU B N 1
ATOM 5246 C CA . LEU B 1 191 ? 8.938 14.992 -15.453 1 97.5 191 LEU B CA 1
ATOM 5247 C C . LEU B 1 191 ? 8.258 15.234 -16.797 1 97.5 191 LEU B C 1
ATOM 5249 O O . LEU B 1 191 ? 7.055 14.977 -16.938 1 97.5 191 LEU B O 1
ATOM 5253 N N . TYR B 1 192 ? 8.984 15.711 -17.719 1 97.56 192 TYR B N 1
ATOM 5254 C CA . TYR B 1 192 ? 8.445 15.984 -19.047 1 97.56 192 TYR B CA 1
ATOM 5255 C C . TYR B 1 192 ? 8.867 14.914 -20.047 1 97.56 192 TYR B C 1
ATOM 5257 O O . TYR B 1 192 ? 10.047 14.57 -20.125 1 97.56 192 TYR B O 1
ATOM 5265 N N . LEU B 1 193 ? 7.859 14.391 -20.734 1 97 193 LEU B N 1
ATOM 5266 C CA . LEU B 1 193 ? 8.07 13.289 -21.672 1 97 193 LEU B CA 1
ATOM 5267 C C . LEU B 1 193 ? 7.559 13.664 -23.062 1 97 193 LEU B C 1
ATOM 5269 O O . LEU B 1 193 ? 6.707 14.539 -23.203 1 97 193 LEU B O 1
ATOM 5273 N N . GLU B 1 194 ? 8.117 13.062 -24.047 1 97.38 194 GLU B N 1
ATOM 5274 C CA . GLU B 1 194 ? 7.672 13.125 -25.438 1 97.38 194 GLU B CA 1
ATOM 5275 C C . GLU B 1 194 ? 7.297 11.742 -25.953 1 97.38 194 GLU B C 1
ATOM 5277 O O . GLU B 1 194 ? 8.078 10.797 -25.828 1 97.38 194 GLU B O 1
ATOM 5282 N N . SER B 1 195 ? 6.074 11.609 -26.406 1 94.88 195 SER B N 1
ATOM 5283 C CA . SER B 1 195 ? 5.629 10.312 -26.922 1 94.88 195 SER B CA 1
ATOM 5284 C C . SER B 1 195 ? 5.488 10.336 -28.438 1 94.88 195 SER B C 1
ATOM 5286 O O . SER B 1 195 ? 5.184 11.375 -29.016 1 94.88 195 SER B O 1
ATOM 5288 N N . GLY B 1 196 ? 5.762 9.195 -29.109 1 94.88 196 GLY B N 1
ATOM 5289 C CA . GLY B 1 196 ? 5.598 9.008 -30.531 1 94.88 196 GLY B CA 1
ATOM 5290 C C . GLY B 1 196 ? 4.359 8.211 -30.891 1 94.88 196 GLY B C 1
ATOM 5291 O O . GLY B 1 196 ? 3.285 8.438 -30.344 1 94.88 196 GLY B O 1
ATOM 5292 N N . VAL B 1 197 ? 4.539 7.363 -31.875 1 92.12 197 VAL B N 1
ATOM 5293 C CA . VAL B 1 197 ? 3.422 6.562 -32.375 1 92.12 197 VAL B CA 1
ATOM 5294 C C . VAL B 1 197 ? 3.127 5.434 -31.375 1 92.12 197 VAL B C 1
ATOM 5296 O O . VAL B 1 197 ? 3.938 5.148 -30.484 1 92.12 197 VAL B O 1
ATOM 5299 N N . ALA B 1 198 ? 2 4.836 -31.547 1 90.44 198 ALA B N 1
ATOM 5300 C CA . ALA B 1 198 ? 1.545 3.77 -30.656 1 90.44 198 ALA B CA 1
ATOM 5301 C C . ALA B 1 198 ? 2.572 2.645 -30.594 1 90.44 198 ALA B C 1
ATOM 5303 O O . ALA B 1 198 ? 3.145 2.248 -31.609 1 90.44 198 ALA B O 1
ATOM 5304 N N . GLY B 1 199 ? 2.814 2.213 -29.344 1 88.75 199 GLY B N 1
ATOM 5305 C CA . GLY B 1 199 ? 3.703 1.078 -29.141 1 88.75 199 GLY B CA 1
ATOM 5306 C C . GLY B 1 199 ? 5.129 1.486 -28.828 1 88.75 199 GLY B C 1
ATOM 5307 O O . GLY B 1 199 ? 5.926 0.67 -28.359 1 88.75 199 GLY B O 1
ATOM 5308 N N . THR B 1 200 ? 5.406 2.742 -28.984 1 91.88 200 THR B N 1
ATOM 5309 C CA . THR B 1 200 ? 6.766 3.201 -28.734 1 91.88 200 THR B CA 1
ATOM 5310 C C . THR B 1 200 ? 6.93 3.645 -27.281 1 91.88 200 THR B C 1
ATOM 5312 O O . THR B 1 200 ? 5.941 3.877 -26.594 1 91.88 200 THR B O 1
ATOM 5315 N N . THR B 1 201 ? 8.172 3.707 -26.891 1 93.06 201 THR B N 1
ATOM 5316 C CA . THR B 1 201 ? 8.484 4.184 -25.547 1 93.06 201 THR B CA 1
ATOM 5317 C C . THR B 1 201 ? 8.664 5.699 -25.547 1 93.06 201 THR B C 1
ATOM 5319 O O . THR B 1 201 ? 9.516 6.234 -26.25 1 93.06 201 THR B O 1
ATOM 5322 N N . PRO B 1 202 ? 7.902 6.398 -24.766 1 95.69 202 PRO B N 1
ATOM 5323 C CA . PRO B 1 202 ? 8.086 7.848 -24.672 1 95.69 202 PRO B CA 1
ATOM 5324 C C . PRO B 1 202 ? 9.492 8.234 -24.219 1 95.69 202 PRO B C 1
ATOM 5326 O O . PRO B 1 202 ? 10.07 7.566 -23.359 1 95.69 202 PRO B O 1
ATOM 5329 N N . ALA B 1 203 ? 9.992 9.328 -24.719 1 97.38 203 ALA B N 1
ATOM 5330 C CA . ALA B 1 203 ? 11.312 9.812 -24.344 1 97.38 203 ALA B CA 1
ATOM 5331 C C . ALA B 1 203 ? 11.234 10.75 -23.141 1 97.38 203 ALA B C 1
ATOM 5333 O O . ALA B 1 203 ? 10.32 11.57 -23.047 1 97.38 203 ALA B O 1
ATOM 5334 N N . ILE B 1 204 ? 12.141 10.602 -22.25 1 97.12 204 ILE B N 1
ATOM 5335 C CA . ILE B 1 204 ? 12.281 11.523 -21.125 1 97.12 204 ILE B CA 1
ATOM 5336 C C . ILE B 1 204 ? 13.047 12.766 -21.562 1 97.12 204 ILE B C 1
ATOM 5338 O O . ILE B 1 204 ? 14.172 12.672 -22.047 1 97.12 204 ILE B O 1
ATOM 5342 N N . LYS B 1 205 ? 12.484 13.906 -21.344 1 97.06 205 LYS B N 1
ATOM 5343 C CA . LYS B 1 205 ? 13.125 15.141 -21.797 1 97.06 205 LYS B CA 1
ATOM 5344 C C . LYS B 1 205 ? 13.914 15.797 -20.656 1 97.06 205 LYS B C 1
ATOM 5346 O O . LYS B 1 205 ? 15.141 15.906 -20.734 1 97.06 205 LYS B O 1
ATOM 5351 N N . TYR B 1 206 ? 13.242 16.172 -19.641 1 96.5 206 TYR B N 1
ATOM 5352 C CA . TYR B 1 206 ? 13.867 16.797 -18.469 1 96.5 206 TYR B CA 1
ATOM 5353 C C . TYR B 1 206 ? 12.906 16.828 -17.297 1 96.5 206 TYR B C 1
ATOM 5355 O O . TYR B 1 206 ? 11.734 16.469 -17.422 1 96.5 206 TYR B O 1
ATOM 5363 N N . CYS B 1 207 ? 13.422 17.109 -16.094 1 96.69 207 CYS B N 1
ATOM 5364 C CA . CYS B 1 207 ? 12.547 17.328 -14.945 1 96.69 207 CYS B CA 1
ATOM 5365 C C . CYS B 1 207 ? 12.812 18.688 -14.305 1 96.69 207 CYS B C 1
ATOM 5367 O O . CYS B 1 207 ? 13.883 19.266 -14.508 1 96.69 207 CYS B O 1
ATOM 5369 N N . GLU B 1 208 ? 11.805 19.234 -13.641 1 97 208 GLU B N 1
ATOM 5370 C CA . GLU B 1 208 ? 11.852 20.484 -12.906 1 97 208 GLU B CA 1
ATOM 5371 C C . GLU B 1 208 ? 11.305 20.328 -11.492 1 97 208 GLU B C 1
ATOM 5373 O O . GLU B 1 208 ? 10.164 19.891 -11.305 1 97 208 GLU B O 1
ATOM 5378 N N . PRO B 1 209 ? 12.016 20.828 -10.484 1 97.12 209 PRO B N 1
ATOM 5379 C CA . PRO B 1 209 ? 13.422 21.234 -10.555 1 97.12 209 PRO B CA 1
ATOM 5380 C C . PRO B 1 209 ? 14.336 20.109 -11.047 1 97.12 209 PRO B C 1
ATOM 5382 O O . PRO B 1 209 ? 13.93 18.938 -11.07 1 97.12 209 PRO B O 1
ATOM 5385 N N . ASP B 1 210 ? 15.523 20.484 -11.43 1 96.25 210 ASP B N 1
ATOM 5386 C CA . ASP B 1 210 ? 16.5 19.5 -11.875 1 96.25 210 ASP B CA 1
ATOM 5387 C C . ASP B 1 210 ? 17.047 18.688 -10.703 1 96.25 210 ASP B C 1
ATOM 5389 O O . ASP B 1 210 ? 17.453 19.25 -9.68 1 96.25 210 ASP B O 1
ATOM 5393 N N . ILE B 1 211 ? 16.969 17.391 -10.859 1 96.94 211 ILE B N 1
ATOM 5394 C CA . ILE B 1 211 ? 17.531 16.469 -9.883 1 96.94 211 ILE B CA 1
ATOM 5395 C C . ILE B 1 211 ? 18.438 15.453 -10.594 1 96.94 211 ILE B C 1
ATOM 5397 O O . ILE B 1 211 ? 18.016 14.328 -10.859 1 96.94 211 ILE B O 1
ATOM 5401 N N . PRO B 1 212 ? 19.688 15.734 -10.727 1 95.06 212 PRO B N 1
ATOM 5402 C CA . PRO B 1 212 ? 20.578 14.953 -11.594 1 95.06 212 PRO B CA 1
ATOM 5403 C C . PRO B 1 212 ? 20.812 13.539 -11.062 1 95.06 212 PRO B C 1
ATOM 5405 O O . PRO B 1 212 ? 21.188 12.641 -11.82 1 95.06 212 PRO B O 1
ATOM 5408 N N . SER B 1 213 ? 20.609 13.359 -9.836 1 95 213 SER B N 1
ATOM 5409 C CA . SER B 1 213 ? 20.922 12.07 -9.227 1 95 213 SER B CA 1
ATOM 5410 C C . SER B 1 213 ? 19.859 11.031 -9.562 1 95 213 SER B C 1
ATOM 5412 O O . SER B 1 213 ? 20.047 9.836 -9.336 1 95 213 SER B O 1
ATOM 5414 N N . LEU B 1 214 ? 18.719 11.438 -10.125 1 97.25 214 LEU B N 1
ATOM 5415 C CA . LEU B 1 214 ? 17.625 10.5 -10.414 1 97.25 214 LEU B CA 1
ATOM 5416 C C . LEU B 1 214 ? 18 9.602 -11.586 1 97.25 214 LEU B C 1
ATOM 5418 O O . LEU B 1 214 ? 18.609 10.047 -12.555 1 97.25 214 LEU B O 1
ATOM 5422 N N . THR B 1 215 ? 17.672 8.336 -11.445 1 96.25 215 THR B N 1
ATOM 5423 C CA . THR B 1 215 ? 17.75 7.348 -12.523 1 96.25 215 THR B CA 1
ATOM 5424 C C . THR B 1 215 ? 16.359 6.828 -12.867 1 96.25 215 THR B C 1
ATOM 5426 O O . THR B 1 215 ? 15.633 6.352 -11.992 1 96.25 215 THR B O 1
ATOM 5429 N N . PHE B 1 216 ? 16 6.84 -14.18 1 96.56 216 PHE B N 1
ATOM 5430 C CA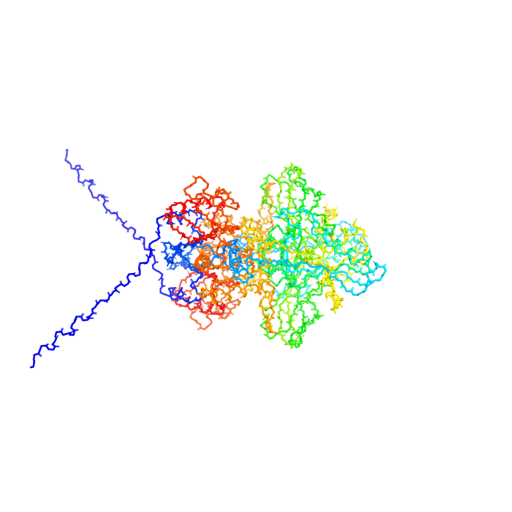 . PHE B 1 216 ? 14.664 6.441 -14.602 1 96.56 216 PHE B CA 1
ATOM 5431 C C . PHE B 1 216 ? 14.703 5.109 -15.344 1 96.56 216 PHE B C 1
ATOM 5433 O O . PHE B 1 216 ? 15.523 4.918 -16.25 1 96.56 216 PHE B O 1
ATOM 5440 N N . HIS B 1 217 ? 13.953 4.172 -14.852 1 95.81 217 HIS B N 1
ATOM 5441 C CA . HIS B 1 217 ? 13.625 2.955 -15.586 1 95.81 217 HIS B CA 1
ATOM 5442 C C . HIS B 1 217 ? 12.289 3.084 -16.297 1 95.81 217 HIS B C 1
ATOM 5444 O O . HIS B 1 217 ? 11.234 3.055 -15.664 1 95.81 217 HIS B O 1
ATOM 5450 N N . ASN B 1 218 ? 12.344 3.201 -17.625 1 95.38 218 ASN B N 1
ATOM 5451 C CA . ASN B 1 218 ? 11.203 3.635 -18.422 1 95.38 218 ASN B CA 1
ATOM 5452 C C . ASN B 1 218 ? 10.516 2.457 -19.109 1 95.38 218 ASN B C 1
ATOM 5454 O O . ASN B 1 218 ? 11.016 1.937 -20.109 1 95.38 218 ASN B O 1
ATOM 5458 N N . TYR B 1 219 ? 9.367 2.096 -18.562 1 92.62 219 TYR B N 1
ATOM 5459 C CA . TYR B 1 219 ? 8.578 1.016 -19.141 1 92.62 219 TYR B CA 1
ATOM 5460 C C . TYR B 1 219 ? 7.281 1.549 -19.734 1 92.62 219 TYR B C 1
ATOM 5462 O O . TYR B 1 219 ? 6.355 0.781 -20.016 1 92.62 219 TYR B O 1
ATOM 5470 N N . LEU B 1 220 ? 7.188 2.838 -19.953 1 93.62 220 LEU B N 1
ATOM 5471 C CA . LEU B 1 220 ? 5.996 3.473 -20.516 1 93.62 220 LEU B CA 1
ATOM 5472 C C . LEU B 1 220 ? 5.797 3.072 -21.969 1 93.62 220 LEU B C 1
ATOM 5474 O O . LEU B 1 220 ? 6.766 2.801 -22.688 1 93.62 220 LEU B O 1
ATOM 5478 N N . LYS B 1 221 ? 4.543 3.086 -22.328 1 92.44 221 LYS B N 1
ATOM 5479 C CA . LYS B 1 221 ? 4.168 2.92 -23.734 1 92.44 221 LYS B CA 1
ATOM 5480 C C . LYS B 1 221 ? 3.285 4.07 -24.203 1 92.44 221 LYS B C 1
ATOM 5482 O O . LYS B 1 221 ? 2.436 4.555 -23.453 1 92.44 221 LYS B O 1
ATOM 5487 N N . ALA B 1 222 ? 3.541 4.512 -25.453 1 93.12 222 ALA B N 1
ATOM 5488 C CA . ALA B 1 222 ? 2.602 5.414 -26.109 1 93.12 222 ALA B CA 1
ATOM 5489 C C . ALA B 1 222 ? 1.397 4.648 -26.656 1 93.12 222 ALA B C 1
ATOM 5491 O O . ALA B 1 222 ? 1.549 3.74 -27.469 1 93.12 222 ALA B O 1
ATOM 5492 N N . LEU B 1 223 ? 0.254 4.914 -26.094 1 91.75 223 LEU B N 1
ATOM 5493 C CA . LEU B 1 223 ? -0.994 4.285 -26.516 1 91.75 223 LEU B CA 1
ATOM 5494 C C . LEU B 1 223 ? -2.137 5.297 -26.531 1 91.75 223 LEU B C 1
ATOM 5496 O O . LEU B 1 223 ? -2.035 6.363 -25.922 1 91.75 223 LEU B O 1
ATOM 5500 N N . PRO B 1 224 ? -3.229 4.953 -27.406 1 83 224 PRO B N 1
ATOM 5501 C CA . PRO B 1 224 ? -4.414 5.801 -27.25 1 83 224 PRO B CA 1
ATOM 5502 C C . PRO B 1 224 ? -5.051 5.684 -25.875 1 83 224 PRO B C 1
ATOM 5504 O O . PRO B 1 224 ? -5.941 4.855 -25.672 1 83 224 PRO B O 1
ATOM 5507 N N . ALA B 1 225 ? -4.434 6.152 -24.938 1 72.44 225 ALA B N 1
ATOM 5508 C CA . ALA B 1 225 ? -4.801 5.977 -23.547 1 72.44 225 ALA B CA 1
ATOM 5509 C C . ALA B 1 225 ? -5.16 7.309 -22.891 1 72.44 225 ALA B C 1
ATOM 5511 O O . ALA B 1 225 ? -4.875 8.375 -23.453 1 72.44 225 ALA B O 1
ATOM 5512 N N . SER B 1 226 ? -6.012 7.094 -21.859 1 66.81 226 SER B N 1
ATOM 5513 C CA . SER B 1 226 ? -6.266 8.258 -21.016 1 66.81 226 SER B CA 1
ATOM 5514 C C . SER B 1 226 ? -5.027 8.641 -20.203 1 66.81 226 SER B C 1
ATOM 5516 O O . SER B 1 226 ? -4.094 7.844 -20.078 1 66.81 226 SER B O 1
ATOM 5518 N N . THR B 1 227 ? -4.945 9.883 -19.797 1 53.38 227 THR B N 1
ATOM 5519 C CA . THR B 1 227 ? -3.803 10.453 -19.094 1 53.38 227 THR B CA 1
ATOM 5520 C C . THR B 1 227 ? -3.596 9.773 -17.75 1 53.38 227 THR B C 1
ATOM 5522 O O . THR B 1 227 ? -2.521 9.883 -17.156 1 53.38 227 THR B O 1
ATOM 5525 N N . ASP B 1 228 ? -4.465 9.023 -17.328 1 61.5 228 ASP B N 1
ATOM 5526 C CA . ASP B 1 228 ? -4.363 8.5 -15.969 1 61.5 228 ASP B CA 1
ATOM 5527 C C . ASP B 1 228 ? -3.889 7.047 -15.977 1 61.5 228 ASP B C 1
ATOM 5529 O O . ASP B 1 228 ? -4.074 6.324 -14.992 1 61.5 228 ASP B O 1
ATOM 5533 N N . SER B 1 229 ? -3.203 6.75 -16.859 1 78.19 229 SER B N 1
ATOM 5534 C CA . SER B 1 229 ? -2.848 5.34 -17 1 78.19 229 SER B CA 1
ATOM 5535 C C . SER B 1 229 ? -1.347 5.129 -16.828 1 78.19 229 SER B C 1
ATOM 5537 O O . SER B 1 229 ? -0.786 4.164 -17.359 1 78.19 229 SER B O 1
ATOM 5539 N N . CYS B 1 230 ? -0.722 6.184 -16.234 1 88.5 230 CYS B N 1
ATOM 5540 C CA . CYS B 1 230 ? 0.715 6.031 -16.031 1 88.5 230 CYS B CA 1
ATOM 5541 C C . CYS B 1 230 ? 1.1 6.297 -14.586 1 88.5 230 CYS B C 1
ATOM 5543 O O . CYS B 1 230 ? 0.359 6.957 -13.852 1 88.5 230 CYS B O 1
ATOM 5545 N N . PHE B 1 231 ? 2.223 5.695 -14.18 1 89.56 231 PHE B N 1
ATOM 5546 C CA . PHE B 1 231 ? 2.711 5.77 -12.805 1 89.56 231 PHE B CA 1
ATOM 5547 C C . PHE B 1 231 ? 4.203 6.082 -12.773 1 89.56 231 PHE B C 1
ATOM 5549 O O . PHE B 1 231 ? 4.961 5.594 -13.617 1 89.56 231 PHE B O 1
ATOM 5556 N N . ILE B 1 232 ? 4.609 6.949 -11.906 1 95.75 232 ILE B N 1
ATOM 5557 C CA . ILE B 1 232 ? 5.996 7.02 -11.461 1 95.75 232 ILE B CA 1
ATOM 5558 C C . ILE B 1 232 ? 6.113 6.445 -10.047 1 95.75 232 ILE B C 1
ATOM 5560 O O . ILE B 1 232 ? 5.406 6.875 -9.133 1 95.75 232 ILE B O 1
ATOM 5564 N N . ILE B 1 233 ? 6.957 5.441 -9.914 1 96.19 233 ILE B N 1
ATOM 5565 C CA . ILE B 1 233 ? 7.082 4.699 -8.664 1 96.19 233 ILE B CA 1
ATOM 5566 C C . ILE B 1 233 ? 8.523 4.781 -8.156 1 96.19 233 ILE B C 1
ATOM 5568 O O . ILE B 1 233 ? 9.469 4.715 -8.945 1 96.19 233 ILE B O 1
ATOM 5572 N N . GLY B 1 234 ? 8.633 4.953 -6.891 1 96.25 234 GLY B N 1
ATOM 5573 C CA . GLY B 1 234 ? 9.938 4.953 -6.262 1 96.25 234 GLY B CA 1
ATOM 5574 C C . GLY B 1 234 ? 9.875 4.852 -4.75 1 96.25 234 GLY B C 1
ATOM 5575 O O . GLY B 1 234 ? 8.797 4.918 -4.164 1 96.25 234 GLY B O 1
ATOM 5576 N N . PHE B 1 235 ? 10.984 4.637 -4.148 1 96.19 235 PHE B N 1
ATOM 5577 C CA . PHE B 1 235 ? 11.094 4.461 -2.705 1 96.19 235 PHE B CA 1
ATOM 5578 C C . PHE B 1 235 ? 11.836 5.633 -2.072 1 96.19 235 PHE B C 1
ATOM 5580 O O . PHE B 1 235 ? 12.727 6.215 -2.688 1 96.19 235 PHE B O 1
ATOM 5587 N N . PRO B 1 236 ? 11.461 5.984 -0.825 1 96.06 236 PRO B N 1
ATOM 5588 C CA . PRO B 1 236 ? 12.188 7.059 -0.138 1 96.06 236 PRO B CA 1
ATOM 5589 C C . PRO B 1 236 ? 13.695 6.816 -0.089 1 96.06 236 PRO B C 1
ATOM 5591 O O . PRO B 1 236 ? 14.133 5.676 0.083 1 96.06 236 PRO B O 1
ATOM 5594 N N . PHE B 1 237 ? 14.5 7.828 -0.317 1 96.44 237 PHE B N 1
ATOM 5595 C CA . PHE B 1 237 ? 15.945 7.879 -0.163 1 96.44 237 PHE B CA 1
ATOM 5596 C C . PHE B 1 237 ? 16.641 7.074 -1.261 1 96.44 237 PHE B C 1
ATOM 5598 O O . PHE B 1 237 ? 17.844 6.844 -1.202 1 96.44 237 PHE B O 1
ATOM 5605 N N . SER B 1 238 ? 15.836 6.574 -2.207 1 95.75 238 SER B N 1
ATOM 5606 C CA . SER B 1 238 ? 16.391 5.941 -3.398 1 95.75 238 SER B CA 1
ATOM 5607 C C . SER B 1 238 ? 16.25 6.844 -4.621 1 95.75 238 SER B C 1
ATOM 5609 O O . SER B 1 238 ? 15.203 7.461 -4.82 1 95.75 238 SER B O 1
ATOM 5611 N N . ASN B 1 239 ? 17.25 6.906 -5.457 1 96 239 ASN B N 1
ATOM 5612 C CA . ASN B 1 239 ? 17.234 7.762 -6.637 1 96 239 ASN B CA 1
ATOM 5613 C C . ASN B 1 239 ? 16.562 7.066 -7.82 1 96 239 ASN B C 1
ATOM 5615 O O . ASN B 1 239 ? 16.297 7.699 -8.844 1 96 239 ASN B O 1
ATOM 5619 N N . GLU B 1 240 ? 16.266 5.773 -7.715 1 96.12 240 GLU B N 1
ATOM 5620 C CA . GLU B 1 240 ? 15.633 5.023 -8.797 1 96.12 240 GLU B CA 1
ATOM 5621 C C . GLU B 1 240 ? 14.148 5.344 -8.891 1 96.12 240 GLU B C 1
ATOM 5623 O O . GLU B 1 240 ? 13.445 5.355 -7.879 1 96.12 240 GLU B O 1
ATOM 5628 N N . ARG B 1 241 ? 13.68 5.648 -10.102 1 97.06 241 ARG B N 1
ATOM 5629 C CA . ARG B 1 241 ? 12.273 5.844 -10.422 1 97.06 241 ARG B CA 1
ATOM 5630 C C . ARG B 1 241 ? 11.844 4.941 -11.57 1 97.06 241 ARG B C 1
ATOM 5632 O O . ARG B 1 241 ? 12.57 4.789 -12.555 1 97.06 241 ARG B O 1
ATOM 5639 N N . TYR B 1 242 ? 10.742 4.332 -11.383 1 96.38 242 TYR B N 1
ATOM 5640 C CA . TYR B 1 242 ? 10.195 3.426 -12.391 1 96.38 242 TYR B CA 1
ATOM 5641 C C . TYR B 1 242 ? 8.93 3.998 -13.008 1 96.38 242 TYR B C 1
ATOM 5643 O O . TYR B 1 242 ? 8.023 4.441 -12.289 1 96.38 242 TYR B O 1
ATOM 5651 N N . LEU B 1 243 ? 8.867 4.023 -14.328 1 96.31 243 LEU B N 1
ATOM 5652 C CA . LEU B 1 243 ? 7.719 4.539 -15.07 1 96.31 243 LEU B CA 1
ATOM 5653 C C . LEU B 1 243 ? 6.941 3.406 -15.727 1 96.31 243 LEU B C 1
ATOM 5655 O O . LEU B 1 243 ? 7.504 2.631 -16.5 1 96.31 243 LEU B O 1
ATOM 5659 N N . TYR B 1 244 ? 5.707 3.291 -15.367 1 93.69 244 TYR B N 1
ATOM 5660 C CA . TYR B 1 244 ? 4.852 2.232 -15.891 1 93.69 244 TYR B CA 1
ATOM 5661 C C . TYR B 1 244 ? 3.594 2.814 -16.531 1 93.69 244 TYR B C 1
ATOM 5663 O O . TYR B 1 244 ? 3.209 3.947 -16.234 1 93.69 244 TYR B O 1
ATOM 5671 N N . GLY B 1 245 ? 2.977 2.047 -17.375 1 92.25 245 GLY B N 1
ATOM 5672 C CA . GLY B 1 245 ? 1.679 2.396 -17.938 1 92.25 245 GLY B CA 1
ATOM 5673 C C . GLY B 1 245 ? 1.766 2.984 -19.328 1 92.25 245 GLY B C 1
ATOM 5674 O O . GLY B 1 245 ? 2.631 2.6 -20.109 1 92.25 245 GLY B O 1
ATOM 5675 N N . ALA B 1 246 ? 0.772 3.807 -19.656 1 92.88 246 ALA B N 1
ATOM 5676 C CA . ALA B 1 246 ? 0.657 4.355 -21.016 1 92.88 246 ALA B CA 1
ATOM 5677 C C . ALA B 1 246 ? 0.39 5.855 -20.969 1 92.88 246 ALA B C 1
ATOM 5679 O O . ALA B 1 246 ? -0.281 6.352 -20.062 1 92.88 246 ALA B O 1
ATOM 5680 N N . ILE B 1 247 ? 0.989 6.52 -21.891 1 93.12 247 ILE B N 1
ATOM 5681 C CA . ILE B 1 247 ? 0.67 7.93 -22.094 1 93.12 247 ILE B CA 1
ATOM 5682 C C . ILE B 1 247 ? 0.153 8.141 -23.516 1 93.12 247 ILE B C 1
ATOM 5684 O O . ILE B 1 247 ? 0.375 7.309 -24.391 1 93.12 247 ILE B O 1
ATOM 5688 N N . PRO B 1 248 ? -0.564 9.195 -23.781 1 92.56 248 PRO B N 1
ATOM 5689 C CA . PRO B 1 248 ? -1.113 9.43 -25.109 1 92.56 248 PRO B CA 1
ATOM 5690 C C . PRO B 1 248 ? -0.032 9.516 -26.188 1 92.56 248 PRO B C 1
ATOM 5692 O O . PRO B 1 248 ? 1.086 9.953 -25.906 1 92.56 248 PRO B O 1
ATOM 5695 N N . THR B 1 249 ? -0.478 9.164 -27.406 1 92.44 249 THR B N 1
ATOM 5696 C CA . THR B 1 249 ? 0.444 9.148 -28.531 1 92.44 249 THR B CA 1
ATOM 5697 C C . THR B 1 249 ? 0.702 10.562 -29.031 1 92.44 249 THR B C 1
ATOM 5699 O O . THR B 1 249 ? -0.142 11.453 -28.875 1 92.44 249 THR B O 1
ATOM 5702 N N . ARG B 1 250 ? 1.853 10.82 -29.562 1 94.25 250 ARG B N 1
ATOM 5703 C CA . ARG B 1 250 ? 2.238 12.031 -30.281 1 94.25 250 ARG B CA 1
ATOM 5704 C C . ARG B 1 250 ? 2.039 13.266 -29.406 1 94.25 250 ARG B C 1
ATOM 5706 O O . ARG B 1 250 ? 1.427 14.25 -29.844 1 94.25 250 ARG B O 1
ATOM 5713 N N . CYS B 1 251 ? 2.404 13.094 -28.172 1 93.12 251 CYS B N 1
ATOM 5714 C CA . CYS B 1 251 ? 2.426 14.219 -27.25 1 93.12 251 CYS B CA 1
ATOM 5715 C C . CYS B 1 251 ? 3.84 14.766 -27.078 1 93.12 251 CYS B C 1
ATOM 5717 O O . CYS B 1 251 ? 4.758 14.023 -26.719 1 93.12 251 CYS B O 1
ATOM 5719 N N . SER B 1 252 ? 3.988 16.047 -27.328 1 93.25 252 SER B N 1
ATOM 5720 C CA . SER B 1 252 ? 5.32 16.641 -27.297 1 93.25 252 SER B CA 1
ATOM 5721 C C . SER B 1 252 ? 5.723 17 -25.859 1 93.25 252 SER B C 1
ATOM 5723 O O . SER B 1 252 ? 6.91 17.094 -25.547 1 93.25 252 SER B O 1
ATOM 5725 N N . HIS B 1 253 ? 4.711 17.203 -25.047 1 93.56 253 HIS B N 1
ATOM 5726 C CA . HIS B 1 253 ? 5.012 17.672 -23.688 1 93.56 253 HIS B CA 1
ATOM 5727 C C . HIS B 1 253 ? 4.051 17.062 -22.672 1 93.56 253 HIS B C 1
ATOM 5729 O O . HIS B 1 253 ? 3.266 17.781 -22.047 1 93.56 253 HIS B O 1
ATOM 5735 N N . PHE B 1 254 ? 4.25 15.797 -22.438 1 94.12 254 PHE B N 1
ATOM 5736 C CA . PHE B 1 254 ? 3.465 15.141 -21.391 1 94.12 254 PHE B CA 1
ATOM 5737 C C . PHE B 1 254 ? 4.121 15.312 -20.031 1 94.12 254 PHE B C 1
ATOM 5739 O O . PHE B 1 254 ? 5.332 15.133 -19.891 1 94.12 254 PHE B O 1
ATOM 5746 N N . LYS B 1 255 ? 3.332 15.695 -19.094 1 94.69 255 LYS B N 1
ATOM 5747 C CA . LYS B 1 255 ? 3.852 15.977 -17.75 1 94.69 255 LYS B CA 1
ATOM 5748 C C . LYS B 1 255 ? 3.461 14.883 -16.766 1 94.69 255 LYS B C 1
ATOM 5750 O O . LYS B 1 255 ? 2.283 14.531 -16.656 1 94.69 255 LYS B O 1
ATOM 5755 N N . LEU B 1 256 ? 4.422 14.336 -16.125 1 94.44 256 LEU B N 1
ATOM 5756 C CA . LEU B 1 256 ? 4.25 13.406 -15.008 1 94.44 256 LEU B CA 1
ATOM 5757 C C . LEU B 1 256 ? 4.879 13.961 -13.734 1 94.44 256 LEU B C 1
ATOM 5759 O O . LEU B 1 256 ? 5.977 14.516 -13.766 1 94.44 256 LEU B O 1
ATOM 5763 N N . ILE B 1 257 ? 4.219 13.875 -12.609 1 96.44 257 ILE B N 1
ATOM 5764 C CA . ILE B 1 257 ? 4.73 14.438 -11.367 1 96.44 257 ILE B CA 1
ATOM 5765 C C . ILE B 1 257 ? 5.277 13.32 -10.484 1 96.44 257 ILE B C 1
ATOM 5767 O O . ILE B 1 257 ? 4.613 12.305 -10.273 1 96.44 257 ILE B O 1
ATOM 5771 N N . GLY B 1 258 ? 6.48 13.422 -10.031 1 97.56 258 GLY B N 1
ATOM 5772 C CA . GLY B 1 258 ? 7.125 12.523 -9.078 1 97.56 258 GLY B CA 1
ATOM 5773 C C . GLY B 1 258 ? 7.527 13.219 -7.793 1 97.56 258 GLY B C 1
ATOM 5774 O O . GLY B 1 258 ? 7.348 14.43 -7.648 1 97.56 258 GLY B O 1
ATOM 5775 N N . ASP B 1 259 ? 8 12.422 -6.855 1 98.12 259 ASP B N 1
ATOM 5776 C CA . ASP B 1 259 ? 8.414 12.977 -5.57 1 98.12 259 ASP B CA 1
ATOM 5777 C C . ASP B 1 259 ? 9.914 13.266 -5.555 1 98.12 259 ASP B C 1
ATOM 5779 O O . ASP B 1 259 ? 10.672 12.68 -6.328 1 98.12 259 ASP B O 1
ATOM 5783 N N . ILE B 1 260 ? 10.32 14.234 -4.797 1 98.38 260 ILE B N 1
ATOM 5784 C CA . ILE B 1 260 ? 11.719 14.344 -4.41 1 98.38 260 ILE B CA 1
ATOM 5785 C C . ILE B 1 260 ? 12.047 13.281 -3.363 1 98.38 260 ILE B C 1
ATOM 5787 O O . ILE B 1 260 ? 11.539 13.328 -2.24 1 98.38 260 ILE B O 1
ATOM 5791 N N . PRO B 1 261 ? 12.93 12.344 -3.652 1 97 261 PRO B N 1
ATOM 5792 C CA . PRO B 1 261 ? 13.117 11.164 -2.797 1 97 261 PRO B CA 1
ATOM 5793 C C . PRO B 1 261 ? 13.656 11.516 -1.414 1 97 261 PRO B C 1
ATOM 5795 O O . PRO B 1 261 ? 13.398 10.805 -0.444 1 97 261 PRO B O 1
ATOM 5798 N N . ASP B 1 262 ? 14.477 12.523 -1.33 1 97.88 262 ASP B N 1
ATOM 5799 C CA . ASP B 1 262 ? 15.117 12.984 -0.103 1 97.88 262 ASP B CA 1
ATOM 5800 C C . ASP B 1 262 ? 15.062 14.5 0.016 1 97.88 262 ASP B C 1
ATOM 5802 O O . ASP B 1 262 ? 16.062 15.188 -0.204 1 97.88 262 ASP B O 1
ATOM 5806 N N . PRO B 1 263 ? 13.945 14.945 0.491 1 98.62 263 PRO B N 1
ATOM 5807 C CA . PRO B 1 263 ? 13.75 16.391 0.479 1 98.62 263 PRO B CA 1
ATOM 5808 C C . PRO B 1 263 ? 14.773 17.141 1.333 1 98.62 263 PRO B C 1
ATOM 5810 O O . PRO B 1 263 ? 15.195 18.25 0.981 1 98.62 263 PRO B O 1
ATOM 5813 N N . ALA B 1 264 ? 15.195 16.562 2.428 1 98.75 264 ALA B N 1
ATOM 5814 C CA . ALA B 1 264 ? 16.172 17.219 3.281 1 98.75 264 ALA B CA 1
ATOM 5815 C C . ALA B 1 264 ? 17.516 17.359 2.566 1 98.75 264 ALA B C 1
ATOM 5817 O O . ALA B 1 264 ? 18.094 18.453 2.51 1 98.75 264 ALA B O 1
ATOM 5818 N N . LEU B 1 265 ? 18.016 16.281 1.981 1 98.69 265 LEU B N 1
ATOM 5819 C CA . LEU B 1 265 ? 19.266 16.328 1.242 1 98.69 265 LEU B CA 1
ATOM 5820 C C . LEU B 1 265 ? 19.141 17.25 0.033 1 98.69 265 LEU B C 1
ATOM 5822 O O . LEU B 1 265 ? 20.062 18.016 -0.265 1 98.69 265 LEU B O 1
ATOM 5826 N N . PHE B 1 266 ? 18.062 17.203 -0.659 1 98.62 266 PHE B N 1
ATOM 5827 C CA . PHE B 1 266 ? 17.828 18.062 -1.808 1 98.62 266 PHE B CA 1
ATOM 5828 C C . PHE B 1 266 ? 17.844 19.531 -1.389 1 98.62 266 PHE B C 1
ATOM 5830 O O . PHE B 1 266 ? 18.406 20.375 -2.084 1 98.62 266 PHE B O 1
ATOM 5837 N N . SER B 1 267 ? 17.203 19.812 -0.25 1 98.81 267 SER B N 1
ATOM 5838 C CA . SER B 1 267 ? 17.188 21.188 0.258 1 98.81 267 SER B CA 1
ATOM 5839 C C . SER B 1 267 ? 18.609 21.688 0.501 1 98.81 267 SER B C 1
ATOM 5841 O O . SER B 1 267 ? 18.953 22.812 0.134 1 98.81 267 SER B O 1
ATOM 5843 N N . ALA B 1 268 ? 19.406 20.844 1.137 1 98.81 268 ALA B N 1
ATOM 5844 C CA . ALA B 1 268 ? 20.797 21.219 1.393 1 98.81 268 ALA B CA 1
ATOM 5845 C C . ALA B 1 268 ? 21.547 21.5 0.089 1 98.81 268 ALA B C 1
ATOM 5847 O O . ALA B 1 268 ? 22.25 22.5 -0.028 1 98.81 268 ALA B O 1
ATOM 5848 N N . ARG B 1 269 ? 21.359 20.641 -0.892 1 98.62 269 ARG B N 1
ATOM 5849 C CA . ARG B 1 269 ? 22.016 20.797 -2.182 1 98.62 269 ARG B CA 1
ATOM 5850 C C . ARG B 1 269 ? 21.531 22.047 -2.908 1 98.62 269 ARG B C 1
ATOM 5852 O O . ARG B 1 269 ? 22.328 22.797 -3.469 1 98.62 269 ARG B O 1
ATOM 5859 N N . TYR B 1 270 ? 20.219 22.203 -2.914 1 98.56 270 TYR B N 1
ATOM 5860 C CA . TYR B 1 270 ? 19.594 23.328 -3.602 1 98.56 270 TYR B CA 1
ATOM 5861 C C . TYR B 1 270 ? 20.031 24.656 -2.992 1 98.56 270 TYR B C 1
ATOM 5863 O O . TYR B 1 270 ? 20.406 25.578 -3.711 1 98.56 270 TYR B O 1
ATOM 5871 N N . VAL B 1 271 ? 20.047 24.766 -1.682 1 98.69 271 VAL B N 1
ATOM 5872 C CA . VAL B 1 271 ? 20.422 25.984 -0.983 1 98.69 271 VAL B CA 1
ATOM 5873 C C . VAL B 1 271 ? 21.922 26.219 -1.121 1 98.69 271 VAL B C 1
ATOM 5875 O O . VAL B 1 271 ? 22.375 27.359 -1.251 1 98.69 271 VAL B O 1
ATOM 5878 N N . HIS B 1 272 ? 22.703 25.109 -1.028 1 98.62 272 HIS B N 1
ATOM 5879 C CA . HIS B 1 272 ? 24.141 25.203 -1.264 1 98.62 272 HIS B CA 1
ATOM 5880 C C . HIS B 1 272 ? 24.438 25.875 -2.598 1 98.62 272 HIS B C 1
ATOM 5882 O O . HIS B 1 272 ? 25.219 26.828 -2.654 1 98.62 272 HIS B O 1
ATOM 5888 N N . THR B 1 273 ? 23.828 25.422 -3.641 1 98.19 273 THR B N 1
ATOM 5889 C CA . THR B 1 273 ? 24.016 25.969 -4.977 1 98.19 273 THR B CA 1
ATOM 5890 C C . THR B 1 273 ? 23.547 27.422 -5.043 1 98.19 273 THR B C 1
ATOM 5892 O O . THR B 1 273 ? 24.203 28.266 -5.656 1 98.19 273 THR B O 1
ATOM 5895 N N . PHE B 1 274 ? 22.406 27.688 -4.457 1 98.38 274 PHE B N 1
ATOM 5896 C CA . PHE B 1 274 ? 21.859 29.047 -4.434 1 98.38 274 PHE B CA 1
ATOM 5897 C C . PHE B 1 274 ? 22.828 30.016 -3.762 1 98.38 274 PHE B C 1
ATOM 5899 O O . PHE B 1 274 ? 23.094 31.094 -4.281 1 98.38 274 PHE B O 1
ATOM 5906 N N . LEU B 1 275 ? 23.375 29.625 -2.576 1 98.5 275 LEU B N 1
ATOM 5907 C CA . LEU B 1 275 ? 24.281 30.484 -1.82 1 98.5 275 LEU B CA 1
ATOM 5908 C C . LEU B 1 275 ? 25.578 30.734 -2.596 1 98.5 275 LEU B C 1
ATOM 5910 O O . LEU B 1 275 ? 26.125 31.844 -2.562 1 98.5 275 LEU B O 1
ATOM 5914 N N . GLN B 1 276 ? 25.984 29.703 -3.264 1 97.62 276 GLN B N 1
ATOM 5915 C CA . GLN B 1 276 ? 27.172 29.891 -4.109 1 97.62 276 GLN B CA 1
ATOM 5916 C C . GLN B 1 276 ? 26.906 30.938 -5.184 1 97.62 276 GLN B C 1
ATOM 5918 O O . GLN B 1 276 ? 27.766 31.781 -5.449 1 97.62 276 GLN B O 1
ATOM 5923 N N . ARG B 1 277 ? 25.797 30.891 -5.742 1 97.19 277 ARG B N 1
ATOM 5924 C CA . ARG B 1 277 ? 25.422 31.875 -6.758 1 97.19 277 ARG B CA 1
ATOM 5925 C C . ARG B 1 277 ? 25.344 33.281 -6.16 1 97.19 277 ARG B C 1
ATOM 5927 O O . ARG B 1 277 ? 25.594 34.281 -6.848 1 97.19 277 ARG B O 1
ATOM 5934 N N . GLU B 1 278 ? 25.016 33.344 -4.902 1 97 278 GLU B N 1
ATOM 5935 C CA . GLU B 1 278 ? 24.891 34.594 -4.195 1 97 278 GLU B CA 1
ATOM 5936 C C . GLU B 1 278 ? 26.234 35.062 -3.629 1 97 278 GLU B C 1
ATOM 5938 O O . GLU B 1 278 ? 26.312 36.031 -2.898 1 97 278 GLU B O 1
ATOM 5943 N N . GLY B 1 279 ? 27.25 34.312 -3.828 1 96.88 279 GLY B N 1
ATOM 5944 C CA . GLY B 1 279 ? 28.594 34.75 -3.486 1 96.88 279 GLY B CA 1
ATOM 5945 C C . GLY B 1 279 ? 29.078 34.219 -2.15 1 96.88 279 GLY B C 1
ATOM 5946 O O . GLY B 1 279 ? 30.094 34.656 -1.627 1 96.88 279 GLY B O 1
ATOM 5947 N N . ILE B 1 280 ? 28.344 33.344 -1.537 1 98.31 280 ILE B N 1
ATOM 5948 C CA . ILE B 1 280 ? 28.766 32.688 -0.303 1 98.31 280 ILE B CA 1
ATOM 5949 C C . ILE B 1 280 ? 29.391 31.328 -0.622 1 98.31 280 ILE B C 1
ATOM 5951 O O . ILE B 1 280 ? 28.688 30.406 -1.043 1 98.31 280 ILE B O 1
ATOM 5955 N N . ARG B 1 281 ? 30.703 31.125 -0.413 1 97.44 281 ARG B N 1
ATOM 5956 C CA . ARG B 1 281 ? 31.406 29.906 -0.764 1 97.44 281 ARG B CA 1
ATOM 5957 C C . ARG B 1 281 ? 31.312 28.875 0.356 1 97.44 281 ARG B C 1
ATOM 5959 O O . ARG B 1 281 ? 31.547 29.188 1.522 1 97.44 281 ARG B O 1
ATOM 5966 N N . ILE B 1 282 ? 30.922 27.734 0.062 1 98.75 282 ILE B N 1
ATOM 5967 C CA . ILE B 1 282 ? 30.859 26.641 1.028 1 98.75 282 ILE B CA 1
ATOM 5968 C C . ILE B 1 282 ? 31.781 25.5 0.582 1 98.75 282 ILE B C 1
ATOM 5970 O O . ILE B 1 282 ? 31.578 24.906 -0.483 1 98.75 282 ILE B O 1
ATOM 5974 N N . LYS B 1 283 ? 32.719 25.078 1.338 1 98.38 283 LYS B N 1
ATOM 5975 C CA . LYS B 1 283 ? 33.781 24.156 0.929 1 98.38 283 LYS B CA 1
ATOM 5976 C C . LYS B 1 283 ? 33.312 22.719 1.037 1 98.38 283 LYS B C 1
ATOM 5978 O O . LYS B 1 283 ? 33.625 21.891 0.173 1 98.38 283 LYS B O 1
ATOM 5983 N N . GLY B 1 284 ? 32.625 22.484 2.109 1 98.31 284 GLY B N 1
ATOM 5984 C CA . GLY B 1 284 ? 32.188 21.109 2.322 1 98.31 284 GLY B CA 1
ATOM 5985 C C . GLY B 1 284 ? 31 20.719 1.449 1 98.31 284 GLY B C 1
ATOM 5986 O O . GLY B 1 284 ? 30.219 21.578 1.025 1 98.31 284 GLY B O 1
ATOM 5987 N N . ALA B 1 285 ? 30.812 19.406 1.148 1 98.12 285 ALA B N 1
ATOM 5988 C CA . ALA B 1 285 ? 29.656 18.891 0.423 1 98.12 285 ALA B CA 1
ATOM 5989 C C . ALA B 1 285 ? 28.406 18.953 1.286 1 98.12 285 ALA B C 1
ATOM 5991 O O . ALA B 1 285 ? 28.453 18.703 2.494 1 98.12 285 ALA B O 1
ATOM 5992 N N . PRO B 1 286 ? 27.281 19.328 0.661 1 98.56 286 PRO B N 1
ATOM 5993 C CA . PRO B 1 286 ? 26.031 19.312 1.425 1 98.56 286 PRO B CA 1
ATOM 5994 C C . PRO B 1 286 ? 25.688 17.922 1.964 1 98.56 286 PRO B C 1
ATOM 5996 O O . PRO B 1 286 ? 26.031 16.906 1.346 1 98.56 286 PRO B O 1
ATOM 5999 N N . SER B 1 287 ? 24.984 17.844 3.088 1 98.5 287 SER B N 1
ATOM 6000 C CA . SER B 1 287 ? 24.531 16.609 3.725 1 98.5 287 SER B CA 1
ATOM 6001 C C . SER B 1 287 ? 23.281 16.844 4.551 1 98.5 287 SER B C 1
ATOM 6003 O O . SER B 1 287 ? 22.625 17.875 4.418 1 98.5 287 SER B O 1
ATOM 6005 N N . CYS B 1 288 ? 22.859 15.859 5.23 1 98.5 288 CYS B N 1
ATOM 6006 C CA . CYS B 1 288 ? 21.688 15.992 6.086 1 98.5 288 CYS B CA 1
ATOM 6007 C C . CYS B 1 288 ? 21.828 15.141 7.344 1 98.5 288 CYS B C 1
ATOM 6009 O O . CYS B 1 288 ? 22.734 14.328 7.445 1 98.5 288 CYS B O 1
ATOM 6011 N N . HIS B 1 289 ? 20.984 15.336 8.242 1 98.38 289 HIS B N 1
ATOM 6012 C CA . HIS B 1 289 ? 21.031 14.672 9.539 1 98.38 289 HIS B CA 1
ATOM 6013 C C . HIS B 1 289 ? 21.031 13.156 9.383 1 98.38 289 HIS B C 1
ATOM 6015 O O . HIS B 1 289 ? 21.812 12.453 10.008 1 98.38 289 HIS B O 1
ATOM 6021 N N . ARG B 1 290 ? 20.141 12.57 8.555 1 96.88 290 ARG B N 1
ATOM 6022 C CA . ARG B 1 290 ? 20 11.133 8.383 1 96.88 290 ARG B CA 1
ATOM 6023 C C . ARG B 1 290 ? 21.328 10.492 7.969 1 96.88 290 ARG B C 1
ATOM 6025 O O . ARG B 1 290 ? 21.766 9.516 8.57 1 96.88 290 ARG B O 1
ATOM 6032 N N . ILE B 1 291 ? 21.938 11.078 6.984 1 97 291 ILE B N 1
ATOM 6033 C CA . ILE B 1 291 ? 23.172 10.523 6.422 1 97 291 ILE B CA 1
ATOM 6034 C C . ILE B 1 291 ? 24.281 10.578 7.461 1 97 291 ILE B C 1
ATOM 6036 O O . ILE B 1 291 ? 25 9.594 7.68 1 97 291 ILE B O 1
ATOM 6040 N N . LEU B 1 292 ? 24.422 11.742 8.133 1 97.69 292 LEU B N 1
ATOM 6041 C CA . LEU B 1 292 ? 25.484 11.898 9.125 1 97.69 292 LEU B CA 1
ATOM 6042 C C . LEU B 1 292 ? 25.234 11 10.336 1 97.69 292 LEU B C 1
ATOM 6044 O O . LEU B 1 292 ? 26.188 10.438 10.891 1 97.69 292 LEU B O 1
ATOM 6048 N N . SER B 1 293 ? 23.984 10.867 10.742 1 95.56 293 SER B N 1
ATOM 6049 C CA . SER B 1 293 ? 23.656 10.008 11.875 1 95.56 293 SER B CA 1
ATOM 6050 C C . SER B 1 293 ? 23.938 8.539 11.555 1 95.56 293 SER B C 1
ATOM 6052 O O . SER B 1 293 ? 24.484 7.812 12.391 1 95.56 293 SER B O 1
ATOM 6054 N N . GLN B 1 294 ? 23.578 8.102 10.398 1 91.56 294 GLN B N 1
ATOM 6055 C CA . GLN B 1 294 ? 23.797 6.723 9.984 1 91.56 294 GLN B CA 1
ATOM 6056 C C . GLN B 1 294 ? 25.297 6.41 9.906 1 91.56 294 GLN B C 1
ATOM 6058 O O . GLN B 1 294 ? 25.703 5.277 10.164 1 91.56 294 GLN B O 1
ATOM 6063 N N . ALA B 1 295 ? 26.062 7.469 9.617 1 94 295 ALA B N 1
ATOM 6064 C CA . ALA B 1 295 ? 27.5 7.301 9.516 1 94 295 ALA B CA 1
ATOM 6065 C C . ALA B 1 295 ? 28.172 7.492 10.867 1 94 295 ALA B C 1
ATOM 6067 O O . ALA B 1 295 ? 29.391 7.387 10.984 1 94 295 ALA B O 1
ATOM 6068 N N . GLY B 1 296 ? 27.469 7.844 11.906 1 93.38 296 GLY B N 1
ATOM 6069 C CA . GLY B 1 296 ? 28.031 8.125 13.219 1 93.38 296 GLY B CA 1
ATOM 6070 C C . GLY B 1 296 ? 28.781 9.445 13.273 1 93.38 296 GLY B C 1
ATOM 6071 O O . GLY B 1 296 ? 29.703 9.609 14.086 1 93.38 296 GLY B O 1
ATOM 6072 N N . GLN B 1 297 ? 28.359 10.375 12.398 1 95.25 297 GLN B N 1
ATOM 6073 C CA . GLN B 1 297 ? 29.125 11.617 12.266 1 95.25 297 GLN B CA 1
ATOM 6074 C C . GLN B 1 297 ? 28.297 12.82 12.703 1 95.25 297 GLN B C 1
ATOM 6076 O O . GLN B 1 297 ? 28.766 13.961 12.656 1 95.25 297 GLN B O 1
ATOM 6081 N N . TRP B 1 298 ? 27.047 12.539 13.102 1 95.81 298 TRP B N 1
ATOM 6082 C CA . TRP B 1 298 ? 26.234 13.648 13.594 1 95.81 298 TRP B CA 1
ATOM 6083 C C . TRP B 1 298 ? 26.719 14.109 14.969 1 95.81 298 TRP B C 1
ATOM 6085 O O . TRP B 1 298 ? 26.812 13.305 15.898 1 95.81 298 TRP B O 1
ATOM 6095 N N . LYS B 1 299 ? 27.016 15.352 15.141 1 90.62 299 LYS B N 1
ATOM 6096 C CA . LYS B 1 299 ? 27.5 15.906 16.406 1 90.62 299 LYS B CA 1
ATOM 6097 C C . LYS B 1 299 ? 26.547 16.969 16.938 1 90.62 299 LYS B C 1
ATOM 6099 O O . LYS B 1 299 ? 26.047 17.797 16.172 1 90.62 299 LYS B O 1
ATOM 6104 N N . GLU B 1 300 ? 26.281 16.781 18.234 1 90.31 300 GLU B N 1
ATOM 6105 C CA . GLU B 1 300 ? 25.516 17.844 18.891 1 90.31 300 GLU B CA 1
ATOM 6106 C C . GLU B 1 300 ? 26.422 18.984 19.328 1 90.31 300 GLU B C 1
ATOM 6108 O O . GLU B 1 300 ? 27.156 18.859 20.312 1 90.31 300 GLU B O 1
ATOM 6113 N N . THR B 1 301 ? 26.453 20 18.578 1 92.5 301 THR B N 1
ATOM 6114 C CA . THR B 1 301 ? 27.234 21.172 18.906 1 92.5 301 THR B CA 1
ATOM 6115 C C . THR B 1 301 ? 26.328 22.375 19.172 1 92.5 301 THR B C 1
ATOM 6117 O O . THR B 1 301 ? 25.234 22.453 18.625 1 92.5 301 THR B O 1
ATOM 6120 N N . PRO B 1 302 ? 26.844 23.203 20.094 1 96.38 302 PRO B N 1
ATOM 6121 C CA . PRO B 1 302 ? 26.078 24.438 20.234 1 96.38 302 PRO B CA 1
ATOM 6122 C C . PRO B 1 302 ? 25.953 25.219 18.922 1 96.38 302 PRO B C 1
ATOM 6124 O O . PRO B 1 302 ? 26.938 25.312 18.172 1 96.38 302 PRO B O 1
ATOM 6127 N N . ARG B 1 303 ? 24.797 25.719 18.672 1 97.81 303 ARG B N 1
ATOM 6128 C CA . ARG B 1 303 ? 24.547 26.453 17.438 1 97.81 303 ARG B CA 1
ATOM 6129 C C . ARG B 1 303 ? 23.984 27.828 17.719 1 97.81 303 ARG B C 1
ATOM 6131 O O . ARG B 1 303 ? 23.312 28.047 18.734 1 97.81 303 ARG B O 1
ATOM 6138 N N . LYS B 1 304 ? 24.359 28.719 16.938 1 98.12 304 LYS B N 1
ATOM 6139 C CA . LYS B 1 304 ? 23.781 30.062 16.969 1 98.12 304 LYS B CA 1
ATOM 6140 C C . LYS B 1 304 ? 22.875 30.312 15.758 1 98.12 304 LYS B C 1
ATOM 6142 O O . LYS B 1 304 ? 23.25 30.016 14.617 1 98.12 304 LYS B O 1
ATOM 6147 N N . THR B 1 305 ? 21.703 30.875 15.992 1 98.5 305 THR B N 1
ATOM 6148 C CA . THR B 1 305 ? 20.75 31.125 14.93 1 98.5 305 THR B CA 1
ATOM 6149 C C . THR B 1 305 ? 21.078 32.438 14.203 1 98.5 305 THR B C 1
ATOM 6151 O O . THR B 1 305 ? 21.281 33.469 14.836 1 98.5 305 THR B O 1
ATOM 6154 N N . LEU B 1 306 ? 21.125 32.375 12.93 1 98.5 306 LEU B N 1
ATOM 6155 C CA . LEU B 1 306 ? 21.359 33.562 12.109 1 98.5 306 LEU B CA 1
ATOM 6156 C C . LEU B 1 306 ? 20.031 34.219 11.734 1 98.5 306 LEU B C 1
ATOM 6158 O O . LEU B 1 306 ? 19.938 35.469 11.742 1 98.5 306 LEU B O 1
ATOM 6162 N N . ILE B 1 307 ? 19.062 33.406 11.375 1 98.5 307 ILE B N 1
ATOM 6163 C CA . ILE B 1 307 ? 17.781 33.938 10.914 1 98.5 307 ILE B CA 1
ATOM 6164 C C . ILE B 1 307 ? 16.719 32.844 11 1 98.5 307 ILE B C 1
ATOM 6166 O O . ILE B 1 307 ? 17.031 31.656 10.82 1 98.5 307 ILE B O 1
ATOM 6170 N N . THR B 1 308 ? 15.531 33.219 11.336 1 98.62 308 THR B N 1
ATOM 6171 C CA . THR B 1 308 ? 14.352 32.344 11.336 1 98.62 308 THR B CA 1
ATOM 6172 C C . THR B 1 308 ? 13.281 32.906 10.398 1 98.62 308 THR B C 1
ATOM 6174 O O . THR B 1 308 ? 13.031 34.094 10.375 1 98.62 308 THR B O 1
ATOM 6177 N N . THR B 1 309 ? 12.781 32.094 9.547 1 98.44 309 THR B N 1
ATOM 6178 C CA . THR B 1 309 ? 11.656 32.438 8.68 1 98.44 309 THR B CA 1
ATOM 6179 C C . THR B 1 309 ? 10.422 31.641 9.055 1 98.44 309 THR B C 1
ATOM 6181 O O . THR B 1 309 ? 10.531 30.594 9.703 1 98.44 309 THR B O 1
ATOM 6184 N N . TYR B 1 310 ? 9.219 32.125 8.648 1 98.38 310 TYR B N 1
ATOM 6185 C CA . TYR B 1 310 ? 7.965 31.531 9.109 1 98.38 310 TYR B CA 1
ATOM 6186 C C . TYR B 1 310 ? 7.027 31.25 7.941 1 98.38 310 TYR B C 1
ATOM 6188 O O . TYR B 1 310 ? 7 32 6.969 1 98.38 310 TYR B O 1
ATOM 6196 N N . SER B 1 311 ? 6.316 30.188 8.047 1 98.56 311 SER B N 1
ATOM 6197 C CA . SER B 1 311 ? 5.246 29.891 7.102 1 98.56 311 SER B CA 1
ATOM 6198 C C . SER B 1 311 ? 4.062 30.828 7.297 1 98.56 311 SER B C 1
ATOM 6200 O O . SER B 1 311 ? 4.008 31.578 8.273 1 98.56 311 SER B O 1
ATOM 6202 N N . PRO B 1 312 ? 3.078 30.844 6.309 1 98.38 312 PRO B N 1
ATOM 6203 C CA . PRO B 1 312 ? 1.782 31.438 6.637 1 98.38 312 PRO B CA 1
ATOM 6204 C C . PRO B 1 312 ? 1.125 30.797 7.852 1 98.38 312 PRO B C 1
ATOM 6206 O O . PRO B 1 312 ? 1.542 29.719 8.281 1 98.38 312 PRO B O 1
ATOM 6209 N N . PRO B 1 313 ? 0.178 31.484 8.43 1 98.75 313 PRO B N 1
ATOM 6210 C CA . PRO B 1 313 ? -0.473 30.922 9.609 1 98.75 313 PRO B CA 1
ATOM 6211 C C . PRO B 1 313 ? -1.295 29.672 9.281 1 98.75 313 PRO B C 1
ATOM 6213 O O . PRO B 1 313 ? -1.674 29.453 8.133 1 98.75 313 PRO B O 1
ATOM 6216 N N . LEU B 1 314 ? -1.595 28.875 10.273 1 98.88 314 LEU B N 1
ATOM 6217 C CA . LEU B 1 314 ? -2.25 27.578 10.148 1 98.88 314 LEU B CA 1
ATOM 6218 C C . LEU B 1 314 ? -3.619 27.734 9.492 1 98.88 314 LEU B C 1
ATOM 6220 O O . LEU B 1 314 ? -4.047 26.859 8.734 1 98.88 314 LEU B O 1
ATOM 6224 N N . LYS B 1 315 ? -4.352 28.828 9.75 1 98.56 315 LYS B N 1
ATOM 6225 C CA . LYS B 1 315 ? -5.66 29.016 9.125 1 98.56 315 LYS B CA 1
ATOM 6226 C C . LYS B 1 315 ? -5.551 29.031 7.605 1 98.56 315 LYS B C 1
ATOM 6228 O O . LYS B 1 315 ? -6.438 28.547 6.906 1 98.56 315 LYS B O 1
ATOM 6233 N N . GLU B 1 316 ? -4.434 29.516 7.109 1 98.25 316 GLU B N 1
ATOM 6234 C CA . GLU B 1 316 ? -4.199 29.531 5.668 1 98.25 316 GLU B CA 1
ATOM 6235 C C . GLU B 1 316 ? -3.752 28.156 5.176 1 98.25 316 GLU B C 1
ATOM 6237 O O . GLU B 1 316 ? -4.145 27.719 4.094 1 98.25 316 GLU B O 1
ATOM 6242 N N . LEU B 1 317 ? -2.916 27.5 5.965 1 98.69 317 LEU B N 1
ATOM 6243 C CA . LEU B 1 317 ? -2.424 26.188 5.578 1 98.69 317 LEU B CA 1
ATOM 6244 C C . LEU B 1 317 ? -3.564 25.172 5.52 1 98.69 317 LEU B C 1
ATOM 6246 O O . LEU B 1 317 ? -3.619 24.344 4.609 1 98.69 317 LEU B O 1
ATOM 6250 N N . THR B 1 318 ? -4.488 25.219 6.5 1 98.5 318 THR B N 1
ATOM 6251 C CA . THR B 1 318 ? -5.629 24.297 6.496 1 98.5 318 THR B CA 1
ATOM 6252 C C . THR B 1 318 ? -6.516 24.547 5.277 1 98.5 318 THR B C 1
ATOM 6254 O O . THR B 1 318 ? -7.062 23.609 4.699 1 98.5 318 THR B O 1
ATOM 6257 N N . ARG B 1 319 ? -6.648 25.812 4.875 1 97.56 319 ARG B N 1
ATOM 6258 C CA . ARG B 1 319 ? -7.398 26.109 3.662 1 97.56 319 ARG B CA 1
ATOM 6259 C C . ARG B 1 319 ? -6.734 25.484 2.439 1 97.56 319 ARG B C 1
ATOM 6261 O O . ARG B 1 319 ? -7.41 24.859 1.611 1 97.56 319 ARG B O 1
ATOM 6268 N N . ILE B 1 320 ? -5.453 25.562 2.385 1 96.56 320 ILE B N 1
ATOM 6269 C CA . ILE B 1 320 ? -4.727 25.031 1.237 1 96.56 320 ILE B CA 1
ATOM 6270 C C . ILE B 1 320 ? -4.957 23.531 1.129 1 96.56 320 ILE B C 1
ATOM 6272 O O . ILE B 1 320 ? -5.398 23.031 0.087 1 96.56 320 ILE B O 1
ATOM 6276 N N . PHE B 1 321 ? -4.738 22.75 2.256 1 96.25 321 PHE B N 1
ATOM 6277 C CA . PHE B 1 321 ? -4.75 21.297 2.066 1 96.25 321 PHE B CA 1
ATOM 6278 C C . PHE B 1 321 ? -6.176 20.766 2.031 1 96.25 321 PHE B C 1
ATOM 6280 O O . PHE B 1 321 ? -6.418 19.656 1.575 1 96.25 321 PHE B O 1
ATOM 6287 N N . CYS B 1 322 ? -7.184 21.562 2.434 1 97.5 322 CYS B N 1
ATOM 6288 C CA . CYS B 1 322 ? -8.57 21.125 2.271 1 97.5 322 CYS B CA 1
ATOM 6289 C C . CYS B 1 322 ? -9.117 21.547 0.911 1 97.5 322 CYS B C 1
ATOM 6291 O O . CYS B 1 322 ? -9.945 20.844 0.331 1 97.5 322 CYS B O 1
ATOM 6293 N N . PHE B 1 323 ? -8.625 22.703 0.351 1 95.62 323 PHE B N 1
ATOM 6294 C CA . PHE B 1 323 ? -9.148 23.25 -0.894 1 95.62 323 PHE B CA 1
ATOM 6295 C C . PHE B 1 323 ? -8.625 22.469 -2.094 1 95.62 323 PHE B C 1
ATOM 6297 O O . PHE B 1 323 ? -9.383 22.125 -3.002 1 95.62 323 PHE B O 1
ATOM 6304 N N . VAL B 1 324 ? -7.344 22.203 -2.053 1 94 324 VAL B N 1
ATOM 6305 C CA . VAL B 1 324 ? -6.758 21.547 -3.219 1 94 324 VAL B CA 1
ATOM 6306 C C . VAL B 1 324 ? -6.352 20.125 -2.859 1 94 324 VAL B C 1
ATOM 6308 O O . VAL B 1 324 ? -5.734 19.422 -3.666 1 94 324 VAL B O 1
ATOM 6311 N N . SER B 1 325 ? -6.695 19.75 -1.673 1 96.88 325 SER B N 1
ATOM 6312 C CA . SER B 1 325 ? -6.461 18.391 -1.19 1 96.88 325 SER B CA 1
ATOM 6313 C C . SER B 1 325 ? -4.98 18.031 -1.248 1 96.88 325 SER B C 1
ATOM 6315 O O . SER B 1 325 ? -4.609 16.969 -1.764 1 96.88 325 SER B O 1
ATOM 6317 N N . HIS B 1 326 ? -4.109 18.875 -0.644 1 97.75 326 HIS B N 1
ATOM 6318 C CA . HIS B 1 326 ? -2.66 18.719 -0.686 1 97.75 326 HIS B CA 1
ATOM 6319 C C . HIS B 1 326 ? -2.174 17.797 0.428 1 97.75 326 HIS B C 1
ATOM 6321 O O . HIS B 1 326 ? -2.139 18.188 1.596 1 97.75 326 HIS B O 1
ATOM 6327 N N . ASN B 1 327 ? -1.659 16.672 0.085 1 98.62 327 ASN B N 1
ATOM 6328 C CA . ASN B 1 327 ? -1.335 15.625 1.051 1 98.62 327 ASN B CA 1
ATOM 6329 C C . ASN B 1 327 ? -0.142 16.016 1.919 1 98.62 327 ASN B C 1
ATOM 6331 O O . ASN B 1 327 ? -0.169 15.828 3.137 1 98.62 327 ASN B O 1
ATOM 6335 N N . LEU B 1 328 ? 0.888 16.625 1.379 1 98.69 328 LEU B N 1
ATOM 6336 C CA . LEU B 1 328 ? 2.076 16.984 2.139 1 98.69 328 LEU B CA 1
ATOM 6337 C C . LEU B 1 328 ? 1.724 17.953 3.268 1 98.69 328 LEU B C 1
ATOM 6339 O O . LEU B 1 328 ? 2.16 17.766 4.406 1 98.69 328 LEU B O 1
ATOM 6343 N N . TYR B 1 329 ? 0.918 18.969 2.955 1 98.75 329 TYR B N 1
ATOM 6344 C CA . TYR B 1 329 ? 0.532 19.938 3.965 1 98.75 329 TYR B CA 1
ATOM 6345 C C . TYR B 1 329 ? -0.182 19.266 5.129 1 98.75 329 TYR B C 1
ATOM 6347 O O . TYR B 1 329 ? 0.136 19.531 6.293 1 98.75 329 TYR B O 1
ATOM 6355 N N . ALA B 1 330 ? -1.123 18.406 4.809 1 98.88 330 ALA B N 1
ATOM 6356 C CA . ALA B 1 330 ? -1.895 17.734 5.844 1 98.88 330 ALA B CA 1
ATOM 6357 C C . ALA B 1 330 ? -0.995 16.859 6.711 1 98.88 330 ALA B C 1
ATOM 6359 O O . ALA B 1 330 ? -1.097 16.875 7.941 1 98.88 330 ALA B O 1
ATOM 6360 N N . ASP B 1 331 ? -0.102 16.156 6.09 1 98.94 331 ASP B N 1
ATOM 6361 C CA . ASP B 1 331 ? 0.751 15.227 6.816 1 98.94 331 ASP B CA 1
ATOM 6362 C C . ASP B 1 331 ? 1.811 15.969 7.629 1 98.94 331 ASP B C 1
ATOM 6364 O O . ASP B 1 331 ? 2.201 15.516 8.711 1 98.94 331 ASP B O 1
ATOM 6368 N N . ALA B 1 332 ? 2.295 17.094 7.117 1 98.94 332 ALA B N 1
ATOM 6369 C CA . ALA B 1 332 ? 3.217 17.922 7.895 1 98.94 332 ALA B CA 1
ATOM 6370 C C . ALA B 1 332 ? 2.562 18.406 9.188 1 98.94 332 ALA B C 1
ATOM 6372 O O . ALA B 1 332 ? 3.158 18.328 10.258 1 98.94 332 ALA B O 1
ATOM 6373 N N . VAL B 1 333 ? 1.358 18.875 9.055 1 98.94 333 VAL B N 1
ATOM 6374 C CA . VAL B 1 333 ? 0.603 19.344 10.211 1 98.94 333 VAL B CA 1
ATOM 6375 C C . VAL B 1 333 ? 0.325 18.188 11.164 1 98.94 333 VAL B C 1
ATOM 6377 O O . VAL B 1 333 ? 0.479 18.328 12.375 1 98.94 333 VAL B O 1
ATOM 6380 N N . PHE B 1 334 ? -0.021 17.062 10.641 1 98.94 334 PHE B N 1
ATOM 6381 C CA . PHE B 1 334 ? -0.311 15.844 11.391 1 98.94 334 PHE B CA 1
ATOM 6382 C C . PHE B 1 334 ? 0.894 15.422 12.219 1 98.94 334 PHE B C 1
ATOM 6384 O O . PHE B 1 334 ? 0.762 15.141 13.414 1 98.94 334 PHE B O 1
ATOM 6391 N N . LYS B 1 335 ? 2.07 15.375 11.609 1 98.88 335 LYS B N 1
ATOM 6392 C CA . LYS B 1 335 ? 3.291 14.992 12.312 1 98.88 335 LYS B CA 1
ATOM 6393 C C . LYS B 1 335 ? 3.688 16.047 13.344 1 98.88 335 LYS B C 1
ATOM 6395 O O . LYS B 1 335 ? 4.23 15.727 14.398 1 98.88 335 LYS B O 1
ATOM 6400 N N . THR B 1 336 ? 3.443 17.297 13.031 1 98.94 336 THR B N 1
ATOM 6401 C CA . THR B 1 336 ? 3.725 18.375 13.977 1 98.94 336 THR B CA 1
ATOM 6402 C C . THR B 1 336 ? 2.871 18.234 15.234 1 98.94 336 THR B C 1
ATOM 6404 O O . THR B 1 336 ? 3.357 18.438 16.344 1 98.94 336 THR B O 1
ATOM 6407 N N . LEU B 1 337 ? 1.563 17.906 15.062 1 98.88 337 LEU B N 1
ATOM 6408 C CA . LEU B 1 337 ? 0.734 17.578 16.219 1 98.88 337 LEU B CA 1
ATOM 6409 C C . LEU B 1 337 ? 1.373 16.484 17.062 1 98.88 337 LEU B C 1
ATOM 6411 O O . LEU B 1 337 ? 1.344 16.547 18.281 1 98.88 337 LEU B O 1
ATOM 6415 N N . GLY B 1 338 ? 1.983 15.547 16.344 1 98.75 338 GLY B N 1
ATOM 6416 C CA . GLY B 1 338 ? 2.586 14.391 17 1 98.75 338 GLY B CA 1
ATOM 6417 C C . GLY B 1 338 ? 3.715 14.766 17.953 1 98.75 338 GLY B C 1
ATOM 6418 O O . GLY B 1 338 ? 4.066 13.984 18.844 1 98.75 338 GLY B O 1
ATOM 6419 N N . LEU B 1 339 ? 4.297 15.93 17.766 1 98.06 339 LEU B N 1
ATOM 6420 C CA . LEU B 1 339 ? 5.395 16.375 18.609 1 98.06 339 LEU B CA 1
ATOM 6421 C C . LEU B 1 339 ? 4.926 16.562 20.047 1 98.06 339 LEU B C 1
ATOM 6423 O O . LEU B 1 339 ? 5.742 16.625 20.969 1 98.06 339 LEU B O 1
ATOM 6427 N N . ARG B 1 340 ? 3.641 16.609 20.25 1 97.38 340 ARG B N 1
ATOM 6428 C CA . ARG B 1 340 ? 3.08 16.781 21.578 1 97.38 340 ARG B CA 1
ATOM 6429 C C . ARG B 1 340 ? 2.971 15.453 22.312 1 97.38 340 ARG B C 1
ATOM 6431 O O . ARG B 1 340 ? 2.643 15.422 23.5 1 97.38 340 ARG B O 1
ATOM 6438 N N . TYR B 1 341 ? 3.193 14.398 21.609 1 95.62 341 TYR B N 1
ATOM 6439 C CA . TYR B 1 341 ? 3.16 13.07 22.203 1 95.62 341 TYR B CA 1
ATOM 6440 C C . TYR B 1 341 ? 4.523 12.688 22.766 1 95.62 341 TYR B C 1
ATOM 6442 O O . TYR B 1 341 ? 5.535 12.766 22.062 1 95.62 341 TYR B O 1
ATOM 6450 N N . ALA B 1 342 ? 4.562 12.328 24.016 1 91.19 342 ALA B N 1
ATOM 6451 C CA . ALA B 1 342 ? 5.793 11.852 24.641 1 91.19 342 ALA B CA 1
ATOM 6452 C C . ALA B 1 342 ? 5.848 10.328 24.641 1 91.19 342 ALA B C 1
ATOM 6454 O O . ALA B 1 342 ? 5.176 9.672 25.453 1 91.19 342 ALA B O 1
ATOM 6455 N N . PRO B 1 343 ? 6.641 9.852 23.75 1 85.25 343 PRO B N 1
ATOM 6456 C CA . PRO B 1 343 ? 6.703 8.391 23.703 1 85.25 343 PRO B CA 1
ATOM 6457 C C . PRO B 1 343 ? 7.293 7.777 24.969 1 85.25 343 PRO B C 1
ATOM 6459 O O . PRO B 1 343 ? 8.195 8.359 25.578 1 85.25 343 PRO B O 1
ATOM 6462 N N . SER B 1 344 ? 6.719 6.676 25.344 1 82.06 344 SER B N 1
ATOM 6463 C CA . SER B 1 344 ? 7.293 5.914 26.453 1 82.06 344 SER B CA 1
ATOM 6464 C C . SER B 1 344 ? 8.602 5.242 26.031 1 82.06 344 SER B C 1
ATOM 6466 O O . SER B 1 344 ? 8.828 5.004 24.844 1 82.06 344 SER B O 1
ATOM 6468 N N . SER B 1 345 ? 9.438 5 27.047 1 76 345 SER B N 1
ATOM 6469 C CA . SER B 1 345 ? 10.695 4.301 26.781 1 76 345 SER B CA 1
ATOM 6470 C C . SER B 1 345 ? 10.438 2.881 26.281 1 76 345 SER B C 1
ATOM 6472 O O . SER B 1 345 ? 11.352 2.225 25.781 1 76 345 SER B O 1
ATOM 6474 N N . LYS B 1 346 ? 9.234 2.477 26.312 1 76.44 346 LYS B N 1
ATOM 6475 C CA . LYS B 1 346 ? 8.898 1.103 25.953 1 76.44 346 LYS B CA 1
ATOM 6476 C C . LYS B 1 346 ? 8.125 1.052 24.641 1 76.44 346 LYS B C 1
ATOM 6478 O O . LYS B 1 346 ? 7.484 0.047 24.328 1 76.44 346 LYS B O 1
ATOM 6483 N N . GLU B 1 347 ? 8.195 2.176 23.969 1 82.5 347 GLU B N 1
ATOM 6484 C CA . GLU B 1 347 ? 7.41 2.195 22.734 1 82.5 347 GLU B CA 1
ATOM 6485 C C . GLU B 1 347 ? 8.25 2.666 21.562 1 82.5 347 GLU B C 1
ATOM 6487 O O . GLU B 1 347 ? 9.094 3.551 21.703 1 82.5 347 GLU B O 1
ATOM 6492 N N . ALA B 1 348 ? 8.148 1.927 20.484 1 85.75 348 ALA B N 1
ATOM 6493 C CA . ALA B 1 348 ? 8.625 2.416 19.203 1 85.75 348 ALA B CA 1
ATOM 6494 C C . ALA B 1 348 ? 7.473 2.963 18.359 1 85.75 348 ALA B C 1
ATOM 6496 O O . ALA B 1 348 ? 6.605 2.205 17.906 1 85.75 348 ALA B O 1
ATOM 6497 N N . ILE B 1 349 ? 7.41 4.277 18.281 1 91.06 349 ILE B N 1
ATOM 6498 C CA . ILE B 1 349 ? 6.301 4.914 17.578 1 91.06 349 ILE B CA 1
ATOM 6499 C C . ILE B 1 349 ? 6.836 5.934 16.578 1 91.06 349 ILE B C 1
ATOM 6501 O O . ILE B 1 349 ? 7.773 6.676 16.875 1 91.06 349 ILE B O 1
ATOM 6505 N N . SER B 1 350 ? 6.344 5.902 15.383 1 94.31 350 SER B N 1
ATOM 6506 C CA . SER B 1 350 ? 6.754 6.816 14.32 1 94.31 350 SER B CA 1
ATOM 6507 C C . SER B 1 350 ? 6.129 8.195 14.508 1 94.31 350 SER B C 1
ATOM 6509 O O . SER B 1 350 ? 5.227 8.367 15.328 1 94.31 350 SER B O 1
ATOM 6511 N N . SER B 1 351 ? 6.648 9.156 13.703 1 97.25 351 SER B N 1
ATOM 6512 C CA . SER B 1 351 ? 6.047 10.492 13.711 1 97.25 351 SER B CA 1
ATOM 6513 C C . SER B 1 351 ? 4.586 10.438 13.289 1 97.25 351 SER B C 1
ATOM 6515 O O . SER B 1 351 ? 3.75 11.164 13.836 1 97.25 351 SER B O 1
ATOM 6517 N N . PHE B 1 352 ? 4.215 9.586 12.344 1 98.19 352 PHE B N 1
ATOM 6518 C CA . PHE B 1 352 ? 2.816 9.391 11.977 1 98.19 352 PHE B CA 1
ATOM 6519 C C . PHE B 1 352 ? 2.018 8.828 13.148 1 98.19 352 PHE B C 1
ATOM 6521 O O . PHE B 1 352 ? 0.915 9.305 13.43 1 98.19 352 PHE B O 1
ATOM 6528 N N . GLY B 1 353 ? 2.6 7.824 13.758 1 97.25 353 GLY B N 1
ATOM 6529 C CA . GLY B 1 353 ? 1.919 7.223 14.898 1 97.25 353 GLY B CA 1
ATOM 6530 C C . GLY B 1 353 ? 1.64 8.211 16.016 1 97.25 353 GLY B C 1
ATOM 6531 O O . GLY B 1 353 ? 0.566 8.18 16.625 1 97.25 353 GLY B O 1
ATOM 6532 N N . ARG B 1 354 ? 2.615 9.094 16.266 1 98 354 ARG B N 1
ATOM 6533 C CA . ARG B 1 354 ? 2.451 10.109 17.297 1 98 354 ARG B CA 1
ATOM 6534 C C . ARG B 1 354 ? 1.314 11.07 16.953 1 98 354 ARG B C 1
ATOM 6536 O O . ARG B 1 354 ? 0.522 11.445 17.812 1 98 354 ARG B O 1
ATOM 6543 N N . GLY B 1 355 ? 1.276 11.453 15.688 1 98.81 355 GLY B N 1
ATOM 6544 C CA . GLY B 1 355 ? 0.175 12.297 15.242 1 98.81 355 GLY B CA 1
ATOM 6545 C C . GLY B 1 355 ? -1.186 11.672 15.484 1 98.81 355 GLY B C 1
ATOM 6546 O O . GLY B 1 355 ? -2.1 12.336 15.977 1 98.81 355 GLY B O 1
ATOM 6547 N N . ALA B 1 356 ? -1.304 10.398 15.211 1 98.69 356 ALA B N 1
ATOM 6548 C CA . ALA B 1 356 ? -2.557 9.672 15.398 1 98.69 356 ALA B CA 1
ATOM 6549 C C . ALA B 1 356 ? -2.949 9.633 16.875 1 98.69 356 ALA B C 1
ATOM 6551 O O . ALA B 1 356 ? -4.117 9.828 17.219 1 98.69 356 ALA B O 1
ATOM 6552 N N . GLN B 1 357 ? -1.991 9.438 17.719 1 97.94 357 GLN B N 1
ATOM 6553 C CA . GLN B 1 357 ? -2.256 9.359 19.156 1 97.94 357 GLN B CA 1
ATOM 6554 C C . GLN B 1 357 ? -2.764 10.703 19.688 1 97.94 357 GLN B C 1
ATOM 6556 O O . GLN B 1 357 ? -3.738 10.742 20.438 1 97.94 357 GLN B O 1
ATOM 6561 N N . VAL B 1 358 ? -2.117 11.75 19.266 1 98.81 358 VAL B N 1
ATOM 6562 C CA . VAL B 1 358 ? -2.473 13.078 19.766 1 98.81 358 VAL B CA 1
ATOM 6563 C C . VAL B 1 358 ? -3.898 13.422 19.344 1 98.81 358 VAL B C 1
ATOM 6565 O O . VAL B 1 358 ? -4.695 13.906 20.156 1 98.81 358 VAL B O 1
ATOM 6568 N N . ILE B 1 359 ? -4.25 13.156 18.125 1 98.88 359 ILE B N 1
ATOM 6569 C CA . ILE B 1 359 ? -5.57 13.5 17.609 1 98.88 359 ILE B CA 1
ATOM 6570 C C . ILE B 1 359 ? -6.629 12.641 18.297 1 98.88 359 ILE B C 1
ATOM 6572 O O . ILE B 1 359 ? -7.664 13.156 18.734 1 98.88 359 ILE B O 1
ATOM 6576 N N . THR B 1 360 ? -6.379 11.367 18.406 1 98.62 360 THR B N 1
ATOM 6577 C CA . THR B 1 360 ? -7.316 10.461 19.062 1 98.62 360 THR B CA 1
ATOM 6578 C C . THR B 1 360 ? -7.566 10.898 20.5 1 98.62 360 THR B C 1
ATOM 6580 O O . THR B 1 360 ? -8.719 10.992 20.938 1 98.62 360 THR B O 1
ATOM 6583 N N . GLN B 1 361 ? -6.531 11.211 21.219 1 98.06 361 GLN B N 1
ATOM 6584 C CA . GLN B 1 361 ? -6.633 11.609 22.625 1 98.06 361 GLN B CA 1
ATOM 6585 C C . GLN B 1 361 ? -7.363 12.938 22.766 1 98.06 361 GLN B C 1
ATOM 6587 O O . GLN B 1 361 ? -8.156 13.125 23.688 1 98.06 361 GLN B O 1
ATOM 6592 N N . TYR B 1 362 ? -7.07 13.859 21.922 1 98.62 362 TYR B N 1
ATOM 6593 C CA . TYR B 1 362 ? -7.699 15.172 22 1 98.62 362 TYR B CA 1
ATOM 6594 C C . TYR B 1 362 ? -9.219 15.062 21.906 1 98.62 362 TYR B C 1
ATOM 6596 O O . TYR B 1 362 ? -9.945 15.594 22.75 1 98.62 362 TYR B O 1
ATOM 6604 N N . TRP B 1 363 ? -9.688 14.359 20.891 1 98.75 363 TRP B N 1
ATOM 6605 C CA . TRP B 1 363 ? -11.133 14.281 20.672 1 98.75 363 TRP B CA 1
ATOM 6606 C C . TRP B 1 363 ? -11.805 13.453 21.75 1 98.75 363 TRP B C 1
ATOM 6608 O O . TRP B 1 363 ? -12.93 13.75 22.156 1 98.75 363 TRP B O 1
ATOM 6618 N N . LYS B 1 364 ? -11.109 12.414 22.188 1 98.44 364 LYS B N 1
ATOM 6619 C CA . LYS B 1 364 ? -11.625 11.664 23.328 1 98.44 364 LYS B CA 1
ATOM 6620 C C . LYS B 1 364 ? -11.844 12.586 24.531 1 98.44 364 LYS B C 1
ATOM 6622 O O . LYS B 1 364 ? -12.867 12.508 25.203 1 98.44 364 LYS B O 1
ATOM 6627 N N . GLN B 1 365 ? -10.945 13.469 24.797 1 98.19 365 GLN B N 1
ATOM 6628 C CA . GLN B 1 365 ? -11.016 14.406 25.906 1 98.19 365 GLN B CA 1
ATOM 6629 C C . GLN B 1 365 ? -12.172 15.383 25.734 1 98.19 365 GLN B C 1
ATOM 6631 O O . GLN B 1 365 ? -12.734 15.867 26.719 1 98.19 365 GLN B O 1
ATOM 6636 N N . LYS B 1 366 ? -12.453 15.641 24.531 1 98.12 366 LYS B N 1
ATOM 6637 C CA . LYS B 1 366 ? -13.562 16.547 24.25 1 98.12 366 LYS B CA 1
ATOM 6638 C C . LYS B 1 366 ? -14.898 15.828 24.328 1 98.12 366 LYS B C 1
ATOM 6640 O O . LYS B 1 366 ? -15.945 16.406 24.016 1 98.12 366 LYS B O 1
ATOM 6645 N N . GLY B 1 367 ? -14.922 14.523 24.609 1 97.69 367 GLY B N 1
ATOM 6646 C CA . GLY B 1 367 ? -16.141 13.758 24.797 1 97.69 367 GLY B CA 1
ATOM 6647 C C . GLY B 1 367 ? -16.641 13.117 23.531 1 97.69 367 GLY B C 1
ATOM 6648 O O . GLY B 1 367 ? -17.781 12.617 23.484 1 97.69 367 GLY B O 1
ATOM 6649 N N . ILE B 1 368 ? -15.891 13.141 22.516 1 97.81 368 ILE B N 1
ATOM 6650 C CA . ILE B 1 368 ? -16.25 12.492 21.25 1 97.81 368 ILE B CA 1
ATOM 6651 C C . ILE B 1 368 ? -15.734 11.055 21.25 1 97.81 368 ILE B C 1
ATOM 6653 O O . ILE B 1 368 ? -14.609 10.789 21.672 1 97.81 368 ILE B O 1
ATOM 6657 N N . ASP B 1 369 ? -16.547 10.094 20.812 1 96.62 369 ASP B N 1
ATOM 6658 C CA . ASP B 1 369 ? -16.172 8.68 20.781 1 96.62 369 ASP B CA 1
ATOM 6659 C C . ASP B 1 369 ? -15.133 8.422 19.688 1 96.62 369 ASP B C 1
ATOM 6661 O O . ASP B 1 369 ? -15.43 8.516 18.5 1 96.62 369 ASP B O 1
ATOM 6665 N N . THR B 1 370 ? -13.93 8.07 20.109 1 96.94 370 THR B N 1
ATOM 6666 C CA . THR B 1 370 ? -12.844 7.863 19.156 1 96.94 370 THR B CA 1
ATOM 6667 C C . THR B 1 370 ? -12.547 6.375 19 1 96.94 370 THR B C 1
ATOM 6669 O O . THR B 1 370 ? -11.539 6 18.406 1 96.94 370 THR B O 1
ATOM 6672 N N . SER B 1 371 ? -13.375 5.484 19.453 1 92 371 SER B N 1
ATOM 6673 C CA . SER B 1 371 ? -13.125 4.047 19.422 1 92 371 SER B CA 1
ATOM 6674 C C . SER B 1 371 ? -13.055 3.525 18 1 92 371 SER B C 1
ATOM 6676 O O . SER B 1 371 ? -12.398 2.516 17.719 1 92 371 SER B O 1
ATOM 6678 N N . SER B 1 372 ? -13.664 4.316 17.141 1 88.62 372 SER B N 1
ATOM 6679 C CA . SER B 1 372 ? -13.75 3.883 15.75 1 88.62 372 SER B CA 1
ATOM 6680 C C . SER B 1 372 ? -12.695 4.57 14.891 1 88.62 372 SER B C 1
ATOM 6682 O O . SER B 1 372 ? -12.531 4.23 13.711 1 88.62 372 SER B O 1
ATOM 6684 N N . LEU B 1 373 ? -11.992 5.5 15.422 1 96.62 373 LEU B N 1
ATOM 6685 C CA . LEU B 1 373 ? -11.062 6.297 14.633 1 96.62 373 LEU B CA 1
ATOM 6686 C C . LEU B 1 373 ? -9.766 5.531 14.383 1 96.62 373 LEU B C 1
ATOM 6688 O O . LEU B 1 373 ? -9.141 5.035 15.328 1 96.62 373 LEU B O 1
ATOM 6692 N N . ARG B 1 374 ? -9.414 5.344 13.141 1 97.19 374 ARG B N 1
ATOM 6693 C CA . ARG B 1 374 ? -8.133 4.777 12.734 1 97.19 374 ARG B CA 1
ATOM 6694 C C . ARG B 1 374 ? -7.406 5.711 11.773 1 97.19 374 ARG B C 1
ATOM 6696 O O . ARG B 1 374 ? -7.895 5.988 10.68 1 97.19 374 ARG B O 1
ATOM 6703 N N . MET B 1 375 ? -6.246 6.191 12.227 1 98.44 375 MET B N 1
ATOM 6704 C CA . MET B 1 375 ? -5.445 7.102 11.414 1 98.44 375 MET B CA 1
ATOM 6705 C C . MET B 1 375 ? -4.031 6.559 11.227 1 98.44 375 MET B C 1
ATOM 6707 O O . MET B 1 375 ? -3.369 6.188 12.195 1 98.44 375 MET B O 1
ATOM 6711 N N . PHE B 1 376 ? -3.584 6.543 9.984 1 98.5 376 PHE B N 1
ATOM 6712 C CA . PHE B 1 376 ? -2.217 6.141 9.672 1 98.5 376 PHE B CA 1
ATOM 6713 C C . PHE B 1 376 ? -1.472 7.27 8.969 1 98.5 376 PHE B C 1
ATOM 6715 O O . PHE B 1 376 ? -0.266 7.168 8.727 1 98.5 376 PHE B O 1
ATOM 6722 N N . ASP B 1 377 ? -2.148 8.305 8.594 1 98.75 377 ASP B N 1
ATOM 6723 C CA . ASP B 1 377 ? -1.65 9.57 8.062 1 98.75 377 ASP B CA 1
ATOM 6724 C C . ASP B 1 377 ? -2.666 10.695 8.273 1 98.75 377 ASP B C 1
ATOM 6726 O O . ASP B 1 377 ? -3.74 10.469 8.836 1 98.75 377 ASP B O 1
ATOM 6730 N N . GLY B 1 378 ? -2.283 11.867 7.988 1 98.81 378 GLY B N 1
ATOM 6731 C CA . GLY B 1 378 ? -3.174 13.008 8.148 1 98.81 378 GLY B CA 1
ATOM 6732 C C . GLY B 1 378 ? -3.926 13.359 6.879 1 98.81 378 GLY B C 1
ATOM 6733 O O . GLY B 1 378 ? -4.918 14.094 6.922 1 98.81 378 GLY B O 1
ATOM 6734 N N . SER B 1 379 ? -3.471 12.906 5.754 1 98.81 379 SER B N 1
ATOM 6735 C CA . SER B 1 379 ? -4.012 13.289 4.453 1 98.81 379 SER B CA 1
ATOM 6736 C C . SER B 1 379 ? -5.188 12.398 4.062 1 98.81 379 SER B C 1
ATOM 6738 O O . SER B 1 379 ? -6.039 12.797 3.268 1 98.81 379 SER B O 1
ATOM 6740 N N . GLY B 1 380 ? -5.242 11.156 4.57 1 98.75 380 GLY B N 1
ATOM 6741 C CA . GLY B 1 380 ? -6.266 10.211 4.168 1 98.75 380 GLY B CA 1
ATOM 6742 C C . GLY B 1 380 ? -5.832 9.312 3.021 1 98.75 380 GLY B C 1
ATOM 6743 O O . GLY B 1 380 ? -6.648 8.586 2.453 1 98.75 380 GLY B O 1
ATOM 6744 N N . LEU B 1 381 ? -4.523 9.305 2.715 1 98.62 381 LEU B N 1
ATOM 6745 C CA . LEU B 1 381 ? -4.023 8.523 1.59 1 98.62 381 LEU B CA 1
ATOM 6746 C C . LEU B 1 381 ? -4.035 7.031 1.913 1 98.62 381 LEU B C 1
ATOM 6748 O O . LEU B 1 381 ? -4.238 6.199 1.023 1 98.62 381 LEU B O 1
ATOM 6752 N N . ALA B 1 382 ? -3.82 6.66 3.164 1 98.56 382 ALA B N 1
ATOM 6753 C CA . ALA B 1 382 ? -3.873 5.254 3.562 1 98.56 382 ALA B CA 1
ATOM 6754 C C . ALA B 1 382 ? -5.293 4.707 3.443 1 98.56 382 ALA B C 1
ATOM 6756 O O . ALA B 1 382 ? -6.207 5.18 4.125 1 98.56 382 ALA B O 1
ATOM 6757 N N . ILE B 1 383 ? -5.48 3.693 2.674 1 97.94 383 ILE B N 1
ATOM 6758 C CA . ILE B 1 383 ? -6.805 3.131 2.432 1 97.94 383 ILE B CA 1
ATOM 6759 C C . ILE B 1 383 ? -7.332 2.48 3.709 1 97.94 383 ILE B C 1
ATOM 6761 O O . ILE B 1 383 ? -8.531 2.24 3.84 1 97.94 383 ILE B O 1
ATOM 6765 N N . THR B 1 384 ? -6.48 2.283 4.691 1 97.75 384 THR B N 1
ATOM 6766 C CA . THR B 1 384 ? -6.852 1.617 5.938 1 97.75 384 THR B CA 1
ATOM 6767 C C . THR B 1 384 ? -7.27 2.637 6.992 1 97.75 384 THR B C 1
ATOM 6769 O O . THR B 1 384 ? -7.656 2.266 8.102 1 97.75 384 THR B O 1
ATOM 6772 N N . ASN B 1 385 ? -7.152 3.93 6.645 1 98.62 385 ASN B N 1
ATOM 6773 C CA . ASN B 1 385 ? -7.848 4.898 7.484 1 98.62 385 ASN B CA 1
ATOM 6774 C C . ASN B 1 385 ? -9.344 4.586 7.578 1 98.62 385 ASN B C 1
ATOM 6776 O O . ASN B 1 385 ? -9.969 4.246 6.574 1 98.62 385 ASN B O 1
ATOM 6780 N N . LYS B 1 386 ? -9.875 4.637 8.836 1 98.5 386 LYS B N 1
ATOM 6781 C CA . LYS B 1 386 ? -11.297 4.371 9.008 1 98.5 386 LYS B CA 1
ATOM 6782 C C . LYS B 1 386 ? -11.938 5.391 9.953 1 98.5 386 LYS B C 1
ATOM 6784 O O . LYS B 1 386 ? -11.344 5.773 10.961 1 98.5 386 LYS B O 1
ATOM 6789 N N . VAL B 1 387 ? -13.094 5.801 9.586 1 98.44 387 VAL B N 1
ATOM 6790 C CA . VAL B 1 387 ? -13.938 6.66 10.398 1 98.44 387 VAL B CA 1
ATOM 6791 C C . VAL B 1 387 ? -15.391 6.215 10.289 1 98.44 387 VAL B C 1
ATOM 6793 O O . VAL B 1 387 ? -15.727 5.371 9.445 1 98.44 387 VAL B O 1
ATOM 6796 N N . THR B 1 388 ? -16.203 6.711 11.148 1 98.5 388 THR B N 1
ATOM 6797 C CA . THR B 1 388 ? -17.656 6.617 11.008 1 98.5 388 THR B CA 1
ATOM 6798 C C . THR B 1 388 ? -18.25 7.973 10.617 1 98.5 388 THR B C 1
ATOM 6800 O O . THR B 1 388 ? -17.656 9.016 10.906 1 98.5 388 THR B O 1
ATOM 6803 N N . ALA B 1 389 ? -19.375 7.902 9.945 1 98.62 389 ALA B N 1
ATOM 6804 C CA . ALA B 1 389 ? -20.078 9.156 9.672 1 98.62 389 ALA B CA 1
ATOM 6805 C C . ALA B 1 389 ? -20.438 9.875 10.969 1 98.62 389 ALA B C 1
ATOM 6807 O O . ALA B 1 389 ? -20.375 11.109 11.039 1 98.62 389 ALA B O 1
ATOM 6808 N N . GLU B 1 390 ? -20.719 9.141 11.984 1 98.25 390 GLU B N 1
ATOM 6809 C CA . GLU B 1 390 ? -21.062 9.695 13.289 1 98.25 390 GLU B CA 1
ATOM 6810 C C . GLU B 1 390 ? -19.906 10.477 13.891 1 98.25 390 GLU B C 1
ATOM 6812 O O . GLU B 1 390 ? -20.078 11.602 14.352 1 98.25 390 GLU B O 1
ATOM 6817 N N . PHE B 1 391 ? -18.766 9.906 13.891 1 98.44 391 PHE B N 1
ATOM 6818 C CA . PHE B 1 391 ? -17.578 10.562 14.422 1 98.44 391 PHE B CA 1
ATOM 6819 C C . PHE B 1 391 ? -17.328 11.883 13.703 1 98.44 391 PHE B C 1
ATOM 6821 O O . PHE B 1 391 ? -17.094 12.914 14.336 1 98.44 391 PHE B O 1
ATOM 6828 N N . LEU B 1 392 ? -17.375 11.852 12.359 1 98.75 392 LEU B N 1
ATOM 6829 C CA . LEU B 1 392 ? -17.125 13.047 11.562 1 98.75 392 LEU B CA 1
ATOM 6830 C C . LEU B 1 392 ? -18.141 14.141 11.898 1 98.75 392 LEU B C 1
ATOM 6832 O O . LEU B 1 392 ? -17.766 15.289 12.141 1 98.75 392 LEU B O 1
ATOM 6836 N N . CYS B 1 393 ? -19.391 13.773 12 1 98.5 393 CYS B N 1
ATOM 6837 C CA . CYS B 1 393 ? -20.422 14.75 12.281 1 98.5 393 CYS B CA 1
ATOM 6838 C C . CYS B 1 393 ? -20.25 15.336 13.68 1 98.5 393 CYS B C 1
ATOM 6840 O O . CYS B 1 393 ? -20.531 16.516 13.891 1 98.5 393 CYS B O 1
ATOM 6842 N N . ASP B 1 394 ? -19.828 14.5 14.555 1 98.38 394 ASP B N 1
ATOM 6843 C CA . ASP B 1 394 ? -19.594 15 15.914 1 98.38 394 ASP B CA 1
ATOM 6844 C C . ASP B 1 394 ? -18.469 16.031 15.945 1 98.38 394 ASP B C 1
ATOM 6846 O O . ASP B 1 394 ? -18.578 17.062 16.609 1 98.38 394 ASP B O 1
ATOM 6850 N N . VAL B 1 395 ? -17.391 15.781 15.234 1 98.69 395 VAL B N 1
ATOM 6851 C CA . VAL B 1 395 ? -16.281 16.719 15.164 1 98.69 395 VAL B CA 1
ATOM 6852 C C . VAL B 1 395 ? -16.75 18.016 14.492 1 98.69 395 VAL B C 1
ATOM 6854 O O . VAL B 1 395 ? -16.438 19.109 14.961 1 98.69 395 VAL B O 1
ATOM 6857 N N . TYR B 1 396 ? -17.5 17.875 13.414 1 98.81 396 TYR B N 1
ATOM 6858 C CA . TYR B 1 396 ? -17.984 19.047 12.695 1 98.81 396 TYR B CA 1
ATOM 6859 C C . TYR B 1 396 ? -18.906 19.891 13.578 1 98.81 396 TYR B C 1
ATOM 6861 O O . TYR B 1 396 ? -18.812 21.125 13.578 1 98.81 396 TYR B O 1
ATOM 6869 N N . THR B 1 397 ? -19.75 19.188 14.281 1 98.5 397 THR B N 1
ATOM 6870 C CA . THR B 1 397 ? -20.656 19.891 15.195 1 98.5 397 THR B CA 1
ATOM 6871 C C . THR B 1 397 ? -19.859 20.625 16.266 1 98.5 397 THR B C 1
ATOM 6873 O O . THR B 1 397 ? -20.141 21.797 16.562 1 98.5 397 THR B O 1
ATOM 6876 N N . TYR B 1 398 ? -18.938 19.938 16.828 1 98.38 398 TYR B N 1
ATOM 6877 C CA . TYR B 1 398 ? -18.078 20.578 17.828 1 98.38 398 TYR B CA 1
ATOM 6878 C C . TYR B 1 398 ? -17.406 21.828 17.25 1 98.38 398 TYR B C 1
ATOM 6880 O O . TYR B 1 398 ? -17.438 22.891 17.891 1 98.38 398 TYR B O 1
ATOM 6888 N N . MET B 1 399 ? -16.797 21.719 16.094 1 98.62 399 MET B N 1
ATOM 6889 C CA . MET B 1 399 ? -16.062 22.828 15.508 1 98.62 399 MET B CA 1
ATOM 6890 C C . MET B 1 399 ? -16.984 24.016 15.242 1 98.62 399 MET B C 1
ATOM 6892 O O . MET B 1 399 ? -16.578 25.172 15.422 1 98.62 399 MET B O 1
ATOM 6896 N N . ALA B 1 400 ? -18.172 23.734 14.875 1 98.06 400 ALA B N 1
ATOM 6897 C CA . ALA B 1 400 ? -19.109 24.797 14.539 1 98.06 400 ALA B CA 1
ATOM 6898 C C . ALA B 1 400 ? -19.625 25.5 15.789 1 98.06 400 ALA B C 1
ATOM 6900 O O . ALA B 1 400 ? -19.844 26.719 15.789 1 98.06 400 ALA B O 1
ATOM 6901 N N . MET B 1 401 ? -19.734 24.766 16.891 1 96.81 401 MET B N 1
ATOM 6902 C CA . MET B 1 401 ? -20.516 25.297 18.016 1 96.81 401 MET B CA 1
ATOM 6903 C C . MET B 1 401 ? -19.625 25.672 19.188 1 96.81 401 MET B C 1
ATOM 6905 O O . MET B 1 401 ? -19.938 26.578 19.953 1 96.81 401 MET B O 1
ATOM 6909 N N . ARG B 1 402 ? -18.516 25.031 19.266 1 96.75 402 ARG B N 1
ATOM 6910 C CA . ARG B 1 402 ? -17.766 25.156 20.516 1 96.75 402 ARG B CA 1
ATOM 6911 C C . ARG B 1 402 ? -16.359 25.703 20.266 1 96.75 402 ARG B C 1
ATOM 6913 O O . ARG B 1 402 ? -15.758 26.312 21.156 1 96.75 402 ARG B O 1
ATOM 6920 N N . SER B 1 403 ? -15.883 25.516 19.109 1 97.81 403 SER B N 1
ATOM 6921 C CA . SER B 1 403 ? -14.484 25.844 18.828 1 97.81 403 SER B CA 1
ATOM 6922 C C . SER B 1 403 ? -14.297 27.344 18.703 1 97.81 403 SER B C 1
ATOM 6924 O O . SER B 1 403 ? -15.109 28.031 18.062 1 97.8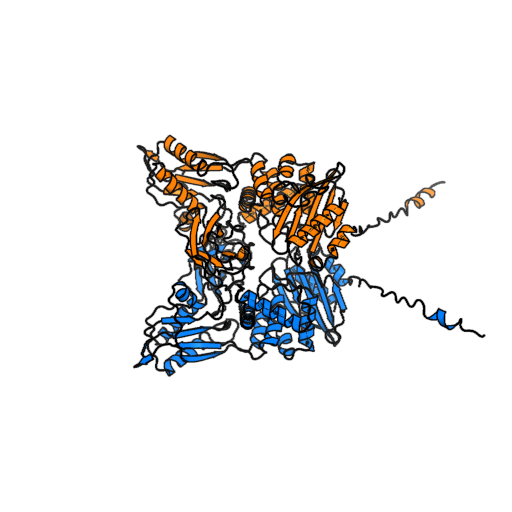1 403 SER B O 1
ATOM 6926 N N . LYS B 1 404 ? -13.203 27.844 19.25 1 97.75 404 LYS B N 1
ATOM 6927 C CA . LYS B 1 404 ? -12.805 29.234 19.016 1 97.75 404 LYS B CA 1
ATOM 6928 C C . LYS B 1 404 ? -12.312 29.438 17.594 1 97.75 404 LYS B C 1
ATOM 6930 O O . LYS B 1 404 ? -12.234 30.562 17.109 1 97.75 404 LYS B O 1
ATOM 6935 N N . ALA B 1 405 ? -11.977 28.312 16.875 1 98.25 405 ALA B N 1
ATOM 6936 C CA . ALA B 1 405 ? -11.477 28.375 15.508 1 98.25 405 ALA B CA 1
ATOM 6937 C C . ALA B 1 405 ? -12.562 27.969 14.508 1 98.25 405 ALA B C 1
ATOM 6939 O O . ALA B 1 405 ? -12.258 27.531 13.398 1 98.25 405 ALA B O 1
ATOM 6940 N N . SER B 1 406 ? -13.805 28.094 14.867 1 98.44 406 SER B N 1
ATOM 6941 C CA . SER B 1 406 ? -14.93 27.688 14.039 1 98.44 406 SER B CA 1
ATOM 6942 C C . SER B 1 406 ? -14.852 28.328 12.648 1 98.44 406 SER B C 1
ATOM 6944 O O . SER B 1 406 ? -14.969 27.625 11.641 1 98.44 406 SER B O 1
ATOM 6946 N N . GLU B 1 407 ? -14.648 29.609 12.609 1 98.12 407 GLU B N 1
ATOM 6947 C CA . GLU B 1 407 ? -14.625 30.328 11.336 1 98.12 407 GLU B CA 1
ATOM 6948 C C . GLU B 1 407 ? -13.5 29.828 10.445 1 98.12 407 GLU B C 1
ATOM 6950 O O . GLU B 1 407 ? -13.703 29.594 9.25 1 98.12 407 GLU B O 1
ATOM 6955 N N . ALA B 1 408 ? -12.289 29.688 11.031 1 98.5 408 ALA B N 1
ATOM 6956 C CA . ALA B 1 408 ? -11.141 29.203 10.266 1 98.5 408 ALA B CA 1
ATOM 6957 C C . ALA B 1 408 ? -11.422 27.812 9.703 1 98.5 408 ALA B C 1
ATOM 6959 O O . ALA B 1 408 ? -11.07 27.516 8.555 1 98.5 408 ALA B O 1
ATOM 6960 N N . PHE B 1 409 ? -12.07 26.984 10.508 1 98.75 409 PHE B N 1
ATOM 6961 C CA . PHE B 1 409 ? -12.359 25.625 10.078 1 98.75 409 PHE B CA 1
ATOM 6962 C C . PHE B 1 409 ? -13.391 25.609 8.953 1 98.75 409 PHE B C 1
ATOM 6964 O O . PHE B 1 409 ? -13.18 24.984 7.914 1 98.75 409 PHE B O 1
ATOM 6971 N N . VAL B 1 410 ? -14.461 26.312 9.133 1 98.31 410 VAL B N 1
ATOM 6972 C CA . VAL B 1 410 ? -15.531 26.344 8.148 1 98.31 410 VAL B CA 1
ATOM 6973 C C . VAL B 1 410 ? -15.008 26.891 6.828 1 98.31 410 VAL B C 1
ATOM 6975 O O . VAL B 1 410 ? -15.312 26.359 5.758 1 98.31 410 VAL B O 1
ATOM 6978 N N . HIS B 1 411 ? -14.156 27.844 6.902 1 96.69 411 HIS B N 1
ATOM 6979 C CA . HIS B 1 411 ? -13.656 28.5 5.703 1 96.69 411 HIS B CA 1
ATOM 6980 C C . HIS B 1 411 ? -12.555 27.688 5.039 1 96.69 411 HIS B C 1
ATOM 6982 O O . HIS B 1 411 ? -12.133 28 3.922 1 96.69 411 HIS B O 1
ATOM 6988 N N . SER B 1 412 ? -12.055 26.672 5.734 1 97.81 412 SER B N 1
ATOM 6989 C CA . SER B 1 412 ? -11.07 25.797 5.117 1 97.81 412 SER B CA 1
ATOM 6990 C C . SER B 1 412 ? -11.727 24.828 4.148 1 97.81 412 SER B C 1
ATOM 6992 O O . SER B 1 412 ? -11.047 24.188 3.34 1 97.81 412 SER B O 1
ATOM 6994 N N . LEU B 1 413 ? -13.023 24.688 4.168 1 98.38 413 LEU B N 1
ATOM 6995 C CA . LEU B 1 413 ? -13.75 23.75 3.311 1 98.38 413 LEU B CA 1
ATOM 6996 C C . LEU B 1 413 ? -14.211 24.422 2.029 1 98.38 413 LEU B C 1
ATOM 6998 O O . LEU B 1 413 ? -14.734 25.547 2.07 1 98.38 413 LEU B O 1
ATOM 7002 N N . PRO B 1 414 ? -14.047 23.766 0.904 1 97.56 414 PRO B N 1
ATOM 7003 C CA . PRO B 1 414 ? -14.484 24.359 -0.362 1 97.56 414 PRO B CA 1
ATOM 7004 C C . PRO B 1 414 ? -16 24.547 -0.438 1 97.56 414 PRO B C 1
ATOM 7006 O O . PRO B 1 414 ? -16.75 23.766 0.168 1 97.56 414 PRO B O 1
ATOM 7009 N N . GLN B 1 415 ? -16.375 25.547 -1.233 1 97.19 415 GLN B N 1
ATOM 7010 C CA . GLN B 1 415 ? -17.797 25.844 -1.439 1 97.19 415 GLN B CA 1
ATOM 7011 C C . GLN B 1 415 ? -18.297 25.234 -2.742 1 97.19 415 GLN B C 1
ATOM 7013 O O . GLN B 1 415 ? -17.656 25.375 -3.789 1 97.19 415 GLN B O 1
ATOM 7018 N N . ALA B 1 416 ? -19.453 24.625 -2.617 1 97.12 416 ALA B N 1
ATOM 7019 C CA . ALA B 1 416 ? -20.031 23.922 -3.756 1 97.12 416 ALA B CA 1
ATOM 7020 C C . ALA B 1 416 ? -20.312 24.891 -4.906 1 97.12 416 ALA B C 1
ATOM 7022 O O . ALA B 1 416 ? -20.969 25.906 -4.719 1 97.12 416 ALA B O 1
ATOM 7023 N N . GLY B 1 417 ? -19.844 24.531 -6.078 1 96.19 417 GLY B N 1
ATOM 7024 C CA . GLY B 1 417 ? -20.125 25.297 -7.289 1 96.19 417 GLY B CA 1
ATOM 7025 C C . GLY B 1 417 ? -19.281 26.547 -7.406 1 96.19 417 GLY B C 1
ATOM 7026 O O . GLY B 1 417 ? -19.453 27.328 -8.344 1 96.19 417 GLY B O 1
ATOM 7027 N N . ILE B 1 418 ? -18.266 26.719 -6.52 1 94.06 418 ILE B N 1
ATOM 7028 C CA . ILE B 1 418 ? -17.562 28 -6.488 1 94.06 418 ILE B CA 1
ATOM 7029 C C . ILE B 1 418 ? -16.047 27.75 -6.52 1 94.06 418 ILE B C 1
ATOM 7031 O O . ILE B 1 418 ? -15.352 28.281 -7.387 1 94.06 418 ILE B O 1
ATOM 7035 N N . ASP B 1 419 ? -15.586 26.891 -5.629 1 90.88 419 ASP B N 1
ATOM 7036 C CA . ASP B 1 419 ? -14.133 26.859 -5.555 1 90.88 419 ASP B CA 1
ATOM 7037 C C . ASP B 1 419 ? -13.641 25.469 -5.137 1 90.88 419 ASP B C 1
ATOM 7039 O O . ASP B 1 419 ? -14.445 24.578 -4.844 1 90.88 419 ASP B O 1
ATOM 7043 N N . GLY B 1 420 ? -12.312 25.266 -5.355 1 89.12 420 GLY B N 1
ATOM 7044 C CA . GLY B 1 420 ? -11.641 24.062 -4.898 1 89.12 420 GLY B CA 1
ATOM 7045 C C . GLY B 1 420 ? -12.125 22.812 -5.602 1 89.12 420 GLY B C 1
ATOM 7046 O O . GLY B 1 420 ? -12.461 22.844 -6.785 1 89.12 420 GLY B O 1
ATOM 7047 N N . THR B 1 421 ? -12.094 21.734 -4.863 1 87.88 421 THR B N 1
ATOM 7048 C CA . THR B 1 421 ? -12.461 20.438 -5.398 1 87.88 421 THR B CA 1
ATOM 7049 C C . THR B 1 421 ? -13.961 20.344 -5.645 1 87.88 421 THR B C 1
ATOM 7051 O O . THR B 1 421 ? -14.438 19.422 -6.305 1 87.88 421 THR B O 1
ATOM 7054 N N . LEU B 1 422 ? -14.727 21.359 -5.203 1 92.88 422 LEU B N 1
ATOM 7055 C CA . LEU B 1 422 ? -16.188 21.344 -5.344 1 92.88 422 LEU B CA 1
ATOM 7056 C C . LEU B 1 422 ? -16.641 22.328 -6.418 1 92.88 422 LEU B C 1
ATOM 7058 O O . LEU B 1 422 ? -17.844 22.516 -6.617 1 92.88 422 LEU B O 1
ATOM 7062 N N . ARG B 1 423 ? -15.75 22.922 -7.176 1 91.5 423 ARG B N 1
ATOM 7063 C CA . ARG B 1 423 ? -16.062 23.984 -8.117 1 91.5 423 ARG B CA 1
ATOM 7064 C C . ARG B 1 423 ? -17.156 23.578 -9.086 1 91.5 423 ARG B C 1
ATOM 7066 O O . ARG B 1 423 ? -17.953 24.406 -9.523 1 91.5 423 ARG B O 1
ATOM 7073 N N . ASN B 1 424 ? -17.234 22.25 -9.383 1 92.62 424 ASN B N 1
ATOM 7074 C CA . ASN B 1 424 ? -18.203 21.781 -10.383 1 92.62 424 ASN B CA 1
ATOM 7075 C C . ASN B 1 424 ? -19.344 20.984 -9.734 1 92.62 424 ASN B C 1
ATOM 7077 O O . ASN B 1 424 ? -20.281 20.562 -10.414 1 92.62 424 ASN B O 1
ATOM 7081 N N . MET B 1 425 ? -19.25 20.797 -8.469 1 94.44 425 MET B N 1
ATOM 7082 C CA . MET B 1 425 ? -20.281 20.047 -7.773 1 94.44 425 MET B CA 1
ATOM 7083 C C . MET B 1 425 ? -21.469 20.938 -7.414 1 94.44 425 MET B C 1
ATOM 7085 O O . MET B 1 425 ? -21.281 22 -6.828 1 94.44 425 MET B O 1
ATOM 7089 N N . MET B 1 426 ? -22.672 20.531 -7.809 1 96.06 426 MET B N 1
ATOM 7090 C CA . MET B 1 426 ? -23.953 21.188 -7.516 1 96.06 426 MET B CA 1
ATOM 7091 C C . MET B 1 426 ? -23.984 22.594 -8.109 1 96.06 426 MET B C 1
ATOM 7093 O O . MET B 1 426 ? -24.625 23.5 -7.562 1 96.06 426 MET B O 1
ATOM 7097 N N . LYS B 1 427 ? -23.188 22.859 -9.117 1 95.06 427 LYS B N 1
ATOM 7098 C CA . LYS B 1 427 ? -23.188 24.125 -9.82 1 95.06 427 LYS B CA 1
ATOM 7099 C C . LYS B 1 427 ? -24.547 24.391 -10.469 1 95.06 427 LYS B C 1
ATOM 7101 O O . LYS B 1 427 ? -25.109 23.516 -11.125 1 95.06 427 LYS B O 1
ATOM 7106 N N . GLY B 1 428 ? -25.031 25.547 -10.258 1 95.56 428 GLY B N 1
ATOM 7107 C CA . GLY B 1 428 ? -26.312 25.922 -10.844 1 95.56 428 GLY B CA 1
ATOM 7108 C C . GLY B 1 428 ? -27.5 25.391 -10.07 1 95.56 428 GLY B C 1
ATOM 7109 O O . GLY B 1 428 ? -28.641 25.625 -10.445 1 95.56 428 GLY B O 1
ATOM 7110 N N . SER B 1 429 ? -27.219 24.766 -8.953 1 96.31 429 SER B N 1
ATOM 7111 C CA . SER B 1 429 ? -28.297 24.188 -8.164 1 96.31 429 SER B CA 1
ATOM 7112 C C . SER B 1 429 ? -28.672 25.078 -6.988 1 96.31 429 SER B C 1
ATOM 7114 O O . SER B 1 429 ? -28.109 26.156 -6.82 1 96.31 429 SER B O 1
ATOM 7116 N N . SER B 1 430 ? -29.672 24.672 -6.203 1 94.94 430 SER B N 1
ATOM 7117 C CA . SER B 1 430 ? -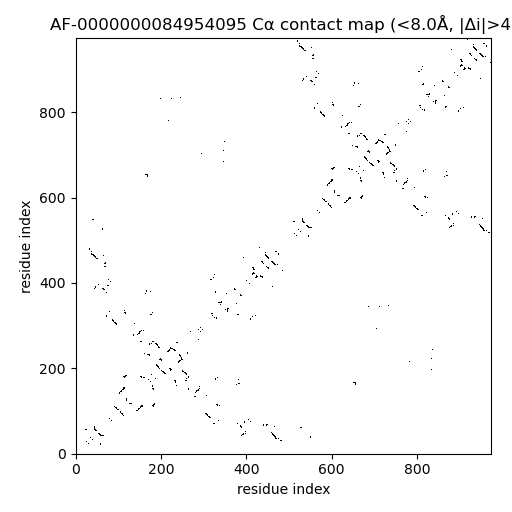30.141 25.406 -5.031 1 94.94 430 SER B CA 1
ATOM 7118 C C . SER B 1 430 ? -29.109 25.375 -3.906 1 94.94 430 SER B C 1
ATOM 7120 O O . SER B 1 430 ? -29.188 26.156 -2.959 1 94.94 430 SER B O 1
ATOM 7122 N N . LEU B 1 431 ? -28.062 24.484 -4.043 1 96.31 431 LEU B N 1
ATOM 7123 C CA . LEU B 1 431 ? -27.094 24.359 -2.973 1 96.31 431 LEU B CA 1
ATOM 7124 C C . LEU B 1 431 ? -25.781 25.031 -3.346 1 96.31 431 LEU B C 1
ATOM 7126 O O . LEU B 1 431 ? -24.828 25.031 -2.561 1 96.31 431 LEU B O 1
ATOM 7130 N N . GLN B 1 432 ? -25.734 25.594 -4.574 1 96.5 432 GLN B N 1
ATOM 7131 C CA . GLN B 1 432 ? -24.547 26.359 -4.93 1 96.5 432 GLN B CA 1
ATOM 7132 C C . GLN B 1 432 ? -24.281 27.469 -3.908 1 96.5 432 GLN B C 1
ATOM 7134 O O . GLN B 1 432 ? -25.188 28.234 -3.572 1 96.5 432 GLN B O 1
ATOM 7139 N N . GLY B 1 433 ? -23.078 27.484 -3.359 1 96.5 433 GLY B N 1
ATOM 7140 C CA . GLY B 1 433 ? -22.672 28.516 -2.412 1 96.5 433 GLY B CA 1
ATOM 7141 C C . GLY B 1 433 ? -23.203 28.266 -1.009 1 96.5 433 GLY B C 1
ATOM 7142 O O . GLY B 1 433 ? -22.844 28.984 -0.073 1 96.5 433 GLY B O 1
ATOM 7143 N N . LYS B 1 434 ? -23.984 27.203 -0.859 1 97.69 434 LYS B N 1
ATOM 7144 C CA . LYS B 1 434 ? -24.609 26.969 0.438 1 97.69 434 LYS B CA 1
ATOM 7145 C C . LYS B 1 434 ? -24.016 25.719 1.111 1 97.69 434 LYS B C 1
ATOM 7147 O O . LYS B 1 434 ? -24.359 25.422 2.256 1 97.69 434 LYS B O 1
ATOM 7152 N N . ALA B 1 435 ? -23.156 25.047 0.369 1 98.12 435 ALA B N 1
ATOM 7153 C CA . ALA B 1 435 ? -22.484 23.859 0.902 1 98.12 435 ALA B CA 1
ATOM 7154 C C . ALA B 1 435 ? -20.984 24.062 0.951 1 98.12 435 ALA B C 1
ATOM 7156 O O . ALA B 1 435 ? -20.391 24.594 0.009 1 98.12 435 ALA B O 1
ATOM 7157 N N . ARG B 1 436 ? -20.391 23.781 2.053 1 98.25 436 ARG B N 1
ATOM 7158 C CA . ARG B 1 436 ? -18.938 23.703 2.236 1 98.25 436 ARG B CA 1
ATOM 7159 C C . ARG B 1 436 ? -18.531 22.281 2.625 1 98.25 436 ARG B C 1
ATOM 7161 O O . ARG B 1 436 ? -18.75 21.844 3.758 1 98.25 436 ARG B O 1
ATOM 7168 N N . LEU B 1 437 ? -17.938 21.562 1.665 1 98.56 437 LEU B N 1
ATOM 7169 C CA . LEU B 1 437 ? -17.641 20.141 1.863 1 98.56 437 LEU B CA 1
ATOM 7170 C C . LEU B 1 437 ? -16.219 19.828 1.436 1 98.56 437 LEU B C 1
ATOM 7172 O O . LEU B 1 437 ? -15.719 20.375 0.452 1 98.56 437 LEU B O 1
ATOM 7176 N N . LYS B 1 438 ? -15.539 19.016 2.162 1 98.62 438 LYS B N 1
ATOM 7177 C CA . LYS B 1 438 ? -14.312 18.359 1.721 1 98.62 438 LYS B CA 1
ATOM 7178 C C . LYS B 1 438 ? -14.625 17.078 0.946 1 98.62 438 LYS B C 1
ATOM 7180 O O . LYS B 1 438 ? -15.383 16.219 1.419 1 98.62 438 LYS B O 1
ATOM 7185 N N . SER B 1 439 ? -14.07 17 -0.229 1 98.06 439 SER B N 1
ATOM 7186 C CA . SER B 1 439 ? -14.188 15.766 -1.002 1 98.06 439 SER B CA 1
ATOM 7187 C C . SER B 1 439 ? -13.086 14.773 -0.64 1 98.06 439 SER B C 1
ATOM 7189 O O . SER B 1 439 ? -12.008 15.172 -0.197 1 98.06 439 SER B O 1
ATOM 7191 N N . GLY B 1 440 ? -13.352 13.523 -0.622 1 98.12 440 GLY B N 1
ATOM 7192 C CA . GLY B 1 440 ? -12.406 12.43 -0.533 1 98.12 440 GLY B CA 1
ATOM 7193 C C . GLY B 1 440 ? -12.641 11.352 -1.576 1 98.12 440 GLY B C 1
ATOM 7194 O O . GLY B 1 440 ? -13.727 10.781 -1.657 1 98.12 440 GLY B O 1
ATOM 7195 N N . SER B 1 441 ? -11.578 11.117 -2.375 1 96.81 441 SER B N 1
ATOM 7196 C CA . SER B 1 441 ? -11.766 10.141 -3.438 1 96.81 441 SER B CA 1
ATOM 7197 C C . SER B 1 441 ? -10.523 9.281 -3.633 1 96.81 441 SER B C 1
ATOM 7199 O O . SER B 1 441 ? -9.398 9.766 -3.479 1 96.81 441 SER B O 1
ATOM 7201 N N . MET B 1 442 ? -10.648 8.055 -3.781 1 95.56 442 MET B N 1
ATOM 7202 C CA . MET B 1 442 ? -9.742 7.055 -4.348 1 95.56 442 MET B CA 1
ATOM 7203 C C . MET B 1 442 ? -10.508 6.031 -5.176 1 95.56 442 MET B C 1
ATOM 7205 O O . MET B 1 442 ? -11.734 6.121 -5.305 1 95.56 442 MET B O 1
ATOM 7209 N N . SER B 1 443 ? -9.75 5.164 -5.777 1 93.31 443 SER B N 1
ATOM 7210 C CA . SER B 1 443 ? -10.438 4.172 -6.602 1 93.31 443 SER B CA 1
ATOM 7211 C C . SER B 1 443 ? -11.602 3.535 -5.848 1 93.31 443 SER B C 1
ATOM 7213 O O . SER B 1 443 ? -11.398 2.91 -4.801 1 93.31 443 SER B O 1
ATOM 7215 N N . ARG B 1 444 ? -12.836 3.807 -6.227 1 96.06 444 ARG B N 1
ATOM 7216 C CA . ARG B 1 444 ? -14.086 3.221 -5.762 1 96.06 444 ARG B CA 1
ATOM 7217 C C . ARG B 1 444 ? -14.445 3.73 -4.371 1 96.06 444 ARG B C 1
ATOM 7219 O O . ARG B 1 444 ? -15.172 3.062 -3.629 1 96.06 444 ARG B O 1
ATOM 7226 N N . VAL B 1 445 ? -13.883 4.777 -3.992 1 98.31 445 VAL B N 1
ATOM 7227 C CA . VAL B 1 445 ? -14.211 5.504 -2.77 1 98.31 445 VAL B CA 1
ATOM 7228 C C . VAL B 1 445 ? -14.578 6.949 -3.109 1 98.31 445 VAL B C 1
ATOM 7230 O O . VAL B 1 445 ? -13.828 7.637 -3.809 1 98.31 445 VAL B O 1
ATOM 7233 N N . LEU B 1 446 ? -15.68 7.355 -2.73 1 98.62 446 LEU B N 1
ATOM 7234 C CA . LEU B 1 446 ? -16.094 8.742 -2.904 1 98.62 446 LEU B CA 1
ATOM 7235 C C . LEU B 1 446 ? -16.875 9.234 -1.686 1 98.62 446 LEU B C 1
ATOM 7237 O O . LEU B 1 446 ? -17.922 8.68 -1.346 1 98.62 446 LEU B O 1
ATOM 7241 N N . CYS B 1 447 ? -16.359 10.258 -1.035 1 98.81 447 CYS B N 1
ATOM 7242 C CA . CYS B 1 447 ? -16.891 10.75 0.234 1 98.81 447 CYS B CA 1
ATOM 7243 C C . CYS B 1 447 ? -16.969 12.266 0.236 1 98.81 447 CYS B C 1
ATOM 7245 O O . CYS B 1 447 ? -16.266 12.938 -0.517 1 98.81 447 CYS B O 1
ATOM 7247 N N . TYR B 1 448 ? -17.875 12.75 1.003 1 98.75 448 TYR B N 1
ATOM 7248 C CA . TYR B 1 448 ? -18 14.18 1.271 1 98.75 448 TYR B CA 1
ATOM 7249 C C . TYR B 1 448 ? -18.312 14.438 2.738 1 98.75 448 TYR B C 1
ATOM 7251 O O . TYR B 1 448 ? -19.078 13.688 3.354 1 98.75 448 TYR B O 1
ATOM 7259 N N . GLY B 1 449 ? -17.734 15.453 3.318 1 98.81 449 GLY B N 1
ATOM 7260 C CA . GLY B 1 449 ? -18 15.859 4.691 1 98.81 449 GLY B CA 1
ATOM 7261 C C . GLY B 1 449 ? -17.859 17.359 4.902 1 98.81 449 GLY B C 1
ATOM 7262 O O . GLY B 1 449 ? -16.984 18 4.316 1 98.81 449 GLY B O 1
ATOM 7263 N N . GLY B 1 450 ? -18.734 17.922 5.668 1 98.81 450 GLY B N 1
ATOM 7264 C CA . GLY B 1 450 ? -18.719 19.359 5.961 1 98.81 450 GLY B CA 1
ATOM 7265 C C . GLY B 1 450 ? -20.062 19.891 6.379 1 98.81 450 GLY B C 1
ATOM 7266 O O . GLY B 1 450 ? -20.719 19.328 7.25 1 98.81 450 GLY B O 1
ATOM 7267 N N . TYR B 1 451 ? -20.438 21.078 5.738 1 98.81 451 TYR B N 1
ATOM 7268 C CA . TYR B 1 451 ? -21.641 21.766 6.191 1 98.81 451 TYR B CA 1
ATOM 7269 C C . TYR B 1 451 ? -22.531 22.125 5.012 1 98.81 451 TYR B C 1
ATOM 7271 O O . TYR B 1 451 ? -22.031 22.438 3.924 1 98.81 451 TYR B O 1
ATOM 7279 N N . ILE B 1 452 ? -23.797 22.094 5.23 1 98.62 452 ILE B N 1
ATOM 7280 C CA . ILE B 1 452 ? -24.781 22.641 4.309 1 98.62 452 ILE B CA 1
ATOM 7281 C C . ILE B 1 452 ? -25.719 23.594 5.055 1 98.62 452 ILE B C 1
ATOM 7283 O O . ILE B 1 452 ? -26.281 23.234 6.094 1 98.62 452 ILE B O 1
ATOM 7287 N N . ASP B 1 453 ? -25.828 24.812 4.602 1 97.94 453 ASP B N 1
ATOM 7288 C CA . ASP B 1 453 ? -26.797 25.766 5.105 1 97.94 453 ASP B CA 1
ATOM 7289 C C . ASP B 1 453 ? -28.094 25.703 4.312 1 97.94 453 ASP B C 1
ATOM 7291 O O . ASP B 1 453 ? -28.078 25.812 3.086 1 97.94 453 ASP B O 1
ATOM 7295 N N . HIS B 1 454 ? -29.141 25.484 5.012 1 96.69 454 HIS B N 1
ATOM 7296 C CA . HIS B 1 454 ? -30.438 25.328 4.367 1 96.69 454 HIS B CA 1
ATOM 7297 C C . HIS B 1 454 ? -31.578 25.797 5.285 1 96.69 454 HIS B C 1
ATOM 7299 O O . HIS B 1 454 ? -31.641 25.375 6.441 1 96.69 454 HIS B O 1
ATOM 7305 N N . ASP B 1 455 ? -32.469 26.703 4.773 1 95.44 455 ASP B N 1
ATOM 7306 C CA . ASP B 1 455 ? -33.656 27.203 5.465 1 95.44 455 ASP B CA 1
ATOM 7307 C C . ASP B 1 455 ? -33.281 27.812 6.82 1 95.44 455 ASP B C 1
ATOM 7309 O O . ASP B 1 455 ? -33.906 27.484 7.836 1 95.44 455 ASP B O 1
ATOM 7313 N N . GLY B 1 456 ? -32.219 28.469 6.867 1 95.69 456 GLY B N 1
ATOM 7314 C CA . GLY B 1 456 ? -31.812 29.219 8.039 1 95.69 456 GLY B CA 1
ATOM 7315 C C . GLY B 1 456 ? -31.094 28.375 9.07 1 95.69 456 GLY B C 1
ATOM 7316 O O . GLY B 1 456 ? -30.766 28.859 10.164 1 95.69 456 GLY B O 1
ATOM 7317 N N . LYS B 1 457 ? -30.828 27.188 8.742 1 97.19 457 LYS B N 1
ATOM 7318 C CA . LYS B 1 457 ? -30.125 26.281 9.648 1 97.19 457 LYS B CA 1
ATOM 7319 C C . LYS B 1 457 ? -28.859 25.719 9.008 1 97.19 457 LYS B C 1
ATOM 7321 O O . LYS B 1 457 ? -28.781 25.594 7.789 1 97.19 457 LYS B O 1
ATOM 7326 N N . ARG B 1 458 ? -27.875 25.422 9.891 1 97.94 458 ARG B N 1
ATOM 7327 C CA . ARG B 1 458 ? -26.656 24.75 9.43 1 97.94 458 ARG B CA 1
ATOM 7328 C C . ARG B 1 458 ? -26.688 23.266 9.773 1 97.94 458 ARG B C 1
ATOM 7330 O O . ARG B 1 458 ? -27.031 22.891 10.898 1 97.94 458 ARG B O 1
ATOM 7337 N N . TYR B 1 459 ? -26.266 22.484 8.797 1 98.62 459 TYR B N 1
ATOM 7338 C CA . TYR B 1 459 ? -26.219 21.031 8.984 1 98.62 459 TYR B CA 1
ATOM 7339 C C . TYR B 1 459 ? -24.797 20.516 8.789 1 98.62 459 TYR B C 1
ATOM 7341 O O . TYR B 1 459 ? -24.094 20.906 7.852 1 98.62 459 TYR B O 1
ATOM 7349 N N . ALA B 1 460 ? -24.344 19.703 9.758 1 98.81 460 ALA B N 1
ATOM 7350 C CA . ALA B 1 460 ? -23.188 18.844 9.492 1 98.81 460 ALA B CA 1
ATOM 7351 C C . ALA B 1 460 ? -23.594 17.641 8.633 1 98.81 460 ALA B C 1
ATOM 7353 O O . ALA B 1 460 ? -24.547 16.938 8.945 1 98.81 460 ALA B O 1
ATOM 7354 N N . VAL B 1 461 ? -22.875 17.406 7.559 1 98.81 461 VAL B N 1
ATOM 7355 C CA . VAL B 1 461 ? -23.266 16.406 6.578 1 98.81 461 VAL B CA 1
ATOM 7356 C C . VAL B 1 461 ? -22.062 15.508 6.262 1 98.81 461 VAL B C 1
ATOM 7358 O O . VAL B 1 461 ? -20.953 16.016 6.012 1 98.81 461 VAL B O 1
ATOM 7361 N N . VAL B 1 462 ? -22.25 14.188 6.32 1 98.81 462 VAL B N 1
ATOM 7362 C CA . VAL B 1 462 ? -21.234 13.211 5.926 1 98.81 462 VAL B CA 1
ATOM 7363 C C . VAL B 1 462 ? -21.875 12.133 5.059 1 98.81 462 VAL B C 1
ATOM 7365 O O . VAL B 1 462 ? -22.906 11.57 5.418 1 98.81 462 VAL B O 1
ATOM 7368 N N . ILE B 1 463 ? -21.344 11.875 3.908 1 98.81 463 ILE B N 1
ATOM 7369 C CA . ILE B 1 463 ? -21.656 10.711 3.09 1 98.81 463 ILE B CA 1
ATOM 7370 C C . ILE B 1 463 ? -20.375 9.984 2.695 1 98.81 463 ILE B C 1
ATOM 7372 O O . ILE B 1 463 ? -19.469 10.586 2.129 1 98.81 463 ILE B O 1
ATOM 7376 N N . LEU B 1 464 ? -20.266 8.742 3.025 1 98.88 464 LEU B N 1
ATOM 7377 C CA . LEU B 1 464 ? -19.156 7.867 2.689 1 98.88 464 LEU B CA 1
ATOM 7378 C C . LEU B 1 464 ? -19.609 6.719 1.794 1 98.88 464 LEU B C 1
ATOM 7380 O O . LEU B 1 464 ? -20.531 5.977 2.146 1 98.88 464 LEU B O 1
ATOM 7384 N N . VAL B 1 465 ? -19 6.586 0.64 1 98.81 465 VAL B N 1
ATOM 7385 C CA . VAL B 1 465 ? -19.297 5.488 -0.269 1 98.81 465 VAL B CA 1
ATOM 7386 C C . VAL B 1 465 ? -18.031 4.727 -0.605 1 98.81 465 VAL B C 1
ATOM 7388 O O . VAL B 1 465 ? -17.078 5.297 -1.163 1 98.81 465 VAL B O 1
ATOM 7391 N N . ASN B 1 466 ? -17.969 3.479 -0.222 1 98.56 466 ASN B N 1
ATOM 7392 C CA . ASN B 1 466 ? -16.828 2.602 -0.503 1 98.56 466 ASN B CA 1
ATOM 7393 C C . ASN B 1 466 ? -17.234 1.446 -1.417 1 98.56 466 ASN B C 1
ATOM 7395 O O . ASN B 1 466 ? -18.328 0.906 -1.295 1 98.56 466 ASN B O 1
ATOM 7399 N N . ASN B 1 467 ? -16.359 1.105 -2.352 1 97.69 467 ASN B N 1
ATOM 7400 C CA . ASN B 1 467 ? -16.438 -0.091 -3.182 1 97.69 467 ASN B CA 1
ATOM 7401 C C . ASN B 1 467 ? -17.594 -0.014 -4.16 1 97.69 467 ASN B C 1
ATOM 7403 O O . ASN B 1 467 ? -18.281 -1.016 -4.414 1 97.69 467 ASN B O 1
ATOM 7407 N N . PHE B 1 468 ? -17.953 1.222 -4.57 1 97.25 468 PHE B N 1
ATOM 7408 C CA . PHE B 1 468 ? -18.938 1.331 -5.645 1 97.25 468 PHE B CA 1
ATOM 7409 C C . PHE B 1 468 ? -18.344 0.839 -6.961 1 97.25 468 PHE B C 1
ATOM 7411 O O . PHE B 1 468 ? -17.125 0.676 -7.082 1 97.25 468 PHE B O 1
ATOM 7418 N N . THR B 1 469 ? -19.219 0.515 -7.879 1 92.81 469 THR B N 1
ATOM 7419 C CA . THR B 1 469 ? -18.766 0.067 -9.188 1 92.81 469 THR B CA 1
ATOM 7420 C C . THR B 1 469 ? -19.031 1.129 -10.25 1 92.81 469 THR B C 1
ATOM 7422 O O . THR B 1 469 ? -19.797 2.072 -10.008 1 92.81 469 THR B O 1
ATOM 7425 N N . GLY B 1 470 ? -18.359 1.085 -11.289 1 89.44 470 GLY B N 1
ATOM 7426 C CA . GLY B 1 470 ? -18.547 2.053 -12.359 1 89.44 470 GLY B CA 1
ATOM 7427 C C . GLY B 1 470 ? -17.609 3.246 -12.25 1 89.44 470 GLY B C 1
ATOM 7428 O O . GLY B 1 470 ? -16.609 3.201 -11.531 1 89.44 470 GLY B O 1
ATOM 7429 N N . LYS B 1 471 ? -17.953 4.289 -13.008 1 91.44 471 LYS B N 1
ATOM 7430 C CA . LYS B 1 471 ? -17.094 5.465 -13.102 1 91.44 471 LYS B CA 1
ATOM 7431 C C . LYS B 1 471 ? -17.359 6.426 -11.945 1 91.44 471 LYS B C 1
ATOM 7433 O O . LYS B 1 471 ? -18.516 6.609 -11.531 1 91.44 471 LYS B O 1
ATOM 7438 N N . SER B 1 472 ? -16.375 7.066 -11.469 1 93.75 472 SER B N 1
ATOM 7439 C CA . SER B 1 472 ? -16.469 8.016 -10.367 1 93.75 472 SER B CA 1
ATOM 7440 C C . SER B 1 472 ? -17.375 9.195 -10.711 1 93.75 472 SER B C 1
ATOM 7442 O O . SER B 1 472 ? -18.078 9.719 -9.852 1 93.75 472 SER B O 1
ATOM 7444 N N . ARG B 1 473 ? -17.328 9.578 -12 1 94.06 473 ARG B N 1
ATOM 7445 C CA . ARG B 1 473 ? -18.141 10.711 -12.43 1 94.06 473 ARG B CA 1
ATOM 7446 C C . ARG B 1 473 ? -19.625 10.414 -12.219 1 94.06 473 ARG B C 1
ATOM 7448 O O . ARG B 1 473 ? -20.391 11.297 -11.836 1 94.06 473 ARG B O 1
ATOM 7455 N N . ARG B 1 474 ? -20.016 9.156 -12.438 1 96 474 ARG B N 1
ATOM 7456 C CA . ARG B 1 474 ? -21.422 8.766 -12.266 1 96 474 ARG B CA 1
ATOM 7457 C C . ARG B 1 474 ? -21.797 8.719 -10.789 1 96 474 ARG B C 1
ATOM 7459 O O . ARG B 1 474 ? -22.906 9.094 -10.406 1 96 474 ARG B O 1
ATOM 7466 N N . MET B 1 475 ? -20.906 8.242 -10.016 1 97.25 475 MET B N 1
ATOM 7467 C CA . MET B 1 475 ? -21.141 8.211 -8.57 1 97.25 475 MET B CA 1
ATOM 7468 C C . MET B 1 475 ? -21.266 9.625 -8.016 1 97.25 475 MET B C 1
ATOM 7470 O O . MET B 1 475 ? -22.125 9.898 -7.18 1 97.25 475 MET B O 1
ATOM 7474 N N . LYS B 1 476 ? -20.406 10.547 -8.5 1 97.38 476 LYS B N 1
ATOM 7475 C CA . LYS B 1 476 ? -20.469 11.945 -8.078 1 97.38 476 LYS B CA 1
ATOM 7476 C C . LYS B 1 476 ? -21.844 12.547 -8.391 1 97.38 476 LYS B C 1
ATOM 7478 O O . LYS B 1 476 ? -22.453 13.18 -7.535 1 97.38 476 LYS B O 1
ATOM 7483 N N . ALA B 1 477 ? -22.266 12.273 -9.594 1 97.06 477 ALA B N 1
ATOM 7484 C CA . ALA B 1 477 ? -23.578 12.773 -10.016 1 97.06 477 ALA B CA 1
ATOM 7485 C C . ALA B 1 477 ? -24.688 12.203 -9.133 1 97.06 477 ALA B C 1
ATOM 7487 O O . ALA B 1 477 ? -25.641 12.906 -8.78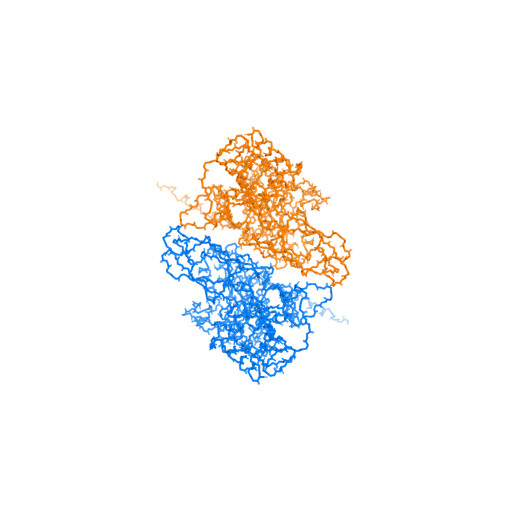9 1 97.06 477 ALA B O 1
ATOM 7488 N N . SER B 1 478 ? -24.531 10.961 -8.805 1 97.81 478 SER B N 1
ATOM 7489 C CA . SER B 1 478 ? -25.547 10.305 -7.973 1 97.81 478 SER B CA 1
ATOM 7490 C C . SER B 1 478 ? -25.562 10.891 -6.566 1 97.81 478 SER B C 1
ATOM 7492 O O . SER B 1 478 ? -26.641 11.07 -5.98 1 97.81 478 SER B O 1
ATOM 7494 N N . ILE B 1 479 ? -24.469 11.195 -6.004 1 98.12 479 ILE B N 1
ATOM 7495 C CA . ILE B 1 479 ? -24.391 11.789 -4.676 1 98.12 479 ILE B CA 1
ATOM 7496 C C . ILE B 1 479 ? -24.953 13.203 -4.711 1 98.12 479 ILE B C 1
ATOM 7498 O O . ILE B 1 479 ? -25.672 13.625 -3.789 1 98.12 479 ILE B O 1
ATOM 7502 N N . GLU B 1 480 ? -24.641 13.93 -5.801 1 97.44 480 GLU B N 1
ATOM 7503 C CA . GLU B 1 480 ? -25.219 15.266 -5.984 1 97.44 480 GLU B CA 1
ATOM 7504 C C . GLU B 1 480 ? -26.75 15.219 -5.961 1 97.44 480 GLU B C 1
ATOM 7506 O O . GLU B 1 480 ? -27.391 16 -5.262 1 97.44 480 GLU B O 1
ATOM 7511 N N . GLU B 1 481 ? -27.234 14.297 -6.691 1 97.44 481 GLU B N 1
ATOM 7512 C CA . GLU B 1 481 ? -28.688 14.125 -6.746 1 97.44 481 GLU B CA 1
ATOM 7513 C C . GLU B 1 481 ? -29.25 13.812 -5.363 1 97.44 481 GLU B C 1
ATOM 7515 O O . GLU B 1 481 ? -30.297 14.344 -4.98 1 97.44 481 GLU B O 1
ATOM 7520 N N . LEU B 1 482 ? -28.594 12.969 -4.668 1 98.12 482 LEU B N 1
ATOM 7521 C CA . LEU B 1 482 ? -29.016 12.602 -3.324 1 98.12 482 LEU B CA 1
ATOM 7522 C C . LEU B 1 482 ? -29.047 13.82 -2.412 1 98.12 482 LEU B C 1
ATOM 7524 O O . LEU B 1 482 ? -30.062 14.07 -1.745 1 98.12 482 LEU B O 1
ATOM 7528 N N . LEU B 1 483 ? -28 14.633 -2.389 1 97.62 483 LEU B N 1
ATOM 7529 C CA . LEU B 1 483 ? -27.906 15.789 -1.508 1 97.62 483 LEU B CA 1
ATOM 7530 C C . LEU B 1 483 ? -28.953 16.828 -1.873 1 97.62 483 LEU B C 1
ATOM 7532 O O . LEU B 1 483 ? -29.594 17.422 -0.992 1 97.62 483 LEU B O 1
ATOM 7536 N N . LEU B 1 484 ? -29.203 17.031 -3.174 1 97.38 484 LEU B N 1
ATOM 7537 C CA . LEU B 1 484 ? -30.203 17.984 -3.627 1 97.38 484 LEU B CA 1
ATOM 7538 C C . LEU B 1 484 ? -31.594 17.547 -3.209 1 97.38 484 LEU B C 1
ATOM 7540 O O . LEU B 1 484 ? -32.438 18.391 -2.908 1 97.38 484 LEU B O 1
ATOM 7544 N N . SER B 1 485 ? -31.75 16.25 -3.203 1 97.12 485 SER B N 1
ATOM 7545 C CA . SER B 1 485 ? -33.062 15.727 -2.834 1 97.12 485 SER B CA 1
ATOM 7546 C C . SER B 1 485 ? -33.281 15.805 -1.328 1 97.12 485 SER B C 1
ATOM 7548 O O . SER B 1 485 ? -34.406 15.969 -0.87 1 97.12 485 SER B O 1
ATOM 7550 N N . LEU B 1 486 ? -32.25 15.672 -0.572 1 96.31 486 LEU B N 1
ATOM 7551 C CA . LEU B 1 486 ? -32.344 15.703 0.882 1 96.31 486 LEU B CA 1
ATOM 7552 C C . LEU B 1 486 ? -32.562 17.141 1.376 1 96.31 486 LEU B C 1
ATOM 7554 O O . LEU B 1 486 ? -33.125 17.344 2.443 1 96.31 486 LEU B O 1
ATOM 7558 N N . PHE B 1 487 ? -32.062 18.078 0.61 1 95.69 487 PHE B N 1
ATOM 7559 C CA . PHE B 1 487 ? -32.125 19.484 1.027 1 95.69 487 PHE B CA 1
ATOM 7560 C C . PHE B 1 487 ? -32.906 20.312 0.019 1 95.69 487 PHE B C 1
ATOM 7562 O O . PHE B 1 487 ? -33.5 21.328 0.377 1 95.69 487 PHE B O 1
#

Foldseek 3Di:
DDDVPPPPPPVDDPPPPPPPPPPPQDPLVVVLCPDPLNVPWDKWKWKAFLPVRDTPDTDQLVDKAQQFQLLLLLLLLLLCFPQNQFDWWKWFKKWFQDDDPQEGATEIETFFQQDAPAQEPLDPDDHCPVLVVVLVLSVVVSHLEYAAAYAYEQPNFDLCQFFPQFDQQLAFAQQTQGTISAHHHLQKKKWWWFAADFFDFIHTDAIPPHDPLADEATPETADCDDQPFKGWGDAAPDRYIYIDGYHHHGHGTRIGMTGNRYRRQVVRVVSQVVSVVVRRYYDYYYYYDVVCVVVVNDDDGDIDTSDMDIDGGSLVLLLSCQQAVSQSSQQSSLLSLLSVDDDDPPDDAGSQRSSQVSSLVVVVVVVQDCVSADGRGSSSSRSPGIDGSRRLQVSQSCLCPPGPCNVSSQNSFDFACVGGPRVPQCNPHPQGRQDGWGWRDDDQKTKIWHWGDDPNTIMTIIMIMHNGDDDPVVSSVSVSSSVSVSD/DDDPPPPPPPVPDPPPPPPPPPPPQDPLVVVLCPDPLNVPWDKWKWKAFLPVRDTPDTDQLVDKAQQFQLLLLLLLLLLCQPQNQFDWWKWFKKWFQDADPQEGATEIETFFQQDAPAQEPLDPDDHCPVLVVVLVLSVVVSHLEYAAAYAYEQPNFDLCQFFPQFDQQLAFAQQTQGTISAHHHLQKKKWWWFAADFFDFIHTDAIPPHDPLADEATPETADCDDQPFKGWGDAAPDRYIYIDGYDHHGHGTRIGMTGNRYRRQVVRVVSQVVSVVVRRHYDYYYYYDVVCVVVVNDDDGDIDTSDMDIDGGSLVLLLSCQQAVSQSSQQSSLLSLLSPDDDDPPDDAGSQRSSQVSSLVVVVVVVQDCVSADGRGSSSSRSPGIDGSRSQQVSQSCLCPPGPCNVSSQNSFDFACVGGPRVPQCNPHPQGRQDGWGWRDDDQKTKIWHWGDDPNTIMTIIMIMHNGDDDPVVSSVSVSSSVSVSD

Solvent-accessible surface area (backbone atoms only — not comparable to full-atom values): 49020 Å² total; per-residue (Å²): 138,78,83,75,73,68,71,71,66,77,71,61,79,79,70,72,74,74,70,75,66,71,72,73,74,54,65,57,57,47,58,54,53,66,32,80,43,35,61,26,30,50,64,21,27,28,31,26,36,44,92,81,61,46,75,77,46,72,39,56,26,57,37,57,40,52,38,24,36,34,37,29,55,57,38,40,52,47,43,37,70,72,62,31,50,72,34,55,38,48,39,31,38,28,32,35,74,49,76,53,97,34,31,28,56,28,35,38,32,44,39,28,56,21,38,48,59,44,59,20,85,88,48,97,61,64,79,55,52,67,55,52,51,51,51,50,32,43,46,74,72,45,44,43,31,30,63,26,27,40,30,14,34,27,71,74,37,60,89,67,32,56,49,57,56,27,34,42,62,34,27,23,11,72,77,33,30,40,40,42,10,26,36,39,40,62,18,41,29,38,36,33,28,31,24,43,58,71,70,33,62,48,43,80,73,53,50,46,66,79,59,85,78,56,41,78,48,80,58,36,28,8,17,90,42,60,82,80,43,52,47,39,32,32,47,79,76,40,50,54,33,39,30,39,33,23,37,42,45,65,28,78,73,42,78,46,50,26,32,37,48,42,33,32,44,48,48,17,45,52,50,51,54,51,35,42,75,71,62,33,44,60,70,34,72,56,37,27,43,69,62,30,48,76,68,72,64,62,73,95,65,76,66,49,78,59,44,74,47,69,50,72,34,36,42,58,52,39,23,49,26,42,22,71,59,37,40,45,50,28,31,23,53,25,33,52,53,10,68,75,44,78,77,53,89,69,53,76,73,52,39,46,52,25,17,36,50,41,49,46,51,52,42,40,74,72,70,43,77,45,88,60,60,38,60,59,53,20,27,22,75,26,71,76,26,25,35,24,28,49,49,53,36,50,51,48,30,42,35,69,72,68,42,92,49,23,66,51,54,57,66,15,31,17,29,21,33,67,32,55,83,23,33,75,41,53,50,92,44,96,48,39,72,32,24,28,38,25,62,9,67,50,96,43,27,49,25,39,35,41,39,38,54,56,95,92,38,51,26,21,36,26,39,37,32,34,56,38,50,82,56,66,70,59,53,50,52,50,51,46,51,38,53,60,66,76,100,139,77,89,72,75,75,66,70,71,76,70,64,78,78,72,74,76,73,70,77,68,72,72,72,75,53,65,57,55,48,58,54,53,66,32,79,44,35,62,28,29,50,64,23,28,27,30,28,36,43,92,81,61,46,75,76,46,70,38,55,24,59,37,56,40,50,39,27,36,35,37,29,54,56,38,40,52,46,42,36,70,72,63,30,50,73,34,55,38,48,38,32,38,29,32,36,74,48,76,52,97,34,31,27,56,29,35,40,31,45,38,28,56,20,38,49,58,44,60,20,86,88,48,97,61,65,80,57,51,66,56,51,52,50,49,50,31,42,46,73,71,46,43,44,31,30,63,26,29,40,30,14,34,27,72,74,37,60,90,67,32,56,51,56,56,29,34,41,60,33,28,22,10,72,76,32,31,40,40,41,10,26,36,39,40,61,18,41,28,40,38,33,26,31,23,43,58,71,69,33,63,48,43,78,73,53,49,45,68,79,59,85,76,55,44,79,47,81,60,36,29,8,17,91,42,58,82,81,42,50,46,39,34,32,48,80,74,41,51,55,32,37,31,40,34,24,36,40,45,66,29,79,73,41,78,44,49,27,33,36,45,42,33,31,45,48,47,18,46,53,49,50,54,51,34,42,76,71,61,34,44,61,70,34,72,56,37,26,43,69,62,30,48,77,68,70,63,60,72,95,64,76,67,49,77,60,44,75,48,68,49,71,34,36,41,58,53,40,23,48,26,42,21,72,60,36,40,45,50,27,30,24,52,24,33,51,52,10,68,76,45,79,78,52,88,68,53,76,72,51,39,45,53,26,16,36,50,42,50,46,51,52,43,40,73,70,70,42,77,48,88,60,59,39,59,58,54,19,28,21,75,26,72,77,26,25,35,24,26,49,49,52,36,50,53,48,31,42,34,67,74,68,42,94,50,23,67,49,52,58,66,15,32,16,29,19,34,68,32,57,82,23,33,75,42,52,49,90,44,95,48,38,73,33,25,27,39,23,64,9,68,51,95,42,26,50,23,40,33,41,38,38,54,55,94,93,39,50,27,21,36,27,40,36,33,34,56,40,51,81,57,67,70,59,52,51,52,51,50,46,51,38,52,59,66,76,100

Radius of gyration: 31.45 Å; Cα contacts (8 Å, |Δi|>4): 2330; chains: 2; bounding box: 117×76×93 Å

Nearest PDB structures (foldseek):
  1w5d-assembly1_A  TM=8.635E-01  e=8.155E-40  Bacillus subtilis
  2ex9-assembly1_A  TM=8.603E-01  e=2.076E-36  Escherichia coli
  2ex2-assembly1_A  TM=8.579E-01  e=6.967E-36  Escherichia coli
  2exb-assembly1_A  TM=8.472E-01  e=1.760E-34  Escherichia coli
  3a3e-assembly1_B  TM=8.477E-01  e=1.189E-31  Haemophilus influenzae

Organism: Tannerella forsythia (strain ATCC 43037 / JCM 10827 / CCUG 21028 A / KCTC 5666 / FDC 338) (NCBI:txid203275)

Sequence (974 aa):
MIDRWKIILAACLCFGTQTIFSQSVPAPLKCFLDKPMVRGASVALMVKEVSKGDVIYEYESKRLLTPASVMKTITAAAALEILGENFRFETSVSYDGEIRDGILHGNLYLCGSGDPTLNSSELDTPKDSVLMLWAAGIRKAGIREVAGALIADESIFDTEGVSMKWMREDLGSEYGQGSYGLNIFDNQFRLYLESGVAGTTPAIKYCEPDIPSLTFHNYLKALPASTDSCFIIGFPFSNERYLYGAIPTRCSHFKLIGDIPDPALFSARYVHTFLQREGIRIKGAPSCHRILSQAGQWKETPRKTLITTYSPPLKELTRIFCFVSHNLYADAVFKTLGLRYAPSSKEAISSFGRGAQVITQYWKQKGIDTSSLRMFDGSGLAITNKVTAEFLCDVYTYMAMRSKASEAFVHSLPQAGIDGTLRNMMKGSSLQGKARLKSGSMSRVLCYGGYIDHDGKRYAVVILVNNFTGKSRRMKASIEELLLSLFMIDRWKIILAACLCFGTQTIFSQSVPAPLKCFLDKPMVRGASVALMVKEVSKGDVIYEYESKRLLTPASVMKTITAAAALEILGENFRFETSVSYDGEIRDGILHGNLYLCGSGDPTLNSSELDTPKDSVLMLWAAGIRKAGIREVAGALIADESIFDTEGVSMKWMREDLGSEYGQGSYGLNIFDNQFRLYLESGVAGTTPAIKYCEPDIPSLTFHNYLKALPASTDSCFIIGFPFSNERYLYGAIPTRCSHFKLIGDIPDPALFSARYVHTFLQREGIRIKGAPSCHRILSQAGQWKETPRKTLITTYSPPLKELTRIFCFVSHNLYADAVFKTLGLRYAPSSKEAISSFGRGAQVITQYWKQKGIDTSSLRMFDGSGLAITNKVTAEFLCDVYTYMAMRSKASEAFVHSLPQAGIDGTLRNMMKGSSLQGKARLKSGSMSRVLCYGGYIDHDGKRYAVVILVNNFTGKSRRMKASIEELLLSLF